Protein 4RUK (pdb70)

Secondary structure (DSSP, 8-state):
-EEEEEE--TT--HHHHHHHHHHHTT-SEEEEEEE--GGG--SS-HHHHHHHHHHHHTT-TTEEEEEE-S-HHHHHHHTT--EEEEE--SHHHHHHHHHHHHHHHHH-TT-EEEEE---HHHHT--HHHHHHHHHTT---TTTS-HHHHHHHHHHH-/--EEEEEE--TT--HHHHHHHHHHHTT-SEEEEEEE--GGG--SS-HHHHHHHHHHHHTT-TTEEEEEE-S-HHHHHHHTT--EEEEE--SHHHHHHHHHHHHHHHHH-TTSEEEEE---TTTTT--HHHHHHHHHTT---TTTS-HHHHHHHHHHH-/--EEEEEE--TT--HHHHHHHHHHHTT-SEEEEEEE--TTS--SS-HHHHHHHHHHHHTT-TTEEEEEE-S-HHHHHHHHT-SEEEEE--SHHHHHHHHHHHHHHHHH-TT-EEEEE---GGGTT--HHHHHHHHHTT---TTTS-HHHHHHHHHHT-/--EEEEEE--TT--HHHHHHHHHHHTT-SEEEEEEE--TTT--SS-HHHHHHHHHHHHTT-TTEEEEEE-S-HHHHHHHHT-SEEEEE--SHHHHHHHHHHHHHHHHH-TTSEEEEE---GGGTT--HHHHHHHHHTT---TTTS-HHHHHHHHHHT-/--EEEEEE--TT--HHHHHHHHHHHTT-SEEEEEEE--GGG--SS-HHHHHHHHHHHTTT-TTEEEEEE-S-HHHHHHHTT-SEEEEE--SHHHHHHHHHHHHHHHHH-TT-EEEEE---TTTTT--HHHHHHHHHTT---TTTS-HHHHHHHHHH--/--EEEEEE--TT--HHHHHHHHHHHTT-SEEEEEEE--GGG--SS-HHHHHHHHHHHHTT-TTEEEEEE-S-HHHHHHHTT-SEEEEE--SHHHHHHHHHHHHHHHHH-TT-EEEEE---TTTTT--HHHHHHHHHTT---TTTS-HHHHHHHHHHT-

Radius of gyration: 28.16 Å; Cα contacts (8 Å, |Δi|>4): 1679; chains: 6; bounding box: 73×75×73 Å

Sequence (947 aa):
NRVLYPGTFDPITKGHGDLIERASRLFDHVIIAVAASPKKNPLFSLEQRVALAQEVTKHLPNVEVVGFSTLLAHFVKEQKANVFLRGLRAVSDFEYEFQLANMNRRQLAPDVESMFLTPSEKYSFISSTLVREIAALGGDISKFVHPAVADALAERFKMNRVLYPGTFDPITKGHGDLIERASRLFDHVIIAVAASPKKNPLFSLEQRVALAQEVTKHLPNVEVVGFSTLLAHFVKEQKANVFLRGLRAVSDFEYEFQLANMNRRQLAPDVESMFLTPSEKYSFISSTLVREIAALGGDISKFVHPAVADALAERFKMNRVLYPGTFDPITKGHGDLIERASRLFDHVIIAVAASPKKNPLFSLEQRVALAQEVTKHLPNVEVVGFSTLLAHFVKEQKANVFLRGLRAVSDFEYEFQLANMNRRQLAPDVESMFLTPSEKYSSFISSTLVREIAALGGDISKFVHPAVADALAERFKMNRVLYPGTFDPITKGHGDLIERASRLFDHVIIAVAASPKKNPLFSLEQRVALAQEVTKHLPNVEVVGFSTLLAHFVKEQKANVFLRGLRAVSDFEYEFQLANMNRRQLAPDVESMFLTPSEKYSFISSTLVREIAALGGDISKFVHPAVADALAERFKMMNRVLYPGTFDPITKGHGDLIERASRLFDHVIIAVAASPKKNPLFSLEQRVALAQEVTKHLPNVEVVGFSTLLAHFVKEQKANVFLRGLRAVSDFEYEFQLANMNRRQLAPDVESMFLTPSEKYSFISSTLVREIAALGGDISKFVHPAVADALAERFKMNRVLYPGTFDPITKGHGDLIERASRLFDHVIIAVAASPKKNPLFSLEQRVALAQEVTKHLPNVEVVGFSTLLAHFVKEQKANVFLRGLRAVSDFEYEFQLANMNRQLAPDVESMFLTPSEKYSFISSTLVREIAALGGDISKFVHPAVADALAERFK

InterPro domains:
  IPR001980 Phosphopantetheine adenylyltransferase [MF_00151] (2-158)
  IPR001980 Phosphopantetheine adenylyltransferase [PR01020] (2-20)
  IPR001980 Phosphopantetheine adenylyltransferase [PR01020] (20-41)
  IPR001980 Phosphopantetheine adenylyltransferase [PR01020] (49-73)
  IPR001980 Phosphopantetheine adenylyltransferase [PR01020] (85-101)
  IPR001980 Phosphopantetheine adenylyltransferase [PR01020] (112-134)
  IPR001980 Phosphopantetheine adenylyltransferase [TIGR01510] (4-156)
  IPR001980 Phosphopantetheine adenylyltransferase [cd02163] (3-155)
  IPR004821 Cytidyltransferase-like domain [PF01467] (5-133)
  IPR004821 Cytidyltransferase-like domain [TIGR00125] (3-63)
  IPR013166 Citrate lyase ligase, C-terminal [SM00764] (12-153)
  IPR014729 Rossmann-like alpha/beta/alpha sandwich fold [G3DSA:3.40.50.620] (1-159)

B-factor: mean 44.16, std 12.21, range [18.0, 107.08]

CATH classification: 3.40.50.620

Structure (mmCIF, N/CA/C/O backbone):
data_4RUK
#
_entry.id   4RUK
#
_cell.length_a   79.603
_cell.length_b   89.483
_cell.length_c   79.616
_cell.angle_alpha   90.00
_cell.angle_beta   97.93
_cell.angle_gamma   90.00
#
_symmetry.space_group_name_H-M   'P 1 21 1'
#
loop_
_entity.id
_entity.type
_entity.pdbx_description
1 polymer 'Phosphopantetheine adenylyltransferase'
2 non-polymer 'COENZYME A'
3 non-polymer 'DIMETHYL SULFOXIDE'
4 non-polymer 'FORMIC ACID'
5 non-polymer 'ACETATE ION'
6 non-polymer 'PYROPHOSPHATE 2-'
7 non-polymer GLYCEROL
8 non-polymer 'CALCIUM ION'
9 water water
#
loop_
_atom_site.group_PDB
_atom_site.id
_atom_site.type_symbol
_atom_site.label_atom_id
_atom_site.label_alt_id
_atom_site.label_comp_id
_atom_site.label_asym_id
_atom_site.label_entity_id
_atom_site.label_seq_id
_atom_site.pdbx_PDB_ins_code
_atom_site.Cartn_x
_atom_site.Cartn_y
_atom_site.Cartn_z
_atom_site.occupancy
_atom_site.B_iso_or_equiv
_atom_site.auth_seq_id
_atom_site.auth_comp_id
_atom_site.auth_asym_id
_atom_site.auth_atom_id
_atom_site.pdbx_PDB_model_num
ATOM 1 N N . ASN A 1 2 ? 91.176 -5.107 33.835 1.00 47.61 2 ASN A N 1
ATOM 2 C CA . ASN A 1 2 ? 91.358 -4.154 32.739 1.00 44.15 2 ASN A CA 1
ATOM 3 C C . ASN A 1 2 ? 91.241 -4.817 31.378 1.00 35.86 2 ASN A C 1
ATOM 4 O O . ASN A 1 2 ? 92.033 -5.695 31.025 1.00 38.76 2 ASN A O 1
ATOM 9 N N . ARG A 1 3 ? 90.244 -4.396 30.617 1.00 40.45 3 ARG A N 1
ATOM 10 C CA . ARG A 1 3 ? 90.080 -4.872 29.259 1.00 39.17 3 ARG A CA 1
ATOM 11 C C . ARG A 1 3 ? 90.236 -3.672 28.314 1.00 36.73 3 ARG A C 1
ATOM 12 O O . ARG A 1 3 ? 89.455 -2.725 28.372 1.00 37.55 3 ARG A O 1
ATOM 20 N N . VAL A 1 4 ? 91.237 -3.698 27.442 1.00 32.77 4 VAL A N 1
ATOM 21 C CA . VAL A 1 4 ? 91.508 -2.502 26.643 1.00 42.68 4 VAL A CA 1
ATOM 22 C C . VAL A 1 4 ? 91.020 -2.672 25.212 1.00 39.27 4 VAL A C 1
ATOM 23 O O . VAL A 1 4 ? 91.114 -3.741 24.621 1.00 37.22 4 VAL A O 1
ATOM 27 N N . LEU A 1 5 ? 90.428 -1.620 24.675 1.00 41.54 5 LEU A N 1
ATOM 28 C CA . LEU A 1 5 ? 89.962 -1.700 23.312 1.00 35.68 5 LEU A CA 1
ATOM 29 C C . LEU A 1 5 ? 90.728 -0.701 22.447 1.00 35.28 5 LEU A C 1
ATOM 30 O O . LEU A 1 5 ? 90.775 0.490 22.748 1.00 28.68 5 LEU A O 1
ATOM 35 N N . TYR A 1 6 ? 91.315 -1.225 21.375 1.00 29.81 6 TYR A N 1
ATOM 36 C CA . TYR A 1 6 ? 92.124 -0.472 20.417 1.00 29.62 6 TYR A CA 1
ATOM 37 C C . TYR A 1 6 ? 91.364 -0.375 19.086 1.00 28.91 6 TYR A C 1
ATOM 38 O O . TYR A 1 6 ? 91.439 -1.275 18.248 1.00 31.87 6 TYR A O 1
ATOM 47 N N . PRO A 1 7 ? 90.612 0.713 18.894 1.00 35.90 7 PRO A N 1
ATOM 48 C CA . PRO A 1 7 ? 89.790 0.845 17.679 1.00 32.06 7 PRO A CA 1
ATOM 49 C C . PRO A 1 7 ? 90.563 1.473 16.533 1.00 35.29 7 PRO A C 1
ATOM 50 O O . PRO A 1 7 ? 91.432 2.314 16.769 1.00 35.49 7 PRO A O 1
ATOM 54 N N . GLY A 1 8 ? 90.263 1.065 15.308 1.00 34.07 8 GLY A N 1
ATOM 55 C CA . GLY A 1 8 ? 90.905 1.651 14.149 1.00 32.37 8 GLY A CA 1
ATOM 56 C C . GLY A 1 8 ? 90.398 1.068 12.847 1.00 30.19 8 GLY A C 1
ATOM 57 O O . GLY A 1 8 ? 89.682 0.075 12.815 1.00 30.49 8 GLY A O 1
ATOM 58 N N . THR A 1 9 ? 90.771 1.713 11.762 1.00 28.19 9 THR A N 1
ATOM 59 C CA . THR A 1 9 ? 90.416 1.248 10.437 1.00 33.19 9 THR A CA 1
ATOM 60 C C . THR A 1 9 ? 91.350 0.130 9.991 1.00 24.29 9 THR A C 1
ATOM 61 O O . THR A 1 9 ? 90.914 -0.852 9.364 1.00 31.42 9 THR A O 1
ATOM 65 N N . PHE A 1 10 ? 92.625 0.275 10.348 1.00 26.45 10 PHE A N 1
ATOM 66 C CA . PHE A 1 10 ? 93.657 -0.710 10.044 1.00 25.47 10 PHE A CA 1
ATOM 67 C C . PHE A 1 10 ? 93.575 -1.135 8.586 1.00 26.59 10 PHE A C 1
ATOM 68 O O . PHE A 1 10 ? 93.325 -2.305 8.285 1.00 24.29 10 PHE A O 1
ATOM 76 N N . ASP A 1 11 ? 93.809 -0.186 7.687 1.00 25.74 11 ASP A N 1
ATOM 77 C CA . ASP A 1 11 ? 93.688 -0.452 6.251 1.00 28.08 11 ASP A CA 1
ATOM 78 C C . ASP A 1 11 ? 95.002 -0.196 5.498 1.00 26.80 11 ASP A C 1
ATOM 79 O O . ASP A 1 11 ? 95.210 0.860 4.891 1.00 25.65 11 ASP A O 1
ATOM 84 N N . PRO A 1 12 ? 95.938 -1.145 5.591 1.00 26.87 12 PRO A N 1
ATOM 85 C CA . PRO A 1 12 ? 95.918 -2.352 6.412 1.00 23.58 12 PRO A CA 1
ATOM 86 C C . PRO A 1 12 ? 96.629 -2.076 7.729 1.00 25.04 12 PRO A C 1
ATOM 87 O O . PRO A 1 12 ? 97.145 -0.975 7.911 1.00 25.82 12 PRO A O 1
ATOM 91 N N . ILE A 1 13 ? 96.671 -3.061 8.613 1.00 23.95 13 ILE A N 1
ATOM 92 C CA . ILE A 1 13 ? 97.436 -2.938 9.843 1.00 26.27 13 ILE A CA 1
ATOM 93 C C . ILE A 1 13 ? 98.949 -2.857 9.514 1.00 30.27 13 ILE A C 1
ATOM 94 O O . ILE A 1 13 ? 99.458 -3.563 8.625 1.00 26.93 13 ILE A O 1
ATOM 99 N N . THR A 1 14 ? 99.652 -1.960 10.193 1.00 28.32 14 THR A N 1
ATOM 100 C CA . THR A 1 14 ? 101.072 -1.717 9.905 1.00 32.18 14 THR A CA 1
ATOM 101 C C . THR A 1 14 ? 101.980 -2.091 11.088 1.00 30.84 14 THR A C 1
ATOM 102 O O . THR A 1 14 ? 101.485 -2.364 12.180 1.00 25.62 14 THR A O 1
ATOM 106 N N . LYS A 1 15 ? 103.297 -1.984 10.882 1.00 25.98 15 LYS A N 1
ATOM 107 C CA . LYS A 1 15 ? 104.274 -2.199 11.952 1.00 31.96 15 LYS A CA 1
ATOM 108 C C . LYS A 1 15 ? 104.119 -1.176 13.070 1.00 28.74 15 LYS A C 1
ATOM 109 O O . LYS A 1 15 ? 104.445 -1.461 14.208 1.00 29.83 15 LYS A O 1
ATOM 115 N N . GLY A 1 16 ? 103.595 -0.001 12.738 1.00 29.69 16 GLY A N 1
ATOM 116 C CA . GLY A 1 16 ? 103.279 1.019 13.728 1.00 36.29 16 GLY A CA 1
ATOM 117 C C . GLY A 1 16 ? 102.186 0.523 14.663 1.00 42.76 16 GLY A C 1
ATOM 118 O O . GLY A 1 16 ? 102.352 0.576 15.895 1.00 36.30 16 GLY A O 1
ATOM 119 N N . HIS A 1 17 ? 101.075 0.036 14.088 1.00 29.76 17 HIS A N 1
ATOM 120 C CA . HIS A 1 17 ? 100.015 -0.571 14.899 1.00 31.54 17 HIS A CA 1
ATOM 121 C C . HIS A 1 17 ? 100.551 -1.776 15.642 1.00 28.45 17 HIS A C 1
ATOM 122 O O . HIS A 1 17 ? 100.237 -1.977 16.818 1.00 29.09 17 HIS A O 1
ATOM 129 N N . GLY A 1 18 ? 101.324 -2.597 14.930 1.00 27.41 18 GLY A N 1
ATOM 130 C CA . GLY A 1 18 ? 101.847 -3.825 15.495 1.00 31.80 18 GLY A CA 1
ATOM 131 C C . GLY A 1 18 ? 102.697 -3.556 16.720 1.00 28.36 18 GLY A C 1
ATOM 132 O O . GLY A 1 18 ? 102.602 -4.254 17.732 1.00 30.70 18 GLY A O 1
ATOM 133 N N . ASP A 1 19 ? 103.505 -2.510 16.646 1.00 36.21 19 ASP A N 1
ATOM 134 C CA . ASP A 1 19 ? 104.347 -2.152 17.778 1.00 32.48 19 ASP A CA 1
ATOM 135 C C . ASP A 1 19 ? 103.508 -1.861 19.018 1.00 34.62 19 ASP A C 1
ATOM 136 O O . ASP A 1 19 ? 103.771 -2.402 20.096 1.00 34.23 19 ASP A O 1
ATOM 141 N N . LEU A 1 20 ? 102.468 -1.051 18.837 1.00 30.63 20 LEU A N 1
ATOM 142 C CA . LEU A 1 20 ? 101.585 -0.662 19.927 1.00 29.93 20 LEU A CA 1
ATOM 143 C C . LEU A 1 20 ? 100.840 -1.855 20.506 1.00 34.41 20 LEU A C 1
ATOM 144 O O . LEU A 1 20 ? 100.583 -1.906 21.699 1.00 31.49 20 LEU A O 1
ATOM 149 N N . ILE A 1 21 ? 100.469 -2.802 19.656 1.00 29.12 21 ILE A N 1
ATOM 150 C CA . ILE A 1 21 ? 99.717 -3.954 20.120 1.00 32.32 21 ILE A CA 1
ATOM 151 C C . ILE A 1 21 ? 100.585 -4.867 20.986 1.00 29.32 21 ILE A C 1
ATOM 152 O O . ILE A 1 21 ? 100.138 -5.345 22.037 1.00 32.72 21 ILE A O 1
ATOM 157 N N . GLU A 1 22 ? 101.816 -5.085 20.535 1.00 27.92 22 GLU A N 1
ATOM 158 C CA . GLU A 1 22 ? 102.832 -5.821 21.296 1.00 31.94 22 GLU A CA 1
ATOM 159 C C . GLU A 1 22 ? 102.966 -5.192 22.681 1.00 38.75 22 GLU A C 1
ATOM 160 O O . GLU A 1 22 ? 102.862 -5.879 23.699 1.00 35.55 22 GLU A O 1
ATOM 166 N N . ARG A 1 23 ? 103.148 -3.870 22.701 1.00 36.15 23 ARG A N 1
ATOM 167 C CA . ARG A 1 23 ? 103.367 -3.162 23.954 1.00 38.97 23 ARG A CA 1
ATOM 168 C C . ARG A 1 23 ? 102.119 -3.265 24.834 1.00 37.25 23 ARG A C 1
ATOM 169 O O . ARG A 1 23 ? 102.234 -3.492 26.036 1.00 38.27 23 ARG A O 1
ATOM 177 N N . ALA A 1 24 ? 100.934 -3.201 24.230 1.00 34.61 24 ALA A N 1
ATOM 178 C CA . ALA A 1 24 ? 99.701 -3.255 25.013 1.00 33.78 24 ALA A CA 1
ATOM 179 C C . ALA A 1 24 ? 99.421 -4.660 25.521 1.00 36.00 24 ALA A C 1
ATOM 180 O O . ALA A 1 24 ? 98.740 -4.841 26.538 1.00 36.15 24 ALA A O 1
ATOM 182 N N . SER A 1 25 ? 99.895 -5.649 24.776 1.00 30.86 25 SER A N 1
ATOM 183 C CA . SER A 1 25 ? 99.732 -7.042 25.155 1.00 37.51 25 SER A CA 1
ATOM 184 C C . SER A 1 25 ? 100.469 -7.352 26.460 1.00 39.71 25 SER A C 1
ATOM 185 O O . SER A 1 25 ? 100.002 -8.125 27.292 1.00 41.51 25 SER A O 1
ATOM 188 N N . ARG A 1 26 ? 101.606 -6.695 26.635 1.00 43.22 26 ARG A N 1
ATOM 189 C CA . ARG A 1 26 ? 102.457 -6.910 27.795 1.00 46.88 26 ARG A CA 1
ATOM 190 C C . ARG A 1 26 ? 102.017 -6.039 28.938 1.00 48.79 26 ARG A C 1
ATOM 191 O O . ARG A 1 26 ? 102.610 -6.083 29.999 1.00 51.45 26 ARG A O 1
ATOM 199 N N . LEU A 1 27 ? 100.941 -5.286 28.746 1.00 44.83 27 LEU A N 1
ATOM 200 C CA . LEU A 1 27 ? 100.585 -4.308 29.741 1.00 41.91 27 LEU A CA 1
ATOM 201 C C . LEU A 1 27 ? 99.195 -4.582 30.316 1.00 47.47 27 LEU A C 1
ATOM 202 O O . LEU A 1 27 ? 98.903 -4.244 31.460 1.00 48.93 27 LEU A O 1
ATOM 207 N N . PHE A 1 28 ? 98.345 -5.228 29.532 1.00 46.73 28 PHE A N 1
ATOM 208 C CA . PHE A 1 28 ? 96.964 -5.452 29.937 1.00 41.69 28 PHE A CA 1
ATOM 209 C C . PHE A 1 28 ? 96.635 -6.918 29.877 1.00 46.80 28 PHE A C 1
ATOM 210 O O . PHE A 1 28 ? 97.268 -7.659 29.127 1.00 45.49 28 PHE A O 1
ATOM 218 N N . ASP A 1 29 ? 95.661 -7.339 30.678 1.00 42.90 29 ASP A N 1
ATOM 219 C CA . ASP A 1 29 ? 95.212 -8.724 30.654 1.00 43.14 29 ASP A CA 1
ATOM 220 C C . ASP A 1 29 ? 94.502 -9.098 29.360 1.00 42.32 29 ASP A C 1
ATOM 221 O O . ASP A 1 29 ? 94.654 -10.219 28.877 1.00 50.99 29 ASP A O 1
ATOM 226 N N . HIS A 1 30 ? 93.699 -8.186 28.824 1.00 36.55 30 HIS A N 1
ATOM 227 C CA . HIS A 1 30 ? 92.910 -8.489 27.628 1.00 41.82 30 HIS A CA 1
ATOM 228 C C . HIS A 1 30 ? 92.951 -7.320 26.637 1.00 38.88 30 HIS A C 1
ATOM 229 O O . HIS A 1 30 ? 92.574 -6.188 26.971 1.00 36.82 30 HIS A O 1
ATOM 236 N N . VAL A 1 31 ? 93.411 -7.594 25.421 1.00 32.11 31 VAL A N 1
ATOM 237 C CA . VAL A 1 31 ? 93.494 -6.559 24.393 1.00 34.27 31 VAL A CA 1
ATOM 238 C C . VAL A 1 31 ? 92.575 -6.933 23.234 1.00 43.24 31 VAL A C 1
ATOM 239 O O . VAL A 1 31 ? 92.712 -8.005 22.645 1.00 37.13 31 VAL A O 1
ATOM 243 N N . ILE A 1 32 ? 91.622 -6.055 22.940 1.00 35.79 32 ILE A N 1
ATOM 244 C CA . ILE A 1 32 ? 90.719 -6.251 21.825 1.00 31.70 32 ILE A CA 1
ATOM 245 C C . ILE A 1 32 ? 91.018 -5.233 20.748 1.00 31.69 32 ILE A C 1
ATOM 246 O O . ILE A 1 32 ? 90.888 -4.019 20.939 1.00 35.93 32 ILE A O 1
ATOM 251 N N . ILE A 1 33 ? 91.418 -5.743 19.600 1.00 28.07 33 ILE A N 1
ATOM 252 C CA . ILE A 1 33 ? 91.604 -4.916 18.430 1.00 27.03 33 ILE A CA 1
ATOM 253 C C . ILE A 1 33 ? 90.234 -4.814 17.753 1.00 29.97 33 ILE A C 1
ATOM 254 O O . ILE A 1 33 ? 89.659 -5.817 17.333 1.00 28.31 33 ILE A O 1
ATOM 259 N N . ALA A 1 34 ? 89.692 -3.606 17.733 1.00 26.22 34 ALA A N 1
ATOM 260 C CA . ALA A 1 34 ? 88.387 -3.345 17.149 1.00 26.22 34 ALA A CA 1
ATOM 261 C C . ALA A 1 34 ? 88.558 -2.699 15.775 1.00 29.29 34 ALA A C 1
ATOM 262 O O . ALA A 1 34 ? 88.920 -1.521 15.657 1.00 26.51 34 ALA A O 1
ATOM 264 N N . VAL A 1 35 ? 88.350 -3.495 14.734 1.00 31.27 35 VAL A N 1
ATOM 265 C CA . VAL A 1 35 ? 88.480 -3.008 13.368 1.00 24.93 35 VAL A CA 1
ATOM 266 C C . VAL A 1 35 ? 87.175 -2.379 12.902 1.00 30.94 35 VAL A C 1
ATOM 267 O O . VAL A 1 35 ? 86.160 -3.061 12.782 1.00 26.22 35 VAL A O 1
ATOM 271 N N . ALA A 1 36 ? 87.208 -1.070 12.669 1.00 26.18 36 ALA A N 1
ATOM 272 C CA . ALA A 1 36 ? 86.030 -0.332 12.275 1.00 29.81 36 ALA A CA 1
ATOM 273 C C . ALA A 1 36 ? 85.780 -0.441 10.776 1.00 28.56 36 ALA A C 1
ATOM 274 O O . ALA A 1 36 ? 86.700 -0.225 9.992 1.00 27.83 36 ALA A O 1
ATOM 276 N N . ALA A 1 37 ? 84.560 -0.812 10.386 1.00 26.30 37 ALA A N 1
ATOM 277 C CA . ALA A 1 37 ? 84.143 -0.710 8.994 1.00 28.48 37 ALA A CA 1
ATOM 278 C C . ALA A 1 37 ? 84.151 0.760 8.745 1.00 37.87 37 ALA A C 1
ATOM 279 O O . ALA A 1 37 ? 83.281 1.430 9.235 1.00 60.41 37 ALA A O 1
ATOM 281 N N . SER A 1 38 ? 85.072 1.315 8.012 1.00 32.78 38 SER A N 1
ATOM 282 C CA . SER A 1 38 ? 85.028 2.781 7.925 1.00 35.02 38 SER A CA 1
ATOM 283 C C . SER A 1 38 ? 84.594 3.183 6.522 1.00 27.37 38 SER A C 1
ATOM 284 O O . SER A 1 38 ? 85.423 3.540 5.716 1.00 27.36 38 SER A O 1
ATOM 287 N N . PRO A 1 39 ? 83.295 3.071 6.225 1.00 29.22 39 PRO A N 1
ATOM 288 C CA . PRO A 1 39 ? 82.903 3.230 4.813 1.00 31.59 39 PRO A CA 1
ATOM 289 C C . PRO A 1 39 ? 83.299 4.579 4.229 1.00 31.46 39 PRO A C 1
ATOM 290 O O . PRO A 1 39 ? 83.636 4.616 3.049 1.00 44.23 39 PRO A O 1
ATOM 294 N N . LYS A 1 40 ? 83.437 5.620 5.042 1.00 37.14 40 LYS A N 1
ATOM 295 C CA . LYS A 1 40 ? 83.762 6.933 4.484 1.00 41.57 40 LYS A CA 1
ATOM 296 C C . LYS A 1 40 ? 85.241 7.072 4.164 1.00 36.61 40 LYS A C 1
ATOM 297 O O . LYS A 1 40 ? 85.617 7.977 3.431 1.00 41.61 40 LYS A O 1
ATOM 303 N N . LYS A 1 41 ? 86.094 6.214 4.709 1.00 36.41 41 LYS A N 1
ATOM 304 C CA . LYS A 1 41 ? 87.477 6.241 4.234 1.00 41.35 41 LYS A CA 1
ATOM 305 C C . LYS A 1 41 ? 87.697 5.531 2.894 1.00 38.01 41 LYS A C 1
ATOM 306 O O . LYS A 1 41 ? 88.712 5.799 2.238 1.00 43.14 41 LYS A O 1
ATOM 312 N N . ASN A 1 42 ? 86.657 4.861 2.399 1.00 40.91 42 ASN A N 1
ATOM 313 C CA . ASN A 1 42 ? 86.703 3.937 1.252 1.00 34.97 42 ASN A CA 1
ATOM 314 C C . ASN A 1 42 ? 87.889 2.966 1.313 1.00 30.90 42 ASN A C 1
ATOM 315 O O . ASN A 1 42 ? 88.757 2.994 0.445 1.00 28.53 42 ASN A O 1
ATOM 320 N N . PRO A 1 43 ? 87.884 2.061 2.301 1.00 29.35 43 PRO A N 1
ATOM 321 C CA . PRO A 1 43 ? 89.060 1.235 2.604 1.00 26.22 43 PRO A CA 1
ATOM 322 C C . PRO A 1 43 ? 89.474 0.372 1.432 1.00 32.58 43 PRO A C 1
ATOM 323 O O . PRO A 1 43 ? 88.632 -0.146 0.705 1.00 28.86 43 PRO A O 1
ATOM 327 N N . LEU A 1 44 ? 90.780 0.262 1.239 1.00 28.40 44 LEU A N 1
ATOM 328 C CA . LEU A 1 44 ? 91.326 -0.581 0.205 1.00 28.53 44 LEU A CA 1
ATOM 329 C C . LEU A 1 44 ? 90.926 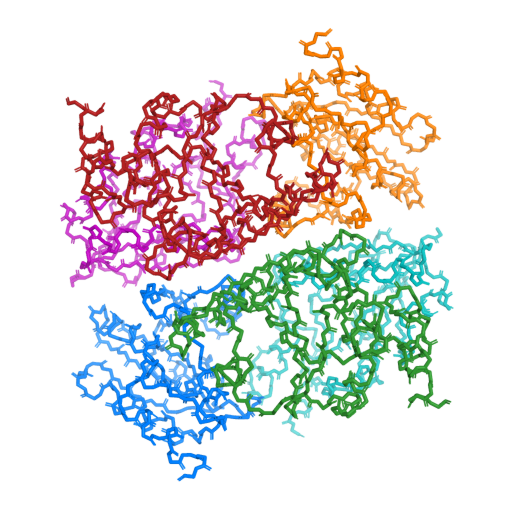-2.051 0.436 1.00 27.05 44 LEU A C 1
ATOM 330 O O . LEU A 1 44 ? 90.547 -2.782 -0.486 1.00 24.02 44 LEU A O 1
ATOM 335 N N . PHE A 1 45 ? 91.043 -2.490 1.677 1.00 25.46 45 PHE A N 1
ATOM 336 C CA . PHE A 1 45 ? 90.675 -3.850 2.031 1.00 25.60 45 PHE A CA 1
ATOM 337 C C . PHE A 1 45 ? 89.277 -3.931 2.651 1.00 29.12 45 PHE A C 1
ATOM 338 O O . PHE A 1 45 ? 88.825 -3.017 3.347 1.00 28.46 45 PHE A O 1
ATOM 346 N N . SER A 1 46 ? 88.576 -5.023 2.378 1.00 24.82 46 SER A N 1
ATOM 347 C CA . SER A 1 46 ? 87.314 -5.245 3.054 1.00 23.59 46 SER A CA 1
ATOM 348 C C . SER A 1 46 ? 87.553 -5.468 4.533 1.00 26.37 46 SER A C 1
ATOM 349 O O . SER A 1 46 ? 88.653 -5.870 4.945 1.00 28.20 46 SER A O 1
ATOM 352 N N . LEU A 1 47 ? 86.498 -5.253 5.312 1.00 30.21 47 LEU A N 1
ATOM 353 C CA . LEU A 1 47 ? 86.515 -5.421 6.753 1.00 28.74 47 LEU A CA 1
ATOM 354 C C . LEU A 1 47 ? 86.998 -6.821 7.140 1.00 31.50 47 LEU A C 1
ATOM 355 O O . LEU A 1 47 ? 87.863 -7.001 8.028 1.00 25.90 47 LEU A O 1
ATOM 360 N N . GLU A 1 48 ? 86.436 -7.804 6.448 1.00 23.68 48 GLU A N 1
ATOM 361 C CA . GLU A 1 48 ? 86.808 -9.189 6.646 1.00 29.22 48 GLU A CA 1
ATOM 362 C C . GLU A 1 48 ? 88.297 -9.406 6.391 1.00 25.51 48 GLU A C 1
ATOM 363 O O . GLU A 1 48 ? 88.950 -10.071 7.184 1.00 31.40 48 GLU A O 1
ATOM 369 N N . GLN A 1 49 ? 88.829 -8.836 5.303 1.00 24.94 49 GLN A N 1
ATOM 370 C CA . GLN A 1 49 ? 90.259 -8.928 4.988 1.00 24.62 49 GLN A CA 1
ATOM 371 C C . GLN A 1 49 ? 91.076 -8.221 6.119 1.00 26.84 49 GLN A C 1
ATOM 372 O O . GLN A 1 49 ? 92.099 -8.729 6.569 1.00 24.46 49 GLN A O 1
ATOM 378 N N . ARG A 1 50 ? 90.615 -7.053 6.566 1.00 24.45 50 ARG A N 1
ATOM 379 C CA . ARG A 1 50 ? 91.348 -6.258 7.565 1.00 28.72 50 ARG A CA 1
ATOM 380 C C . ARG A 1 50 ? 91.352 -6.976 8.914 1.00 24.30 50 ARG A C 1
ATOM 381 O O . ARG A 1 50 ? 92.351 -6.978 9.603 1.00 27.08 50 ARG A O 1
ATOM 389 N N . VAL A 1 51 ? 90.223 -7.577 9.276 1.00 30.29 51 VAL A N 1
ATOM 390 C CA . VAL A 1 51 ? 90.154 -8.455 10.438 1.00 23.42 51 VAL A CA 1
ATOM 391 C C . VAL A 1 51 ? 91.089 -9.668 10.299 1.00 30.56 51 VAL A C 1
ATOM 392 O O . VAL A 1 51 ? 91.799 -10.025 11.251 1.00 33.16 51 VAL A O 1
ATOM 396 N N . ALA A 1 52 ? 91.097 -10.307 9.130 1.00 24.38 52 ALA A N 1
ATOM 397 C CA . ALA A 1 52 ? 91.926 -11.494 8.983 1.00 31.22 52 ALA A CA 1
ATOM 398 C C . ALA A 1 52 ? 93.405 -11.125 9.124 1.00 32.72 52 ALA A C 1
ATOM 399 O O . ALA A 1 52 ? 94.179 -11.849 9.762 1.00 29.00 52 ALA A O 1
ATOM 401 N N . LEU A 1 53 ? 93.792 -10.012 8.513 1.00 26.84 53 LEU A N 1
ATOM 402 C CA . LEU A 1 53 ? 95.174 -9.576 8.580 1.00 30.74 53 LEU A CA 1
ATOM 403 C C . LEU A 1 53 ? 95.588 -9.252 10.017 1.00 30.77 53 LEU A C 1
ATOM 404 O O . LEU A 1 53 ? 96.653 -9.662 10.461 1.00 24.70 53 LEU A O 1
ATOM 409 N N . ALA A 1 54 ? 94.721 -8.551 10.743 1.00 28.68 54 ALA A N 1
ATOM 410 C CA . ALA A 1 54 ? 94.993 -8.214 12.131 1.00 26.90 54 ALA A CA 1
ATOM 411 C C . ALA A 1 54 ? 95.114 -9.488 12.998 1.00 29.66 54 ALA A C 1
ATOM 412 O O . ALA A 1 54 ? 95.928 -9.568 13.920 1.00 27.61 54 ALA A O 1
ATOM 414 N N . GLN A 1 55 ? 94.301 -10.479 12.680 1.00 25.82 55 GLN A N 1
ATOM 415 C CA . GLN A 1 55 ? 94.316 -11.730 13.416 1.00 29.72 55 GLN A CA 1
ATOM 416 C C . GLN A 1 55 ? 95.638 -12.432 13.164 1.00 38.03 55 GLN A C 1
ATOM 417 O O . GLN A 1 55 ? 96.273 -12.935 14.084 1.00 31.60 55 GLN A O 1
ATOM 423 N N . GLU A 1 56 ? 96.035 -12.457 11.897 1.00 30.85 56 GLU A N 1
ATOM 424 C CA . GLU A 1 56 ? 97.245 -13.129 11.488 1.00 36.19 56 GLU A CA 1
ATOM 425 C C . GLU A 1 56 ? 98.463 -12.523 12.185 1.00 38.16 56 GLU A C 1
ATOM 426 O O . GLU A 1 56 ? 99.318 -13.232 12.716 1.00 40.44 56 GLU A O 1
ATOM 432 N N . VAL A 1 57 ? 98.494 -11.201 12.213 1.00 30.74 57 VAL A N 1
ATOM 433 C CA . VAL A 1 57 ? 99.612 -10.442 12.760 1.00 38.87 57 VAL A CA 1
ATOM 434 C C . VAL A 1 57 ? 99.680 -10.558 14.303 1.00 38.78 57 VAL A C 1
ATOM 435 O O . VAL A 1 57 ? 100.726 -10.308 14.913 1.00 37.01 57 VAL A O 1
ATOM 439 N N . THR A 1 58 ? 98.566 -10.924 14.936 1.00 32.54 58 THR A N 1
ATOM 440 C CA . THR A 1 58 ? 98.526 -10.981 16.395 1.00 35.22 58 THR A CA 1
ATOM 441 C C . THR A 1 58 ? 98.239 -12.369 16.980 1.00 37.50 58 THR A C 1
ATOM 442 O O . THR A 1 58 ? 97.991 -12.490 18.185 1.00 36.46 58 THR A O 1
ATOM 446 N N . LYS A 1 59 ? 98.261 -13.408 16.155 1.00 33.04 59 LYS A N 1
ATOM 447 C CA . LYS A 1 59 ? 97.848 -14.738 16.620 1.00 37.57 59 LYS A CA 1
ATOM 448 C C . LYS A 1 59 ? 98.815 -15.354 17.647 1.00 40.28 59 LYS A C 1
ATOM 449 O O . LYS A 1 59 ? 98.461 -16.298 18.347 1.00 40.35 59 LYS A O 1
ATOM 455 N N . HIS A 1 60 ? 100.037 -14.835 17.706 1.00 38.63 60 HIS A N 1
ATOM 456 C CA . HIS A 1 60 ? 101.034 -15.293 18.679 1.00 42.76 60 HIS A CA 1
ATOM 457 C C . HIS A 1 60 ? 100.816 -14.669 20.059 1.00 38.30 60 HIS A C 1
ATOM 458 O O . HIS A 1 60 ? 101.518 -14.996 21.012 1.00 46.93 60 HIS A O 1
ATOM 465 N N . LEU A 1 61 ? 99.851 -13.762 20.163 1.00 38.95 61 LEU A N 1
ATOM 466 C CA . LEU A 1 61 ? 99.591 -13.089 21.431 1.00 43.88 61 LEU A CA 1
ATOM 467 C C . LEU A 1 61 ? 98.269 -13.581 22.005 1.00 40.63 61 LEU A C 1
ATOM 468 O O . LEU A 1 61 ? 97.202 -13.124 21.600 1.00 42.81 61 LEU A O 1
ATOM 473 N N . PRO A 1 62 ? 98.349 -14.450 23.022 1.00 48.40 62 PRO A N 1
ATOM 474 C CA . PRO A 1 62 ? 97.197 -15.174 23.576 1.00 43.18 62 PRO A CA 1
ATOM 475 C C . PRO A 1 62 ? 96.173 -14.257 24.217 1.00 42.09 62 PRO A C 1
ATOM 476 O O . PRO A 1 62 ? 95.010 -14.655 24.316 1.00 45.16 62 PRO A O 1
ATOM 480 N N . ASN A 1 63 ? 96.589 -13.075 24.673 1.00 39.21 63 ASN A N 1
ATOM 481 C CA . ASN A 1 63 ? 95.647 -12.171 25.315 1.00 37.24 63 ASN A CA 1
ATOM 482 C C . ASN A 1 63 ? 95.122 -11.070 24.375 1.00 39.56 63 ASN A C 1
ATOM 483 O O . ASN A 1 63 ? 94.493 -10.119 24.836 1.00 35.17 63 ASN A O 1
ATOM 488 N N . VAL A 1 64 ? 95.391 -11.200 23.074 1.00 37.40 64 VAL A N 1
ATOM 489 C CA . VAL A 1 64 ? 94.909 -10.238 22.073 1.00 35.99 64 VAL A CA 1
ATOM 490 C C . VAL A 1 64 ? 93.919 -10.903 21.109 1.00 35.12 64 VAL A C 1
ATOM 491 O O . VAL A 1 64 ? 94.228 -11.950 20.516 1.00 36.77 64 VAL A O 1
ATOM 495 N N . GLU A 1 65 ? 92.747 -10.301 20.922 1.00 33.92 65 GLU A N 1
ATOM 496 C CA . GLU A 1 65 ? 91.800 -10.831 19.935 1.00 39.93 65 GLU A CA 1
ATOM 497 C C . GLU A 1 65 ? 91.284 -9.711 19.050 1.00 30.91 65 GLU A C 1
ATOM 498 O O . GLU A 1 65 ? 91.396 -8.534 19.399 1.00 34.53 65 GLU A O 1
ATOM 504 N N . VAL A 1 66 ? 90.710 -10.093 17.914 1.00 30.62 66 VAL A N 1
ATOM 505 C CA . VAL A 1 66 ? 90.344 -9.140 16.869 1.00 30.57 66 VAL A CA 1
ATOM 506 C C . VAL A 1 66 ? 88.867 -9.260 16.537 1.00 33.28 66 VAL A C 1
ATOM 507 O O . VAL A 1 66 ? 88.351 -10.356 16.349 1.00 34.27 66 VAL A O 1
ATOM 511 N N . VAL A 1 67 ? 88.188 -8.125 16.467 1.00 29.60 67 VAL A N 1
ATOM 512 C CA . VAL A 1 67 ? 86.771 -8.097 16.151 1.00 29.33 67 VAL A CA 1
ATOM 513 C C . VAL A 1 67 ? 86.509 -6.970 15.166 1.00 33.96 67 VAL A C 1
ATOM 514 O O . VAL A 1 67 ? 87.084 -5.892 15.305 1.00 33.58 67 VAL A O 1
ATOM 518 N N . GLY A 1 68 ? 85.607 -7.187 14.214 1.00 35.35 68 GLY A N 1
ATOM 519 C CA . GLY A 1 68 ? 85.194 -6.108 13.330 1.00 31.29 68 GLY A CA 1
ATOM 520 C C . GLY A 1 68 ? 83.901 -5.530 13.874 1.00 38.64 68 GLY A C 1
ATOM 521 O O . GLY A 1 68 ? 83.130 -6.230 14.534 1.00 35.86 68 GLY A O 1
ATOM 522 N N . PHE A 1 69 ? 83.668 -4.246 13.626 1.00 37.63 69 PHE A N 1
ATOM 523 C CA . PHE A 1 69 ? 82.419 -3.623 14.042 1.00 34.67 69 PHE A CA 1
ATOM 524 C C . PHE A 1 69 ? 82.070 -2.456 13.112 1.00 30.33 69 PHE A C 1
ATOM 525 O O . PHE A 1 69 ? 82.945 -1.811 12.517 1.00 29.83 69 PHE A O 1
ATOM 533 N N . SER A 1 70 ? 80.777 -2.215 12.963 1.00 31.52 70 SER A N 1
ATOM 534 C CA . SER A 1 70 ? 80.306 -1.164 12.080 1.00 35.61 70 SER A CA 1
ATOM 535 C C . SER A 1 70 ? 79.393 -0.250 12.861 1.00 33.81 70 SER A C 1
ATOM 536 O O . SER A 1 70 ? 78.786 0.645 12.300 1.00 35.59 70 SER A O 1
ATOM 539 N N . THR A 1 71 ? 79.308 -0.478 14.167 1.00 32.94 71 THR A N 1
ATOM 540 C CA . THR A 1 71 ? 78.436 0.315 15.019 1.00 34.93 71 THR A CA 1
ATOM 541 C C . THR A 1 71 ? 79.179 1.487 15.690 1.00 40.14 71 THR A C 1
ATOM 542 O O . THR A 1 71 ? 80.392 1.635 15.538 1.00 34.97 71 THR A O 1
ATOM 546 N N . LEU A 1 72 ? 78.443 2.320 16.421 1.00 39.34 72 LEU A N 1
ATOM 547 C CA . LEU A 1 72 ? 79.050 3.406 17.195 1.00 39.71 72 LEU A CA 1
ATOM 548 C C . LEU A 1 72 ? 80.027 2.835 18.230 1.00 34.09 72 LEU A C 1
ATOM 549 O O . LEU A 1 72 ? 79.662 1.961 19.013 1.00 32.42 72 LEU A O 1
ATOM 554 N N . LEU A 1 73 ? 81.265 3.337 18.221 1.00 41.71 73 LEU A N 1
ATOM 555 C CA . LEU A 1 73 ? 82.315 2.897 19.146 1.00 36.67 73 LEU A CA 1
ATOM 556 C C . LEU A 1 73 ? 81.832 2.973 20.591 1.00 37.89 73 LEU A C 1
ATOM 557 O O . LEU A 1 73 ? 82.022 2.034 21.370 1.00 40.37 73 LEU A O 1
ATOM 562 N N . ALA A 1 74 ? 81.144 4.058 20.928 1.00 36.69 74 ALA A N 1
ATOM 563 C CA . ALA A 1 74 ? 80.661 4.255 22.294 1.00 45.18 74 ALA A CA 1
ATOM 564 C C . ALA A 1 74 ? 79.654 3.185 22.703 1.00 39.54 74 ALA A C 1
ATOM 565 O O . ALA A 1 74 ? 79.500 2.884 23.880 1.00 42.45 74 ALA A O 1
ATOM 567 N N . HIS A 1 75 ? 78.936 2.644 21.731 1.00 42.19 75 HIS A N 1
ATOM 568 C CA . HIS A 1 75 ? 78.039 1.526 21.992 1.00 36.44 75 HIS A CA 1
ATOM 569 C C . HIS A 1 75 ? 78.831 0.216 21.979 1.00 35.94 75 HIS A C 1
ATOM 570 O O . HIS A 1 75 ? 78.660 -0.638 22.835 1.00 37.04 75 HIS A O 1
ATOM 577 N N . PHE A 1 76 ? 79.700 0.067 20.993 1.00 35.00 76 PHE A N 1
ATOM 578 C CA . PHE A 1 76 ? 80.444 -1.173 20.826 1.00 32.28 76 PHE A CA 1
ATOM 579 C C . PHE A 1 76 ? 81.363 -1.487 22.005 1.00 36.86 76 PHE A C 1
ATOM 580 O O . PHE A 1 76 ? 81.494 -2.640 22.387 1.00 31.57 76 PHE A O 1
ATOM 588 N N . VAL A 1 77 ? 81.991 -0.468 22.585 1.00 34.85 77 VAL A N 1
ATOM 589 C CA . VAL A 1 77 ? 82.900 -0.706 23.694 1.00 31.87 77 VAL A CA 1
ATOM 590 C C . VAL A 1 77 ? 82.120 -1.237 24.893 1.00 39.00 77 VAL A C 1
ATOM 591 O O . VAL A 1 77 ? 82.664 -1.954 25.730 1.00 34.36 77 VAL A O 1
ATOM 595 N N . LYS A 1 78 ? 80.843 -0.881 24.986 1.00 37.39 78 LYS A N 1
ATOM 596 C CA . LYS A 1 78 ? 80.033 -1.365 26.092 1.00 39.87 78 LYS A CA 1
ATOM 597 C C . LYS A 1 78 ? 79.618 -2.806 25.831 1.00 43.56 78 LYS A C 1
ATOM 598 O O . LYS A 1 78 ? 79.493 -3.600 26.747 1.00 46.12 78 LYS A O 1
ATOM 604 N N . GLU A 1 79 ? 79.450 -3.166 24.570 1.00 41.62 79 GLU A N 1
ATOM 605 C CA . GLU A 1 79 ? 79.088 -4.543 24.268 1.00 41.49 79 GLU A CA 1
ATOM 606 C C . GLU A 1 79 ? 80.295 -5.460 24.524 1.00 43.87 79 GLU A C 1
ATOM 607 O O . GLU A 1 79 ? 80.143 -6.624 24.894 1.00 44.27 79 GLU A O 1
ATOM 613 N N . GLN A 1 80 ? 81.493 -4.905 24.385 1.00 37.97 80 GLN A N 1
ATOM 614 C CA . GLN A 1 80 ? 82.723 -5.655 24.597 1.00 38.41 80 GLN A CA 1
ATOM 615 C C . GLN A 1 80 ? 83.164 -5.649 26.066 1.00 37.66 80 GLN A C 1
ATOM 616 O O . GLN A 1 80 ? 84.132 -6.322 26.434 1.00 36.40 80 GLN A O 1
ATOM 622 N N . LYS A 1 81 ? 82.449 -4.884 26.887 1.00 37.26 81 LYS A N 1
ATOM 623 C CA . LYS A 1 81 ? 82.761 -4.716 28.309 1.00 41.77 81 LYS A CA 1
ATOM 624 C C . LYS A 1 81 ? 84.215 -4.267 28.516 1.00 43.05 81 LYS A C 1
ATOM 625 O O . LYS A 1 81 ? 84.901 -4.753 29.416 1.00 46.02 81 LYS A O 1
ATOM 631 N N . ALA A 1 82 ? 84.694 -3.343 27.691 1.00 40.12 82 ALA A N 1
ATOM 632 C CA . ALA A 1 82 ? 86.026 -2.779 27.900 1.00 38.37 82 ALA A CA 1
ATOM 633 C C . ALA A 1 82 ? 85.913 -1.471 28.661 1.00 33.63 82 ALA A C 1
ATOM 634 O O . ALA A 1 82 ? 84.957 -0.727 28.467 1.00 37.15 82 ALA A O 1
ATOM 636 N N . ASN A 1 83 ? 86.862 -1.219 29.555 1.00 32.15 83 ASN A N 1
ATOM 637 C CA . ASN A 1 83 ? 86.860 0.014 30.330 1.00 33.93 83 ASN A CA 1
ATOM 638 C C . ASN A 1 83 ? 87.954 0.977 29.891 1.00 34.86 83 ASN A C 1
ATOM 639 O O . ASN A 1 83 ? 88.086 2.058 30.456 1.00 40.68 83 ASN A O 1
ATOM 644 N N . VAL A 1 84 ? 88.748 0.585 28.897 1.00 35.62 84 VAL A N 1
ATOM 645 C CA . VAL A 1 84 ? 89.807 1.455 28.387 1.00 33.23 84 VAL A CA 1
ATOM 646 C C . VAL A 1 84 ? 89.906 1.467 26.867 1.00 34.12 84 VAL A C 1
ATOM 647 O O . VAL A 1 84 ? 89.949 0.414 26.233 1.00 31.84 84 VAL A O 1
ATOM 651 N N . PHE A 1 85 ? 89.967 2.678 26.308 1.00 28.20 85 PHE A N 1
ATOM 652 C CA . PHE A 1 85 ? 90.362 2.907 24.931 1.00 28.95 85 PHE A CA 1
ATOM 653 C C . PHE A 1 85 ? 91.853 3.089 24.815 1.00 32.09 85 PHE A C 1
ATOM 654 O O . PHE A 1 85 ? 92.455 3.850 25.579 1.00 30.89 85 PHE A O 1
ATOM 662 N N . LEU A 1 86 ? 92.442 2.442 23.817 1.00 28.83 86 LEU A N 1
ATOM 663 C CA . LEU A 1 86 ? 93.820 2.729 23.433 1.00 31.43 86 LEU A CA 1
ATOM 664 C C . LEU A 1 86 ? 93.914 3.395 22.043 1.00 31.27 86 LEU A C 1
ATOM 665 O O . LEU A 1 86 ? 93.328 2.925 21.082 1.00 29.99 86 LEU A O 1
ATOM 670 N N . ARG A 1 87 ? 94.656 4.487 21.949 1.00 33.80 87 ARG A N 1
ATOM 671 C CA . ARG A 1 87 ? 94.910 5.105 20.656 1.00 31.79 87 ARG A CA 1
ATOM 672 C C . ARG A 1 87 ? 96.400 5.429 20.547 1.00 33.07 87 ARG A C 1
ATOM 673 O O . ARG A 1 87 ? 97.053 5.758 21.545 1.00 34.91 87 ARG A O 1
ATOM 681 N N . GLY A 1 88 ? 96.946 5.316 19.343 1.00 29.88 88 GLY A N 1
ATOM 682 C CA . GLY A 1 88 ? 98.341 5.653 19.109 1.00 36.18 88 GLY A CA 1
ATOM 683 C C . GLY A 1 88 ? 98.537 7.134 18.811 1.00 36.75 88 GLY A C 1
ATOM 684 O O . GLY A 1 88 ? 97.649 7.801 18.283 1.00 39.22 88 GLY A O 1
ATOM 685 N N . LEU A 1 89 ? 99.685 7.659 19.219 1.00 41.37 89 LEU A N 1
ATOM 686 C CA . LEU A 1 89 ? 100.084 9.020 18.903 1.00 44.10 89 LEU A CA 1
ATOM 687 C C . LEU A 1 89 ? 101.475 9.058 18.284 1.00 44.31 89 LEU A C 1
ATOM 688 O O . LEU A 1 89 ? 102.420 8.521 18.849 1.00 48.10 89 LEU A O 1
ATOM 693 N N . ARG A 1 90 ? 101.593 9.635 17.096 1.00 53.19 90 ARG A N 1
ATOM 694 C CA . ARG A 1 90 ? 102.901 9.777 16.454 1.00 56.33 90 ARG A CA 1
ATOM 695 C C . ARG A 1 90 ? 103.162 11.180 15.889 1.00 59.66 90 ARG A C 1
ATOM 696 O O . ARG A 1 90 ? 104.311 11.573 15.711 1.00 62.68 90 ARG A O 1
ATOM 704 N N . ALA A 1 91 ? 102.101 11.918 15.570 1.00 65.02 91 ALA A N 1
ATOM 705 C CA . ALA A 1 91 ? 102.250 13.289 15.067 1.00 65.65 91 ALA A CA 1
ATOM 706 C C . ALA A 1 91 ? 101.320 14.222 15.848 1.00 68.70 91 ALA A C 1
ATOM 707 O O . ALA A 1 91 ? 100.356 13.761 16.460 1.00 74.45 91 ALA A O 1
ATOM 709 N N . VAL A 1 92 ? 101.606 15.522 15.854 1.00 58.39 92 VAL A N 1
ATOM 710 C CA . VAL A 1 92 ? 100.806 16.435 16.668 1.00 66.25 92 VAL A CA 1
ATOM 711 C C . VAL A 1 92 ? 99.412 16.644 16.068 1.00 65.44 92 VAL A C 1
ATOM 712 O O . VAL A 1 92 ? 98.469 16.983 16.789 1.00 65.43 92 VAL A O 1
ATOM 716 N N . SER A 1 93 ? 99.262 16.413 14.766 1.00 60.60 93 SER A N 1
ATOM 717 C CA . SER A 1 93 ? 97.929 16.503 14.173 1.00 70.09 93 SER A CA 1
ATOM 718 C C . SER A 1 93 ? 97.129 15.279 14.598 1.00 60.41 93 SER A C 1
ATOM 719 O O . SER A 1 93 ? 95.907 15.336 14.671 1.00 58.72 93 SER A O 1
ATOM 722 N N . ASP A 1 94 ? 97.812 14.177 14.899 1.00 60.30 94 ASP A N 1
ATOM 723 C CA . ASP A 1 94 ? 97.116 13.021 15.456 1.00 63.85 94 ASP A CA 1
ATOM 724 C C . ASP A 1 94 ? 96.555 13.374 16.815 1.00 61.14 94 ASP A C 1
ATOM 725 O O . ASP A 1 94 ? 95.411 13.039 17.139 1.00 57.34 94 ASP A O 1
ATOM 730 N N . PHE A 1 95 ? 97.382 14.050 17.608 1.00 55.09 95 PHE A N 1
ATOM 731 C CA . PHE A 1 95 ? 97.020 14.403 18.963 1.00 52.71 95 PHE A CA 1
ATOM 732 C C . PHE A 1 95 ? 95.770 15.271 19.060 1.00 51.12 95 PHE A C 1
ATOM 733 O O . PHE A 1 95 ? 94.920 15.039 19.916 1.00 44.45 95 PHE A O 1
ATOM 741 N N . GLU A 1 96 ? 95.676 16.296 18.222 1.00 48.80 96 GLU A N 1
ATOM 742 C CA . GLU A 1 96 ? 94.504 17.169 18.264 1.00 45.67 96 GLU A CA 1
ATOM 743 C C . GLU A 1 96 ? 93.217 16.420 17.974 1.00 44.14 96 GLU A C 1
ATOM 744 O O . GLU A 1 96 ? 92.226 16.575 18.683 1.00 53.14 96 GLU A O 1
ATOM 750 N N . TYR A 1 97 ? 93.239 15.610 16.927 1.00 45.76 97 TYR A N 1
ATOM 751 C CA . TYR A 1 97 ? 92.109 14.773 16.570 1.00 49.63 97 TYR A CA 1
ATOM 752 C C . TYR A 1 97 ? 91.765 13.786 17.698 1.00 54.81 97 TYR A C 1
ATOM 753 O O . TYR A 1 97 ? 90.598 13.687 18.098 1.00 48.16 97 TYR A O 1
ATOM 762 N N . GLU A 1 98 ? 92.778 13.104 18.244 1.00 44.01 98 GLU A N 1
ATOM 763 C CA . GLU A 1 98 ? 92.541 12.131 19.313 1.00 55.60 98 GLU A CA 1
ATOM 764 C C . GLU A 1 98 ? 91.985 12.839 20.550 1.00 52.76 98 GLU A C 1
ATOM 765 O O . GLU A 1 98 ? 91.115 12.303 21.249 1.00 47.05 98 GLU A O 1
ATOM 771 N N . PHE A 1 99 ? 92.490 14.045 20.802 1.00 48.98 99 PHE A N 1
ATOM 772 C CA . PHE A 1 99 ? 92.029 14.853 21.918 1.00 51.80 99 PHE A CA 1
ATOM 773 C C . PHE A 1 99 ? 90.530 15.124 21.794 1.00 58.43 99 PHE A C 1
ATOM 774 O O . PHE A 1 99 ? 89.788 15.096 22.777 1.00 59.08 99 PHE A O 1
ATOM 782 N N . GLN A 1 100 ? 90.090 15.361 20.566 1.00 60.36 100 GLN A N 1
ATOM 783 C CA . GLN A 1 100 ? 88.719 15.766 20.321 1.00 59.52 100 GLN A CA 1
ATOM 784 C C . GLN A 1 100 ? 87.787 14.554 20.350 1.00 55.22 100 GLN A C 1
ATOM 785 O O . GLN A 1 100 ? 86.670 14.626 20.859 1.00 63.95 100 GLN A O 1
ATOM 791 N N . LEU A 1 101 ? 88.270 13.431 19.835 1.00 55.25 101 LEU A N 1
ATOM 792 C CA . LEU A 1 101 ? 87.531 12.176 19.900 1.00 57.84 101 LEU A CA 1
ATOM 793 C C . LEU A 1 101 ? 87.376 11.687 21.347 1.00 51.32 101 LEU A C 1
ATOM 794 O O . LEU A 1 101 ? 86.311 11.210 21.742 1.00 54.14 101 LEU A O 1
ATOM 799 N N . ALA A 1 102 ? 88.433 11.830 22.137 1.00 40.86 102 ALA A N 1
ATOM 800 C CA . ALA A 1 102 ? 88.422 11.375 23.522 1.00 45.38 102 ALA A CA 1
ATOM 801 C C . ALA A 1 102 ? 87.443 12.151 24.407 1.00 55.21 102 ALA A C 1
ATOM 802 O O . ALA A 1 102 ? 86.757 11.563 25.248 1.00 57.91 102 ALA A O 1
ATOM 804 N N . ASN A 1 103 ? 87.378 13.467 24.238 1.00 58.30 103 ASN A N 1
ATOM 805 C CA . ASN A 1 103 ? 86.481 14.271 25.070 1.00 62.81 103 ASN A CA 1
ATOM 806 C C . ASN A 1 103 ? 85.023 14.075 24.663 1.00 62.35 103 ASN A C 1
ATOM 807 O O . ASN A 1 103 ? 84.107 14.292 25.456 1.00 63.35 103 ASN A O 1
ATOM 812 N N . MET A 1 104 ? 84.819 13.635 23.428 1.00 58.25 104 MET A N 1
ATOM 813 C CA . MET A 1 104 ? 83.475 13.387 22.955 1.00 59.12 104 MET A CA 1
ATOM 814 C C . MET A 1 104 ? 82.995 11.995 23.368 1.00 56.34 104 MET A C 1
ATOM 815 O O . MET A 1 104 ? 81.849 11.828 23.800 1.00 56.62 104 MET A O 1
ATOM 820 N N . ASN A 1 105 ? 83.900 11.019 23.323 1.00 56.30 105 ASN A N 1
ATOM 821 C CA . ASN A 1 105 ? 83.619 9.687 23.849 1.00 54.23 105 ASN A CA 1
ATOM 822 C C . ASN A 1 105 ? 83.433 9.733 25.351 1.00 53.94 105 ASN A C 1
ATOM 823 O O . ASN A 1 105 ? 82.737 8.894 25.920 1.00 51.80 105 ASN A O 1
ATOM 828 N N A ARG A 1 106 ? 84.065 10.708 25.994 0.42 48.60 106 ARG A N 1
ATOM 829 N N B ARG A 1 106 ? 84.094 10.689 25.996 0.58 49.09 106 ARG A N 1
ATOM 830 C CA A ARG A 1 106 ? 83.904 10.872 27.426 0.42 51.62 106 ARG A CA 1
ATOM 831 C CA B ARG A 1 106 ? 83.917 10.900 27.422 0.58 51.55 106 ARG A CA 1
ATOM 832 C C A ARG A 1 106 ? 82.452 11.279 27.689 0.42 53.45 106 ARG A C 1
ATOM 833 C C B ARG A 1 106 ? 82.464 11.291 27.689 0.58 53.43 106 ARG A C 1
ATOM 834 O O A ARG A 1 106 ? 81.894 10.955 28.732 0.42 51.88 106 ARG A O 1
ATOM 835 O O B ARG A 1 106 ? 81.919 10.970 28.738 0.58 52.15 106 ARG A O 1
ATOM 850 N N . GLN A 1 107 ? 81.835 11.958 26.723 1.00 51.14 107 GLN A N 1
ATOM 851 C CA . GLN A 1 107 ? 80.420 12.329 26.838 1.00 50.99 107 GLN A CA 1
ATOM 852 C C . GLN A 1 107 ? 79.513 11.155 26.499 1.00 48.96 107 GLN A C 1
ATOM 853 O O . GLN A 1 107 ? 78.427 11.034 27.051 1.00 50.81 107 GLN A O 1
ATOM 859 N N . LEU A 1 108 ? 79.945 10.315 25.562 1.00 49.42 108 LEU A N 1
ATOM 860 C CA . LEU A 1 108 ? 79.137 9.185 25.108 1.00 49.25 108 LEU A CA 1
ATOM 861 C C . LEU A 1 108 ? 79.375 7.927 25.956 1.00 50.36 108 LEU A C 1
ATOM 862 O O . LEU A 1 108 ? 78.492 7.079 26.090 1.00 53.71 108 LEU A O 1
ATOM 867 N N . ALA A 1 109 ? 80.588 7.793 26.485 1.00 45.71 109 ALA A N 1
ATOM 868 C CA . ALA A 1 109 ? 80.947 6.667 27.336 1.00 40.85 109 ALA A CA 1
ATOM 869 C C . ALA A 1 109 ? 81.796 7.148 28.513 1.00 44.66 109 ALA A C 1
ATOM 870 O O . ALA A 1 109 ? 83.010 6.937 28.555 1.00 44.21 109 ALA A O 1
ATOM 872 N N . PRO A 1 110 ? 81.151 7.784 29.495 1.00 49.82 110 PRO A N 1
ATOM 873 C CA . PRO A 1 110 ? 81.862 8.432 30.606 1.00 48.22 110 PRO A CA 1
ATOM 874 C C . PRO A 1 110 ? 82.627 7.479 31.520 1.00 45.88 110 PRO A C 1
ATOM 875 O O . PRO A 1 110 ? 83.528 7.918 32.230 1.00 46.25 110 PRO A O 1
ATOM 879 N N . ASP A 1 111 ? 82.308 6.195 31.487 1.00 42.50 111 ASP A N 1
ATOM 880 C CA . ASP A 1 111 ? 82.954 5.248 32.389 1.00 43.78 111 ASP A CA 1
ATOM 881 C C . ASP A 1 111 ? 84.101 4.543 31.686 1.00 39.71 111 ASP A C 1
ATOM 882 O O . ASP A 1 111 ? 84.637 3.571 32.193 1.00 53.61 111 ASP A O 1
ATOM 887 N N . VAL A 1 112 ? 84.488 5.034 30.517 1.00 39.88 112 VAL A N 1
ATOM 888 C CA . VAL A 1 112 ? 85.582 4.415 29.786 1.00 33.54 112 VAL A CA 1
ATOM 889 C C . VAL A 1 112 ? 86.776 5.347 29.726 1.00 36.28 112 VAL A C 1
ATOM 890 O O . VAL A 1 112 ? 86.650 6.504 29.331 1.00 37.26 112 VAL A O 1
ATOM 894 N N . GLU A 1 113 ? 87.939 4.842 30.118 1.00 32.56 113 GLU A N 1
ATOM 895 C CA . GLU A 1 113 ? 89.144 5.654 30.094 1.00 32.41 113 GLU A CA 1
ATOM 896 C C . GLU A 1 113 ? 89.748 5.677 28.681 1.00 35.63 113 GLU A C 1
ATOM 897 O O . GLU A 1 113 ? 89.634 4.698 27.941 1.00 37.92 113 GLU A O 1
ATOM 903 N N . SER A 1 114 ? 90.361 6.798 28.308 1.00 30.62 114 SER A N 1
ATOM 904 C CA . SER A 1 114 ? 91.149 6.894 27.077 1.00 33.36 114 SER A CA 1
ATOM 905 C C . SER A 1 114 ? 92.638 7.067 27.351 1.00 35.72 114 SER A C 1
ATOM 906 O O . SER A 1 114 ? 93.050 7.992 28.054 1.00 34.55 114 SER A O 1
ATOM 909 N N . MET A 1 115 ? 93.444 6.156 26.822 1.00 30.00 115 MET A N 1
ATOM 910 C CA . MET A 1 115 ? 94.884 6.262 26.972 1.00 32.94 115 MET A CA 1
ATOM 911 C C . MET A 1 115 ? 95.625 6.195 25.630 1.00 34.91 115 MET A C 1
ATOM 912 O O . MET A 1 115 ? 95.097 5.712 24.627 1.00 31.54 115 MET A O 1
ATOM 917 N N . PHE A 1 116 ? 96.849 6.710 25.631 1.00 37.70 116 PHE A N 1
ATOM 918 C CA . PHE A 1 116 ? 97.653 6.802 24.430 1.00 38.03 116 PHE A CA 1
ATOM 919 C C . PHE A 1 116 ? 99.046 6.214 24.606 1.00 39.26 116 PHE A C 1
ATOM 920 O O . PHE A 1 116 ? 99.650 6.329 25.673 1.00 36.26 116 PHE A O 1
ATOM 928 N N . LEU A 1 117 ? 99.536 5.586 23.538 1.00 35.05 117 LEU A N 1
ATOM 929 C CA . LEU A 1 117 ? 100.917 5.146 23.428 1.00 33.56 117 LEU A CA 1
ATOM 930 C C . LEU A 1 117 ? 101.522 5.753 22.171 1.00 40.25 117 LEU A C 1
ATOM 931 O O . LEU A 1 117 ? 100.786 6.155 21.253 1.00 39.87 117 LEU A O 1
ATOM 936 N N . THR A 1 118 ? 102.848 5.850 22.130 1.00 30.48 118 THR A N 1
ATOM 937 C CA . THR A 1 118 ? 103.535 6.271 20.914 1.00 39.05 118 THR A CA 1
ATOM 938 C C . THR A 1 118 ? 104.382 5.121 20.437 1.00 37.80 118 THR A C 1
ATOM 939 O O . THR A 1 118 ? 104.995 4.446 21.238 1.00 41.65 118 THR A O 1
ATOM 943 N N . PRO A 1 119 ? 104.387 4.863 19.127 1.00 40.33 119 PRO A N 1
ATOM 944 C CA . PRO A 1 119 ? 105.228 3.763 18.657 1.00 44.52 119 PRO A CA 1
ATOM 945 C C . PRO A 1 119 ? 106.675 4.195 18.731 1.00 39.04 119 PRO A C 1
ATOM 946 O O . PRO A 1 119 ? 106.934 5.399 18.783 1.00 43.74 119 PRO A O 1
ATOM 950 N N . SER A 1 120 ? 107.603 3.248 18.757 1.00 37.71 120 SER A N 1
ATOM 951 C CA . SER A 1 120 ? 109.009 3.605 18.707 1.00 45.70 120 SER A CA 1
ATOM 952 C C . SER A 1 120 ? 109.287 4.442 17.457 1.00 49.81 120 SER A C 1
ATOM 953 O O . SER A 1 120 ? 108.537 4.389 16.467 1.00 42.95 120 SER A O 1
ATOM 956 N N . GLU A 1 121 ? 110.333 5.251 17.544 1.00 42.21 121 GLU A N 1
ATOM 957 C CA . GLU A 1 121 ? 110.755 6.141 16.472 1.00 50.28 121 GLU A CA 1
ATOM 958 C C . GLU A 1 121 ? 110.956 5.366 15.161 1.00 46.21 121 GLU A C 1
ATOM 959 O O . GLU A 1 121 ? 110.752 5.893 14.078 1.00 50.74 121 GLU A O 1
ATOM 965 N N . LYS A 1 122 ? 111.285 4.089 15.278 1.00 47.37 122 LYS A N 1
ATOM 966 C CA . LYS A 1 122 ? 111.529 3.222 14.130 1.00 46.53 122 LYS A CA 1
ATOM 967 C C . LYS A 1 122 ? 110.268 2.998 13.263 1.00 47.23 122 LYS A C 1
ATOM 968 O O . LYS A 1 122 ? 110.374 2.715 12.063 1.00 43.68 122 LYS A O 1
ATOM 974 N N . TYR A 1 123 ? 109.090 3.105 13.878 1.00 36.77 123 TYR A N 1
ATOM 975 C CA . TYR A 1 123 ? 107.809 2.921 13.192 1.00 42.06 123 TYR A CA 1
ATOM 976 C C . TYR A 1 123 ? 106.941 4.182 13.195 1.00 41.85 123 TYR A C 1
ATOM 977 O O . TYR A 1 123 ? 105.815 4.197 12.689 1.00 46.69 123 TYR A O 1
ATOM 986 N N . SER A 1 124 ? 107.511 5.259 13.708 1.00 45.67 124 SER A N 1
ATOM 987 C CA . SER A 1 124 ? 106.783 6.493 13.964 1.00 45.47 124 SER A CA 1
ATOM 988 C C . SER A 1 124 ? 106.305 7.160 12.693 1.00 43.10 124 SER A C 1
ATOM 989 O O . SER A 1 124 ? 105.268 7.816 12.674 1.00 46.82 124 SER A O 1
ATOM 992 N N . PHE A 1 125 ? 107.115 7.049 11.658 1.00 41.55 125 PHE A N 1
ATOM 993 C CA . PHE A 1 125 ? 106.839 7.707 10.399 1.00 42.24 125 PHE A CA 1
ATOM 994 C C . PHE A 1 125 ? 105.904 6.944 9.465 1.00 40.09 125 PHE A C 1
ATOM 995 O O . PHE A 1 125 ? 105.578 7.454 8.408 1.00 45.08 125 PHE A O 1
ATOM 1003 N N . ILE A 1 126 ? 105.452 5.753 9.862 1.00 36.32 126 ILE A N 1
ATOM 1004 C CA . ILE A 1 126 ? 104.679 4.890 8.955 1.00 35.53 126 ILE A CA 1
ATOM 1005 C C . ILE A 1 126 ? 103.192 5.224 8.936 1.00 42.39 126 ILE A C 1
ATOM 1006 O O . ILE A 1 126 ? 102.498 5.141 9.944 1.00 42.71 126 ILE A O 1
ATOM 1011 N N . SER A 1 127 ? 102.730 5.620 7.757 1.00 42.83 127 SER A N 1
ATOM 1012 C CA . SER A 1 127 ? 101.326 5.893 7.500 1.00 43.44 127 SER A CA 1
ATOM 1013 C C . SER A 1 127 ? 100.681 4.749 6.732 1.00 43.11 127 SER A C 1
ATOM 1014 O O . SER A 1 127 ? 101.223 4.282 5.731 1.00 39.90 127 SER A O 1
ATOM 1017 N N . SER A 1 128 ? 99.537 4.290 7.211 1.00 37.91 128 SER A N 1
ATOM 1018 C CA . SER A 1 128 ? 98.768 3.292 6.478 1.00 41.89 128 SER A CA 1
ATOM 1019 C C . SER A 1 128 ? 98.419 3.831 5.076 1.00 38.50 128 SER A C 1
ATOM 1020 O O . SER A 1 128 ? 98.449 3.102 4.081 1.00 32.44 128 SER A O 1
ATOM 1023 N N . THR A 1 129 ? 98.119 5.124 5.012 1.00 34.30 129 THR A N 1
A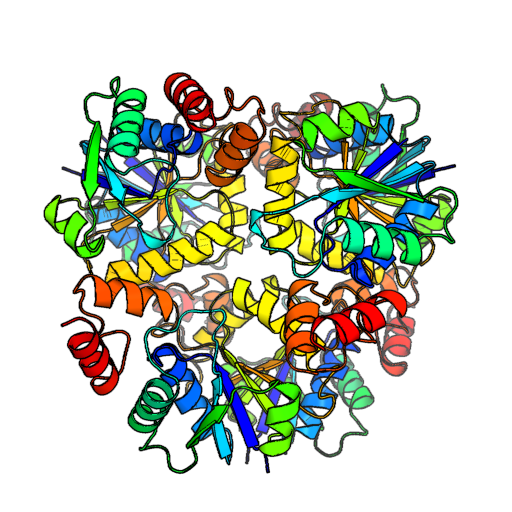TOM 1024 C CA . THR A 1 129 ? 97.776 5.782 3.761 1.00 40.46 129 THR A CA 1
ATOM 1025 C C . THR A 1 129 ? 98.928 5.755 2.784 1.00 39.56 129 THR A C 1
ATOM 1026 O O . THR A 1 129 ? 98.762 5.405 1.610 1.00 41.77 129 THR A O 1
ATOM 1030 N N . LEU A 1 130 ? 100.114 6.081 3.275 1.00 38.24 130 LEU A N 1
ATOM 1031 C CA . LEU A 1 130 ? 101.257 6.110 2.389 1.00 42.36 130 LEU A CA 1
ATOM 1032 C C . LEU A 1 130 ? 101.618 4.685 1.954 1.00 36.51 130 LEU A C 1
ATOM 1033 O O . LEU A 1 130 ? 101.964 4.465 0.796 1.00 30.94 130 LEU A O 1
ATOM 1038 N N . VAL A 1 131 ? 101.463 3.718 2.855 1.00 32.61 131 VAL A N 1
ATOM 1039 C CA . VAL A 1 131 ? 101.671 2.316 2.491 1.00 32.10 131 VAL A CA 1
ATOM 1040 C C . VAL A 1 131 ? 100.765 1.867 1.324 1.00 34.44 131 VAL A C 1
ATOM 1041 O O . VAL A 1 131 ? 101.238 1.205 0.392 1.00 31.03 131 VAL A O 1
ATOM 1045 N N . ARG A 1 132 ? 99.483 2.239 1.367 1.00 33.14 132 ARG A N 1
ATOM 1046 C CA . ARG A 1 132 ? 98.543 1.948 0.269 1.00 36.92 132 ARG A CA 1
ATOM 1047 C C . ARG A 1 132 ? 98.979 2.590 -1.053 1.00 34.67 132 ARG A C 1
ATOM 1048 O O . ARG A 1 132 ? 99.009 1.940 -2.091 1.00 39.07 132 ARG A O 1
ATOM 1056 N N . GLU A 1 133 ? 99.322 3.872 -1.003 1.00 38.18 133 GLU A N 1
ATOM 1057 C CA . GLU A 1 133 ? 99.655 4.608 -2.210 1.00 40.20 133 GLU A CA 1
ATOM 1058 C C . GLU A 1 133 ? 100.941 4.109 -2.835 1.00 35.34 133 GLU A C 1
ATOM 1059 O O . GLU A 1 133 ? 101.006 3.922 -4.044 1.00 34.62 133 GLU A O 1
ATOM 1065 N N . ILE A 1 134 ? 101.943 3.851 -2.000 1.00 34.50 134 ILE A N 1
ATOM 1066 C CA . ILE A 1 134 ? 103.211 3.304 -2.479 1.00 35.08 134 ILE A CA 1
ATOM 1067 C C . ILE A 1 134 ? 103.010 1.929 -3.134 1.00 38.61 134 ILE A C 1
ATOM 1068 O O . ILE A 1 134 ? 103.519 1.667 -4.241 1.00 36.68 134 ILE A O 1
ATOM 1073 N N . ALA A 1 135 ? 102.258 1.062 -2.465 1.00 33.05 135 ALA A N 1
ATOM 1074 C CA . ALA A 1 135 ? 101.996 -0.277 -2.990 1.00 30.00 135 ALA A CA 1
ATOM 1075 C C . ALA A 1 135 ? 101.211 -0.186 -4.294 1.00 29.26 135 ALA A C 1
ATOM 1076 O O . ALA A 1 135 ? 101.497 -0.899 -5.232 1.00 26.85 135 ALA A O 1
ATOM 1078 N N . ALA A 1 136 ? 100.255 0.737 -4.359 1.00 33.28 136 ALA A N 1
ATOM 1079 C CA . ALA A 1 136 ? 99.464 0.930 -5.582 1.00 34.45 136 ALA A CA 1
ATOM 1080 C C . ALA A 1 136 ? 100.343 1.227 -6.803 1.00 35.66 136 ALA A C 1
ATOM 1081 O O . ALA A 1 136 ? 99.976 0.939 -7.947 1.00 31.58 136 ALA A O 1
ATOM 1083 N N . LEU A 1 137 ? 101.513 1.798 -6.561 1.00 40.81 137 LEU A N 1
ATOM 1084 C CA . LEU A 1 137 ? 102.432 2.146 -7.644 1.00 36.00 137 LEU A CA 1
ATOM 1085 C C . LEU A 1 137 ? 103.614 1.188 -7.760 1.00 37.14 137 LEU A C 1
ATOM 1086 O O . LEU A 1 137 ? 104.622 1.502 -8.399 1.00 35.46 137 LEU A O 1
ATOM 1091 N N . GLY A 1 138 ? 103.490 0.021 -7.139 1.00 33.39 138 GLY A N 1
ATOM 1092 C CA . GLY A 1 138 ? 104.533 -0.983 -7.227 1.00 29.20 138 GLY A CA 1
ATOM 1093 C C . GLY A 1 138 ? 105.768 -0.641 -6.412 1.00 40.80 138 GLY A C 1
ATOM 1094 O O . GLY A 1 138 ? 106.847 -1.157 -6.669 1.00 38.76 138 GLY A O 1
ATOM 1095 N N . GLY A 1 139 ? 105.625 0.198 -5.393 1.00 33.72 139 GLY A N 1
ATOM 1096 C CA . GLY A 1 139 ? 106.764 0.412 -4.527 1.00 36.39 139 GLY A CA 1
ATOM 1097 C C . GLY A 1 139 ? 106.783 -0.699 -3.494 1.00 35.04 139 GLY A C 1
ATOM 1098 O O . GLY A 1 139 ? 105.732 -1.183 -3.077 1.00 36.92 139 GLY A O 1
ATOM 1099 N N . ASP A 1 140 ? 107.981 -1.073 -3.065 1.00 30.33 140 ASP A N 1
ATOM 1100 C CA . ASP A 1 140 ? 108.178 -2.115 -2.066 1.00 39.17 140 ASP A CA 1
ATOM 1101 C C . ASP A 1 140 ? 107.807 -1.614 -0.668 1.00 38.44 140 ASP A C 1
ATOM 1102 O O . ASP A 1 140 ? 108.497 -0.753 -0.109 1.00 36.33 140 ASP A O 1
ATOM 1107 N N . ILE A 1 141 ? 106.774 -2.205 -0.068 1.00 29.67 141 ILE A N 1
ATOM 1108 C CA . ILE A 1 141 ? 106.358 -1.764 1.268 1.00 33.39 141 ILE A CA 1
ATOM 1109 C C . ILE A 1 141 ? 106.631 -2.785 2.363 1.00 35.06 141 ILE A C 1
ATOM 1110 O O . ILE A 1 141 ? 106.114 -2.659 3.480 1.00 30.05 141 ILE A O 1
ATOM 1115 N N . SER A 1 142 ? 107.460 -3.779 2.061 1.00 33.72 142 SER A N 1
ATOM 1116 C CA . SER A 1 142 ? 107.639 -4.897 2.980 1.00 34.72 142 SER A CA 1
ATOM 1117 C C . SER A 1 142 ? 108.350 -4.491 4.277 1.00 36.97 142 SER A C 1
ATOM 1118 O O . SER A 1 142 ? 108.255 -5.187 5.286 1.00 41.51 142 SER A O 1
ATOM 1121 N N . LYS A 1 143 ? 109.027 -3.351 4.285 1.00 38.02 143 LYS A N 1
ATOM 1122 C CA . LYS A 1 143 ? 109.631 -2.918 5.540 1.00 47.92 143 LYS A CA 1
ATOM 1123 C C . LYS A 1 143 ? 108.655 -2.117 6.411 1.00 43.92 143 LYS A C 1
ATOM 1124 O O . LYS A 1 143 ? 108.926 -1.877 7.582 1.00 39.06 143 LYS A O 1
ATOM 1130 N N . PHE A 1 144 ? 107.478 -1.798 5.893 1.00 35.11 144 PHE A N 1
ATOM 1131 C CA . PHE A 1 144 ? 106.557 -1.028 6.703 1.00 34.24 144 PHE A CA 1
ATOM 1132 C C . PHE A 1 144 ? 105.481 -1.922 7.313 1.00 28.74 144 PHE A C 1
ATOM 1133 O O . PHE A 1 144 ? 104.738 -1.482 8.172 1.00 32.79 144 PHE A O 1
ATOM 1141 N N . VAL A 1 145 ? 105.392 -3.171 6.862 1.00 30.70 145 VAL A N 1
ATOM 1142 C CA . VAL A 1 145 ? 104.342 -4.069 7.319 1.00 31.94 145 VAL A CA 1
ATOM 1143 C C . VAL A 1 145 ? 104.828 -5.503 7.522 1.00 29.79 145 VAL A C 1
ATOM 1144 O O . VAL A 1 145 ? 105.850 -5.908 6.998 1.00 39.84 145 VAL A O 1
ATOM 1148 N N . HIS A 1 146 ? 104.046 -6.256 8.279 1.00 26.74 146 HIS A N 1
ATOM 1149 C CA . HIS A 1 146 ? 104.210 -7.683 8.510 1.00 31.74 146 HIS A CA 1
ATOM 1150 C C . HIS A 1 146 ? 104.096 -8.443 7.171 1.00 39.07 146 HIS A C 1
ATOM 1151 O O . HIS A 1 146 ? 103.388 -8.003 6.262 1.00 35.07 146 HIS A O 1
ATOM 1158 N N . PRO A 1 147 ? 104.831 -9.557 7.033 1.00 42.99 147 PRO A N 1
ATOM 1159 C CA . PRO A 1 147 ? 104.849 -10.349 5.792 1.00 36.93 147 PRO A CA 1
ATOM 1160 C C . PRO A 1 147 ? 103.469 -10.700 5.215 1.00 35.39 147 PRO A C 1
ATOM 1161 O O . PRO A 1 147 ? 103.314 -10.705 3.983 1.00 33.10 147 PRO A O 1
ATOM 1165 N N . ALA A 1 148 ? 102.500 -11.032 6.067 1.00 30.47 148 ALA A N 1
ATOM 1166 C CA . ALA A 1 148 ? 101.150 -11.350 5.578 1.00 32.46 148 ALA A CA 1
ATOM 1167 C C . ALA A 1 148 ? 100.468 -10.112 4.969 1.00 29.15 148 ALA A C 1
ATOM 1168 O O . ALA A 1 148 ? 99.712 -10.198 3.989 1.00 24.37 148 ALA A O 1
ATOM 1170 N N . VAL A 1 149 ? 100.758 -8.952 5.544 1.00 25.53 149 VAL A N 1
ATOM 1171 C CA . VAL A 1 149 ? 100.164 -7.720 5.041 1.00 28.57 149 VAL A CA 1
ATOM 1172 C C . VAL A 1 149 ? 100.804 -7.387 3.718 1.00 29.98 149 VAL A C 1
ATOM 1173 O O . VAL A 1 149 ? 100.101 -7.047 2.761 1.00 33.02 149 VAL A O 1
ATOM 1177 N N . ALA A 1 150 ? 102.123 -7.552 3.639 1.00 27.93 150 ALA A N 1
ATOM 1178 C CA . ALA A 1 150 ? 102.843 -7.333 2.378 1.00 28.79 150 ALA A CA 1
ATOM 1179 C C . ALA A 1 150 ? 102.288 -8.196 1.224 1.00 27.40 150 ALA A C 1
ATOM 1180 O O . ALA A 1 150 ? 102.098 -7.695 0.109 1.00 29.56 150 ALA A O 1
ATOM 1182 N N . ASP A 1 151 ? 102.035 -9.479 1.487 1.00 23.10 151 ASP A N 1
ATOM 1183 C CA . ASP A 1 151 ? 101.460 -10.358 0.471 1.00 30.68 151 ASP A CA 1
ATOM 1184 C C . ASP A 1 151 ? 100.098 -9.876 0.049 1.00 27.87 151 ASP A C 1
ATOM 1185 O O . ASP A 1 151 ? 99.775 -9.879 -1.129 1.00 32.04 151 ASP A O 1
ATOM 1190 N N . ALA A 1 152 ? 99.298 -9.469 1.024 1.00 26.34 152 ALA A N 1
ATOM 1191 C CA . ALA A 1 152 ? 97.958 -8.993 0.739 1.00 27.23 152 ALA A CA 1
ATOM 1192 C C . ALA A 1 152 ? 97.986 -7.748 -0.142 1.00 29.37 152 ALA A C 1
ATOM 1193 O O . ALA A 1 152 ? 97.162 -7.608 -1.046 1.00 33.59 152 ALA A O 1
ATOM 1195 N N . LEU A 1 153 ? 98.925 -6.848 0.123 1.00 25.61 153 LEU A N 1
ATOM 1196 C CA . LEU A 1 153 ? 99.063 -5.650 -0.686 1.00 30.51 153 LEU A CA 1
ATOM 1197 C C . LEU A 1 153 ? 99.498 -6.028 -2.098 1.00 29.91 153 LEU A C 1
ATOM 1198 O O . LEU A 1 153 ? 99.018 -5.459 -3.070 1.00 33.16 153 LEU A O 1
ATOM 1203 N N . ALA A 1 154 ? 100.392 -7.002 -2.209 1.00 30.31 154 ALA A N 1
ATOM 1204 C CA . ALA A 1 154 ? 100.865 -7.443 -3.520 1.00 41.09 154 ALA A CA 1
ATOM 1205 C C . ALA A 1 154 ? 99.714 -8.003 -4.351 1.00 36.37 154 ALA A C 1
ATOM 1206 O O . ALA A 1 154 ? 99.510 -7.618 -5.500 1.00 37.26 154 ALA A O 1
ATOM 1208 N N . GLU A 1 155 ? 98.929 -8.876 -3.750 1.00 36.18 155 GLU A N 1
ATOM 1209 C CA . GLU A 1 155 ? 97.829 -9.484 -4.468 1.00 35.87 155 GLU A CA 1
ATOM 1210 C C . GLU A 1 155 ? 96.718 -8.455 -4.750 1.00 43.76 155 GLU A C 1
ATOM 1211 O O . GLU A 1 155 ? 96.002 -8.567 -5.754 1.00 40.40 155 GLU A O 1
ATOM 1217 N N . ARG A 1 156 ? 96.579 -7.453 -3.882 1.00 29.89 156 ARG A N 1
ATOM 1218 C CA . ARG A 1 156 ? 95.457 -6.512 -3.989 1.00 32.82 156 ARG A CA 1
ATOM 1219 C C . ARG A 1 156 ? 95.382 -5.732 -5.316 1.00 38.87 156 ARG A C 1
ATOM 1220 O O . ARG A 1 156 ? 94.293 -5.386 -5.794 1.00 32.20 156 ARG A O 1
ATOM 1228 N N . PHE A 1 157 ? 96.527 -5.467 -5.921 1.00 34.19 157 PHE A N 1
ATOM 1229 C CA . PHE A 1 157 ? 96.561 -4.606 -7.100 1.00 41.38 157 PHE A CA 1
ATOM 1230 C C . PHE A 1 157 ? 96.717 -5.440 -8.391 1.00 46.70 157 PHE A C 1
ATOM 1231 O O . PHE A 1 157 ? 96.388 -4.963 -9.475 1.00 53.54 157 PHE A O 1
ATOM 1239 N N . LYS A 1 158 ? 97.198 -6.676 -8.220 1.00 44.86 158 LYS A N 1
ATOM 1240 C CA . LYS A 1 158 ? 97.302 -7.758 -9.227 1.00 59.51 158 LYS A CA 1
ATOM 1241 C C . LYS A 1 158 ? 98.475 -8.666 -8.854 1.00 63.26 158 LYS A C 1
ATOM 1242 O O . LYS A 1 158 ? 98.310 -9.873 -8.643 1.00 59.00 158 LYS A O 1
ATOM 1248 N N . MET B 1 1 ? 80.558 51.952 22.866 1.00 71.94 1 MET B N 1
ATOM 1249 C CA . MET B 1 1 ? 80.196 51.032 23.937 1.00 67.22 1 MET B CA 1
ATOM 1250 C C . MET B 1 1 ? 81.297 49.984 24.153 1.00 56.05 1 MET B C 1
ATOM 1251 O O . MET B 1 1 ? 81.518 49.543 25.273 1.00 59.59 1 MET B O 1
ATOM 1256 N N . ASN B 1 2 ? 81.993 49.604 23.078 1.00 51.33 2 ASN B N 1
ATOM 1257 C CA . ASN B 1 2 ? 83.108 48.653 23.154 1.00 49.99 2 ASN B CA 1
ATOM 1258 C C . ASN B 1 2 ? 84.451 49.293 23.521 1.00 42.23 2 ASN B C 1
ATOM 1259 O O . ASN B 1 2 ? 84.960 50.154 22.806 1.00 39.23 2 ASN B O 1
ATOM 1264 N N . ARG B 1 3 ? 85.019 48.867 24.638 1.00 40.67 3 ARG B N 1
ATOM 1265 C CA . ARG B 1 3 ? 86.345 49.315 25.028 1.00 37.83 3 ARG B CA 1
ATOM 1266 C C . ARG B 1 3 ? 87.282 48.115 25.023 1.00 34.08 3 ARG B C 1
ATOM 1267 O O . ARG B 1 3 ? 87.100 47.161 25.783 1.00 34.67 3 ARG B O 1
ATOM 1275 N N . VAL B 1 4 ? 88.300 48.163 24.178 1.00 30.68 4 VAL B N 1
ATOM 1276 C CA . VAL B 1 4 ? 89.147 46.996 24.000 1.00 35.74 4 VAL B CA 1
ATOM 1277 C C . VAL B 1 4 ? 90.495 47.185 24.679 1.00 38.53 4 VAL B C 1
ATOM 1278 O O . VAL B 1 4 ? 91.117 48.236 24.604 1.00 35.89 4 VAL B O 1
ATOM 1282 N N . LEU B 1 5 ? 90.941 46.151 25.367 1.00 38.88 5 LEU B N 1
ATOM 1283 C CA . LEU B 1 5 ? 92.235 46.235 26.007 1.00 33.06 5 LEU B CA 1
ATOM 1284 C C . LEU B 1 5 ? 93.188 45.227 25.359 1.00 30.22 5 LEU B C 1
ATOM 1285 O O . LEU B 1 5 ? 92.864 44.047 25.239 1.00 27.66 5 LEU B O 1
ATOM 1290 N N . TYR B 1 6 ? 94.347 45.730 24.935 1.00 25.89 6 TYR B N 1
ATOM 1291 C CA . TYR B 1 6 ? 95.409 44.976 24.260 1.00 30.47 6 TYR B CA 1
ATOM 1292 C C . TYR B 1 6 ? 96.623 44.861 25.193 1.00 31.98 6 TYR B C 1
ATOM 1293 O O . TYR B 1 6 ? 97.404 45.809 25.294 1.00 32.83 6 TYR B O 1
ATOM 1302 N N . PRO B 1 7 ? 96.748 43.733 25.926 1.00 35.72 7 PRO B N 1
ATOM 1303 C CA . PRO B 1 7 ? 97.861 43.564 26.885 1.00 31.90 7 PRO B CA 1
ATOM 1304 C C . PRO B 1 7 ? 99.104 42.951 26.264 1.00 36.22 7 PRO B C 1
ATOM 1305 O O . PRO B 1 7 ? 98.984 42.095 25.400 1.00 30.89 7 PRO B O 1
ATOM 1309 N N . GLY B 1 8 ? 100.281 43.358 26.717 1.00 29.99 8 GLY B N 1
ATOM 1310 C CA . GLY B 1 8 ? 101.497 42.772 26.207 1.00 31.48 8 GLY B CA 1
ATOM 1311 C C . GLY B 1 8 ? 102.719 43.358 26.866 1.00 28.64 8 GLY B C 1
ATOM 1312 O O . GLY B 1 8 ? 102.663 44.383 27.540 1.00 28.44 8 GLY B O 1
ATOM 1313 N N . THR B 1 9 ? 103.846 42.720 26.638 1.00 28.91 9 THR B N 1
ATOM 1314 C CA . THR B 1 9 ? 105.088 43.226 27.184 1.00 32.05 9 THR B CA 1
ATOM 1315 C C . THR B 1 9 ? 105.640 44.368 26.344 1.00 27.85 9 THR B C 1
ATOM 1316 O O . THR B 1 9 ? 106.197 45.330 26.890 1.00 27.16 9 THR B O 1
ATOM 1320 N N . PHE B 1 10 ? 105.455 44.265 25.026 1.00 27.07 10 PHE B N 1
ATOM 1321 C CA . PHE B 1 10 ? 105.881 45.278 24.068 1.00 26.59 10 PHE B CA 1
ATOM 1322 C C . PHE B 1 10 ? 107.320 45.700 24.366 1.00 27.48 10 PHE B C 1
ATOM 1323 O O . PHE B 1 10 ? 107.604 46.853 24.696 1.00 23.31 10 PHE B O 1
ATOM 1331 N N . ASP B 1 11 ? 108.224 44.742 24.232 1.00 28.06 11 ASP B N 1
ATOM 1332 C CA . ASP B 1 11 ? 109.628 44.955 24.557 1.00 30.03 11 ASP B CA 1
ATOM 1333 C C . ASP B 1 11 ? 110.560 44.665 23.379 1.00 23.34 11 ASP B C 1
ATOM 1334 O O . ASP B 1 11 ? 111.173 43.604 23.292 1.00 23.72 11 ASP B O 1
ATOM 1339 N N . PRO B 1 12 ? 110.637 45.593 22.426 1.00 25.01 12 PRO B N 1
ATOM 1340 C CA . PRO B 1 12 ? 109.828 46.797 22.336 1.00 26.48 12 PRO B CA 1
ATOM 1341 C C . PRO B 1 12 ? 108.623 46.512 21.457 1.00 28.77 12 PRO B C 1
ATOM 1342 O O . PRO B 1 12 ? 108.516 45.416 20.872 1.00 25.48 12 PRO B O 1
ATOM 1346 N N . ILE B 1 13 ? 107.751 47.497 21.331 1.00 25.96 13 ILE B N 1
ATOM 1347 C CA . ILE B 1 13 ? 106.640 47.376 20.408 1.00 27.38 13 ILE B CA 1
ATOM 1348 C C . ILE B 1 13 ? 107.192 47.305 18.971 1.00 30.01 13 ILE B C 1
ATOM 1349 O O . ILE B 1 13 ? 108.154 48.007 18.630 1.00 28.20 13 ILE B O 1
ATOM 1354 N N . THR B 1 14 ? 106.622 46.412 18.162 1.00 32.67 14 THR B N 1
ATOM 1355 C CA . THR B 1 14 ? 107.078 46.180 16.783 1.00 28.44 14 THR B CA 1
ATOM 1356 C C . THR B 1 14 ? 106.023 46.555 15.721 1.00 31.34 14 THR B C 1
ATOM 1357 O O . THR B 1 14 ? 104.884 46.876 16.057 1.00 27.85 14 THR B O 1
ATOM 1361 N N . LYS B 1 15 ? 106.402 46.452 14.442 1.00 27.91 15 LYS B N 1
ATOM 1362 C CA . LYS B 1 15 ? 105.463 46.669 13.342 1.00 31.60 15 LYS B CA 1
ATOM 1363 C C . LYS B 1 15 ? 104.355 45.627 13.359 1.00 25.40 15 LYS B C 1
ATOM 1364 O O . LYS B 1 15 ? 103.254 45.912 12.939 1.00 27.87 15 LYS B O 1
ATOM 1370 N N . GLY B 1 16 ? 104.633 44.447 13.907 1.00 26.18 16 GLY B N 1
ATOM 1371 C CA . GLY B 1 16 ? 103.609 43.426 14.092 1.00 26.49 16 GLY B CA 1
ATOM 1372 C C . GLY B 1 16 ? 102.540 43.930 15.058 1.00 35.83 16 GLY B C 1
ATOM 1373 O O . GLY B 1 16 ? 101.339 43.921 14.729 1.00 29.02 16 GLY B O 1
ATOM 1374 N N . HIS B 1 17 ? 102.971 44.411 16.235 1.00 28.49 17 HIS B N 1
ATOM 1375 C CA . HIS B 1 17 ? 102.028 45.025 17.173 1.00 26.69 17 HIS B CA 1
ATOM 1376 C C . HIS B 1 17 ? 101.355 46.237 16.526 1.00 24.89 17 HIS B C 1
ATOM 1377 O O . HIS B 1 17 ? 100.144 46.420 16.650 1.00 28.94 17 HIS B O 1
ATOM 1384 N N . GLY B 1 18 ? 102.159 47.064 15.865 1.00 25.03 18 GLY B N 1
ATOM 1385 C CA . GLY B 1 18 ? 101.693 48.305 15.263 1.00 21.72 18 GLY B CA 1
ATOM 1386 C C . GLY B 1 18 ? 100.619 48.043 14.236 1.00 26.42 18 GLY B C 1
ATOM 1387 O O . GLY B 1 18 ? 99.597 48.737 14.178 1.00 29.79 18 GLY B O 1
ATOM 1388 N N . ASP B 1 19 ? 100.822 46.997 13.446 1.00 30.42 19 ASP B N 1
ATOM 1389 C CA . ASP B 1 19 ? 99.825 46.625 12.466 1.00 29.79 19 ASP B CA 1
ATOM 1390 C C . ASP B 1 19 ? 98.473 46.302 13.132 1.00 30.31 19 ASP B C 1
ATOM 1391 O O . ASP B 1 19 ? 97.446 46.825 12.723 1.00 30.06 19 ASP B O 1
ATOM 1396 N N . LEU B 1 20 ? 98.485 45.480 14.186 1.00 32.31 20 LEU B N 1
ATOM 1397 C CA . LEU B 1 20 ? 97.235 45.110 14.867 1.00 31.36 20 LEU B CA 1
ATOM 1398 C C . LEU B 1 20 ? 96.563 46.314 15.489 1.00 31.08 20 LEU B C 1
ATOM 1399 O O . LEU B 1 20 ? 95.332 46.428 15.489 1.00 31.85 20 LEU B O 1
ATOM 1404 N N . ILE B 1 21 ? 97.372 47.225 16.008 1.00 27.08 21 ILE B N 1
ATOM 1405 C CA . ILE B 1 21 ? 96.825 48.388 16.676 1.00 27.14 21 ILE B CA 1
ATOM 1406 C C . ILE B 1 21 ? 96.112 49.327 15.689 1.00 30.22 21 ILE B C 1
ATOM 1407 O O . ILE B 1 21 ? 95.024 49.827 15.992 1.00 28.29 21 ILE B O 1
ATOM 1412 N N . GLU B 1 22 ? 96.720 49.562 14.527 1.00 30.66 22 GLU B N 1
ATOM 1413 C CA . GLU B 1 22 ? 96.065 50.355 13.479 1.00 34.81 22 GLU B CA 1
ATOM 1414 C C . GLU B 1 22 ? 94.700 49.732 13.200 1.00 39.51 22 GLU B C 1
ATOM 1415 O O . GLU B 1 22 ? 93.671 50.403 13.250 1.00 40.36 22 GLU B O 1
ATOM 1421 N N . ARG B 1 23 ? 94.709 48.420 12.976 1.00 40.47 23 ARG B N 1
ATOM 1422 C CA . ARG B 1 23 ? 93.491 47.690 12.634 1.00 40.80 23 ARG B CA 1
ATOM 1423 C C . ARG B 1 23 ? 92.449 47.709 13.756 1.00 37.73 23 ARG B C 1
ATOM 1424 O O . ARG B 1 23 ? 91.264 47.853 13.471 1.00 41.97 23 ARG B O 1
ATOM 1432 N N . ALA B 1 24 ? 92.880 47.646 15.016 1.00 34.44 24 ALA B N 1
ATOM 1433 C CA . ALA B 1 24 ? 91.937 47.668 16.134 1.00 35.34 24 ALA B CA 1
ATOM 1434 C C . ALA B 1 24 ? 91.362 49.065 16.327 1.00 38.86 24 ALA B C 1
ATOM 1435 O O . ALA B 1 24 ? 90.228 49.223 16.795 1.00 34.63 24 ALA B O 1
ATOM 1437 N N . SER B 1 25 ? 92.161 50.070 15.981 1.00 29.24 25 SER B N 1
ATOM 1438 C CA . SER B 1 25 ? 91.741 51.464 16.095 1.00 35.40 25 SER B CA 1
ATOM 1439 C C . SER B 1 25 ? 90.556 51.774 15.179 1.00 42.07 25 SER B C 1
ATOM 1440 O O . SER B 1 25 ? 89.689 52.580 15.521 1.00 39.33 25 SER B O 1
ATOM 1443 N N . ARG B 1 26 ? 90.532 51.102 14.031 1.00 35.73 26 ARG B N 1
ATOM 1444 C CA . ARG B 1 26 ? 89.504 51.282 13.010 1.00 44.33 26 ARG B CA 1
ATOM 1445 C C . ARG B 1 26 ? 88.281 50.425 13.287 1.00 43.69 26 ARG B C 1
ATOM 1446 O O . ARG B 1 26 ? 87.327 50.462 12.535 1.00 51.77 26 ARG B O 1
ATOM 1454 N N . LEU B 1 27 ? 88.292 49.674 14.382 1.00 43.18 27 LEU B N 1
ATOM 1455 C CA . LEU B 1 27 ? 87.226 48.722 14.593 1.00 41.16 27 LEU B CA 1
ATOM 1456 C C . LEU B 1 27 ? 86.498 49.016 15.898 1.00 51.29 27 LEU B C 1
ATOM 1457 O O . LEU B 1 27 ? 85.310 48.719 16.042 1.00 52.77 27 LEU B O 1
ATOM 1462 N N . PHE B 1 28 ? 87.200 49.651 16.829 1.00 48.88 28 PHE B N 1
ATOM 1463 C CA . PHE B 1 28 ? 86.663 49.891 18.159 1.00 41.05 28 PHE B CA 1
ATOM 1464 C C . PHE B 1 28 ? 86.658 51.365 18.490 1.00 39.89 28 PHE B C 1
ATOM 1465 O O . PHE B 1 28 ? 87.483 52.112 17.980 1.00 47.87 28 PHE B O 1
ATOM 1473 N N . ASP B 1 29 ? 85.729 51.782 19.346 1.00 47.33 29 ASP B N 1
ATOM 1474 C CA . ASP B 1 29 ? 85.661 53.178 19.764 1.00 43.60 29 ASP B CA 1
ATOM 1475 C C . ASP B 1 29 ? 86.852 53.590 20.610 1.00 43.06 29 ASP B C 1
ATOM 1476 O O . ASP B 1 29 ? 87.389 54.677 20.425 1.00 48.48 29 ASP B O 1
ATOM 1481 N N . HIS B 1 30 ? 87.269 52.715 21.523 1.00 35.53 30 HIS B N 1
ATOM 1482 C CA . HIS B 1 30 ? 88.349 53.029 22.458 1.00 40.19 30 HIS B CA 1
ATOM 1483 C C . HIS B 1 30 ? 89.305 51.840 22.573 1.00 39.48 30 HIS B C 1
ATOM 1484 O O . HIS B 1 30 ? 88.883 50.718 22.875 1.00 38.41 30 HIS B O 1
ATOM 1491 N N . VAL B 1 31 ? 90.585 52.085 22.303 1.00 33.17 31 VAL B N 1
ATOM 1492 C CA . VAL B 1 31 ? 91.611 51.041 22.368 1.00 33.57 31 VAL B CA 1
ATOM 1493 C C . VAL B 1 31 ? 92.669 51.362 23.434 1.00 36.62 31 VAL B C 1
ATOM 1494 O O . VAL B 1 31 ? 93.310 52.409 23.393 1.00 32.57 31 VAL B O 1
ATOM 1498 N N . ILE B 1 32 ? 92.837 50.465 24.390 1.00 29.96 32 ILE B N 1
ATOM 1499 C CA . ILE B 1 32 ? 93.850 50.644 25.412 1.00 29.27 32 ILE B CA 1
ATOM 1500 C C . ILE B 1 32 ? 94.971 49.632 25.278 1.00 32.78 32 ILE B C 1
ATOM 1501 O O . ILE B 1 32 ? 94.758 48.430 25.401 1.00 36.89 32 ILE B O 1
ATOM 1506 N N . ILE B 1 33 ? 96.169 50.136 25.031 1.00 27.07 33 ILE B N 1
ATOM 1507 C CA . ILE B 1 33 ? 97.352 49.308 25.027 1.00 26.74 33 ILE B CA 1
ATOM 1508 C C . ILE B 1 33 ? 97.837 49.215 26.476 1.00 30.16 33 ILE B C 1
ATOM 1509 O O . ILE B 1 33 ? 98.186 50.224 27.102 1.00 28.34 33 ILE B O 1
ATOM 1514 N N . ALA B 1 34 ? 97.782 48.012 27.018 1.00 26.04 34 ALA B N 1
ATOM 1515 C CA . ALA B 1 34 ? 98.181 47.764 28.395 1.00 31.57 34 ALA B CA 1
ATOM 1516 C C . ALA B 1 34 ? 99.570 47.126 28.405 1.00 27.51 34 ALA B C 1
ATOM 1517 O O . ALA B 1 34 ? 99.711 45.945 28.104 1.00 24.43 34 ALA B O 1
ATOM 1519 N N . VAL B 1 35 ? 100.589 47.918 28.723 1.00 26.97 35 VAL B N 1
ATOM 1520 C CA . VAL B 1 35 ? 101.970 47.427 28.750 1.00 22.59 35 VAL B CA 1
ATOM 1521 C C . VAL B 1 35 ? 102.243 46.802 30.118 1.00 28.86 35 VAL B C 1
ATOM 1522 O O . VAL B 1 35 ? 102.220 47.500 31.127 1.00 24.76 35 VAL B O 1
ATOM 1526 N N . ALA B 1 36 ? 102.469 45.492 30.134 1.00 22.99 36 ALA B N 1
ATOM 1527 C CA . ALA B 1 36 ? 102.682 44.713 31.355 1.00 31.91 36 ALA B CA 1
ATOM 1528 C C . ALA B 1 36 ? 104.115 44.858 31.813 1.00 29.61 36 ALA B C 1
ATOM 1529 O O . ALA B 1 36 ? 105.025 44.741 30.986 1.00 28.56 36 ALA B O 1
ATOM 1531 N N . ALA B 1 37 ? 104.323 45.066 33.119 1.00 27.12 37 ALA B N 1
ATOM 1532 C CA . ALA B 1 37 ? 105.677 45.141 33.672 1.00 30.09 37 ALA B CA 1
ATOM 1533 C C . ALA B 1 37 ? 106.504 43.910 33.300 1.00 21.32 37 ALA B C 1
ATOM 1534 O O . ALA B 1 37 ? 107.656 44.032 32.890 1.00 26.88 37 ALA B O 1
ATOM 1536 N N . SER B 1 38 ? 105.872 42.752 33.401 1.00 21.99 38 SER B N 1
ATOM 1537 C CA . SER B 1 38 ? 106.480 41.442 33.134 1.00 23.06 38 SER B CA 1
ATOM 1538 C C . SER B 1 38 ? 107.901 41.267 33.694 1.00 25.95 38 SER B C 1
ATOM 1539 O O . SER B 1 38 ? 108.831 40.988 32.955 1.00 25.46 38 SER B O 1
ATOM 1542 N N . PRO B 1 39 ? 108.057 41.338 35.015 1.00 29.27 39 PRO B N 1
ATOM 1543 C CA . PRO B 1 39 ? 109.440 41.265 35.518 1.00 28.89 39 PRO B CA 1
ATOM 1544 C C . PRO B 1 39 ? 110.123 39.940 35.188 1.00 31.56 39 PRO B C 1
ATOM 1545 O O . PRO B 1 39 ? 111.330 39.914 35.062 1.00 35.77 39 PRO B O 1
ATOM 1549 N N . LYS B 1 40 ? 109.362 38.882 34.939 1.00 36.66 40 LYS B N 1
ATOM 1550 C CA . LYS B 1 40 ? 109.977 37.579 34.741 1.00 43.25 40 LYS B CA 1
ATOM 1551 C C . LYS B 1 40 ? 110.550 37.423 33.338 1.00 42.75 40 LYS B C 1
ATOM 1552 O O . LYS B 1 40 ? 111.393 36.559 33.118 1.00 36.62 40 LYS B O 1
ATOM 1558 N N . LYS B 1 41 ? 110.125 38.251 32.389 1.00 38.60 41 LYS B N 1
ATOM 1559 C CA . LYS B 1 41 ? 110.805 38.249 31.097 1.00 38.02 41 LYS B CA 1
ATOM 1560 C C . LYS B 1 41 ? 112.171 38.936 31.071 1.00 40.21 41 LYS B C 1
ATOM 1561 O O . LYS B 1 41 ? 112.961 38.645 30.171 1.00 42.27 41 LYS B O 1
ATOM 1567 N N . ASN B 1 42 ? 112.508 39.663 32.138 1.00 39.19 42 ASN B N 1
ATOM 1568 C CA . ASN B 1 42 ? 113.697 40.531 32.223 1.00 32.17 42 ASN B CA 1
ATOM 1569 C C . ASN B 1 42 ? 113.779 41.525 31.056 1.00 30.71 42 ASN B C 1
ATOM 1570 O O . ASN B 1 42 ? 114.713 41.478 30.267 1.00 28.33 42 ASN B O 1
ATOM 1575 N N . PRO B 1 43 ? 112.800 42.431 30.954 1.00 29.71 43 PRO B N 1
ATOM 1576 C CA . PRO B 1 43 ? 112.674 43.253 29.743 1.00 30.33 43 PRO B CA 1
ATOM 1577 C C . PRO B 1 43 ? 113.897 44.135 29.503 1.00 34.39 43 PRO B C 1
ATOM 1578 O O . PRO B 1 43 ? 114.512 44.655 30.440 1.00 30.40 43 PRO B O 1
ATOM 1582 N N . LEU B 1 44 ? 114.263 44.235 28.233 1.00 28.32 44 LEU B N 1
ATOM 1583 C CA . LEU B 1 44 ? 115.363 45.062 27.798 1.00 32.09 44 LEU B CA 1
ATOM 1584 C C . LEU B 1 44 ? 115.057 46.524 28.151 1.00 30.01 44 LEU B C 1
ATOM 1585 O O . LEU B 1 44 ? 115.891 47.261 28.677 1.00 26.61 44 LEU B O 1
ATOM 1590 N N . PHE B 1 45 ? 113.836 46.932 27.864 1.00 24.55 45 PHE B N 1
ATOM 1591 C CA . PHE B 1 45 ? 113.423 48.280 28.161 1.00 24.46 45 PHE B CA 1
ATOM 1592 C C . PHE B 1 45 ? 112.610 48.353 29.451 1.00 28.53 45 PHE B C 1
ATOM 1593 O O . PHE B 1 45 ? 111.890 47.422 29.809 1.00 27.55 45 PHE B O 1
ATOM 1601 N N . SER B 1 46 ? 112.765 49.465 30.166 1.00 25.12 46 SER B N 1
ATOM 1602 C CA . SER B 1 46 ? 111.925 49.719 31.326 1.00 27.72 46 SER B CA 1
ATOM 1603 C C . SER B 1 46 ? 110.464 49.938 30.911 1.00 28.91 46 SER B C 1
ATOM 1604 O O . SER B 1 46 ? 110.180 50.315 29.760 1.00 27.57 46 SER B O 1
ATOM 1607 N N . LEU B 1 47 ? 109.561 49.722 31.864 1.00 28.59 47 LEU B N 1
ATOM 1608 C CA . LEU B 1 47 ? 108.123 49.889 31.674 1.00 27.51 47 LEU B CA 1
ATOM 1609 C C . LEU B 1 47 ? 107.817 51.306 31.180 1.00 31.96 47 LEU B C 1
ATOM 1610 O O . LEU B 1 47 ? 107.076 51.504 30.195 1.00 23.83 47 LEU B O 1
ATOM 1615 N N . GLU B 1 48 ? 108.427 52.282 31.846 1.00 22.46 48 GLU B N 1
ATOM 1616 C CA . GLU B 1 48 ? 108.310 53.661 31.435 1.00 31.97 48 GLU B CA 1
ATOM 1617 C C . GLU B 1 48 ? 108.770 53.866 29.982 1.00 26.47 48 GLU B C 1
ATOM 1618 O O . GLU B 1 48 ? 108.081 54.548 29.224 1.00 28.15 48 GLU B O 1
ATOM 1624 N N . GLN B 1 49 ? 109.913 53.282 29.608 1.00 25.00 49 GLN B N 1
ATOM 1625 C CA . GLN B 1 49 ? 110.418 53.350 28.225 1.00 27.16 49 GLN B CA 1
ATOM 1626 C C . GLN B 1 49 ? 109.438 52.637 27.254 1.00 27.01 49 GLN B C 1
ATOM 1627 O O . GLN B 1 49 ? 109.133 53.142 26.177 1.00 21.87 49 GLN B O 1
ATOM 1633 N N . ARG B 1 50 ? 108.928 51.475 27.648 1.00 24.44 50 ARG B N 1
ATOM 1634 C CA . ARG B 1 50 ? 108.049 50.712 26.758 1.00 31.22 50 ARG B CA 1
ATOM 1635 C C . ARG B 1 50 ? 106.728 51.448 26.548 1.00 29.38 50 ARG B C 1
ATOM 1636 O O . ARG B 1 50 ? 106.240 51.533 25.435 1.00 30.68 50 ARG B O 1
ATOM 1644 N N . VAL B 1 51 ? 106.193 52.024 27.614 1.00 27.50 51 VAL B N 1
ATOM 1645 C CA . VAL B 1 51 ? 105.014 52.869 27.526 1.00 23.22 51 VAL B CA 1
ATOM 1646 C C . VAL B 1 51 ? 105.241 54.088 26.614 1.00 34.55 51 VAL B C 1
ATOM 1647 O O . VAL B 1 51 ? 104.401 54.391 25.744 1.00 34.44 51 VAL B O 1
ATOM 1651 N N . ALA B 1 52 ? 106.371 54.777 26.785 1.00 26.90 52 ALA B N 1
ATOM 1652 C CA . ALA B 1 52 ? 106.619 55.975 25.984 1.00 30.14 52 ALA B CA 1
ATOM 1653 C C . ALA B 1 52 ? 106.712 55.605 24.492 1.00 34.52 52 ALA B C 1
ATOM 1654 O O . ALA B 1 52 ? 106.179 56.331 23.624 1.00 26.72 52 ALA B O 1
ATOM 1656 N N . LEU B 1 53 ? 107.398 54.494 24.208 1.00 25.78 53 LEU B N 1
ATOM 1657 C CA . LEU B 1 53 ? 107.551 54.039 22.838 1.00 28.03 53 LEU B CA 1
ATOM 1658 C C . LEU B 1 53 ? 106.181 53.704 22.223 1.00 30.11 53 LEU B C 1
ATOM 1659 O O . LEU B 1 53 ? 105.881 54.139 21.102 1.00 26.42 53 LEU B O 1
ATOM 1664 N N . ALA B 1 54 ? 105.337 53.005 22.986 1.00 27.80 54 ALA B N 1
ATOM 1665 C CA . ALA B 1 54 ? 103.991 52.688 22.536 1.00 29.81 54 ALA B CA 1
ATOM 1666 C C . ALA B 1 54 ? 103.173 53.970 22.288 1.00 31.98 54 ALA B C 1
ATOM 1667 O O . ALA B 1 54 ? 102.377 54.051 21.340 1.00 25.06 54 ALA B O 1
ATOM 1669 N N . GLN B 1 55 ? 103.387 54.965 23.136 1.00 27.93 55 GLN B N 1
ATOM 1670 C CA . GLN B 1 55 ? 102.666 56.221 23.018 1.00 28.19 55 GLN B CA 1
ATOM 1671 C C . GLN B 1 55 ? 103.090 56.927 21.731 1.00 33.79 55 GLN B C 1
ATOM 1672 O O . GLN B 1 55 ? 102.256 57.418 20.965 1.00 33.68 55 GLN B O 1
ATOM 1678 N N . GLU B 1 56 ? 104.397 56.956 21.506 1.00 30.99 56 GLU B N 1
ATOM 1679 C CA . GLU B 1 56 ? 104.967 57.614 20.343 1.00 37.60 56 GLU B CA 1
ATOM 1680 C C . GLU B 1 56 ? 104.437 56.986 19.055 1.00 37.00 56 GLU B C 1
ATOM 1681 O O . GLU B 1 56 ? 104.020 57.681 18.135 1.00 41.83 56 GLU B O 1
ATOM 1687 N N . VAL B 1 57 ? 104.406 55.662 19.041 1.00 28.03 57 VAL B N 1
ATOM 1688 C CA . VAL B 1 57 ? 103.997 54.877 17.883 1.00 36.49 57 VAL B CA 1
ATOM 1689 C C . VAL B 1 57 ? 102.477 54.985 17.613 1.00 35.98 57 VAL B C 1
ATOM 1690 O O . VAL B 1 57 ? 102.007 54.718 16.502 1.00 37.72 57 VAL B O 1
ATOM 1694 N N . THR B 1 58 ? 101.706 55.381 18.622 1.00 29.53 58 THR B N 1
ATOM 1695 C CA . THR B 1 58 ? 100.250 55.432 18.457 1.00 34.55 58 THR B CA 1
ATOM 1696 C C . THR B 1 58 ? 99.644 56.822 18.620 1.00 29.99 58 THR B C 1
ATOM 1697 O O . THR B 1 58 ? 98.422 56.944 18.693 1.00 36.27 58 THR B O 1
ATOM 1701 N N . LYS B 1 59 ? 100.479 57.855 18.692 1.00 31.74 59 LYS B N 1
ATOM 1702 C CA . LYS B 1 59 ? 99.999 59.207 19.020 1.00 35.02 59 LYS B CA 1
ATOM 1703 C C . LYS B 1 59 ? 99.135 59.826 17.924 1.00 33.47 59 LYS B C 1
ATOM 1704 O O . LYS B 1 59 ? 98.416 60.781 18.175 1.00 37.06 59 LYS B O 1
ATOM 1710 N N . HIS B 1 60 ? 99.232 59.297 16.709 1.00 38.44 60 HIS B N 1
ATOM 1711 C CA . HIS B 1 60 ? 98.399 59.756 15.597 1.00 40.28 60 HIS B CA 1
ATOM 1712 C C . HIS B 1 60 ? 97.004 59.135 15.638 1.00 44.78 60 HIS B C 1
ATOM 1713 O O . HIS B 1 60 ? 96.156 59.464 14.810 1.00 45.81 60 HIS B O 1
ATOM 1720 N N . LEU B 1 61 ? 96.772 58.223 16.580 1.00 37.73 61 LEU B N 1
ATOM 1721 C CA . LEU B 1 61 ? 95.475 57.560 16.665 1.00 40.54 61 LEU B CA 1
ATOM 1722 C C . LEU B 1 61 ? 94.713 58.056 17.887 1.00 41.89 61 LEU B C 1
ATOM 1723 O O . LEU B 1 61 ? 94.996 57.651 19.019 1.00 42.58 61 LEU B O 1
ATOM 1728 N N . PRO B 1 62 ? 93.704 58.904 17.651 1.00 46.75 62 PRO B N 1
ATOM 1729 C CA . PRO B 1 62 ? 92.981 59.603 18.719 1.00 44.57 62 PRO B CA 1
ATOM 1730 C C . PRO B 1 62 ? 92.203 58.678 19.640 1.00 42.60 62 PRO B C 1
ATOM 1731 O O . PRO B 1 62 ? 91.958 59.055 20.785 1.00 42.46 62 PRO B O 1
ATOM 1735 N N . ASN B 1 63 ? 91.813 57.498 19.165 1.00 41.88 63 ASN B N 1
ATOM 1736 C CA . ASN B 1 63 ? 91.022 56.615 20.007 1.00 41.70 63 ASN B CA 1
ATOM 1737 C C . ASN B 1 63 ? 91.846 55.533 20.708 1.00 38.41 63 ASN B C 1
ATOM 1738 O O . ASN B 1 63 ? 91.277 54.609 21.307 1.00 39.27 63 ASN B O 1
ATOM 1743 N N . VAL B 1 64 ? 93.170 55.666 20.638 1.00 35.14 64 VAL B N 1
ATOM 1744 C CA . VAL B 1 64 ? 94.106 54.727 21.264 1.00 33.46 64 VAL B CA 1
ATOM 1745 C C . VAL B 1 64 ? 94.922 55.391 22.384 1.00 35.55 64 VAL B C 1
ATOM 1746 O O . VAL B 1 64 ? 95.526 56.450 22.176 1.00 35.00 64 VAL B O 1
ATOM 1750 N N . GLU B 1 65 ? 94.967 54.765 23.558 1.00 36.97 65 GLU B N 1
ATOM 1751 C CA . GLU B 1 65 ? 95.815 55.270 24.636 1.00 39.67 65 GLU B CA 1
ATOM 1752 C C . GLU B 1 65 ? 96.637 54.155 25.249 1.00 33.84 65 GLU B C 1
ATOM 1753 O O . GLU B 1 65 ? 96.347 52.973 25.053 1.00 35.23 65 GLU B O 1
ATOM 1759 N N . VAL B 1 66 ? 97.681 54.540 25.981 1.00 35.68 66 VAL B N 1
ATOM 1760 C CA . VAL B 1 66 ? 98.652 53.581 26.491 1.00 34.25 66 VAL B CA 1
ATOM 1761 C C . VAL B 1 66 ? 98.748 53.697 27.999 1.00 37.03 66 VAL B C 1
ATOM 1762 O O . VAL B 1 66 ? 98.836 54.792 28.548 1.00 32.92 66 VAL B O 1
ATOM 1766 N N . VAL B 1 67 ? 98.731 52.556 28.668 1.00 30.91 67 VAL B N 1
ATOM 1767 C CA . VAL B 1 67 ? 98.819 52.531 30.109 1.00 35.59 67 VAL B CA 1
ATOM 1768 C C . VAL B 1 67 ? 99.777 51.421 30.486 1.00 36.39 67 VAL B C 1
ATOM 1769 O O . VAL B 1 67 ? 99.736 50.345 29.894 1.00 34.55 67 VAL B O 1
ATOM 1773 N N . GLY B 1 68 ? 100.596 51.650 31.505 1.00 37.33 68 GLY B N 1
ATOM 1774 C CA . GLY B 1 68 ? 101.449 50.594 32.017 1.00 35.60 68 GLY B CA 1
ATOM 1775 C C . GLY B 1 68 ? 100.759 50.009 33.229 1.00 37.11 68 GLY B C 1
ATOM 1776 O O . GLY B 1 68 ? 100.025 50.715 33.922 1.00 35.89 68 GLY B O 1
ATOM 1777 N N . PHE B 1 69 ? 100.978 48.726 33.488 1.00 31.63 69 PHE B N 1
ATOM 1778 C CA . PHE B 1 69 ? 100.398 48.104 34.667 1.00 34.76 69 PHE B CA 1
ATOM 1779 C C . PHE B 1 69 ? 101.265 46.944 35.141 1.00 33.62 69 PHE B C 1
ATOM 1780 O O . PHE B 1 69 ? 101.965 46.293 34.352 1.00 30.20 69 PHE B O 1
ATOM 1788 N N . SER B 1 70 ? 101.235 46.708 36.447 1.00 30.93 70 SER B N 1
ATOM 1789 C CA . SER B 1 70 ? 102.034 45.646 37.038 1.00 32.10 70 SER B CA 1
ATOM 1790 C C . SER B 1 70 ? 101.157 44.714 37.838 1.00 35.63 70 SER B C 1
ATOM 1791 O O . SER B 1 70 ? 101.645 43.771 38.455 1.00 31.25 70 SER B O 1
ATOM 1794 N N . THR B 1 71 ? 99.851 44.952 37.765 1.00 34.74 71 THR B N 1
ATOM 1795 C CA . THR B 1 71 ? 98.879 44.180 38.515 1.00 35.86 71 THR B CA 1
ATOM 1796 C C . THR B 1 71 ? 98.346 43.009 37.692 1.00 41.87 71 THR B C 1
ATOM 1797 O O . THR B 1 71 ? 98.739 42.825 36.538 1.00 35.67 71 THR B O 1
ATOM 1801 N N . LEU B 1 72 ? 97.489 42.198 38.307 1.00 39.27 72 LEU B N 1
ATOM 1802 C CA . LEU B 1 72 ? 96.837 41.091 37.613 1.00 38.68 72 LEU B CA 1
ATOM 1803 C C . LEU B 1 72 ? 95.989 41.599 36.439 1.00 35.02 72 LEU B C 1
ATOM 1804 O O . LEU B 1 72 ? 95.156 42.489 36.607 1.00 32.09 72 LEU B O 1
ATOM 1809 N N . LEU B 1 73 ? 96.194 41.034 35.252 1.00 36.84 73 LEU B N 1
ATOM 1810 C CA . LEU B 1 73 ? 95.405 41.448 34.089 1.00 35.00 73 LEU B CA 1
ATOM 1811 C C . LEU B 1 73 ? 93.886 41.387 34.359 1.00 35.87 73 LEU B C 1
ATOM 1812 O O . LEU B 1 73 ? 93.151 42.332 34.056 1.00 34.65 73 LEU B O 1
ATOM 1817 N N . ALA B 1 74 ? 93.429 40.318 35.001 1.00 37.49 74 ALA B N 1
ATOM 1818 C CA . ALA B 1 74 ? 92.003 40.160 35.267 1.00 40.22 74 ALA B CA 1
ATOM 1819 C C . ALA B 1 74 ? 91.450 41.264 36.167 1.00 36.91 74 ALA B C 1
ATOM 1820 O O . ALA B 1 74 ? 90.275 41.587 36.101 1.00 44.48 74 ALA B O 1
ATOM 1822 N N . HIS B 1 75 ? 92.290 41.824 37.024 1.00 37.50 75 HIS B N 1
ATOM 1823 C CA . HIS B 1 75 ? 91.869 42.949 37.852 1.00 40.69 75 HIS B CA 1
ATOM 1824 C C . HIS B 1 75 ? 91.988 44.259 37.078 1.00 34.35 75 HIS B C 1
ATOM 1825 O O . HIS B 1 75 ? 91.098 45.093 37.115 1.00 35.86 75 HIS B O 1
ATOM 1832 N N . PHE B 1 76 ? 93.100 44.430 36.379 1.00 38.36 76 PHE B N 1
ATOM 1833 C CA . PHE B 1 76 ? 93.370 45.680 35.679 1.00 34.96 76 PHE B CA 1
ATOM 1834 C C . PHE B 1 76 ? 92.334 45.972 34.603 1.00 35.32 76 PHE B C 1
ATOM 1835 O O . PHE B 1 76 ? 91.944 47.120 34.411 1.00 33.35 76 PHE B O 1
ATOM 1843 N N . VAL B 1 77 ? 91.868 44.935 33.916 1.00 33.59 77 VAL B N 1
ATOM 1844 C CA . VAL B 1 77 ? 90.894 45.159 32.864 1.00 37.50 77 VAL B CA 1
ATOM 1845 C C . VAL B 1 77 ? 89.608 45.707 33.470 1.00 37.46 77 VAL B C 1
ATOM 1846 O O . VAL B 1 77 ? 88.912 46.493 32.839 1.00 35.47 77 VAL B O 1
ATOM 1850 N N . LYS B 1 78 ? 89.322 45.349 34.719 1.00 39.98 78 LYS B N 1
ATOM 1851 C CA . LYS B 1 78 ? 88.116 45.852 35.371 1.00 37.55 78 LYS B CA 1
ATOM 1852 C C . LYS B 1 78 ? 88.316 47.299 35.826 1.00 42.81 78 LYS B C 1
ATOM 1853 O O . LYS B 1 78 ? 87.388 48.103 35.788 1.00 44.54 78 LYS B O 1
ATOM 1859 N N . GLU B 1 79 ? 89.538 47.658 36.198 1.00 40.86 79 GLU B N 1
ATOM 1860 C CA . GLU B 1 79 ? 89.784 49.037 36.608 1.00 45.70 79 GLU B CA 1
ATOM 1861 C C . GLU B 1 79 ? 89.737 49.948 35.382 1.00 44.67 79 GLU B C 1
ATOM 1862 O O . GLU B 1 79 ? 89.380 51.112 35.475 1.00 44.75 79 GLU B O 1
ATOM 1868 N N . GLN B 1 80 ? 90.051 49.400 34.216 1.00 39.30 80 GLN B N 1
ATOM 1869 C CA . GLN B 1 80 ? 89.971 50.181 32.990 1.00 39.44 80 GLN B CA 1
ATOM 1870 C C . GLN B 1 80 ? 88.558 50.122 32.408 1.00 39.01 80 GLN B C 1
ATOM 1871 O O . GLN B 1 80 ? 88.250 50.813 31.441 1.00 37.24 80 GLN B O 1
ATOM 1877 N N . LYS B 1 81 ? 87.709 49.295 33.007 1.00 35.35 81 LYS B N 1
ATOM 1878 C CA . LYS B 1 81 ? 86.350 49.061 32.509 1.00 41.83 81 LYS B CA 1
ATOM 1879 C C . LYS B 1 81 ? 86.337 48.674 31.028 1.00 45.23 81 LYS B C 1
ATOM 1880 O O . LYS B 1 81 ? 85.552 49.213 30.252 1.00 40.08 81 LYS B O 1
ATOM 1886 N N . ALA B 1 82 ? 87.231 47.778 30.621 1.00 39.40 82 ALA B N 1
ATOM 1887 C CA . ALA B 1 82 ? 87.176 47.271 29.249 1.00 38.15 82 ALA B CA 1
ATOM 1888 C C . ALA B 1 82 ? 86.406 45.960 29.211 1.00 34.66 82 ALA B C 1
ATOM 1889 O O . ALA B 1 82 ? 86.482 45.172 30.148 1.00 42.63 82 ALA B O 1
ATOM 1891 N N . ASN B 1 83 ? 85.640 45.734 28.149 1.00 36.21 83 ASN B N 1
ATOM 1892 C CA . ASN B 1 83 ? 84.879 44.503 28.049 1.00 35.32 83 ASN B CA 1
ATOM 1893 C C . ASN B 1 83 ? 85.472 43.524 27.042 1.00 32.67 83 ASN B C 1
ATOM 1894 O O . ASN B 1 83 ? 84.973 42.412 26.880 1.00 36.99 83 ASN B O 1
ATOM 1899 N N . VAL B 1 84 ? 86.559 43.920 26.392 1.00 38.01 84 VAL B N 1
ATOM 1900 C CA . VAL B 1 84 ? 87.213 43.043 25.422 1.00 30.95 84 VAL B CA 1
ATOM 1901 C C . VAL B 1 84 ? 88.727 43.039 25.546 1.00 32.22 84 VAL B C 1
ATOM 1902 O O . VAL B 1 84 ? 89.365 44.097 25.584 1.00 33.35 84 VAL B O 1
ATOM 1906 N N . PHE B 1 85 ? 89.277 41.828 25.581 1.00 28.33 85 PHE B N 1
ATOM 1907 C CA . PHE B 1 85 ? 90.698 41.579 25.385 1.00 32.84 85 PHE B CA 1
ATOM 1908 C C . PHE B 1 85 ? 91.008 41.404 23.917 1.00 32.08 85 PHE B C 1
ATOM 1909 O O . PHE B 1 85 ? 90.307 40.671 23.226 1.00 29.79 85 PHE B O 1
ATOM 1917 N N . LEU B 1 86 ? 92.090 42.033 23.471 1.00 32.91 86 LEU B N 1
ATOM 1918 C CA . LEU B 1 86 ? 92.640 41.781 22.155 1.00 33.68 86 LEU B CA 1
ATOM 1919 C C . LEU B 1 86 ? 94.014 41.104 22.255 1.00 33.87 86 LEU B C 1
ATOM 1920 O O . LEU B 1 86 ? 94.860 41.545 23.030 1.00 31.06 86 LEU B O 1
ATOM 1925 N N . ARG B 1 87 ? 94.222 40.021 21.506 1.00 29.43 87 ARG B N 1
ATOM 1926 C CA . ARG B 1 87 ? 95.541 39.383 21.403 1.00 32.93 87 ARG B CA 1
ATOM 1927 C C . ARG B 1 87 ? 95.861 39.065 19.936 1.00 33.05 87 ARG B C 1
ATOM 1928 O O . ARG B 1 87 ? 94.972 38.727 19.155 1.00 36.48 87 ARG B O 1
ATOM 1936 N N . GLY B 1 88 ? 97.126 39.175 19.566 1.00 33.83 88 GLY B N 1
ATOM 1937 C CA . GLY B 1 88 ? 97.544 38.832 18.225 1.00 36.92 88 GLY B CA 1
ATOM 1938 C C . GLY B 1 88 ? 97.880 37.353 18.108 1.00 43.54 88 GLY B C 1
ATOM 1939 O O . GLY B 1 88 ? 98.312 36.718 19.075 1.00 40.87 88 GLY B O 1
ATOM 1940 N N . LEU B 1 89 ? 97.632 36.801 16.925 1.00 43.53 89 LEU B N 1
ATOM 1941 C CA . LEU B 1 89 ? 98.021 35.439 16.581 1.00 48.87 89 LEU B CA 1
ATOM 1942 C C . LEU B 1 89 ? 98.866 35.428 15.303 1.00 43.55 89 LEU B C 1
ATOM 1943 O O . LEU B 1 89 ? 98.411 35.894 14.269 1.00 50.44 89 LEU B O 1
ATOM 1948 N N . ARG B 1 90 ? 100.081 34.888 15.378 1.00 50.90 90 ARG B N 1
ATOM 1949 C CA . ARG B 1 90 ? 100.974 34.825 14.217 1.00 53.71 90 ARG B CA 1
ATOM 1950 C C . ARG B 1 90 ? 101.512 33.405 13.966 1.00 58.23 90 ARG B C 1
ATOM 1951 O O . ARG B 1 90 ? 101.782 33.027 12.825 1.00 63.23 90 ARG B O 1
ATOM 1959 N N . ALA B 1 91 ? 101.643 32.612 15.027 1.00 59.80 91 ALA B N 1
ATOM 1960 C CA . ALA B 1 91 ? 102.123 31.229 14.917 1.00 60.68 91 ALA B CA 1
ATOM 1961 C C . ALA B 1 91 ? 101.216 30.282 15.716 1.00 64.56 91 ALA B C 1
ATOM 1962 O O . ALA B 1 91 ? 100.513 30.726 16.628 1.00 66.66 91 ALA B O 1
ATOM 1964 N N . VAL B 1 92 ? 101.230 28.990 15.396 1.00 57.18 92 VAL B N 1
ATOM 1965 C CA . VAL B 1 92 ? 100.305 28.058 16.047 1.00 64.13 92 VAL B CA 1
ATOM 1966 C C . VAL B 1 92 ? 100.692 27.820 17.505 1.00 64.44 92 VAL B C 1
ATOM 1967 O O . VAL B 1 92 ? 99.849 27.446 18.325 1.00 68.53 92 VAL B O 1
ATOM 1971 N N . SER B 1 93 ? 101.953 28.059 17.846 1.00 64.74 93 SER B N 1
ATOM 1972 C CA . SER B 1 93 ? 102.346 27.935 19.241 1.00 67.83 93 SER B CA 1
ATOM 1973 C C . SER B 1 93 ? 101.815 29.133 20.019 1.00 55.80 93 SER B C 1
ATOM 1974 O O . SER B 1 93 ? 101.516 29.024 21.202 1.00 54.32 93 SER B O 1
ATOM 1977 N N . ASP B 1 94 ? 101.654 30.263 19.340 1.00 56.28 94 ASP B N 1
ATOM 1978 C CA . ASP B 1 94 ? 101.033 31.427 19.967 1.00 65.84 94 ASP B CA 1
ATOM 1979 C C . ASP B 1 94 ? 99.591 31.137 20.308 1.00 63.64 94 ASP B C 1
ATOM 1980 O O . ASP B 1 94 ? 99.104 31.524 21.376 1.00 56.27 94 ASP B O 1
ATOM 1985 N N . PHE B 1 95 ? 98.912 30.481 19.370 1.00 55.45 95 PHE B N 1
ATOM 1986 C CA . PHE B 1 95 ? 97.522 30.119 19.539 1.00 52.98 95 PHE B CA 1
ATOM 1987 C C . PHE B 1 95 ? 97.335 29.236 20.763 1.00 50.04 95 PHE B C 1
ATOM 1988 O O . PHE B 1 95 ? 96.380 29.400 21.524 1.00 47.68 95 PHE B O 1
ATOM 1996 N N . GLU B 1 96 ? 98.237 28.280 20.932 1.00 48.50 96 GLU B N 1
ATOM 1997 C CA . GLU B 1 96 ? 98.170 27.387 22.084 1.00 44.26 96 GLU B CA 1
ATOM 1998 C C . GLU B 1 96 ? 98.193 28.125 23.390 1.00 47.26 96 GLU B C 1
ATOM 1999 O O . GLU B 1 96 ? 97.330 27.918 24.240 1.00 48.30 96 GLU B O 1
ATOM 2005 N N . TYR B 1 97 ? 99.170 29.011 23.535 1.00 50.86 97 TYR B N 1
ATOM 2006 C CA . TYR B 1 97 ? 99.301 29.795 24.743 1.00 51.93 97 TYR B CA 1
ATOM 2007 C C . TYR B 1 97 ? 98.088 30.716 24.914 1.00 53.48 97 TYR B C 1
ATOM 2008 O O . TYR B 1 97 ? 97.460 30.722 25.977 1.00 49.23 97 TYR B O 1
ATOM 2017 N N . GLU B 1 98 ? 97.705 31.426 23.850 1.00 44.12 98 GLU B N 1
ATOM 2018 C CA . GLU B 1 98 ? 96.579 32.362 23.957 1.00 51.42 98 GLU B CA 1
ATOM 2019 C C . GLU B 1 98 ? 95.275 31.638 24.299 1.00 49.68 98 GLU B C 1
ATOM 2020 O O . GLU B 1 98 ? 94.461 32.146 25.071 1.00 46.71 98 GLU B O 1
ATOM 2026 N N . PHE B 1 99 ? 95.098 30.446 23.734 1.00 52.35 99 PHE B N 1
ATOM 2027 C CA . PHE B 1 99 ? 93.912 29.638 23.985 1.00 50.73 99 PHE B CA 1
ATOM 2028 C C . PHE B 1 99 ? 93.780 29.342 25.470 1.00 54.25 99 PHE B C 1
ATOM 2029 O O . PHE B 1 99 ? 92.685 29.387 26.031 1.00 54.73 99 PHE B O 1
ATOM 2037 N N . GLN B 1 100 ? 94.910 29.056 26.104 1.00 52.92 100 GLN B N 1
ATOM 2038 C CA . GLN B 1 100 ? 94.917 28.653 27.499 1.00 54.19 100 GLN B CA 1
ATOM 2039 C C . GLN B 1 100 ? 94.844 29.875 28.410 1.00 52.19 100 GLN B C 1
ATOM 2040 O O . GLN B 1 100 ? 94.183 29.860 29.446 1.00 59.31 100 GLN B O 1
ATOM 2046 N N . LEU B 1 101 ? 95.491 30.953 27.994 1.00 55.30 101 LEU B N 1
ATOM 2047 C CA . LEU B 1 101 ? 95.404 32.203 28.729 1.00 57.28 101 LEU B CA 1
ATOM 2048 C C . LEU B 1 101 ? 93.974 32.744 28.724 1.00 55.87 101 LEU B C 1
ATOM 2049 O O . LEU B 1 101 ? 93.482 33.249 29.741 1.00 52.96 101 LEU B O 1
ATOM 2054 N N . ALA B 1 102 ? 93.307 32.616 27.581 1.00 45.25 102 ALA B N 1
ATOM 2055 C CA . ALA B 1 102 ? 91.946 33.102 27.430 1.00 45.32 102 ALA B CA 1
ATOM 2056 C C . ALA B 1 102 ? 90.968 32.347 28.338 1.00 57.38 102 ALA B C 1
ATOM 2057 O O . ALA B 1 102 ? 90.065 32.956 28.925 1.00 59.46 102 ALA B O 1
ATOM 2059 N N . ASN B 1 103 ? 91.132 31.029 28.457 1.00 53.97 103 ASN B N 1
ATOM 2060 C CA . ASN B 1 103 ? 90.216 30.256 29.294 1.00 62.36 103 ASN B CA 1
ATOM 2061 C C . ASN B 1 103 ? 90.449 30.495 30.782 1.00 59.44 103 ASN B C 1
ATOM 2062 O O . ASN B 1 103 ? 89.535 30.314 31.583 1.00 63.53 103 ASN B O 1
ATOM 2067 N N . MET B 1 104 ? 91.645 30.924 31.166 1.00 58.81 104 MET B N 1
ATOM 2068 C CA . MET B 1 104 ? 91.839 31.239 32.576 1.00 57.46 104 MET B CA 1
ATOM 2069 C C . MET B 1 104 ? 91.338 32.630 32.911 1.00 49.02 104 MET B C 1
ATOM 2070 O O . MET B 1 104 ? 90.823 32.861 34.004 1.00 52.00 104 MET B O 1
ATOM 2075 N N . ASN B 1 105 ? 91.479 33.553 31.973 1.00 51.85 105 ASN B N 1
ATOM 2076 C CA . ASN B 1 105 ? 90.893 34.872 32.156 1.00 53.20 105 ASN B CA 1
ATOM 2077 C C . ASN B 1 105 ? 89.370 34.785 32.143 1.00 51.51 105 ASN B C 1
ATOM 2078 O O . ASN B 1 105 ? 88.687 35.592 32.770 1.00 49.46 105 ASN B O 1
ATOM 2083 N N A ARG B 1 106 ? 88.839 33.802 31.428 0.46 50.03 106 ARG B N 1
ATOM 2084 N N B ARG B 1 106 ? 88.843 33.806 31.416 0.54 49.01 106 ARG B N 1
ATOM 2085 C CA A ARG B 1 106 ? 87.396 33.612 31.389 0.46 52.54 106 ARG B CA 1
ATOM 2086 C CA B ARG B 1 106 ? 87.401 33.576 31.374 0.54 52.63 106 ARG B CA 1
ATOM 2087 C C A ARG B 1 106 ? 86.908 33.198 32.782 0.46 53.54 106 ARG B C 1
ATOM 2088 C C B ARG B 1 106 ? 86.896 33.148 32.754 0.54 54.15 106 ARG B C 1
ATOM 2089 O O A ARG B 1 106 ? 85.773 33.482 33.163 0.46 52.08 106 ARG B O 1
ATOM 2090 O O B ARG B 1 106 ? 85.734 33.369 33.095 0.54 52.10 106 ARG B O 1
ATOM 2105 N N . GLN B 1 107 ? 87.780 32.540 33.544 1.00 50.88 107 GLN B N 1
ATOM 2106 C CA . GLN B 1 107 ? 87.451 32.154 34.916 1.00 52.81 107 GLN B CA 1
ATOM 2107 C C . GLN B 1 107 ? 87.629 33.334 35.865 1.00 48.23 107 GLN B C 1
ATOM 2108 O O . GLN B 1 107 ? 86.893 33.474 36.830 1.00 50.83 107 GLN B O 1
ATOM 2114 N N . LEU B 1 108 ? 88.622 34.171 35.592 1.00 47.07 108 LEU B N 1
ATOM 2115 C CA . LEU B 1 108 ? 88.942 35.297 36.467 1.00 49.66 108 LEU B CA 1
ATOM 2116 C C . LEU B 1 108 ? 88.138 36.550 36.102 1.00 52.55 108 LEU B C 1
ATOM 2117 O O . LEU B 1 108 ? 87.856 37.398 36.954 1.00 50.72 108 LEU B O 1
ATOM 2122 N N . ALA B 1 109 ? 87.817 36.674 34.816 1.00 49.06 109 ALA B N 1
ATOM 2123 C CA . ALA B 1 109 ? 87.048 37.799 34.304 1.00 45.65 109 ALA B CA 1
ATOM 2124 C C . ALA B 1 109 ? 86.021 37.309 33.273 1.00 46.36 109 ALA B C 1
ATOM 2125 O O . ALA B 1 109 ? 86.182 37.508 32.065 1.00 41.23 109 ALA B O 1
ATOM 2127 N N . PRO B 1 110 ? 84.944 36.681 33.756 1.00 52.59 110 PRO B N 1
ATOM 2128 C CA . PRO B 1 110 ? 83.949 36.006 32.905 1.00 51.39 110 PRO B CA 1
ATOM 2129 C C . PRO B 1 110 ? 83.154 36.930 31.993 1.00 45.94 110 PRO B C 1
ATOM 2130 O O . PRO B 1 110 ? 82.616 36.489 30.989 1.00 44.55 110 PRO B O 1
ATOM 2134 N N . ASP B 1 111 ? 83.124 38.209 32.324 1.00 41.62 111 ASP B N 1
ATOM 2135 C CA . ASP B 1 111 ? 82.324 39.166 31.590 1.00 46.43 111 ASP B CA 1
ATOM 2136 C C . ASP B 1 111 ? 83.168 39.900 30.569 1.00 40.95 111 ASP B C 1
ATOM 2137 O O . ASP B 1 111 ? 82.725 40.872 29.982 1.00 48.53 111 ASP B O 1
ATOM 2142 N N . VAL B 1 112 ? 84.379 39.416 30.331 1.00 40.33 112 VAL B N 1
ATOM 2143 C CA . VAL B 1 112 ? 85.258 40.051 29.366 1.00 35.74 112 VAL B CA 1
ATOM 2144 C C . VAL B 1 112 ? 85.475 39.126 28.177 1.00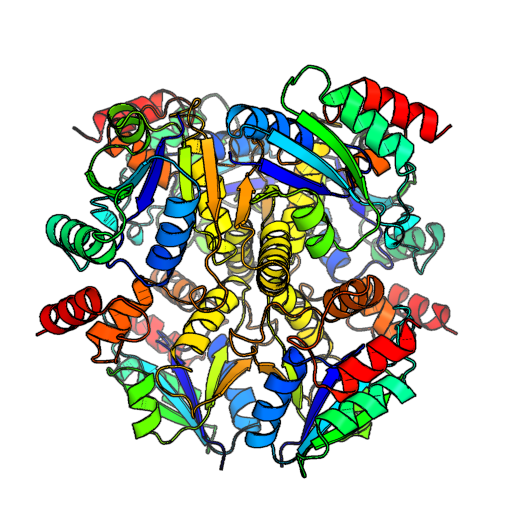 38.69 112 VAL B C 1
ATOM 2145 O O . VAL B 1 112 ? 85.839 37.962 28.342 1.00 39.50 112 VAL B O 1
ATOM 2149 N N . GLU B 1 113 ? 85.263 39.647 26.977 1.00 33.49 113 GLU B N 1
ATOM 2150 C CA . GLU B 1 113 ? 85.418 38.831 25.777 1.00 34.92 113 GLU B CA 1
ATOM 2151 C C . GLU B 1 113 ? 86.897 38.769 25.394 1.00 35.28 113 GLU B C 1
ATOM 2152 O O . GLU B 1 113 ? 87.646 39.704 25.695 1.00 39.85 113 GLU B O 1
ATOM 2158 N N . SER B 1 114 ? 87.334 37.642 24.822 1.00 32.85 114 SER B N 1
ATOM 2159 C CA . SER B 1 114 ? 88.675 37.529 24.222 1.00 33.38 114 SER B CA 1
ATOM 2160 C C . SER B 1 114 ? 88.601 37.374 22.709 1.00 35.11 114 SER B C 1
ATOM 2161 O O . SER B 1 114 ? 88.007 36.423 22.195 1.00 33.74 114 SER B O 1
ATOM 2164 N N . MET B 1 115 ? 89.220 38.294 21.987 1.00 33.01 115 MET B N 1
ATOM 2165 C CA . MET B 1 115 ? 89.240 38.181 20.539 1.00 37.34 115 MET B CA 1
ATOM 2166 C C . MET B 1 115 ? 90.659 38.245 19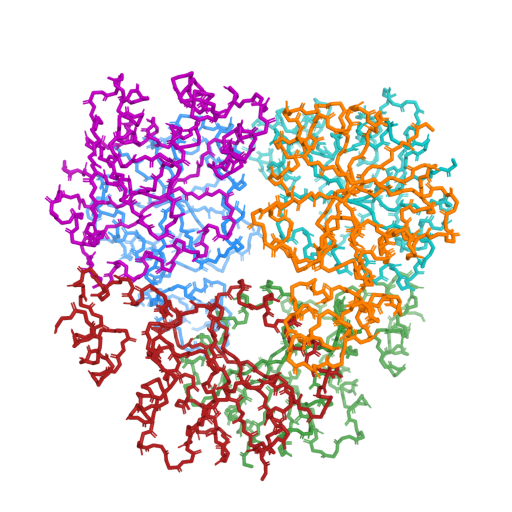.974 1.00 34.51 115 MET B C 1
ATOM 2167 O O . MET B 1 115 ? 91.583 38.744 20.609 1.00 37.28 115 MET B O 1
ATOM 2172 N N . PHE B 1 116 ? 90.825 37.719 18.770 1.00 39.70 116 PHE B N 1
ATOM 2173 C CA . PHE B 1 116 ? 92.141 37.636 18.180 1.00 34.05 116 PHE B CA 1
ATOM 2174 C C . PHE B 1 116 ? 92.179 38.251 16.797 1.00 33.61 116 PHE B C 1
ATOM 2175 O O . PHE B 1 116 ? 91.223 38.168 16.051 1.00 31.06 116 PHE B O 1
ATOM 2183 N N . LEU B 1 117 ? 93.296 38.899 16.493 1.00 32.82 117 LEU B N 1
ATOM 2184 C CA . LEU B 1 117 ? 93.592 39.340 15.147 1.00 34.77 117 LEU B CA 1
ATOM 2185 C C . LEU B 1 117 ? 94.927 38.738 14.770 1.00 37.21 117 LEU B C 1
ATOM 2186 O O . LEU B 1 117 ? 95.721 38.321 15.634 1.00 37.45 117 LEU B O 1
ATOM 2191 N N . THR B 1 118 ? 95.140 38.628 13.475 1.00 29.08 118 THR B N 1
ATOM 2192 C CA . THR B 1 118 ? 96.413 38.180 12.964 1.00 40.43 118 THR B CA 1
ATOM 2193 C C . THR B 1 118 ? 96.998 39.328 12.162 1.00 39.77 118 THR B C 1
ATOM 2194 O O . THR B 1 118 ? 96.269 40.058 11.529 1.00 40.67 118 THR B O 1
ATOM 2198 N N . PRO B 1 119 ? 98.304 39.567 12.286 1.00 43.57 119 PRO B N 1
ATOM 2199 C CA . PRO B 1 119 ? 98.893 40.656 11.507 1.00 46.08 119 PRO B CA 1
ATOM 2200 C C . PRO B 1 119 ? 98.988 40.248 10.057 1.00 39.11 119 PRO B C 1
ATOM 2201 O O . PRO B 1 119 ? 98.910 39.054 9.754 1.00 41.56 119 PRO B O 1
ATOM 2205 N N . SER B 1 120 ? 99.118 41.215 9.162 1.00 45.06 120 SER B N 1
ATOM 2206 C CA . SER B 1 120 ? 99.365 40.859 7.765 1.00 48.08 120 SER B CA 1
ATOM 2207 C C . SER B 1 120 ? 100.625 39.978 7.657 1.00 47.88 120 SER B C 1
ATOM 2208 O O . SER B 1 120 ? 101.508 40.005 8.518 1.00 44.02 120 SER B O 1
ATOM 2211 N N . GLU B 1 121 ? 100.633 39.153 6.622 1.00 40.87 121 GLU B N 1
ATOM 2212 C CA . GLU B 1 121 ? 101.667 38.157 6.399 1.00 48.52 121 GLU B CA 1
ATOM 2213 C C . GLU B 1 121 ? 103.088 38.760 6.403 1.00 46.39 121 GLU B C 1
ATOM 2214 O O . GLU B 1 121 ? 104.049 38.193 6.907 1.00 50.91 121 GLU B O 1
ATOM 2220 N N . LYS B 1 122 ? 103.107 40.012 5.989 1.00 39.94 122 LYS B N 1
ATOM 2221 C CA . LYS B 1 122 ? 104.286 40.850 5.902 1.00 41.23 122 LYS B CA 1
ATOM 2222 C C . LYS B 1 122 ? 104.953 41.259 7.250 1.00 41.97 122 LYS B C 1
ATOM 2223 O O . LYS B 1 122 ? 106.110 41.659 7.261 1.00 36.79 122 LYS B O 1
ATOM 2229 N N . TYR B 1 123 ? 104.194 41.293 8.339 1.00 30.29 123 TYR B N 1
ATOM 2230 C CA . TYR B 1 123 ? 104.722 41.600 9.687 1.00 37.94 123 TYR B CA 1
ATOM 2231 C C . TYR B 1 123 ? 104.565 40.397 10.618 1.00 40.29 123 TYR B C 1
ATOM 2232 O O . TYR B 1 123 ? 104.893 40.422 11.811 1.00 41.91 123 TYR B O 1
ATOM 2241 N N . SER B 1 124 ? 104.093 39.311 10.032 1.00 42.39 124 SER B N 1
ATOM 2242 C CA . SER B 1 124 ? 103.762 38.096 10.775 1.00 46.19 124 SER B CA 1
ATOM 2243 C C . SER B 1 124 ? 104.989 37.399 11.332 1.00 45.19 124 SER B C 1
ATOM 2244 O O . SER B 1 124 ? 104.913 36.718 12.353 1.00 53.65 124 SER B O 1
ATOM 2247 N N . PHE B 1 125 ? 106.109 37.533 10.637 1.00 41.83 125 PHE B N 1
ATOM 2248 C CA . PHE B 1 125 ? 107.318 36.840 11.044 1.00 39.74 125 PHE B CA 1
ATOM 2249 C C . PHE B 1 125 ? 108.125 37.572 12.118 1.00 40.73 125 PHE B C 1
ATOM 2250 O O . PHE B 1 125 ? 109.084 37.020 12.633 1.00 44.00 125 PHE B O 1
ATOM 2258 N N . ILE B 1 126 ? 107.683 38.758 12.523 1.00 36.70 126 ILE B N 1
ATOM 2259 C CA . ILE B 1 126 ? 108.471 39.606 13.428 1.00 36.18 126 ILE B CA 1
ATOM 2260 C C . ILE B 1 126 ? 108.274 39.258 14.897 1.00 38.93 126 ILE B C 1
ATOM 2261 O O . ILE B 1 126 ? 107.186 39.367 15.445 1.00 41.85 126 ILE B O 1
ATOM 2266 N N . SER B 1 127 ? 109.370 38.848 15.514 1.00 35.32 127 SER B N 1
ATOM 2267 C CA . SER B 1 127 ? 109.432 38.558 16.939 1.00 46.70 127 SER B CA 1
ATOM 2268 C C . SER B 1 127 ? 110.082 39.702 17.691 1.00 39.54 127 SER B C 1
ATOM 2269 O O . SER B 1 127 ? 111.133 40.203 17.297 1.00 41.22 127 SER B O 1
ATOM 2272 N N . SER B 1 128 ? 109.445 40.125 18.764 1.00 40.04 128 SER B N 1
ATOM 2273 C CA . SER B 1 128 ? 110.038 41.125 19.629 1.00 40.30 128 SER B CA 1
ATOM 2274 C C . SER B 1 128 ? 111.408 40.589 20.125 1.00 38.40 128 SER B C 1
ATOM 2275 O O . SER B 1 128 ? 112.399 41.317 20.203 1.00 32.06 128 SER B O 1
ATOM 2278 N N . THR B 1 129 ? 111.459 39.290 20.401 1.00 35.66 129 THR B N 1
ATOM 2279 C CA . THR B 1 129 ? 112.671 38.653 20.903 1.00 40.39 129 THR B CA 1
ATOM 2280 C C . THR B 1 129 ? 113.805 38.710 19.910 1.00 39.98 129 THR B C 1
ATOM 2281 O O . THR B 1 129 ? 114.937 39.054 20.259 1.00 40.44 129 THR B O 1
ATOM 2285 N N . LEU B 1 130 ? 113.511 38.389 18.660 1.00 39.18 130 LEU B N 1
ATOM 2286 C CA . LEU B 1 130 ? 114.558 38.413 17.661 1.00 39.76 130 LEU B CA 1
ATOM 2287 C C . LEU B 1 130 ? 115.001 39.853 17.359 1.00 33.92 130 LEU B C 1
ATOM 2288 O O . LEU B 1 130 ? 116.185 40.099 17.154 1.00 32.58 130 LEU B O 1
ATOM 2293 N N . VAL B 1 131 ? 114.075 40.805 17.392 1.00 28.93 131 VAL B N 1
ATOM 2294 C CA . VAL B 1 131 ? 114.459 42.202 17.244 1.00 27.69 131 VAL B CA 1
ATOM 2295 C C . VAL B 1 131 ? 115.488 42.612 18.318 1.00 35.24 131 VAL B C 1
ATOM 2296 O O . VAL B 1 131 ? 116.492 43.247 17.996 1.00 28.55 131 VAL B O 1
ATOM 2300 N N . ARG B 1 132 ? 115.268 42.212 19.568 1.00 30.71 132 ARG B N 1
ATOM 2301 C CA . ARG B 1 132 ? 116.240 42.464 20.653 1.00 36.80 132 ARG B CA 1
ATOM 2302 C C . ARG B 1 132 ? 117.613 41.846 20.394 1.00 34.56 132 ARG B C 1
ATOM 2303 O O . ARG B 1 132 ? 118.650 42.513 20.491 1.00 36.32 132 ARG B O 1
ATOM 2311 N N . GLU B 1 133 ? 117.610 40.567 20.042 1.00 34.36 133 GLU B N 1
ATOM 2312 C CA . GLU B 1 133 ? 118.849 39.825 19.868 1.00 38.23 133 GLU B CA 1
ATOM 2313 C C . GLU B 1 133 ? 119.638 40.313 18.672 1.00 31.54 133 GLU B C 1
ATOM 2314 O O . GLU B 1 133 ? 120.854 40.447 18.735 1.00 29.65 133 GLU B O 1
ATOM 2320 N N . ILE B 1 134 ? 118.939 40.569 17.573 1.00 28.75 134 ILE B N 1
ATOM 2321 C CA . ILE B 1 134 ? 119.611 41.111 16.396 1.00 32.83 134 ILE B CA 1
ATOM 2322 C C . ILE B 1 134 ? 120.228 42.489 16.714 1.00 31.62 134 ILE B C 1
ATOM 2323 O O . ILE B 1 134 ? 121.398 42.739 16.424 1.00 38.54 134 ILE B O 1
ATOM 2328 N N . ALA B 1 135 ? 119.461 43.353 17.358 1.00 31.99 135 ALA B N 1
ATOM 2329 C CA . ALA B 1 135 ? 119.947 44.696 17.681 1.00 33.25 135 ALA B CA 1
ATOM 2330 C C . ALA B 1 135 ? 121.155 44.643 18.617 1.00 29.51 135 ALA B C 1
ATOM 2331 O O . ALA B 1 135 ? 122.118 45.373 18.421 1.00 27.90 135 ALA B O 1
ATOM 2333 N N . ALA B 1 136 ? 121.121 43.744 19.594 1.00 28.99 136 ALA B N 1
ATOM 2334 C CA . ALA B 1 136 ? 122.240 43.587 20.530 1.00 33.49 136 ALA B CA 1
ATOM 2335 C C . ALA B 1 136 ? 123.557 43.268 19.818 1.00 36.08 136 ALA B C 1
ATOM 2336 O O . ALA B 1 136 ? 124.643 43.600 20.304 1.00 27.03 136 ALA B O 1
ATOM 2338 N N . LEU B 1 137 ? 123.454 42.646 18.647 1.00 38.61 137 LEU B N 1
ATOM 2339 C CA . LEU B 1 137 ? 124.628 42.263 17.875 1.00 38.16 137 LEU B CA 1
ATOM 2340 C C . LEU B 1 137 ? 124.873 43.213 16.701 1.00 38.01 137 LEU B C 1
ATOM 2341 O O . LEU B 1 137 ? 125.573 42.879 15.750 1.00 35.07 137 LEU B O 1
ATOM 2346 N N . GLY B 1 138 ? 124.267 44.390 16.755 1.00 38.45 138 GLY B N 1
ATOM 2347 C CA . GLY B 1 138 ? 124.523 45.407 15.745 1.00 33.20 138 GLY B CA 1
ATOM 2348 C C . GLY B 1 138 ? 123.900 45.102 14.397 1.00 38.98 138 GLY B C 1
ATOM 2349 O O . GLY B 1 138 ? 124.328 45.638 13.370 1.00 41.06 138 GLY B O 1
ATOM 2350 N N . GLY B 1 139 ? 122.858 44.276 14.388 1.00 35.14 139 GLY B N 1
ATOM 2351 C CA . GLY B 1 139 ? 122.151 44.048 13.144 1.00 32.71 139 GLY B CA 1
ATOM 2352 C C . GLY B 1 139 ? 121.140 45.166 12.977 1.00 37.69 139 GLY B C 1
ATOM 2353 O O . GLY B 1 139 ? 120.562 45.658 13.945 1.00 28.25 139 GLY B O 1
ATOM 2354 N N . ASP B 1 140 ? 120.883 45.529 11.731 1.00 30.77 140 ASP B N 1
ATOM 2355 C CA . ASP B 1 140 ? 119.948 46.584 11.414 1.00 36.14 140 ASP B CA 1
ATOM 2356 C C . ASP B 1 140 ? 118.508 46.103 11.636 1.00 41.07 140 ASP B C 1
ATOM 2357 O O . ASP B 1 140 ? 118.042 45.188 10.951 1.00 35.86 140 ASP B O 1
ATOM 2362 N N . ILE B 1 141 ? 117.779 46.729 12.556 1.00 28.18 141 ILE B N 1
ATOM 2363 C CA . ILE B 1 141 ? 116.413 46.272 12.789 1.00 30.70 141 ILE B CA 1
ATOM 2364 C C . ILE B 1 141 ? 115.344 47.265 12.323 1.00 32.82 141 ILE B C 1
ATOM 2365 O O . ILE B 1 141 ? 114.172 47.138 12.677 1.00 32.11 141 ILE B O 1
ATOM 2370 N N . SER B 1 142 ? 115.737 48.242 11.514 1.00 36.18 142 SER B N 1
ATOM 2371 C CA . SER B 1 142 ? 114.835 49.339 11.178 1.00 37.16 142 SER B CA 1
ATOM 2372 C C . SER B 1 142 ? 113.647 48.923 10.303 1.00 35.53 142 SER B C 1
ATOM 2373 O O . SER B 1 142 ? 112.625 49.623 10.266 1.00 34.79 142 SER B O 1
ATOM 2376 N N . LYS B 1 143 ? 113.738 47.776 9.634 1.00 35.01 143 LYS B N 1
ATOM 2377 C CA . LYS B 1 143 ? 112.576 47.316 8.859 1.00 45.06 143 LYS B CA 1
ATOM 2378 C C . LYS B 1 143 ? 111.576 46.541 9.739 1.00 43.19 143 LYS B C 1
ATOM 2379 O O . LYS B 1 143 ? 110.470 46.217 9.299 1.00 39.23 143 LYS B O 1
ATOM 2385 N N . PHE B 1 144 ? 111.927 46.283 10.996 1.00 35.63 144 PHE B N 1
ATOM 2386 C CA . PHE B 1 144 ? 111.015 45.497 11.825 1.00 36.36 144 PHE B CA 1
ATOM 2387 C C . PHE B 1 144 ? 110.256 46.347 12.820 1.00 26.84 144 PHE B C 1
ATOM 2388 O O . PHE B 1 144 ? 109.313 45.880 13.429 1.00 33.31 144 PHE B O 1
ATOM 2396 N N . VAL B 1 145 ? 110.678 47.593 12.982 1.00 30.85 145 VAL B N 1
ATOM 2397 C CA . VAL B 1 145 ? 110.089 48.465 13.982 1.00 32.78 145 VAL B CA 1
ATOM 2398 C C . VAL B 1 145 ? 109.949 49.889 13.460 1.00 31.94 145 VAL B C 1
ATOM 2399 O O . VAL B 1 145 ? 110.606 50.268 12.494 1.00 34.93 145 VAL B O 1
ATOM 2403 N N . HIS B 1 146 ? 109.096 50.659 14.132 1.00 27.73 146 HIS B N 1
ATOM 2404 C CA . HIS B 1 146 ? 108.880 52.095 13.913 1.00 32.24 146 HIS B CA 1
ATOM 2405 C C . HIS B 1 146 ? 110.174 52.874 14.198 1.00 37.63 146 HIS B C 1
ATOM 2406 O O . HIS B 1 146 ? 110.973 52.458 15.036 1.00 32.51 146 HIS B O 1
ATOM 2413 N N . PRO B 1 147 ? 110.402 53.982 13.471 1.00 39.00 147 PRO B N 1
ATOM 2414 C CA . PRO B 1 147 ? 111.620 54.793 13.621 1.00 33.28 147 PRO B CA 1
ATOM 2415 C C . PRO B 1 147 ? 111.968 55.162 15.062 1.00 31.47 147 PRO B C 1
ATOM 2416 O O . PRO B 1 147 ? 113.144 55.118 15.407 1.00 30.83 147 PRO B O 1
ATOM 2420 N N . ALA B 1 148 ? 110.990 55.522 15.886 1.00 30.43 148 ALA B N 1
ATOM 2421 C CA . ALA B 1 148 ? 111.305 55.884 17.278 1.00 32.52 148 ALA B CA 1
ATOM 2422 C C . ALA B 1 148 ? 111.838 54.670 18.050 1.00 31.57 148 ALA B C 1
ATOM 2423 O O . ALA B 1 148 ? 112.727 54.792 18.904 1.00 30.87 148 ALA B O 1
ATOM 2425 N N . VAL B 1 149 ? 111.324 53.494 17.702 1.00 25.48 149 VAL B N 1
ATOM 2426 C CA . VAL B 1 149 ? 111.773 52.255 18.320 1.00 24.41 149 VAL B CA 1
ATOM 2427 C C . VAL B 1 149 ? 113.157 51.895 17.834 1.00 29.88 149 VAL B C 1
ATOM 2428 O O . VAL B 1 149 ? 113.985 51.458 18.638 1.00 29.70 149 VAL B O 1
ATOM 2432 N N . ALA B 1 150 ? 113.428 52.083 16.536 1.00 28.07 150 ALA B N 1
ATOM 2433 C CA . ALA B 1 150 ? 114.783 51.861 16.026 1.00 26.16 150 ALA B CA 1
ATOM 2434 C C . ALA B 1 150 ? 115.823 52.724 16.768 1.00 25.72 150 ALA B C 1
ATOM 2435 O O . ALA B 1 150 ? 116.902 52.232 17.101 1.00 28.02 150 ALA B O 1
ATOM 2437 N N . ASP B 1 151 ? 115.520 54.005 16.992 1.00 24.20 151 ASP B N 1
ATOM 2438 C CA . ASP B 1 151 ? 116.432 54.881 17.738 1.00 25.55 151 ASP B CA 1
ATOM 2439 C C . ASP B 1 151 ? 116.663 54.381 19.165 1.00 22.26 151 ASP B C 1
ATOM 2440 O O . ASP B 1 151 ? 117.777 54.375 19.642 1.00 30.73 151 ASP B O 1
ATOM 2445 N N . ALA B 1 152 ? 115.590 53.953 19.824 1.00 30.16 152 ALA B N 1
ATOM 2446 C CA . ALA B 1 152 ? 115.660 53.449 21.194 1.00 28.87 152 ALA B CA 1
ATOM 2447 C C . ALA B 1 152 ? 116.530 52.188 21.268 1.00 28.62 152 ALA B C 1
ATOM 2448 O O . ALA B 1 152 ? 117.286 52.002 22.213 1.00 30.97 152 ALA B O 1
ATOM 2450 N N . LEU B 1 153 ? 116.413 51.318 20.272 1.00 31.03 153 LEU B N 1
ATOM 2451 C CA . LEU B 1 153 ? 117.254 50.136 20.224 1.00 28.10 153 LEU B CA 1
ATOM 2452 C C . LEU B 1 153 ? 118.707 50.505 19.975 1.00 32.05 153 LEU B C 1
ATOM 2453 O O . LEU B 1 153 ? 119.612 49.892 20.530 1.00 32.51 153 LEU B O 1
ATOM 2458 N N . ALA B 1 154 ? 118.933 51.486 19.110 1.00 25.70 154 ALA B N 1
ATOM 2459 C CA . ALA B 1 154 ? 120.296 51.920 18.811 1.00 33.95 154 ALA B CA 1
ATOM 2460 C C . ALA B 1 154 ? 120.984 52.478 20.063 1.00 33.56 154 ALA B C 1
ATOM 2461 O O . ALA B 1 154 ? 122.123 52.149 20.365 1.00 38.08 154 ALA B O 1
ATOM 2463 N N . GLU B 1 155 ? 120.285 53.345 20.776 1.00 35.23 155 GLU B N 1
ATOM 2464 C CA . GLU B 1 155 ? 120.841 53.949 21.979 1.00 38.97 155 GLU B CA 1
ATOM 2465 C C . GLU B 1 155 ? 120.977 52.924 23.109 1.00 39.18 155 GLU B C 1
ATOM 2466 O O . GLU B 1 155 ? 121.876 53.028 23.936 1.00 37.05 155 GLU B O 1
ATOM 2472 N N . ARG B 1 156 ? 120.103 51.923 23.130 1.00 33.36 156 ARG B N 1
ATOM 2473 C CA . ARG B 1 156 ? 120.064 50.979 24.242 1.00 31.08 156 ARG B CA 1
ATOM 2474 C C . ARG B 1 156 ? 121.361 50.205 24.511 1.00 36.27 156 ARG B C 1
ATOM 2475 O O . ARG B 1 156 ? 121.664 49.872 25.663 1.00 36.26 156 ARG B O 1
ATOM 2483 N N . PHE B 1 157 ? 122.134 49.928 23.471 1.00 35.17 157 PHE B N 1
ATOM 2484 C CA . PHE B 1 157 ? 123.303 49.069 23.619 1.00 37.60 157 PHE B CA 1
ATOM 2485 C C . PHE B 1 157 ? 124.604 49.891 23.635 1.00 41.21 157 PHE B C 1
ATOM 2486 O O . PHE B 1 157 ? 125.627 49.416 24.118 1.00 49.88 157 PHE B O 1
ATOM 2494 N N . LYS B 1 158 ? 124.499 51.131 23.154 1.00 44.86 158 LYS B N 1
ATOM 2495 C CA . LYS B 1 158 ? 125.531 52.188 23.167 1.00 61.80 158 LYS B CA 1
ATOM 2496 C C . LYS B 1 158 ? 125.288 53.140 22.003 1.00 52.79 158 LYS B C 1
ATOM 2497 O O . LYS B 1 158 ? 125.213 54.354 22.201 1.00 55.42 158 LYS B O 1
ATOM 2503 N N . MET C 1 1 ? 126.640 19.181 -10.425 1.00 63.72 1 MET C N 1
ATOM 2504 C CA . MET C 1 1 ? 126.682 17.793 -10.008 1.00 57.49 1 MET C CA 1
ATOM 2505 C C . MET C 1 1 ? 125.347 17.426 -9.352 1.00 56.20 1 MET C C 1
ATOM 2506 O O . MET C 1 1 ? 124.863 16.306 -9.477 1.00 53.37 1 MET C O 1
ATOM 2511 N N . ASN C 1 2 ? 124.748 18.405 -8.682 1.00 56.16 2 ASN C N 1
ATOM 2512 C CA . ASN C 1 2 ? 123.457 18.256 -8.027 1.00 51.72 2 ASN C CA 1
ATOM 2513 C C . ASN C 1 2 ? 122.301 18.472 -8.982 1.00 45.09 2 ASN C C 1
ATOM 2514 O O . ASN C 1 2 ? 122.173 19.538 -9.593 1.00 46.61 2 ASN C O 1
ATOM 2519 N N . ARG C 1 3 ? 121.467 17.455 -9.113 1.00 37.71 3 ARG C N 1
ATOM 2520 C CA . ARG C 1 3 ? 120.261 17.565 -9.901 1.00 41.46 3 ARG C CA 1
ATOM 2521 C C . ARG C 1 3 ? 119.085 17.457 -8.938 1.00 44.77 3 ARG C C 1
ATOM 2522 O O . ARG C 1 3 ? 118.942 16.458 -8.228 1.00 36.18 3 ARG C O 1
ATOM 2530 N N . VAL C 1 4 ? 118.260 18.498 -8.887 1.00 36.79 4 VAL C N 1
ATOM 2531 C CA . VAL C 1 4 ? 117.192 18.518 -7.908 1.00 32.89 4 VAL C CA 1
ATOM 2532 C C . VAL C 1 4 ? 115.841 18.324 -8.576 1.00 34.23 4 VAL C C 1
ATOM 2533 O O . VAL C 1 4 ? 115.551 18.868 -9.643 1.00 33.39 4 VAL C O 1
ATOM 2537 N N . LEU C 1 5 ? 115.010 17.517 -7.941 1.00 35.90 5 LEU C N 1
ATOM 2538 C CA . LEU C 1 5 ? 113.683 17.271 -8.460 1.00 33.56 5 LEU C CA 1
ATOM 2539 C C . LEU C 1 5 ? 112.615 17.821 -7.492 1.00 35.81 5 LEU C C 1
ATOM 2540 O O . LEU C 1 5 ? 112.637 17.563 -6.283 1.00 29.27 5 LEU C O 1
ATOM 2545 N N . TYR C 1 6 ? 111.712 18.619 -8.053 1.00 33.64 6 TYR C N 1
ATOM 2546 C CA . TYR C 1 6 ? 110.640 19.266 -7.310 1.00 32.57 6 TYR C CA 1
ATOM 2547 C C . TYR C 1 6 ? 109.317 18.679 -7.748 1.00 34.77 6 TYR C C 1
ATOM 2548 O O . TYR C 1 6 ? 1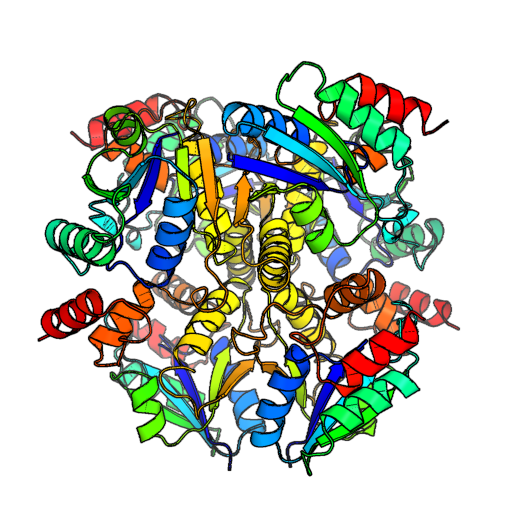08.728 19.140 -8.718 1.00 29.35 6 TYR C O 1
ATOM 2557 N N . PRO C 1 7 ? 108.844 17.649 -7.039 1.00 31.58 7 PRO C N 1
ATOM 2558 C CA . PRO C 1 7 ? 107.597 16.993 -7.441 1.00 32.15 7 PRO C CA 1
ATOM 2559 C C . PRO C 1 7 ? 106.384 17.680 -6.833 1.00 36.27 7 PRO C C 1
ATOM 2560 O O . PRO C 1 7 ? 106.480 18.217 -5.732 1.00 34.34 7 PRO C O 1
ATOM 2564 N N . GLY C 1 8 ? 105.262 17.673 -7.539 1.00 36.51 8 GLY C N 1
ATOM 2565 C CA . GLY C 1 8 ? 104.039 18.256 -7.021 1.00 31.80 8 GLY C CA 1
ATOM 2566 C C . GLY C 1 8 ? 102.916 18.056 -8.015 1.00 34.00 8 GLY C C 1
ATOM 2567 O O . GLY C 1 8 ? 103.144 17.635 -9.137 1.00 34.25 8 GLY C O 1
ATOM 2568 N N . THR C 1 9 ? 101.690 18.335 -7.603 1.00 32.27 9 THR C N 1
ATOM 2569 C CA . THR C 1 9 ? 100.556 18.224 -8.513 1.00 35.76 9 THR C CA 1
ATOM 2570 C C . THR C 1 9 ? 100.465 19.482 -9.411 1.00 35.77 9 THR C C 1
ATOM 2571 O O . THR C 1 9 ? 100.080 19.395 -10.581 1.00 32.65 9 THR C O 1
ATOM 2575 N N . PHE C 1 10 ? 100.820 20.631 -8.838 1.00 34.24 10 PHE C N 1
ATOM 2576 C CA . PHE C 1 10 ? 100.880 21.903 -9.559 1.00 39.23 10 PHE C CA 1
ATOM 2577 C C . PHE C 1 10 ? 99.611 22.115 -10.381 1.00 37.56 10 PHE C C 1
ATOM 2578 O O . PHE C 1 10 ? 99.651 22.182 -11.606 1.00 34.11 10 PHE C O 1
ATOM 2586 N N . ASP C 1 11 ? 98.489 22.202 -9.677 1.00 39.22 11 ASP C N 1
ATOM 2587 C CA . ASP C 1 11 ? 97.178 22.313 -10.287 1.00 38.26 11 ASP C CA 1
ATOM 2588 C C . ASP C 1 11 ? 96.473 23.600 -9.834 1.00 40.71 11 ASP C C 1
ATOM 2589 O O . ASP C 1 11 ? 95.604 23.559 -8.969 1.00 39.83 11 ASP C O 1
ATOM 2594 N N . PRO C 1 12 ? 96.879 24.758 -10.386 1.00 34.21 12 PRO C N 1
ATOM 2595 C CA . PRO C 1 12 ? 98.014 24.961 -11.285 1.00 39.17 12 PRO C CA 1
ATOM 2596 C C . PRO C 1 12 ? 99.238 25.366 -10.468 1.00 37.53 12 PRO C C 1
ATOM 2597 O O . PRO C 1 12 ? 99.139 25.507 -9.248 1.00 37.68 12 PRO C O 1
ATOM 2601 N N . ILE C 1 13 ? 100.367 25.560 -11.131 1.00 30.39 13 ILE C N 1
ATOM 2602 C CA . ILE C 1 13 ? 101.543 26.101 -10.476 1.00 35.96 13 ILE C CA 1
ATOM 2603 C C . ILE C 1 13 ? 101.257 27.559 -10.037 1.00 37.75 13 ILE C C 1
ATOM 2604 O O . ILE C 1 13 ? 100.579 28.319 -10.729 1.00 41.37 13 ILE C O 1
ATOM 2609 N N . THR C 1 14 ? 101.710 27.920 -8.847 1.00 36.71 14 THR C N 1
ATOM 2610 C CA . THR C 1 14 ? 101.403 29.223 -8.283 1.00 36.23 14 THR C CA 1
ATOM 2611 C C . THR C 1 14 ? 102.690 30.017 -8.104 1.00 42.55 14 THR C C 1
ATOM 2612 O O . THR C 1 14 ? 103.779 29.519 -8.384 1.00 41.29 14 THR C O 1
ATOM 2616 N N . LYS C 1 15 ? 102.561 31.260 -7.658 1.00 41.00 15 LYS C N 1
ATOM 2617 C CA . LYS C 1 15 ? 103.722 32.068 -7.333 1.00 41.61 15 LYS C CA 1
ATOM 2618 C C . LYS C 1 15 ? 104.415 31.487 -6.119 1.00 37.91 15 LYS C C 1
ATOM 2619 O O . LYS C 1 15 ? 105.581 31.779 -5.876 1.00 36.86 15 LYS C O 1
ATOM 2625 N N . GLY C 1 16 ? 103.682 30.699 -5.331 1.00 38.57 16 GLY C N 1
ATOM 2626 C CA . GLY C 1 16 ? 104.288 30.013 -4.206 1.00 36.11 16 GLY C CA 1
ATOM 2627 C C . GLY C 1 16 ? 105.346 29.049 -4.729 1.00 34.28 16 GLY C C 1
ATOM 2628 O O . GLY C 1 16 ? 106.507 29.082 -4.322 1.00 34.34 16 GLY C O 1
ATOM 2629 N N . HIS C 1 17 ? 104.946 28.209 -5.669 1.00 31.50 17 HIS C N 1
ATOM 2630 C CA . HIS C 1 17 ? 105.878 27.302 -6.316 1.00 37.77 17 HIS C CA 1
ATOM 2631 C C . HIS C 1 17 ? 106.972 28.089 -7.024 1.00 32.54 17 HIS C C 1
ATOM 2632 O O . HIS C 1 17 ? 108.143 27.760 -6.933 1.00 32.87 17 HIS C O 1
ATOM 2639 N N . GLY C 1 18 ? 106.563 29.144 -7.721 1.00 35.43 18 GLY C N 1
ATOM 2640 C CA . GLY C 1 18 ? 107.470 29.945 -8.522 1.00 31.56 18 GLY C CA 1
ATOM 2641 C C . GLY C 1 18 ? 108.601 30.538 -7.720 1.00 32.58 18 GLY C C 1
ATOM 2642 O O . GLY C 1 18 ? 109.732 30.586 -8.188 1.00 34.98 18 GLY C O 1
ATOM 2643 N N . ASP C 1 19 ? 108.294 30.995 -6.514 1.00 34.60 19 ASP C N 1
ATOM 2644 C CA . ASP C 1 19 ? 109.306 31.532 -5.629 1.00 34.29 19 ASP C CA 1
ATOM 2645 C C . ASP C 1 19 ? 110.370 30.479 -5.282 1.00 41.93 19 ASP C C 1
ATOM 2646 O O . ASP C 1 19 ? 111.580 30.754 -5.345 1.00 41.40 19 ASP C O 1
ATOM 2651 N N . LEU C 1 20 ? 109.912 29.277 -4.930 1.00 34.33 20 LEU C N 1
ATOM 2652 C CA . LEU C 1 20 ? 110.819 28.190 -4.576 1.00 35.21 20 LEU C CA 1
ATOM 2653 C C . LEU C 1 20 ? 111.686 27.792 -5.756 1.00 36.72 20 LEU C C 1
ATOM 2654 O O . LEU C 1 20 ? 112.851 27.461 -5.584 1.00 34.90 20 LEU C O 1
ATOM 2659 N N . ILE C 1 21 ? 111.112 27.823 -6.954 1.00 36.75 21 ILE C N 1
ATOM 2660 C CA . ILE C 1 21 ? 111.846 27.431 -8.152 1.00 34.03 21 ILE C CA 1
ATOM 2661 C C . ILE C 1 21 ? 112.932 28.462 -8.537 1.00 40.06 21 ILE C C 1
ATOM 2662 O O . ILE C 1 21 ? 114.044 28.086 -8.908 1.00 34.51 21 ILE C O 1
ATOM 2667 N N . GLU C 1 22 ? 112.611 29.756 -8.435 1.00 41.99 22 GLU C N 1
ATOM 2668 C CA . GLU C 1 22 ? 113.600 30.809 -8.676 1.00 39.61 22 GLU C CA 1
ATOM 2669 C C . GLU C 1 22 ? 114.805 30.555 -7.782 1.00 45.44 22 GLU C C 1
ATOM 2670 O O . GLU C 1 22 ? 115.957 30.567 -8.227 1.00 43.97 22 GLU C O 1
ATOM 2676 N N . ARG C 1 23 ? 114.514 30.332 -6.509 1.00 37.01 23 ARG C N 1
ATOM 2677 C CA . ARG C 1 23 ? 115.549 30.120 -5.520 1.00 42.98 23 ARG C CA 1
ATOM 2678 C C . ARG C 1 23 ? 116.320 28.810 -5.774 1.00 43.71 23 ARG C C 1
ATOM 2679 O O . ARG C 1 23 ? 117.543 28.760 -5.590 1.00 42.22 23 ARG C O 1
ATOM 2687 N N . ALA C 1 24 ? 115.629 27.765 -6.224 1.00 31.84 24 ALA C N 1
ATOM 2688 C CA . ALA C 1 24 ? 116.314 26.503 -6.452 1.00 41.55 24 ALA C CA 1
ATOM 2689 C C . ALA C 1 24 ? 117.164 26.598 -7.710 1.00 42.23 24 ALA C C 1
ATOM 2690 O O . ALA C 1 24 ? 118.248 26.018 -7.758 1.00 43.07 24 ALA C O 1
ATOM 2692 N N . SER C 1 25 ? 116.707 27.377 -8.698 1.00 42.37 25 SER C N 1
ATOM 2693 C CA . SER C 1 25 ? 117.483 27.558 -9.930 1.00 44.70 25 SER C CA 1
ATOM 2694 C C . SER C 1 25 ? 118.819 28.258 -9.657 1.00 43.84 25 SER C C 1
ATOM 2695 O O . SER C 1 25 ? 119.802 27.990 -10.340 1.00 39.26 25 SER C O 1
ATOM 2698 N N . ARG C 1 26 ? 118.864 29.142 -8.662 1.00 40.08 26 ARG C N 1
ATOM 2699 C CA . ARG C 1 26 ? 120.102 29.873 -8.376 1.00 44.79 26 ARG C CA 1
ATOM 2700 C C . ARG C 1 26 ? 121.009 29.082 -7.455 1.00 37.86 26 ARG C C 1
ATOM 2701 O O . ARG C 1 26 ? 122.091 29.516 -7.098 1.00 50.64 26 ARG C O 1
ATOM 2709 N N . LEU C 1 27 ? 120.574 27.891 -7.111 1.00 39.54 27 LEU C N 1
ATOM 2710 C CA . LEU C 1 27 ? 121.260 27.096 -6.123 1.00 46.80 27 LEU C CA 1
ATOM 2711 C C . LEU C 1 27 ? 121.766 25.782 -6.687 1.00 45.95 27 LEU C C 1
ATOM 2712 O O . LEU C 1 27 ? 122.779 25.263 -6.229 1.00 56.27 27 LEU C O 1
ATOM 2717 N N . PHE C 1 28 ? 121.085 25.276 -7.709 1.00 43.74 28 PHE C N 1
ATOM 2718 C CA . PHE C 1 28 ? 121.408 23.971 -8.277 1.00 42.44 28 PHE C CA 1
ATOM 2719 C C . PHE C 1 28 ? 121.689 24.085 -9.747 1.00 42.49 28 PHE C C 1
ATOM 2720 O O . PHE C 1 28 ? 121.095 24.911 -10.439 1.00 47.64 28 PHE C O 1
ATOM 2728 N N . ASP C 1 29 ? 122.570 23.224 -10.231 1.00 45.09 29 ASP C N 1
ATOM 2729 C CA . ASP C 1 29 ? 122.961 23.250 -11.627 1.00 45.59 29 ASP C CA 1
ATOM 2730 C C . ASP C 1 29 ? 121.789 22.887 -12.502 1.00 37.81 29 ASP C C 1
ATOM 2731 O O . ASP C 1 29 ? 121.632 23.415 -13.599 1.00 41.63 29 ASP C O 1
ATOM 2736 N N . HIS C 1 30 ? 120.988 21.939 -12.023 1.00 45.87 30 HIS C N 1
ATOM 2737 C CA . HIS C 1 30 ? 119.876 21.408 -12.801 1.00 35.04 30 HIS C CA 1
ATOM 2738 C C . HIS C 1 30 ? 118.627 21.207 -11.938 1.00 39.34 30 HIS C C 1
ATOM 2739 O O . HIS C 1 30 ? 118.654 20.492 -10.923 1.00 38.49 30 HIS C O 1
ATOM 2746 N N . VAL C 1 31 ? 117.531 21.825 -12.351 1.00 37.90 31 VAL C N 1
ATOM 2747 C CA . VAL C 1 31 ? 116.287 21.720 -11.619 1.00 35.48 31 VAL C CA 1
ATOM 2748 C C . VAL C 1 31 ? 115.211 21.098 -12.488 1.00 39.31 31 VAL C C 1
ATOM 2749 O O . VAL C 1 31 ? 114.944 21.572 -13.597 1.00 39.81 31 VAL C O 1
ATOM 2753 N N . ILE C 1 32 ? 114.635 20.007 -11.996 1.00 35.21 32 ILE C N 1
ATOM 2754 C CA . ILE C 1 32 ? 113.530 19.345 -12.675 1.00 33.35 32 ILE C CA 1
ATOM 2755 C C . ILE C 1 32 ? 112.229 19.483 -11.891 1.00 33.23 32 ILE C C 1
ATOM 2756 O O . ILE C 1 32 ? 112.099 19.049 -10.745 1.00 36.38 32 ILE C O 1
ATOM 2761 N N . ILE C 1 33 ? 111.265 20.109 -12.536 1.00 38.97 33 ILE C N 1
ATOM 2762 C CA . ILE C 1 33 ? 109.930 20.207 -12.008 1.00 32.48 33 ILE C CA 1
ATOM 2763 C C . ILE C 1 33 ? 109.151 18.994 -12.434 1.00 34.74 33 ILE C C 1
ATOM 2764 O O . ILE C 1 33 ? 108.873 18.807 -13.614 1.00 39.00 33 ILE C O 1
ATOM 2769 N N . ALA C 1 34 ? 108.801 18.169 -11.456 1.00 34.73 34 ALA C N 1
ATOM 2770 C CA . ALA C 1 34 ? 108.088 16.926 -11.707 1.00 30.96 34 ALA C CA 1
ATOM 2771 C C . ALA C 1 34 ? 106.604 17.057 -11.371 1.00 30.68 34 ALA C C 1
ATOM 2772 O O . ALA C 1 34 ? 106.191 17.027 -10.198 1.00 30.56 34 ALA C O 1
ATOM 2774 N N . VAL C 1 35 ? 105.800 17.180 -12.412 1.00 29.16 35 VAL C N 1
ATOM 2775 C CA . VAL C 1 35 ? 104.370 17.298 -12.254 1.00 35.07 35 VAL C CA 1
ATOM 2776 C C . VAL C 1 35 ? 103.783 15.903 -12.138 1.00 36.27 35 VAL C C 1
ATOM 2777 O O . VAL C 1 35 ? 103.892 15.096 -13.061 1.00 39.13 35 VAL C O 1
ATOM 2781 N N . ALA C 1 36 ? 103.204 15.596 -10.986 1.00 33.21 36 ALA C N 1
ATOM 2782 C CA . ALA C 1 36 ? 102.638 14.270 -10.783 1.00 39.88 36 ALA C CA 1
ATOM 2783 C C . ALA C 1 36 ? 101.218 14.182 -11.309 1.00 38.27 36 ALA C C 1
ATOM 2784 O O . ALA C 1 36 ? 100.413 15.100 -11.112 1.00 39.13 36 ALA C O 1
ATOM 2786 N N . ALA C 1 37 ? 100.937 13.120 -12.055 1.00 34.53 37 ALA C N 1
ATOM 2787 C CA . ALA C 1 37 ? 99.564 12.778 -12.344 1.00 44.92 37 ALA C CA 1
ATOM 2788 C C . ALA C 1 37 ? 99.013 12.453 -10.969 1.00 49.50 37 ALA C C 1
ATOM 2789 O O . ALA C 1 37 ? 99.640 11.715 -10.204 1.00 67.45 37 ALA C O 1
ATOM 2791 N N . SER C 1 38 ? 97.880 13.020 -10.616 1.00 47.28 38 SER C N 1
ATOM 2792 C CA . SER C 1 38 ? 97.344 12.757 -9.293 1.00 44.55 38 SER C CA 1
ATOM 2793 C C . SER C 1 38 ? 95.851 12.486 -9.413 1.00 46.33 38 SER C C 1
ATOM 2794 O O . SER C 1 38 ? 95.042 13.318 -9.021 1.00 52.43 38 SER C O 1
ATOM 2797 N N . PRO C 1 39 ? 95.490 11.329 -9.987 1.00 49.87 39 PRO C N 1
ATOM 2798 C CA . PRO C 1 39 ? 94.105 10.937 -10.288 1.00 51.23 39 PRO C CA 1
ATOM 2799 C C . PRO C 1 39 ? 93.235 10.828 -9.043 1.00 49.10 39 PRO C C 1
ATOM 2800 O O . PRO C 1 39 ? 92.018 10.867 -9.169 1.00 67.23 39 PRO C O 1
ATOM 2804 N N . LYS C 1 40 ? 93.827 10.692 -7.863 1.00 56.04 40 LYS C N 1
ATOM 2805 C CA . LYS C 1 40 ? 93.020 10.533 -6.658 1.00 68.00 40 LYS C CA 1
ATOM 2806 C C . LYS C 1 40 ? 92.470 11.907 -6.290 1.00 68.45 40 LYS C C 1
ATOM 2807 O O . LYS C 1 40 ? 91.503 12.034 -5.531 1.00 78.53 40 LYS C O 1
ATOM 2813 N N . LYS C 1 41 ? 93.132 12.936 -6.805 1.00 58.92 41 LYS C N 1
ATOM 2814 C CA . LYS C 1 41 ? 92.567 14.274 -6.843 1.00 62.75 41 LYS C CA 1
ATOM 2815 C C . LYS C 1 41 ? 91.909 14.321 -8.203 1.00 62.93 41 LYS C C 1
ATOM 2816 O O . LYS C 1 41 ? 92.283 13.559 -9.083 1.00 63.58 41 LYS C O 1
ATOM 2822 N N . ASN C 1 42 ? 90.911 15.151 -8.417 1.00 67.17 42 ASN C N 1
ATOM 2823 C CA . ASN C 1 42 ? 90.406 15.178 -9.777 1.00 64.37 42 ASN C CA 1
ATOM 2824 C C . ASN C 1 42 ? 90.908 16.510 -10.257 1.00 55.98 42 ASN C C 1
ATOM 2825 O O . ASN C 1 42 ? 90.194 17.504 -10.134 1.00 54.02 42 ASN C O 1
ATOM 2830 N N . PRO C 1 43 ? 92.175 16.551 -10.725 1.00 56.16 43 PRO C N 1
ATOM 2831 C CA . PRO C 1 43 ? 92.820 17.839 -10.982 1.00 53.51 43 PRO C CA 1
ATOM 2832 C C . PRO C 1 43 ? 92.022 18.658 -11.975 1.00 45.88 43 PRO C C 1
ATOM 2833 O O . PRO C 1 43 ? 91.490 18.104 -12.940 1.00 46.93 43 PRO C O 1
ATOM 2837 N N . LEU C 1 44 ? 91.952 19.959 -11.736 1.00 44.45 44 LEU C N 1
ATOM 2838 C CA . LEU C 1 44 ? 91.261 20.851 -12.640 1.00 43.44 44 LEU C CA 1
ATOM 2839 C C . LEU C 1 44 ? 91.859 20.753 -14.033 1.00 46.22 44 LEU C C 1
ATOM 2840 O O . LEU C 1 44 ? 91.140 20.574 -15.011 1.00 46.50 44 LEU C O 1
ATOM 2845 N N . PHE C 1 45 ? 93.182 20.822 -14.104 1.00 42.43 45 PHE C N 1
ATOM 2846 C CA . PHE C 1 45 ? 93.876 20.713 -15.373 1.00 47.10 45 PHE C CA 1
ATOM 2847 C C . PHE C 1 45 ? 94.412 19.303 -15.616 1.00 49.22 45 PHE C C 1
ATOM 2848 O O . PHE C 1 45 ? 94.822 18.604 -14.690 1.00 40.84 45 PHE C O 1
ATOM 2856 N N . SER C 1 46 ? 94.399 18.900 -16.880 1.00 50.68 46 SER C N 1
ATOM 2857 C CA . SER C 1 46 ? 94.997 17.649 -17.311 1.00 47.63 46 SER C CA 1
ATOM 2858 C C . SER C 1 46 ? 96.490 17.722 -17.073 1.00 49.53 46 SER C C 1
ATOM 2859 O O . SER C 1 46 ? 97.044 18.815 -16.940 1.00 47.26 46 SER C O 1
ATOM 2862 N N . LEU C 1 47 ? 97.148 16.568 -17.056 1.00 42.60 47 LEU C N 1
ATOM 2863 C CA . LEU C 1 47 ? 98.583 16.539 -16.846 1.00 39.24 47 LEU C CA 1
ATOM 2864 C C . LEU C 1 47 ? 99.311 17.420 -17.858 1.00 43.28 47 LEU C C 1
ATOM 2865 O O . LEU C 1 47 ? 100.149 18.260 -17.493 1.00 42.99 47 LEU C O 1
ATOM 2870 N N . GLU C 1 48 ? 98.959 17.252 -19.128 1.00 43.74 48 GLU C N 1
ATOM 2871 C CA . GLU C 1 48 ? 99.569 18.028 -20.202 1.00 42.45 48 GLU C CA 1
ATOM 2872 C C . GLU C 1 48 ? 99.405 19.546 -20.033 1.00 41.93 48 GLU C C 1
ATOM 2873 O O . GLU C 1 48 ? 100.337 20.302 -20.314 1.00 41.56 48 GLU C O 1
ATOM 2879 N N . GLN C 1 49 ? 98.220 19.998 -19.625 1.00 41.19 49 GLN C N 1
ATOM 2880 C CA . GLN C 1 49 ? 98.013 21.417 -19.351 1.00 37.25 49 GLN C CA 1
ATOM 2881 C C . GLN C 1 49 ? 98.876 21.874 -18.181 1.00 42.18 49 GLN C C 1
ATOM 2882 O O . GLN C 1 49 ? 99.489 22.946 -18.233 1.00 43.85 49 GLN C O 1
ATOM 2888 N N . ARG C 1 50 ? 98.947 21.059 -17.133 1.00 37.90 50 ARG C N 1
ATOM 2889 C CA . ARG C 1 50 ? 99.727 21.436 -15.966 1.00 40.14 50 ARG C CA 1
ATOM 2890 C C . ARG C 1 50 ? 101.236 21.481 -16.293 1.00 39.51 50 ARG C C 1
ATOM 2891 O O . ARG C 1 50 ? 101.941 22.390 -15.840 1.00 34.36 50 ARG C O 1
ATOM 2899 N N . VAL C 1 51 ? 101.727 20.524 -17.088 1.00 38.67 51 VAL C N 1
ATOM 2900 C CA . VAL C 1 51 ? 103.119 20.569 -17.569 1.00 29.93 51 VAL C CA 1
ATOM 2901 C C . VAL C 1 51 ? 103.357 21.829 -18.392 1.00 41.86 51 VAL C C 1
ATOM 2902 O O . VAL C 1 51 ? 104.358 22.538 -18.211 1.00 34.69 51 VAL C O 1
ATOM 2906 N N . ALA C 1 52 ? 102.420 22.123 -19.286 1.00 34.52 52 ALA C N 1
ATOM 2907 C CA . ALA C 1 52 ? 102.580 23.277 -20.165 1.00 40.11 52 ALA C CA 1
ATOM 2908 C C . ALA C 1 52 ? 102.657 24.571 -19.367 1.00 39.00 52 ALA C C 1
ATOM 2909 O O . ALA C 1 52 ? 103.507 25.416 -19.622 1.00 45.06 52 ALA C O 1
ATOM 2911 N N . LEU C 1 53 ? 101.784 24.709 -18.379 1.00 41.35 53 LEU C N 1
ATOM 2912 C CA . LEU C 1 53 ? 101.764 25.914 -17.569 1.00 37.68 53 LEU C CA 1
ATOM 2913 C C . LEU C 1 53 ? 103.050 26.076 -16.775 1.00 42.50 53 LEU C C 1
ATOM 2914 O O . LEU C 1 53 ? 103.606 27.179 -16.702 1.00 39.76 53 LEU C O 1
ATOM 2919 N N . ALA C 1 54 ? 103.536 24.984 -16.188 1.00 42.10 54 ALA C N 1
ATOM 2920 C CA . ALA C 1 54 ? 104.794 25.044 -15.436 1.00 41.53 54 ALA C CA 1
ATOM 2921 C C . ALA C 1 54 ? 105.980 25.422 -16.343 1.00 40.96 54 ALA C C 1
ATOM 2922 O O . ALA C 1 54 ? 106.908 26.097 -15.897 1.00 41.81 54 ALA C O 1
ATOM 2924 N N . GLN C 1 55 ? 105.971 24.958 -17.594 1.00 37.99 55 GLN C N 1
ATOM 2925 C CA . GLN C 1 55 ? 107.038 25.325 -18.534 1.00 46.60 55 GLN C CA 1
ATOM 2926 C C . GLN C 1 55 ? 106.973 26.808 -18.870 1.00 49.59 55 GLN C C 1
ATOM 2927 O O . GLN C 1 55 ? 107.997 27.509 -18.896 1.00 39.99 55 GLN C O 1
ATOM 2933 N N . GLU C 1 56 ? 105.751 27.278 -19.097 1.00 44.41 56 GLU C N 1
ATOM 2934 C CA . GLU C 1 56 ? 105.503 28.671 -19.443 1.00 53.62 56 GLU C CA 1
ATOM 2935 C C . GLU C 1 56 ? 106.043 29.602 -18.350 1.00 51.35 56 GLU C C 1
ATOM 2936 O O . GLU C 1 56 ? 106.687 30.622 -18.625 1.00 52.30 56 GLU C O 1
ATOM 2942 N N . VAL C 1 57 ? 105.796 29.216 -17.104 1.00 46.75 57 VAL C N 1
ATOM 2943 C CA . VAL C 1 57 ? 106.220 29.983 -15.934 1.00 45.13 57 VAL C CA 1
ATOM 2944 C C . VAL C 1 57 ? 107.741 29.898 -15.702 1.00 44.14 57 VAL C C 1
ATOM 2945 O O . VAL C 1 57 ? 108.331 30.769 -15.064 1.00 41.54 57 VAL C O 1
ATOM 2949 N N . THR C 1 58 ? 108.389 28.858 -16.218 1.00 42.43 58 THR C N 1
ATOM 2950 C CA . THR C 1 58 ? 109.817 28.693 -15.947 1.00 40.03 58 THR C CA 1
ATOM 2951 C C . THR C 1 58 ? 110.713 28.742 -17.179 1.00 50.57 58 THR C C 1
ATOM 2952 O O . THR C 1 58 ? 111.912 28.505 -17.068 1.00 46.71 58 THR C O 1
ATOM 2956 N N . LYS C 1 59 ? 110.158 29.122 -18.326 1.00 47.49 59 LYS C N 1
ATOM 2957 C CA . LYS C 1 59 ? 110.902 29.050 -19.580 1.00 54.45 59 LYS C CA 1
ATOM 2958 C C . LYS C 1 59 ? 112.088 30.010 -19.609 1.00 46.38 59 LYS C C 1
ATOM 2959 O O . LYS C 1 59 ? 113.039 29.786 -20.343 1.00 59.09 59 LYS C O 1
ATOM 2965 N N . HIS C 1 60 ? 112.056 31.031 -18.762 1.00 47.49 60 HIS C N 1
ATOM 2966 C CA . HIS C 1 60 ? 113.147 32.000 -18.660 1.00 44.60 60 HIS C CA 1
ATOM 2967 C C . HIS C 1 60 ? 114.325 31.475 -17.817 1.00 50.65 60 HIS C C 1
ATOM 2968 O O . HIS C 1 60 ? 115.336 32.160 -17.629 1.00 50.03 60 HIS C O 1
ATOM 2975 N N . LEU C 1 61 ? 114.169 30.284 -17.252 1.00 49.64 61 LEU C N 1
ATOM 2976 C CA . LEU C 1 61 ? 115.229 29.693 -16.445 1.00 45.30 61 LEU C CA 1
ATOM 2977 C C . LEU C 1 61 ? 115.835 28.556 -17.228 1.00 47.47 61 LEU C C 1
ATOM 2978 O O . LEU C 1 61 ? 115.201 27.512 -17.417 1.00 46.03 61 LEU C O 1
ATOM 2983 N N . PRO C 1 62 ? 117.059 28.777 -17.725 1.00 50.07 62 PRO C N 1
ATOM 2984 C CA . PRO C 1 62 ? 117.718 27.853 -18.654 1.00 47.60 62 PRO C CA 1
ATOM 2985 C C . PRO C 1 62 ? 118.047 26.511 -18.005 1.00 46.94 62 PRO C C 1
ATOM 2986 O O . PRO C 1 62 ? 118.070 25.507 -18.713 1.00 47.82 62 PRO C O 1
ATOM 2990 N N . ASN C 1 63 ? 118.263 26.491 -16.688 1.00 48.98 63 ASN C N 1
ATOM 2991 C CA . ASN C 1 63 ? 118.626 25.250 -16.003 1.00 36.13 63 ASN C CA 1
ATOM 2992 C C . ASN C 1 63 ? 117.432 24.568 -15.351 1.00 39.73 63 ASN C C 1
ATOM 2993 O O . ASN C 1 63 ? 117.583 23.607 -14.596 1.00 44.03 63 ASN C O 1
ATOM 2998 N N . VAL C 1 64 ? 116.242 25.049 -15.667 1.00 39.51 64 VAL C N 1
ATOM 2999 C CA . VAL C 1 64 ? 115.027 24.479 -15.124 1.00 38.23 64 VAL C CA 1
ATOM 3000 C C . VAL C 1 64 ? 114.234 23.862 -16.248 1.00 40.85 64 VAL C C 1
ATOM 3001 O O . VAL C 1 64 ? 114.034 24.497 -17.273 1.00 44.24 64 VAL C O 1
ATOM 3005 N N . GLU C 1 65 ? 113.805 22.616 -16.075 1.00 40.37 65 GLU C N 1
ATOM 3006 C CA . GLU C 1 65 ? 112.918 21.986 -17.050 1.00 43.36 65 GLU C CA 1
ATOM 3007 C C . GLU C 1 65 ? 111.774 21.229 -16.361 1.00 41.31 65 GLU C C 1
ATOM 3008 O O . GLU C 1 65 ? 111.803 20.976 -15.153 1.00 38.08 65 GLU C O 1
ATOM 3014 N N . VAL C 1 66 ? 110.757 20.899 -17.145 1.00 41.02 66 VAL C N 1
ATOM 3015 C CA . VAL C 1 66 ? 109.510 20.360 -16.634 1.00 38.18 66 VAL C CA 1
ATOM 3016 C C . VAL C 1 66 ? 109.156 19.014 -17.273 1.00 41.20 66 VAL C C 1
ATOM 3017 O O . VAL C 1 66 ? 109.257 18.830 -18.491 1.00 43.69 66 VAL C O 1
ATOM 3021 N N . VAL C 1 67 ? 108.761 18.060 -16.446 1.00 39.98 67 VAL C N 1
ATOM 3022 C CA . VAL C 1 67 ? 108.376 16.741 -16.926 1.00 34.39 67 VAL C CA 1
ATOM 3023 C C . VAL C 1 67 ? 107.172 16.251 -16.131 1.00 38.75 67 VAL C C 1
ATOM 3024 O O . VAL C 1 67 ? 107.017 16.603 -14.962 1.00 42.27 67 VAL C O 1
ATOM 3028 N N . GLY C 1 68 ? 106.296 15.490 -16.778 1.00 35.74 68 GLY C N 1
ATOM 3029 C CA . GLY C 1 68 ? 105.177 14.851 -16.107 1.00 32.59 68 GLY C CA 1
ATOM 3030 C C . GLY C 1 68 ? 105.445 13.386 -15.800 1.00 37.24 68 GLY C C 1
ATOM 3031 O O . GLY C 1 68 ? 106.209 12.721 -16.500 1.00 36.12 68 GLY C O 1
ATOM 3032 N N . PHE C 1 69 ? 104.827 12.861 -14.754 1.00 33.59 69 PHE C N 1
ATOM 3033 C CA . PHE C 1 69 ? 105.020 11.451 -14.444 1.00 30.22 69 PHE C CA 1
ATOM 3034 C C . PHE C 1 69 ? 103.846 10.877 -13.676 1.00 38.52 69 PHE C C 1
ATOM 3035 O O . PHE C 1 69 ? 103.162 11.585 -12.923 1.00 32.75 69 PHE C O 1
ATOM 3043 N N . SER C 1 70 ? 103.610 9.586 -13.864 1.00 32.52 70 SER C N 1
ATOM 3044 C CA . SER C 1 70 ? 102.491 8.965 -13.207 1.00 34.21 70 SER C CA 1
ATOM 3045 C C . SER C 1 70 ? 102.953 7.791 -12.367 1.00 35.63 70 SER C C 1
ATOM 3046 O O . SER C 1 70 ? 102.149 7.078 -11.770 1.00 36.78 70 SER C O 1
ATOM 3049 N N . THR C 1 71 ? 104.262 7.616 -12.291 1.00 37.45 71 THR C N 1
ATOM 3050 C CA . THR C 1 71 ? 104.818 6.482 -11.569 1.00 37.36 71 THR C CA 1
ATOM 3051 C C . THR C 1 71 ? 105.169 6.873 -10.128 1.00 36.38 71 THR C C 1
ATOM 3052 O O . THR C 1 71 ? 105.059 8.035 -9.742 1.00 34.81 71 THR C O 1
ATOM 3056 N N . LEU C 1 72 ? 105.604 5.896 -9.345 1.00 33.40 72 LEU C N 1
ATOM 3057 C CA . LEU C 1 72 ? 106.103 6.153 -7.997 1.00 34.15 72 LEU C CA 1
ATOM 3058 C C . LEU C 1 72 ? 107.297 7.126 -8.038 1.00 32.25 72 LEU C C 1
ATOM 3059 O O . LEU C 1 72 ? 108.254 6.912 -8.791 1.00 30.62 72 LEU C O 1
ATOM 3064 N N . LEU C 1 73 ? 107.227 8.187 -7.234 1.00 32.64 73 LEU C N 1
ATOM 3065 C CA . LEU C 1 73 ? 108.286 9.200 -7.138 1.00 33.16 73 LEU C CA 1
ATOM 3066 C C . LEU C 1 73 ? 109.666 8.586 -6.894 1.00 35.09 73 LEU C C 1
ATOM 3067 O O . LEU C 1 73 ? 110.654 8.932 -7.555 1.00 32.07 73 LEU C O 1
ATOM 3072 N N . ALA C 1 74 ? 109.704 7.629 -5.980 1.00 32.65 74 ALA C N 1
ATOM 3073 C CA . ALA C 1 74 ? 110.950 6.970 -5.617 1.00 35.57 74 ALA C CA 1
ATOM 3074 C C . ALA C 1 74 ? 111.527 6.205 -6.803 1.00 34.59 74 ALA C C 1
ATOM 3075 O O . ALA C 1 74 ? 112.741 5.994 -6.866 1.00 37.09 74 ALA C O 1
ATOM 3077 N N . HIS C 1 75 ? 110.662 5.773 -7.724 1.00 30.99 75 HIS C N 1
ATOM 3078 C CA . HIS C 1 75 ? 111.134 5.125 -8.953 1.00 28.93 75 HIS C CA 1
ATOM 3079 C C . HIS C 1 75 ? 111.518 6.155 -9.992 1.00 33.55 75 HIS C C 1
ATOM 3080 O O . HIS C 1 75 ? 112.581 6.086 -10.587 1.00 33.40 75 HIS C O 1
ATOM 3087 N N . PHE C 1 76 ? 110.642 7.135 -10.168 1.00 27.48 76 PHE C N 1
ATOM 3088 C CA . PHE C 1 76 ? 110.797 8.147 -11.192 1.00 34.20 76 PHE C CA 1
ATOM 3089 C C . PHE C 1 76 ? 112.073 8.966 -11.037 1.00 34.30 76 PHE C C 1
ATOM 3090 O O . PHE C 1 76 ? 112.698 9.319 -12.027 1.00 33.03 76 PHE C O 1
ATOM 3098 N N . VAL C 1 77 ? 112.456 9.241 -9.796 1.00 30.32 77 VAL C N 1
ATOM 3099 C CA . VAL C 1 77 ? 113.633 10.048 -9.534 1.00 35.23 77 VAL C CA 1
ATOM 3100 C C . VAL C 1 77 ? 114.878 9.339 -10.066 1.00 40.43 77 VAL C C 1
ATOM 3101 O O . VAL C 1 77 ? 115.851 9.990 -10.435 1.00 42.61 77 VAL C O 1
ATOM 3105 N N . LYS C 1 78 ? 114.826 8.008 -10.132 1.00 36.77 78 LYS C N 1
ATOM 3106 C CA . LYS C 1 78 ? 115.937 7.213 -10.613 1.00 36.10 78 LYS C CA 1
ATOM 3107 C C . LYS C 1 78 ? 116.005 7.298 -12.114 1.00 37.90 78 LYS C C 1
ATOM 3108 O O . LYS C 1 78 ? 117.070 7.185 -12.712 1.00 42.99 78 LYS C O 1
ATOM 3114 N N . GLU C 1 79 ? 114.855 7.477 -12.729 1.00 36.71 79 GLU C N 1
ATOM 3115 C CA . GLU C 1 79 ? 114.817 7.658 -14.171 1.00 33.15 79 GLU C CA 1
ATOM 3116 C C . GLU C 1 79 ? 115.328 9.052 -14.537 1.00 40.83 79 GLU C C 1
ATOM 3117 O O . GLU C 1 79 ? 115.925 9.248 -15.598 1.00 39.52 79 GLU C O 1
ATOM 3123 N N . GLN C 1 80 ? 115.132 10.020 -13.641 1.00 40.24 80 GLN C N 1
ATOM 3124 C CA . GLN C 1 80 ? 115.616 11.378 -13.889 1.00 36.60 80 GLN C CA 1
ATOM 3125 C C . GLN C 1 80 ? 117.039 11.620 -13.391 1.00 35.66 80 GLN C C 1
ATOM 3126 O O . GLN C 1 80 ? 117.645 12.645 -13.688 1.00 29.40 80 GLN C O 1
ATOM 3132 N N . LYS C 1 81 ? 117.574 10.657 -12.654 1.00 36.97 81 LYS C N 1
ATOM 3133 C CA . LYS C 1 81 ? 118.896 10.782 -12.085 1.00 31.90 81 LYS C CA 1
ATOM 3134 C C . LYS C 1 81 ? 119.093 12.045 -11.244 1.00 37.81 81 LYS C C 1
ATOM 3135 O O . LYS C 1 81 ? 120.119 12.714 -11.312 1.00 36.09 81 LYS C O 1
ATOM 3141 N N . ALA C 1 82 ? 118.107 12.355 -10.428 1.00 36.81 82 ALA C N 1
ATOM 3142 C CA . ALA C 1 82 ? 118.248 13.444 -9.490 1.00 37.57 82 ALA C CA 1
ATOM 3143 C C . ALA C 1 82 ? 118.713 12.864 -8.164 1.00 35.37 82 ALA C C 1
ATOM 3144 O O . ALA C 1 82 ? 118.315 11.768 -7.804 1.00 38.98 82 ALA C O 1
ATOM 3146 N N . ASN C 1 83 ? 119.583 13.574 -7.456 1.00 37.53 83 ASN C N 1
ATOM 3147 C CA . ASN C 1 83 ? 120.055 13.097 -6.161 1.00 43.15 83 ASN C CA 1
ATOM 3148 C C . ASN C 1 83 ? 119.430 13.907 -5.002 1.00 39.88 83 ASN C C 1
ATOM 3149 O O . ASN C 1 83 ? 119.789 13.731 -3.843 1.00 35.19 83 ASN C O 1
ATOM 3154 N N . VAL C 1 84 ? 118.552 14.847 -5.328 1.00 36.57 84 VAL C N 1
ATOM 3155 C CA . VAL C 1 84 ? 117.886 15.651 -4.312 1.00 32.01 84 VAL C CA 1
ATOM 3156 C C . VAL C 1 84 ? 116.425 15.840 -4.658 1.00 35.84 84 VAL C C 1
ATOM 3157 O O . VAL C 1 84 ? 116.097 16.193 -5.802 1.00 34.94 84 VAL C O 1
ATOM 3161 N N . PHE C 1 85 ? 115.560 15.589 -3.671 1.00 34.54 85 PHE C N 1
ATOM 3162 C CA . PHE C 1 85 ? 114.154 16.016 -3.698 1.00 30.71 85 PHE C CA 1
ATOM 3163 C C . PHE C 1 85 ? 114.026 17.395 -3.089 1.00 32.89 85 PHE C C 1
ATOM 3164 O O . PHE C 1 85 ? 114.517 17.637 -1.987 1.00 33.79 85 PHE C O 1
ATOM 3172 N N . LEU C 1 86 ? 113.273 18.268 -3.734 1.00 34.66 86 LEU C N 1
ATOM 3173 C CA . LEU C 1 86 ? 112.921 19.517 -3.097 1.00 32.44 86 LEU C CA 1
ATOM 3174 C C . LEU C 1 86 ? 111.443 19.523 -2.773 1.00 32.86 86 LEU C C 1
ATOM 3175 O O . LEU C 1 86 ? 110.620 19.137 -3.600 1.00 31.94 86 LEU C O 1
ATOM 3180 N N . ARG C 1 87 ? 111.118 19.911 -1.544 1.00 28.39 87 ARG C N 1
ATOM 3181 C CA . ARG C 1 87 ? 109.736 20.109 -1.148 1.00 30.18 87 ARG C CA 1
ATOM 3182 C C . ARG C 1 87 ? 109.605 21.444 -0.398 1.00 35.51 87 ARG C C 1
ATOM 3183 O O . ARG C 1 87 ? 110.499 21.839 0.345 1.00 34.29 87 ARG C O 1
ATOM 3191 N N . GLY C 1 88 ? 108.495 22.142 -0.593 1.00 33.84 88 GLY C N 1
ATOM 3192 C CA . GLY C 1 88 ? 108.264 23.388 0.113 1.00 40.22 88 GLY C CA 1
ATOM 3193 C C . GLY C 1 88 ? 107.584 23.203 1.457 1.00 44.32 88 GLY C C 1
ATOM 3194 O O . GLY C 1 88 ? 106.778 22.289 1.636 1.00 42.67 88 GLY C O 1
ATOM 3195 N N . LEU C 1 89 ? 107.911 24.079 2.400 1.00 39.94 89 LEU C N 1
ATOM 3196 C CA . LEU C 1 89 ? 107.218 24.127 3.681 1.00 47.76 89 LEU C CA 1
ATOM 3197 C C . LEU C 1 89 ? 106.648 25.540 3.861 1.00 48.97 89 LEU C C 1
ATOM 3198 O O . LEU C 1 89 ? 107.390 26.507 3.826 1.00 47.05 89 LEU C O 1
ATOM 3203 N N . ARG C 1 90 ? 105.337 25.639 4.075 1.00 55.00 90 ARG C N 1
ATOM 3204 C CA . ARG C 1 90 ? 104.651 26.927 4.241 1.00 58.40 90 ARG C CA 1
ATOM 3205 C C . ARG C 1 90 ? 103.908 26.964 5.556 1.00 59.79 90 ARG C C 1
ATOM 3206 O O . ARG C 1 90 ? 103.759 28.016 6.167 1.00 66.61 90 ARG C O 1
ATOM 3214 N N . ALA C 1 91 ? 103.460 25.795 5.993 1.00 61.02 91 ALA C N 1
ATOM 3215 C CA . ALA C 1 91 ? 102.724 25.671 7.235 1.00 61.39 91 ALA C CA 1
ATOM 3216 C C . ALA C 1 91 ? 103.316 24.537 8.040 1.00 66.60 91 ALA C C 1
ATOM 3217 O O . ALA C 1 91 ? 103.969 23.639 7.507 1.00 61.20 91 ALA C O 1
ATOM 3219 N N . VAL C 1 92 ? 103.053 24.565 9.333 1.00 68.98 92 VAL C N 1
ATOM 3220 C CA . VAL C 1 92 ? 103.661 23.612 10.231 1.00 68.54 92 VAL C CA 1
ATOM 3221 C C . VAL C 1 92 ? 103.086 22.221 9.975 1.00 70.56 92 VAL C C 1
ATOM 3222 O O . VAL C 1 92 ? 103.727 21.210 10.269 1.00 70.59 92 VAL C O 1
ATOM 3226 N N . SER C 1 93 ? 101.896 22.174 9.381 1.00 70.85 93 SER C N 1
ATOM 3227 C CA . SER C 1 93 ? 101.280 20.905 9.001 1.00 64.96 93 SER C CA 1
ATOM 3228 C C . SER C 1 93 ? 101.933 20.315 7.746 1.00 62.49 93 SER C C 1
ATOM 3229 O O . SER C 1 93 ? 101.914 19.095 7.549 1.00 52.94 93 SER C O 1
ATOM 3232 N N . ASP C 1 94 ? 102.526 21.175 6.913 1.00 60.62 94 ASP C N 1
ATOM 3233 C CA . ASP C 1 94 ? 103.292 20.694 5.758 1.00 60.56 94 ASP C CA 1
ATOM 3234 C C . ASP C 1 94 ? 104.469 19.875 6.258 1.00 53.39 94 ASP C C 1
ATOM 3235 O O . ASP C 1 94 ? 104.753 18.801 5.731 1.00 54.38 94 ASP C O 1
ATOM 3240 N N . PHE C 1 95 ? 105.138 20.397 7.284 1.00 51.68 95 PHE C N 1
ATOM 3241 C CA . PHE C 1 95 ? 106.317 19.761 7.834 1.00 56.44 95 PHE C CA 1
ATOM 3242 C C . PHE C 1 95 ? 106.030 18.342 8.298 1.00 56.85 95 PHE C C 1
ATOM 3243 O O . PHE C 1 95 ? 106.813 17.430 8.030 1.00 57.74 95 PHE C O 1
ATOM 3251 N N . GLU C 1 96 ? 104.914 18.156 8.989 1.00 53.34 96 GLU C N 1
ATOM 3252 C CA . GLU C 1 96 ? 104.547 16.826 9.441 1.00 57.51 96 GLU C CA 1
ATOM 3253 C C . GLU C 1 96 ? 104.426 15.846 8.295 1.00 46.79 96 GLU C C 1
ATOM 3254 O O . GLU C 1 96 ? 104.966 14.741 8.365 1.00 43.71 96 GLU C O 1
ATOM 3260 N N . TYR C 1 97 ? 103.696 16.248 7.259 1.00 52.13 97 TYR C N 1
ATOM 3261 C CA . TYR C 1 97 ? 103.492 15.399 6.090 1.00 49.87 97 TYR C CA 1
ATOM 3262 C C . TYR C 1 97 ? 104.817 15.135 5.385 1.00 50.54 97 TYR C C 1
ATOM 3263 O O . TYR C 1 97 ? 105.144 13.984 5.045 1.00 45.93 97 TYR C O 1
ATOM 3272 N N . GLU C 1 98 ? 105.581 16.203 5.178 1.00 41.34 98 GLU C N 1
ATOM 3273 C CA . GLU C 1 98 ? 106.862 16.079 4.501 1.00 46.42 98 GLU C CA 1
ATOM 3274 C C . GLU C 1 98 ? 107.828 15.226 5.329 1.00 44.55 98 GLU C C 1
ATOM 3275 O O . GLU C 1 98 ? 108.617 14.463 4.770 1.00 44.09 98 GLU C O 1
ATOM 3281 N N . PHE C 1 99 ? 107.771 15.359 6.653 1.00 42.59 99 PHE C N 1
ATOM 3282 C CA . PHE C 1 99 ? 108.622 14.542 7.505 1.00 43.05 99 PHE C CA 1
ATOM 3283 C C . PHE C 1 99 ? 108.365 13.054 7.265 1.00 40.15 99 PHE C C 1
ATOM 3284 O O . PHE C 1 99 ? 109.301 12.278 7.140 1.00 42.71 99 PHE C O 1
ATOM 3292 N N . GLN C 1 100 ? 107.107 12.659 7.123 1.00 42.68 100 GLN C N 1
ATOM 3293 C CA . GLN C 1 100 ? 106.829 11.237 6.988 1.00 50.39 100 GLN C CA 1
ATOM 3294 C C . GLN C 1 100 ? 107.095 10.810 5.531 1.00 41.13 100 GLN C C 1
ATOM 3295 O O . GLN C 1 100 ? 107.535 9.692 5.282 1.00 45.32 100 GLN C O 1
ATOM 3301 N N . LEU C 1 101 ? 106.857 11.689 4.563 1.00 43.22 101 LEU C N 1
ATOM 3302 C CA . LEU C 1 101 ? 107.199 11.354 3.186 1.00 44.37 101 LEU C CA 1
ATOM 3303 C C . LEU C 1 101 ? 108.713 11.194 3.021 1.00 43.09 101 LEU C C 1
ATOM 3304 O O . LEU C 1 101 ? 109.167 10.294 2.316 1.00 47.10 101 LEU C O 1
ATOM 3309 N N . ALA C 1 102 ? 109.486 12.059 3.677 1.00 44.47 102 ALA C N 1
ATOM 3310 C CA . ALA C 1 102 ? 110.934 12.034 3.541 1.00 38.55 102 ALA C CA 1
ATOM 3311 C C . ALA C 1 102 ? 111.535 10.759 4.115 1.00 45.12 102 ALA C C 1
ATOM 3312 O O . ALA C 1 102 ? 112.436 10.140 3.534 1.00 45.11 102 ALA C O 1
ATOM 3314 N N . ASN C 1 103 ? 111.036 10.362 5.271 1.00 43.78 103 ASN C N 1
ATOM 3315 C CA . ASN C 1 103 ? 111.601 9.203 5.920 1.00 42.01 103 ASN C CA 1
ATOM 3316 C C . ASN C 1 103 ? 111.138 7.957 5.172 1.00 44.10 103 ASN C C 1
ATOM 3317 O O . ASN C 1 103 ? 111.824 6.944 5.150 1.00 42.95 103 ASN C O 1
ATOM 3322 N N . MET C 1 104 ? 110.012 8.065 4.479 1.00 41.85 104 MET C N 1
ATOM 3323 C CA . MET C 1 104 ? 109.490 6.908 3.785 1.00 39.66 104 MET C CA 1
ATOM 3324 C C . MET C 1 104 ? 110.230 6.741 2.449 1.00 46.48 104 MET C C 1
ATOM 3325 O O . MET C 1 104 ? 110.605 5.623 2.069 1.00 38.51 104 MET C O 1
ATOM 3330 N N . ASN C 1 105 ? 110.531 7.872 1.807 1.00 41.54 105 ASN C N 1
ATOM 3331 C CA . ASN C 1 105 ? 111.356 7.909 0.610 1.00 41.50 105 ASN C CA 1
ATOM 3332 C C . ASN C 1 105 ? 112.799 7.516 0.880 1.00 41.55 105 ASN C C 1
ATOM 3333 O O . ASN C 1 105 ? 113.503 7.033 -0.004 1.00 40.85 105 ASN C O 1
ATOM 3338 N N A ARG C 1 106 ? 113.254 7.752 2.102 0.43 41.61 106 ARG C N 1
ATOM 3339 N N B ARG C 1 106 ? 113.229 7.742 2.115 0.57 40.71 106 ARG C N 1
ATOM 3340 C CA A ARG C 1 106 ? 114.618 7.413 2.468 0.43 44.38 106 ARG C CA 1
ATOM 3341 C CA B ARG C 1 106 ? 114.575 7.412 2.539 0.57 44.39 106 ARG C CA 1
ATOM 3342 C C A ARG C 1 106 ? 114.765 5.885 2.459 0.43 43.71 106 ARG C C 1
ATOM 3343 C C B ARG C 1 106 ? 114.758 5.897 2.488 0.57 43.78 106 ARG C C 1
ATOM 3344 O O A ARG C 1 106 ? 115.850 5.365 2.224 0.43 42.48 106 ARG C O 1
ATOM 3345 O O B ARG C 1 106 ? 115.852 5.403 2.250 0.57 42.46 106 ARG C O 1
ATOM 3360 N N . GLN C 1 107 ? 113.662 5.173 2.688 1.00 44.12 107 GLN C N 1
ATOM 3361 C CA . GLN C 1 107 ? 113.666 3.716 2.624 1.00 42.01 107 GLN C CA 1
ATOM 3362 C C . GLN C 1 107 ? 113.584 3.234 1.180 1.00 41.38 107 GLN C C 1
ATOM 3363 O O . GLN C 1 107 ? 114.161 2.214 0.828 1.00 36.53 107 GLN C O 1
ATOM 3369 N N . LEU C 1 108 ? 112.854 3.968 0.346 1.00 39.40 108 LEU C N 1
ATOM 3370 C CA . LEU C 1 108 ? 112.647 3.552 -1.036 1.00 40.06 108 LEU C CA 1
ATOM 3371 C C . LEU C 1 108 ? 113.761 4.035 -1.939 1.00 41.05 108 LEU C C 1
ATOM 3372 O O . LEU C 1 108 ? 114.078 3.387 -2.925 1.00 40.63 108 LEU C O 1
ATOM 3377 N N . ALA C 1 109 ? 114.321 5.197 -1.614 1.00 38.13 109 ALA C N 1
ATOM 3378 C CA . ALA C 1 109 ? 115.383 5.784 -2.412 1.00 35.21 109 ALA C CA 1
ATOM 3379 C C . ALA C 1 109 ? 116.431 6.368 -1.482 1.00 40.06 109 ALA C C 1
ATOM 3380 O O . ALA C 1 109 ? 116.513 7.596 -1.296 1.00 30.05 109 ALA C O 1
ATOM 3382 N N . PRO C 1 110 ? 117.243 5.474 -0.906 1.00 37.19 110 PRO C N 1
ATOM 3383 C CA . PRO C 1 110 ? 118.233 5.779 0.133 1.00 41.76 110 PRO C CA 1
ATOM 3384 C C . PRO C 1 110 ? 119.337 6.697 -0.356 1.00 32.42 110 PRO C C 1
ATOM 3385 O O . PRO C 1 110 ? 120.020 7.285 0.460 1.00 39.72 110 PRO C O 1
ATOM 3389 N N . ASP C 1 111 ? 119.516 6.818 -1.660 1.00 35.31 111 ASP C N 1
ATOM 3390 C CA . ASP C 1 111 ? 120.596 7.649 -2.173 1.00 41.13 111 ASP C CA 1
ATOM 3391 C C . ASP C 1 111 ? 120.103 9.032 -2.598 1.00 37.32 111 ASP C C 1
ATOM 3392 O O . ASP C 1 111 ? 120.833 9.809 -3.199 1.00 39.36 111 ASP C O 1
ATOM 3397 N N . VAL C 1 112 ? 118.864 9.352 -2.266 1.00 34.67 112 VAL C N 1
ATOM 3398 C CA . VAL C 1 112 ? 118.341 10.655 -2.630 1.00 36.15 112 VAL C CA 1
ATOM 3399 C C . VAL C 1 112 ? 118.057 11.465 -1.391 1.00 36.31 112 VAL C C 1
ATOM 3400 O O . VAL C 1 112 ? 117.413 10.988 -0.461 1.00 35.52 112 VAL C O 1
ATOM 3404 N N . GLU C 1 113 ? 118.565 12.687 -1.370 1.00 35.38 113 GLU C N 1
ATOM 3405 C CA . GLU C 1 113 ? 118.354 13.552 -0.231 1.00 31.84 113 GLU C CA 1
ATOM 3406 C C . GLU C 1 113 ? 117.002 14.256 -0.334 1.00 36.15 113 GLU C C 1
ATOM 3407 O O . GLU C 1 113 ? 116.523 14.554 -1.436 1.00 34.74 113 GLU C O 1
ATOM 3413 N N . SER C 1 114 ? 116.384 14.507 0.817 1.00 38.82 114 SER C N 1
ATOM 3414 C CA . SER C 1 114 ? 115.186 15.342 0.886 1.00 34.50 114 SER C CA 1
ATOM 3415 C C . SER C 1 114 ? 115.539 16.661 1.536 1.00 31.88 114 SER C C 1
ATOM 3416 O O . SER C 1 114 ? 116.075 16.695 2.642 1.00 34.41 114 SER C O 1
ATOM 3419 N N . MET C 1 115 ? 115.312 17.743 0.807 1.00 33.57 115 MET C N 1
ATOM 3420 C CA . MET C 1 115 ? 115.584 19.055 1.348 1.00 37.03 115 MET C CA 1
ATOM 3421 C C . MET C 1 115 ? 114.374 19.955 1.186 1.00 35.43 115 MET C C 1
ATOM 3422 O O . MET C 1 115 ? 113.539 19.785 0.281 1.00 36.63 115 MET C O 1
ATOM 3427 N N . PHE C 1 116 ? 114.313 20.956 2.046 1.00 36.78 116 PHE C N 1
ATOM 3428 C CA . PHE C 1 116 ? 113.170 21.837 2.075 1.00 38.13 116 PHE C CA 1
ATOM 3429 C C . PHE C 1 116 ? 113.555 23.302 2.002 1.00 34.11 116 PHE C C 1
ATOM 3430 O O . PHE C 1 116 ? 114.612 23.712 2.485 1.00 33.16 116 PHE C O 1
ATOM 3438 N N . LEU C 1 117 ? 112.688 24.065 1.348 1.00 33.20 117 LEU C N 1
ATOM 3439 C CA . LEU C 1 117 ? 112.735 25.513 1.359 1.00 33.56 117 LEU C CA 1
ATOM 3440 C C . LEU C 1 117 ? 111.380 26.025 1.825 1.00 38.12 117 LEU C C 1
ATOM 3441 O O . LEU C 1 117 ? 110.369 25.332 1.693 1.00 37.73 117 LEU C O 1
ATOM 3446 N N . THR C 1 118 ? 111.359 27.232 2.373 1.00 34.77 118 THR C N 1
ATOM 3447 C CA . THR C 1 118 ? 110.097 27.892 2.702 1.00 39.98 118 THR C CA 1
ATOM 3448 C C . THR C 1 118 ? 110.017 29.099 1.792 1.00 39.62 118 THR C C 1
ATOM 3449 O O . THR C 1 118 ? 111.027 29.753 1.555 1.00 39.61 118 THR C O 1
ATOM 3453 N N . PRO C 1 119 ? 108.834 29.369 1.229 1.00 43.06 119 PRO C N 1
ATOM 3454 C CA . PRO C 1 119 ? 108.727 30.521 0.328 1.00 45.05 119 PRO C CA 1
ATOM 3455 C C . PRO C 1 119 ? 108.804 31.831 1.118 1.00 43.90 119 PRO C C 1
ATOM 3456 O O . PRO C 1 119 ? 108.531 31.824 2.314 1.00 37.57 119 PRO C O 1
ATOM 3460 N N . SER C 1 120 ? 109.180 32.929 0.469 1.00 47.30 120 SER C N 1
ATOM 3461 C CA . SER C 1 120 ? 109.182 34.238 1.135 1.00 53.24 120 SER C CA 1
ATOM 3462 C C . SER C 1 120 ? 107.800 34.570 1.710 1.00 50.76 120 SER C C 1
ATOM 3463 O O . SER C 1 120 ? 106.778 34.092 1.199 1.00 44.48 120 SER C O 1
ATOM 3466 N N . GLU C 1 121 ? 107.769 35.379 2.768 1.00 42.36 121 GLU C N 1
ATOM 3467 C CA . GLU C 1 121 ? 106.506 35.679 3.447 1.00 52.63 121 GLU C CA 1
ATOM 3468 C C . GLU C 1 121 ? 105.432 36.217 2.502 1.00 51.06 121 GLU C C 1
ATOM 3469 O O . GLU C 1 121 ? 104.246 35.984 2.717 1.00 53.68 121 GLU C O 1
ATOM 3475 N N . LYS C 1 122 ? 105.845 36.908 1.444 1.00 48.28 122 LYS C N 1
ATOM 3476 C CA . LYS C 1 122 ? 104.889 37.447 0.493 1.00 49.80 122 LYS C CA 1
ATOM 3477 C C . LYS C 1 122 ? 104.189 36.359 -0.301 1.00 56.39 122 LYS C C 1
ATOM 3478 O O . LYS C 1 122 ? 103.040 36.527 -0.716 1.00 51.35 122 LYS C O 1
ATOM 3484 N N . TYR C 1 123 ? 104.861 35.229 -0.476 1.00 49.37 123 TYR C N 1
ATOM 3485 C CA . TYR C 1 123 ? 104.309 34.154 -1.293 1.00 51.76 123 TYR C CA 1
ATOM 3486 C C . TYR C 1 123 ? 103.915 32.933 -0.510 1.00 49.07 123 TYR C C 1
ATOM 3487 O O . TYR C 1 123 ? 103.596 31.900 -1.092 1.00 49.09 123 TYR C O 1
ATOM 3496 N N A SER C 1 124 ? 103.940 33.029 0.815 0.81 50.20 124 SER C N 1
ATOM 3497 N N B SER C 1 124 ? 103.945 33.043 0.812 0.19 50.86 124 SER C N 1
ATOM 3498 C CA A SER C 1 124 ? 103.421 31.949 1.646 0.81 54.19 124 SER C CA 1
ATOM 3499 C CA B SER C 1 124 ? 103.398 31.998 1.658 0.19 54.36 124 SER C CA 1
ATOM 3500 C C A SER C 1 124 ? 101.900 31.963 1.455 0.81 59.27 124 SER C C 1
ATOM 3501 C C B SER C 1 124 ? 101.890 31.972 1.450 0.19 58.98 124 SER C C 1
ATOM 3502 O O A SER C 1 124 ? 101.399 32.387 0.412 0.81 63.08 124 SER C O 1
ATOM 3503 O O B SER C 1 124 ? 101.391 32.369 0.397 0.19 62.48 124 SER C O 1
ATOM 3508 N N . PHE C 1 125 ? 101.154 31.521 2.454 1.00 52.65 125 PHE C N 1
ATOM 3509 C CA . PHE C 1 1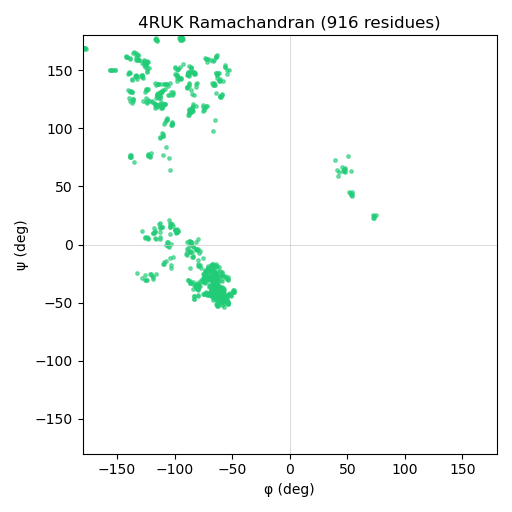25 ? 99.682 31.473 2.380 1.00 60.72 125 PHE C CA 1
ATOM 3510 C C . PHE C 1 125 ? 98.969 31.152 1.034 1.00 53.23 125 PHE C C 1
ATOM 3511 O O . PHE C 1 125 ? 97.747 31.159 0.987 1.00 60.93 125 PHE C O 1
ATOM 3519 N N . ILE C 1 126 ? 99.691 30.916 -0.056 1.00 48.16 126 ILE C N 1
ATOM 3520 C CA . ILE C 1 126 ? 99.019 30.660 -1.323 1.00 50.09 126 ILE C CA 1
ATOM 3521 C C . ILE C 1 126 ? 98.709 29.172 -1.445 1.00 46.29 126 ILE C C 1
ATOM 3522 O O . ILE C 1 126 ? 99.608 28.346 -1.552 1.00 43.52 126 ILE C O 1
ATOM 3527 N N . SER C 1 127 ? 97.425 28.850 -1.475 1.00 45.46 127 SER C N 1
ATOM 3528 C CA . SER C 1 127 ? 96.977 27.484 -1.664 1.00 47.26 127 SER C CA 1
ATOM 3529 C C . SER C 1 127 ? 96.534 27.308 -3.112 1.00 48.57 127 SER C C 1
ATOM 3530 O O . SER C 1 127 ? 95.776 28.120 -3.640 1.00 46.75 127 SER C O 1
ATOM 3533 N N . SER C 1 128 ? 97.045 26.266 -3.757 1.00 48.08 128 SER C N 1
ATOM 3534 C CA . SER C 1 128 ? 96.645 25.934 -5.113 1.00 43.17 128 SER C CA 1
ATOM 3535 C C . SER C 1 128 ? 95.141 25.700 -5.140 1.00 43.86 128 SER C C 1
ATOM 3536 O O . SER C 1 128 ? 94.448 26.123 -6.060 1.00 44.16 128 SER C O 1
ATOM 3539 N N . THR C 1 129 ? 94.649 25.044 -4.093 1.00 39.39 129 THR C N 1
ATOM 3540 C CA . THR C 1 129 ? 93.240 24.711 -3.956 1.00 44.40 129 THR C CA 1
ATOM 3541 C C . THR C 1 129 ? 92.391 25.981 -3.834 1.00 44.45 129 THR C C 1
ATOM 3542 O O . THR C 1 129 ? 91.321 26.087 -4.433 1.00 44.18 129 THR C O 1
ATOM 3546 N N . LEU C 1 130 ? 92.860 26.936 -3.042 1.00 37.61 130 LEU C N 1
ATOM 3547 C CA . LEU C 1 130 ? 92.118 28.164 -2.855 1.00 40.94 130 LEU C CA 1
ATOM 3548 C C . LEU C 1 130 ? 92.137 29.002 -4.144 1.00 39.30 130 LEU C C 1
ATOM 3549 O O . LEU C 1 130 ? 91.145 29.638 -4.477 1.00 38.91 130 LEU C O 1
ATOM 3554 N N . VAL C 1 131 ? 93.254 28.989 -4.874 1.00 34.02 131 VAL C N 1
ATOM 3555 C CA . VAL C 1 131 ? 93.316 29.652 -6.179 1.00 34.27 131 VAL C CA 1
ATOM 3556 C C . VAL C 1 131 ? 92.270 29.083 -7.156 1.00 43.50 131 VAL C C 1
ATOM 3557 O O . VAL C 1 131 ? 91.576 29.856 -7.843 1.00 39.31 131 VAL C O 1
ATOM 3561 N N . ARG C 1 132 ? 92.152 27.753 -7.210 1.00 37.18 132 ARG C N 1
ATOM 3562 C CA . ARG C 1 132 ? 91.150 27.088 -8.057 1.00 41.67 132 ARG C CA 1
ATOM 3563 C C . ARG C 1 132 ? 89.733 27.505 -7.674 1.00 37.51 132 ARG C C 1
ATOM 3564 O O . ARG C 1 132 ? 88.935 27.879 -8.523 1.00 36.26 132 ARG C O 1
ATOM 3572 N N . GLU C 1 133 ? 89.433 27.457 -6.386 1.00 37.73 133 GLU C N 1
ATOM 3573 C CA . GLU C 1 133 ? 88.094 27.772 -5.912 1.00 43.50 133 GLU C CA 1
ATOM 3574 C C . GLU C 1 133 ? 87.744 29.246 -6.142 1.00 39.62 133 GLU C C 1
ATOM 3575 O O . GLU C 1 133 ? 86.623 29.574 -6.536 1.00 36.47 133 GLU C O 1
ATOM 3581 N N . ILE C 1 134 ? 88.702 30.137 -5.901 1.00 37.17 134 ILE C N 1
ATOM 3582 C CA . ILE C 1 134 ? 88.467 31.553 -6.152 1.00 37.05 134 ILE C CA 1
ATOM 3583 C C . ILE C 1 134 ? 88.207 31.807 -7.636 1.00 39.19 134 ILE C C 1
ATOM 3584 O O . ILE C 1 134 ? 87.262 32.498 -7.996 1.00 35.91 134 ILE C O 1
ATOM 3589 N N . ALA C 1 135 ? 89.037 31.221 -8.492 1.00 42.81 135 ALA C N 1
ATOM 3590 C CA . ALA C 1 135 ? 88.904 31.410 -9.925 1.00 35.81 135 ALA C CA 1
ATOM 3591 C C . ALA C 1 135 ? 87.574 30.865 -10.404 1.00 39.11 135 ALA C C 1
ATOM 3592 O O . ALA C 1 135 ? 86.920 31.474 -11.245 1.00 40.85 135 ALA C O 1
ATOM 3594 N N . ALA C 1 136 ? 87.183 29.714 -9.864 1.00 37.64 136 ALA C N 1
ATOM 3595 C CA . ALA C 1 136 ? 85.907 29.092 -10.192 1.00 36.42 136 ALA C CA 1
ATOM 3596 C C . ALA C 1 136 ? 84.715 29.996 -9.850 1.00 41.95 136 ALA C C 1
ATOM 3597 O O . ALA C 1 136 ? 83.661 29.913 -10.476 1.00 45.16 136 ALA C O 1
ATOM 3599 N N . LEU C 1 137 ? 84.876 30.875 -8.869 1.00 37.93 137 LEU C N 1
ATOM 3600 C CA . LEU C 1 137 ? 83.773 31.755 -8.506 1.00 39.22 137 LEU C CA 1
ATOM 3601 C C . LEU C 1 137 ? 83.963 33.158 -9.079 1.00 36.36 137 LEU C C 1
ATOM 3602 O O . LEU C 1 137 ? 83.278 34.106 -8.668 1.00 39.05 137 LEU C O 1
ATOM 3607 N N . GLY C 1 138 ? 84.868 33.266 -10.049 1.00 33.89 138 GLY C N 1
ATOM 3608 C CA . GLY C 1 138 ? 85.105 34.507 -10.761 1.00 37.25 138 GLY C CA 1
ATOM 3609 C C . GLY C 1 138 ? 85.882 35.552 -9.980 1.00 45.76 138 GLY C C 1
ATOM 3610 O O . GLY C 1 138 ? 85.759 36.745 -10.234 1.00 44.26 138 GLY C O 1
ATOM 3611 N N . GLY C 1 139 ? 86.685 35.110 -9.019 1.00 45.84 139 GLY C N 1
ATOM 3612 C CA . GLY C 1 139 ? 87.541 36.024 -8.286 1.00 42.33 139 GLY C CA 1
ATOM 3613 C C . GLY C 1 139 ? 88.858 36.271 -8.994 1.00 36.47 139 GLY C C 1
ATOM 3614 O O . GLY C 1 139 ? 89.362 35.427 -9.712 1.00 42.46 139 GLY C O 1
ATOM 3615 N N . ASP C 1 140 ? 89.430 37.438 -8.772 1.00 41.15 140 ASP C N 1
ATOM 3616 C CA . ASP C 1 140 ? 90.717 37.779 -9.351 1.00 45.53 140 ASP C CA 1
ATOM 3617 C C . ASP C 1 140 ? 91.847 37.012 -8.658 1.00 42.21 140 ASP C C 1
ATOM 3618 O O . ASP C 1 140 ? 92.058 37.155 -7.455 1.00 41.44 140 ASP C O 1
ATOM 3623 N N . ILE C 1 141 ? 92.571 36.200 -9.422 1.00 40.72 141 ILE C N 1
ATOM 3624 C CA . ILE C 1 141 ? 93.678 35.436 -8.855 1.00 46.79 141 ILE C CA 1
ATOM 3625 C C . ILE C 1 141 ? 95.048 35.878 -9.369 1.00 49.53 141 ILE C C 1
ATOM 3626 O O . ILE C 1 141 ? 96.045 35.192 -9.138 1.00 46.37 141 ILE C O 1
ATOM 3631 N N . SER C 1 142 ? 95.111 37.048 -10.000 1.00 41.70 142 SER C N 1
ATOM 3632 C CA . SER C 1 142 ? 96.343 37.502 -10.650 1.00 47.11 142 SER C CA 1
ATOM 3633 C C . SER C 1 142 ? 97.449 37.809 -9.646 1.00 47.31 142 SER C C 1
ATOM 3634 O O . SER C 1 142 ? 98.611 37.870 -10.012 1.00 39.60 142 SER C O 1
ATOM 3637 N N . LYS C 1 143 ? 97.090 37.980 -8.380 1.00 43.25 143 LYS C N 1
ATOM 3638 C CA . LYS C 1 143 ? 98.084 38.247 -7.359 1.00 46.96 143 LYS C CA 1
ATOM 3639 C C . LYS C 1 143 ? 98.712 36.946 -6.847 1.00 51.83 143 LYS C C 1
ATOM 3640 O O . LYS C 1 143 ? 99.725 36.981 -6.158 1.00 49.03 143 LYS C O 1
ATOM 3646 N N . PHE C 1 144 ? 98.139 35.800 -7.217 1.00 45.16 144 PHE C N 1
ATOM 3647 C CA . PHE C 1 144 ? 98.641 34.515 -6.725 1.00 41.67 144 PHE C CA 1
ATOM 3648 C C . PHE C 1 144 ? 99.342 33.668 -7.784 1.00 43.00 144 PHE C C 1
ATOM 3649 O O . PHE C 1 144 ? 100.061 32.731 -7.451 1.00 44.26 144 PHE C O 1
ATOM 3657 N N . VAL C 1 145 ? 99.132 34.000 -9.053 1.00 42.06 145 VAL C N 1
ATOM 3658 C CA . VAL C 1 145 ? 99.681 33.224 -10.160 1.00 39.29 145 VAL C CA 1
ATOM 3659 C C . VAL C 1 145 ? 100.210 34.123 -11.271 1.00 45.34 145 VAL C C 1
ATOM 3660 O O . VAL C 1 145 ? 99.808 35.280 -11.388 1.00 46.39 145 VAL C O 1
ATOM 3664 N N . HIS C 1 146 ? 101.088 33.550 -12.093 1.00 41.24 146 HIS C N 1
ATOM 3665 C CA . HIS C 1 146 ? 101.630 34.160 -13.312 1.00 52.98 146 HIS C CA 1
ATOM 3666 C C . HIS C 1 146 ? 100.511 34.404 -14.328 1.00 42.17 146 HIS C C 1
ATOM 3667 O O . HIS C 1 146 ? 99.557 33.637 -14.395 1.00 48.49 146 HIS C O 1
ATOM 3674 N N . PRO C 1 147 ? 100.617 35.492 -15.106 1.00 52.81 147 PRO C N 1
ATOM 3675 C CA . PRO C 1 147 ? 99.585 35.875 -16.079 1.00 50.13 147 PRO C CA 1
ATOM 3676 C C . PRO C 1 147 ? 99.120 34.743 -16.986 1.00 52.03 147 PRO C C 1
ATOM 3677 O O . PRO C 1 147 ? 97.919 34.656 -17.257 1.00 53.95 147 PRO C O 1
ATOM 3681 N N . ALA C 1 148 ? 100.035 33.886 -17.429 1.00 52.05 148 ALA C N 1
ATOM 3682 C CA . ALA C 1 148 ? 99.666 32.773 -18.300 1.00 52.57 148 ALA C CA 1
ATOM 3683 C C . ALA C 1 148 ? 98.761 31.773 -17.584 1.00 50.11 148 ALA C C 1
ATOM 3684 O O . ALA C 1 148 ? 97.882 31.150 -18.190 1.00 50.73 148 ALA C O 1
ATOM 3686 N N . VAL C 1 149 ? 98.998 31.622 -16.285 1.00 49.24 149 VAL C N 1
ATOM 3687 C CA . VAL C 1 149 ? 98.224 30.720 -15.459 1.00 46.67 149 VAL C CA 1
ATOM 3688 C C . VAL C 1 149 ? 96.872 31.354 -15.214 1.00 43.90 149 VAL C C 1
ATOM 3689 O O . VAL C 1 149 ? 95.841 30.698 -15.305 1.00 45.02 149 VAL C O 1
ATOM 3693 N N . ALA C 1 150 ? 96.887 32.651 -14.936 1.00 41.29 150 ALA C N 1
ATOM 3694 C CA . ALA C 1 150 ? 95.650 33.398 -14.759 1.00 44.30 150 ALA C CA 1
ATOM 3695 C C . ALA C 1 150 ? 94.758 33.255 -15.985 1.00 48.53 150 ALA C C 1
ATOM 3696 O O . ALA C 1 150 ? 93.559 32.970 -15.868 1.00 44.66 150 ALA C O 1
ATOM 3698 N N . ASP C 1 151 ? 95.359 33.415 -17.161 1.00 48.41 151 ASP C N 1
ATOM 3699 C CA . ASP C 1 151 ? 94.630 33.295 -18.413 1.00 44.65 151 ASP C CA 1
ATOM 3700 C C . ASP C 1 151 ? 94.025 31.901 -18.545 1.00 53.78 151 ASP C C 1
ATOM 3701 O O . ASP C 1 151 ? 92.879 31.761 -18.964 1.00 50.08 151 ASP C O 1
ATOM 3706 N N . ALA C 1 152 ? 94.784 30.871 -18.167 1.00 48.44 152 ALA C N 1
ATOM 3707 C CA . ALA C 1 152 ? 94.279 29.501 -18.256 1.00 46.63 152 ALA C CA 1
ATOM 3708 C C . ALA C 1 152 ? 93.071 29.255 -17.346 1.00 47.91 152 ALA C C 1
ATOM 3709 O O . ALA C 1 152 ? 92.121 28.572 -17.745 1.00 51.63 152 ALA C O 1
ATOM 3711 N N . LEU C 1 153 ? 93.093 29.805 -16.133 1.00 44.42 153 LEU C N 1
ATOM 3712 C CA . LEU C 1 153 ? 91.955 29.625 -15.236 1.00 47.76 153 LEU C CA 1
ATOM 3713 C C . LEU C 1 153 ? 90.710 30.314 -15.792 1.00 47.40 153 LEU C C 1
ATOM 3714 O O . LEU C 1 153 ? 89.609 29.765 -15.734 1.00 48.87 153 LEU C O 1
ATOM 3719 N N . ALA C 1 154 ? 90.890 31.501 -16.356 1.00 50.05 154 ALA C N 1
ATOM 3720 C CA . ALA C 1 154 ? 89.760 32.236 -16.904 1.00 54.14 154 ALA C CA 1
ATOM 3721 C C . ALA C 1 154 ? 89.108 31.432 -18.020 1.00 54.18 154 ALA C C 1
ATOM 3722 O O . ALA C 1 154 ? 87.895 31.219 -18.027 1.00 56.73 154 ALA C O 1
ATOM 3724 N N . GLU C 1 155 ? 89.932 30.920 -18.921 1.00 54.07 155 GLU C N 1
ATOM 3725 C CA . GLU C 1 155 ? 89.423 30.200 -20.073 1.00 59.56 155 GLU C CA 1
ATOM 3726 C C . GLU C 1 155 ? 88.778 28.881 -19.645 1.00 60.14 155 GLU C C 1
ATOM 3727 O O . GLU C 1 155 ? 87.782 28.438 -20.217 1.00 62.89 155 GLU C O 1
ATOM 3733 N N . ARG C 1 156 ? 89.352 28.272 -18.616 1.00 61.69 156 ARG C N 1
ATOM 3734 C CA . ARG C 1 156 ? 88.887 26.993 -18.103 1.00 49.50 156 ARG C CA 1
ATOM 3735 C C . ARG C 1 156 ? 87.471 27.097 -17.531 1.00 54.48 156 ARG C C 1
ATOM 3736 O O . ARG C 1 156 ? 86.702 26.142 -17.563 1.00 58.91 156 ARG C O 1
ATOM 3744 N N . PHE C 1 157 ? 87.142 28.267 -16.989 1.00 58.84 157 PHE C N 1
ATOM 3745 C CA . PHE C 1 157 ? 85.867 28.474 -16.298 1.00 64.69 157 PHE C CA 1
ATOM 3746 C C . PHE C 1 157 ? 84.835 29.281 -17.089 1.00 65.19 157 PHE C C 1
ATOM 3747 O O . PHE C 1 157 ? 83.967 29.908 -16.483 1.00 63.85 157 PHE C O 1
ATOM 3755 N N . LYS C 1 158 ? 85.014 29.330 -18.412 1.00 68.49 158 LYS C N 1
ATOM 3756 C CA . LYS C 1 158 ? 84.090 29.939 -19.390 1.00 65.98 158 LYS C CA 1
ATOM 3757 C C . LYS C 1 158 ? 84.475 31.396 -19.627 1.00 71.02 158 LYS C C 1
ATOM 3758 O O . LYS C 1 158 ? 84.985 31.735 -20.698 1.00 67.11 158 LYS C O 1
ATOM 3764 N N . MET D 1 1 ? 131.920 27.320 -5.397 1.00 72.77 1 MET D N 1
ATOM 3765 C CA . MET D 1 1 ? 130.520 27.094 -5.731 1.00 64.54 1 MET D CA 1
ATOM 3766 C C . MET D 1 1 ? 129.611 27.315 -4.520 1.00 57.93 1 MET D C 1
ATOM 3767 O O . MET D 1 1 ? 129.600 28.398 -3.927 1.00 60.31 1 MET D O 1
ATOM 3772 N N . ASN D 1 2 ? 128.840 26.291 -4.170 1.00 50.19 2 ASN D N 1
ATOM 3773 C CA . ASN D 1 2 ? 127.974 26.347 -2.998 1.00 45.17 2 ASN D CA 1
ATOM 3774 C C . ASN D 1 2 ? 128.727 26.057 -1.709 1.00 43.04 2 ASN D C 1
ATOM 3775 O O . ASN D 1 2 ? 129.307 24.981 -1.539 1.00 44.54 2 ASN D O 1
ATOM 3780 N N . ARG D 1 3 ? 128.727 27.035 -0.815 1.00 36.40 3 ARG D N 1
ATOM 3781 C CA . ARG D 1 3 ? 129.318 26.894 0.505 1.00 40.57 3 ARG D CA 1
ATOM 3782 C C . ARG D 1 3 ? 128.206 27.022 1.554 1.00 42.84 3 ARG D C 1
ATOM 3783 O O . ARG D 1 3 ? 127.487 28.029 1.590 1.00 37.09 3 ARG D O 1
ATOM 3791 N N . VAL D 1 4 ? 128.025 25.992 2.376 1.00 34.18 4 VAL D N 1
ATOM 3792 C CA . VAL D 1 4 ? 126.907 25.998 3.313 1.00 34.69 4 VAL D CA 1
ATOM 3793 C C . VAL D 1 4 ? 127.396 26.169 4.732 1.00 32.28 4 VAL D C 1
ATOM 3794 O O . VAL D 1 4 ? 128.405 25.601 5.154 1.00 36.39 4 VAL D O 1
ATOM 3798 N N . LEU D 1 5 ? 126.672 26.984 5.470 1.00 32.88 5 LEU D N 1
ATOM 3799 C CA . LEU D 1 5 ? 127.011 27.228 6.850 1.00 37.41 5 LEU D CA 1
ATOM 3800 C C . LEU D 1 5 ? 125.884 26.684 7.733 1.00 38.41 5 LEU D C 1
ATOM 3801 O O . LEU D 1 5 ? 124.698 26.940 7.494 1.00 29.12 5 LEU D O 1
ATOM 3806 N N . TYR D 1 6 ? 126.298 25.872 8.700 1.00 35.53 6 TYR D N 1
ATOM 3807 C CA . TYR D 1 6 ? 125.433 25.200 9.655 1.00 31.67 6 TYR D CA 1
ATOM 3808 C C . TYR D 1 6 ? 125.679 25.772 11.049 1.00 33.06 6 TYR D C 1
ATOM 3809 O O . TYR D 1 6 ? 126.553 25.295 11.761 1.00 28.64 6 TYR D O 1
ATOM 3818 N N . PRO D 1 7 ? 124.911 26.801 11.441 1.00 33.16 7 PRO D N 1
ATOM 3819 C CA . PRO D 1 7 ? 125.148 27.442 12.739 1.00 29.69 7 PRO D CA 1
ATOM 3820 C C . PRO D 1 7 ? 124.379 26.763 13.866 1.00 34.74 7 PRO D C 1
ATOM 3821 O O . PRO D 1 7 ? 123.290 26.253 13.636 1.00 35.88 7 PRO D O 1
ATOM 3825 N N . GLY D 1 8 ? 124.941 26.769 15.069 1.00 37.26 8 GLY D N 1
ATOM 3826 C CA . GLY D 1 8 ? 124.287 26.188 16.224 1.00 33.48 8 GLY D CA 1
ATOM 3827 C C . GLY D 1 8 ? 125.122 26.410 17.469 1.00 31.09 8 GLY D C 1
ATOM 3828 O O . GLY D 1 8 ? 126.249 26.846 17.391 1.00 36.26 8 GLY D O 1
ATOM 3829 N N . THR D 1 9 ? 124.552 26.144 18.630 1.00 35.12 9 THR D N 1
ATOM 3830 C CA . THR D 1 9 ? 125.294 26.276 19.879 1.00 36.79 9 THR D CA 1
ATOM 3831 C C . THR D 1 9 ? 126.162 25.014 20.061 1.00 35.35 9 THR D C 1
ATOM 3832 O O . THR D 1 9 ? 127.267 25.087 20.606 1.00 35.79 9 THR D O 1
ATOM 3836 N N . PHE D 1 10 ? 125.637 23.872 19.612 1.00 30.99 10 PHE D N 1
ATOM 3837 C CA . PHE D 1 10 ? 126.341 22.582 19.664 1.00 39.82 10 PHE D CA 1
ATOM 3838 C C . PHE D 1 10 ? 126.980 22.369 21.034 1.00 38.52 10 PHE D C 1
ATOM 3839 O O . PHE D 1 10 ? 128.209 22.297 21.155 1.00 32.67 10 PHE D O 1
ATOM 3847 N N . ASP D 1 11 ? 126.126 22.287 22.049 1.00 31.88 11 ASP D N 1
ATOM 3848 C CA . ASP D 1 11 ? 126.546 22.188 23.435 1.00 38.46 11 ASP D CA 1
ATOM 3849 C C . ASP D 1 11 ? 126.001 20.911 24.065 1.00 34.28 11 ASP D C 1
ATOM 3850 O O . ASP D 1 11 ? 125.019 20.957 24.792 1.00 34.05 11 ASP D O 1
ATOM 3855 N N . PRO D 1 12 ? 126.591 19.754 23.736 1.00 36.07 12 PRO D N 1
ATOM 3856 C CA . PRO D 1 12 ? 127.630 19.501 22.734 1.00 40.12 12 PRO D CA 1
ATOM 3857 C C . PRO D 1 12 ? 126.985 19.082 21.416 1.00 38.19 12 PRO D C 1
ATOM 3858 O O . PRO D 1 12 ? 125.768 18.923 21.359 1.00 35.19 12 PRO D O 1
ATOM 3862 N N . ILE D 1 13 ? 127.799 18.866 20.392 1.00 32.64 13 ILE D N 1
ATOM 3863 C CA . ILE D 1 13 ? 127.309 18.331 19.136 1.00 38.10 13 ILE D CA 1
ATOM 3864 C C . ILE D 1 13 ? 126.802 16.887 19.339 1.00 41.56 13 ILE D C 1
ATOM 3865 O O . ILE D 1 13 ? 127.385 16.104 20.097 1.00 39.18 13 ILE D O 1
ATOM 3870 N N . THR D 1 14 ? 125.674 16.562 18.720 1.00 32.78 14 THR D N 1
ATOM 3871 C CA . THR D 1 14 ? 125.060 15.258 18.925 1.00 38.40 14 THR D CA 1
ATOM 3872 C C . THR D 1 14 ? 125.045 14.440 17.635 1.00 42.68 14 THR D C 1
ATOM 3873 O O . THR D 1 14 ? 125.394 14.939 16.568 1.00 43.36 14 THR D O 1
ATOM 3877 N N . LYS D 1 15 ? 124.608 13.192 17.722 1.00 39.14 15 LYS D N 1
ATOM 3878 C CA . LYS D 1 15 ? 124.456 12.392 16.517 1.00 41.64 15 LYS D CA 1
ATOM 3879 C C . LYS D 1 15 ? 123.359 12.968 15.640 1.00 36.59 15 LYS D C 1
ATOM 3880 O O . LYS D 1 15 ? 123.307 12.691 14.443 1.00 38.54 15 LYS D O 1
ATOM 3886 N N . GLY D 1 16 ? 122.461 13.744 16.245 1.00 37.42 16 GLY D N 1
ATOM 3887 C CA . GLY D 1 16 ? 121.444 14.436 15.478 1.00 40.20 16 GLY D CA 1
ATOM 3888 C C . GLY D 1 16 ? 122.120 15.427 14.546 1.00 34.86 16 GLY D C 1
ATOM 3889 O O . GLY D 1 16 ? 121.923 15.390 13.345 1.00 40.62 16 GLY D O 1
ATOM 3890 N N . HIS D 1 17 ? 122.964 16.281 15.103 1.00 33.52 17 HIS D N 1
ATOM 3891 C CA . HIS D 1 17 ? 123.749 17.195 14.293 1.00 38.41 17 HIS D CA 1
ATOM 3892 C C . HIS D 1 17 ? 124.626 16.414 13.330 1.00 30.65 17 HIS D C 1
ATOM 3893 O O . HIS D 1 17 ? 124.733 16.758 12.166 1.00 30.97 17 HIS D O 1
ATOM 3900 N N . GLY D 1 18 ? 125.257 15.363 13.842 1.00 32.40 18 GLY D N 1
ATOM 3901 C CA . GLY D 1 18 ? 126.181 14.568 13.060 1.00 27.73 18 GLY D CA 1
ATOM 3902 C C . GLY D 1 18 ? 125.538 13.985 11.815 1.00 31.46 18 GLY D C 1
ATOM 3903 O O . GLY D 1 18 ? 126.154 13.968 10.762 1.00 39.38 18 GLY D O 1
ATOM 3904 N N . ASP D 1 19 ? 124.299 13.521 11.934 1.00 34.01 19 ASP D N 1
ATOM 3905 C CA . ASP D 1 19 ? 123.560 12.995 10.790 1.00 35.71 19 ASP D CA 1
ATOM 3906 C C . ASP D 1 19 ? 123.384 14.052 9.703 1.00 41.81 19 ASP D C 1
ATOM 3907 O O . ASP D 1 19 ? 123.618 13.784 8.511 1.00 37.66 19 ASP D O 1
ATOM 3912 N N . LEU D 1 20 ? 122.979 15.252 10.119 1.00 35.77 20 LEU D N 1
ATOM 3913 C CA . LEU D 1 20 ? 122.769 16.337 9.166 1.00 35.68 20 LEU D CA 1
ATOM 3914 C C . LEU D 1 20 ? 124.070 16.721 8.495 1.00 34.72 20 LEU D C 1
ATOM 3915 O O . LEU D 1 20 ? 124.083 17.026 7.308 1.00 35.93 20 LEU D O 1
ATOM 3920 N N . ILE D 1 21 ? 125.172 16.681 9.234 1.00 32.83 21 ILE D N 1
ATOM 3921 C CA . ILE D 1 21 ? 126.456 17.072 8.653 1.00 31.34 21 ILE D CA 1
ATOM 3922 C C . ILE D 1 21 ? 126.960 16.051 7.614 1.00 42.44 21 ILE D C 1
ATOM 3923 O O . ILE D 1 21 ? 127.455 16.424 6.548 1.00 35.29 21 ILE D O 1
ATOM 3928 N N . GLU D 1 22 ? 126.815 14.766 7.924 1.00 41.47 22 GLU D N 1
ATOM 3929 C CA . GLU D 1 22 ? 127.154 13.707 6.978 1.00 44.26 22 GLU D CA 1
ATOM 3930 C C . GLU D 1 22 ? 126.417 13.936 5.648 1.00 44.06 22 GLU D C 1
ATOM 3931 O O . GLU D 1 22 ? 127.006 13.908 4.564 1.00 42.55 22 GLU D O 1
ATOM 3937 N N . ARG D 1 23 ? 125.117 14.163 5.746 1.00 36.70 23 ARG D N 1
ATOM 3938 C CA . ARG D 1 23 ? 124.306 14.356 4.563 1.00 39.16 23 ARG D CA 1
ATOM 3939 C C . ARG D 1 23 ? 124.668 15.656 3.822 1.00 42.86 23 ARG D C 1
ATOM 3940 O O . ARG D 1 23 ? 124.699 15.682 2.586 1.00 43.25 23 ARG D O 1
ATOM 3948 N N . ALA D 1 24 ? 124.989 16.714 4.566 1.00 34.61 24 ALA D N 1
ATOM 3949 C CA . ALA D 1 24 ? 125.286 17.999 3.941 1.00 41.87 24 ALA D CA 1
ATOM 3950 C C . ALA D 1 24 ? 126.655 17.929 3.291 1.00 44.81 24 ALA D C 1
ATOM 3951 O O . ALA D 1 24 ? 126.900 18.545 2.250 1.00 39.77 24 ALA D O 1
ATOM 3953 N N . SER D 1 25 ? 127.524 17.126 3.896 1.00 41.78 25 SER D N 1
ATOM 3954 C CA . SER D 1 25 ? 128.862 16.882 3.373 1.00 43.18 25 SER D CA 1
ATOM 3955 C C . SER D 1 25 ? 128.864 16.213 1.996 1.00 41.88 25 SER D C 1
ATOM 3956 O O . SER D 1 25 ? 129.708 16.520 1.158 1.00 38.11 25 SER D O 1
ATOM 3959 N N . ARG D 1 26 ? 127.902 15.328 1.756 1.00 36.08 26 ARG D N 1
ATOM 3960 C CA . ARG D 1 26 ? 127.835 14.590 0.493 1.00 43.02 26 ARG D CA 1
ATOM 3961 C C . ARG D 1 26 ? 127.062 15.371 -0.537 1.00 40.11 26 ARG D C 1
ATOM 3962 O O . ARG D 1 26 ? 126.842 14.916 -1.648 1.00 54.03 26 ARG D O 1
ATOM 3970 N N . LEU D 1 27 ? 126.656 16.565 -0.164 1.00 40.44 27 LEU D N 1
ATOM 3971 C CA . LEU D 1 27 ? 125.776 17.334 -1.001 1.00 41.96 27 LEU D CA 1
ATOM 3972 C C . LEU D 1 27 ? 126.411 18.636 -1.431 1.00 44.50 27 LEU D C 1
ATOM 3973 O O . LEU D 1 27 ? 126.159 19.110 -2.530 1.00 50.02 27 LEU D O 1
ATOM 3978 N N . PHE D 1 28 ? 127.297 19.166 -0.597 1.00 37.61 28 PHE D N 1
ATOM 3979 C CA . PHE D 1 28 ? 127.889 20.466 -0.856 1.00 42.01 28 PHE D CA 1
ATOM 3980 C C . PHE D 1 28 ? 129.394 20.368 -0.890 1.00 40.44 28 PHE D C 1
ATOM 3981 O O . PHE D 1 28 ? 129.984 19.565 -0.180 1.00 47.77 28 PHE D O 1
ATOM 3989 N N . ASP D 1 29 ? 130.009 21.227 -1.689 1.00 43.18 29 ASP D N 1
ATOM 3990 C CA . ASP D 1 29 ? 131.456 21.257 -1.847 1.00 39.36 29 ASP D CA 1
ATOM 3991 C C . ASP D 1 29 ? 132.165 21.651 -0.576 1.00 36.51 29 ASP D C 1
ATOM 3992 O O . ASP D 1 29 ? 133.262 21.171 -0.288 1.00 43.71 29 ASP D O 1
ATOM 3997 N N . HIS D 1 30 ? 131.566 22.586 0.152 1.00 35.62 30 HIS D N 1
ATOM 3998 C CA . HIS D 1 30 ? 132.181 23.106 1.364 1.00 35.94 30 HIS D CA 1
ATOM 3999 C C . HIS D 1 30 ? 131.107 23.287 2.431 1.00 37.63 30 HIS D C 1
ATOM 4000 O O . HIS D 1 30 ? 130.042 23.879 2.179 1.00 36.31 30 HIS D O 1
ATOM 4007 N N . VAL D 1 31 ? 131.358 22.684 3.587 1.00 35.89 31 VAL D N 1
ATOM 4008 C CA . VAL D 1 31 ? 130.460 22.759 4.727 1.00 37.12 31 VAL D CA 1
ATOM 4009 C C . VAL D 1 31 ? 131.166 23.391 5.930 1.00 39.66 31 VAL D C 1
ATOM 4010 O O . VAL D 1 31 ? 132.212 22.919 6.372 1.00 43.77 31 VAL D O 1
ATOM 4014 N N . ILE D 1 32 ? 130.596 24.476 6.439 1.00 36.65 32 ILE D N 1
ATOM 4015 C CA . ILE D 1 32 ? 131.144 25.147 7.602 1.00 32.76 32 ILE D CA 1
ATOM 4016 C C . ILE D 1 32 ? 130.204 24.995 8.789 1.00 39.53 32 ILE D C 1
ATOM 4017 O O . ILE D 1 32 ? 129.032 25.392 8.752 1.00 33.98 32 ILE D O 1
ATOM 4022 N N . ILE D 1 33 ? 130.722 24.365 9.831 1.00 37.81 33 ILE D N 1
ATOM 4023 C CA . ILE D 1 33 ? 130.011 24.262 11.076 1.00 31.29 33 ILE D CA 1
ATOM 4024 C C . ILE D 1 33 ? 130.345 25.472 11.919 1.00 33.30 33 ILE D C 1
ATOM 4025 O O . ILE D 1 33 ? 131.468 25.621 12.420 1.00 37.61 33 ILE D O 1
ATOM 4030 N N . ALA D 1 34 ? 129.347 26.320 12.104 1.00 34.71 34 ALA D N 1
ATOM 4031 C CA . ALA D 1 34 ? 129.516 27.559 12.846 1.00 31.69 34 ALA D CA 1
ATOM 4032 C C . ALA D 1 34 ? 128.949 27.434 14.255 1.00 29.16 34 ALA D C 1
ATOM 4033 O O . ALA D 1 34 ? 127.732 27.424 14.457 1.00 33.94 34 ALA D O 1
ATOM 4035 N N . VAL D 1 35 ? 129.843 27.297 15.223 1.00 33.38 35 VAL D N 1
ATOM 4036 C CA . VAL D 1 35 ? 129.467 27.211 16.623 1.00 34.55 35 VAL D CA 1
ATOM 4037 C C . VAL D 1 35 ? 129.304 28.604 17.216 1.00 36.48 35 VAL D C 1
ATOM 4038 O O . VAL D 1 35 ? 130.255 29.390 17.264 1.00 39.32 35 VAL D O 1
ATOM 4042 N N . ALA D 1 36 ? 128.082 28.932 17.619 1.00 35.58 36 ALA D N 1
ATOM 4043 C CA . ALA D 1 36 ? 127.814 30.254 18.177 1.00 41.98 36 ALA D CA 1
ATOM 4044 C C . ALA D 1 36 ? 128.130 30.296 19.665 1.00 38.01 36 ALA D C 1
ATOM 4045 O O . ALA D 1 36 ? 127.737 29.402 20.416 1.00 32.63 36 ALA D O 1
ATOM 4047 N N . ALA D 1 37 ? 128.904 31.299 20.064 1.00 32.85 37 ALA D N 1
ATOM 4048 C CA . ALA D 1 37 ? 129.118 31.625 21.464 1.00 43.86 37 ALA D CA 1
ATOM 4049 C C . ALA D 1 37 ? 127.796 32.113 21.988 1.00 54.82 37 ALA D C 1
ATOM 4050 O O . ALA D 1 37 ? 127.506 33.271 21.810 1.00 70.09 37 ALA D O 1
ATOM 4052 N N . SER D 1 38 ? 127.003 31.283 22.643 1.00 48.71 38 SER D N 1
ATOM 4053 C CA . SER D 1 38 ? 125.666 31.715 23.060 1.00 44.34 38 SER D CA 1
ATOM 4054 C C . SER D 1 38 ? 125.603 32.011 24.564 1.00 47.29 38 SER D C 1
ATOM 4055 O O . SER D 1 38 ? 125.058 31.205 25.306 1.00 50.08 38 SER D O 1
ATOM 4058 N N . PRO D 1 39 ? 126.173 33.145 25.023 1.00 46.91 39 PRO D N 1
ATOM 4059 C CA . PRO D 1 39 ? 126.286 33.385 26.466 1.00 48.42 39 PRO D CA 1
ATOM 4060 C C . PRO D 1 39 ? 124.944 33.441 27.180 1.00 48.97 39 PRO D C 1
ATOM 4061 O O . PRO D 1 39 ? 124.887 33.161 28.369 1.00 64.53 39 PRO D O 1
ATOM 4065 N N . LYS D 1 40 ? 123.874 33.738 26.459 1.00 55.17 40 LYS D N 1
ATOM 4066 C CA . LYS D 1 40 ? 122.561 33.874 27.079 1.00 64.26 40 LYS D CA 1
ATOM 4067 C C . LYS D 1 40 ? 121.952 32.510 27.381 1.00 65.84 40 LYS D C 1
ATOM 4068 O O . LYS D 1 40 ? 120.995 32.416 28.154 1.00 74.88 40 LYS D O 1
ATOM 4074 N N . LYS D 1 41 ? 122.474 31.458 26.757 1.00 51.52 41 LYS D N 1
ATOM 4075 C CA . LYS D 1 41 ? 122.117 30.116 27.178 1.00 54.87 41 LYS D CA 1
ATOM 4076 C C . LYS D 1 41 ? 123.038 29.694 28.306 1.00 57.10 41 LYS D C 1
ATOM 4077 O O . LYS D 1 41 ? 122.733 28.755 29.032 1.00 48.84 41 LYS D O 1
ATOM 4083 N N . ASN D 1 42 ? 124.184 30.376 28.395 1.00 59.38 42 ASN D N 1
ATOM 4084 C CA . ASN D 1 42 ? 125.266 30.019 29.313 1.00 55.45 42 ASN D CA 1
ATOM 4085 C C . ASN D 1 42 ? 125.600 28.532 29.167 1.00 52.30 42 ASN D C 1
ATOM 4086 O O . ASN D 1 42 ? 125.179 27.705 29.989 1.00 51.54 42 ASN D O 1
ATOM 4091 N N . PRO D 1 43 ? 126.317 28.192 28.084 1.00 49.83 43 PRO D N 1
ATOM 4092 C CA . PRO D 1 43 ? 126.644 26.838 27.630 1.00 48.69 43 PRO D CA 1
ATOM 4093 C C . PRO D 1 43 ? 127.457 26.019 28.628 1.00 50.09 43 PRO D C 1
ATOM 4094 O O . PRO D 1 43 ? 128.356 26.544 29.293 1.00 49.71 43 PRO D O 1
ATOM 4098 N N . LEU D 1 44 ? 127.158 24.727 28.698 1.00 44.22 44 LEU D N 1
ATOM 4099 C CA . LEU D 1 44 ? 127.897 23.835 29.562 1.00 40.10 44 LEU D CA 1
ATOM 4100 C C . LEU D 1 44 ? 129.381 23.874 29.212 1.00 49.42 44 LEU D C 1
ATOM 4101 O O . LEU D 1 44 ? 130.234 24.040 30.093 1.00 43.96 44 LEU D O 1
ATOM 4106 N N . PHE D 1 45 ? 129.676 23.762 27.918 1.00 43.65 45 PHE D N 1
ATOM 4107 C CA . PHE D 1 45 ? 131.042 23.835 27.413 1.00 43.17 45 PHE D CA 1
ATOM 4108 C C . PHE D 1 45 ? 131.399 25.217 26.870 1.00 47.09 45 PHE D C 1
ATOM 4109 O O . PHE D 1 45 ? 130.568 25.900 26.290 1.00 38.99 45 PHE D O 1
ATOM 4117 N N . SER D 1 46 ? 132.653 25.609 27.054 1.00 51.11 46 SER D N 1
ATOM 4118 C CA . SER D 1 46 ? 133.169 26.847 26.492 1.00 44.44 46 SER D CA 1
ATOM 4119 C C . SER D 1 46 ? 133.133 26.771 24.969 1.00 47.51 46 SER D C 1
ATOM 4120 O O . SER D 1 46 ? 133.015 25.683 24.398 1.00 45.18 46 SER D O 1
ATOM 4123 N N . LEU D 1 47 ? 133.232 27.921 24.310 1.00 40.14 47 LEU D N 1
ATOM 4124 C CA . LEU D 1 47 ? 133.218 27.943 22.856 1.00 38.40 47 LEU D CA 1
ATOM 4125 C C . LEU D 1 47 ? 134.303 27.048 22.279 1.00 40.73 47 LEU D C 1
ATOM 4126 O O . LEU D 1 47 ? 134.059 26.195 21.415 1.00 39.95 47 LEU D O 1
ATOM 4131 N N . GLU D 1 48 ? 135.504 27.227 22.802 1.00 42.91 48 GLU D N 1
ATOM 4132 C CA . GLU D 1 48 ? 136.664 26.477 22.351 1.00 44.57 48 GLU D CA 1
ATOM 4133 C C . GLU D 1 48 ? 136.494 24.957 22.511 1.00 40.20 48 GLU D C 1
ATOM 4134 O O . GLU D 1 48 ? 136.912 24.189 21.643 1.00 45.15 48 GLU D O 1
ATOM 4140 N N . GLN D 1 49 ? 135.918 24.518 23.626 1.00 41.38 49 GLN D N 1
ATOM 4141 C CA . GLN D 1 49 ? 135.634 23.096 23.813 1.00 39.84 49 GLN D CA 1
ATOM 4142 C C . GLN D 1 49 ? 134.613 22.602 22.783 1.00 44.06 49 GLN D C 1
ATOM 4143 O O . GLN D 1 49 ? 134.761 21.511 22.215 1.00 45.54 49 GLN D O 1
ATOM 4149 N N . ARG D 1 50 ? 133.582 23.409 22.539 1.00 36.32 50 ARG D N 1
ATOM 4150 C CA . ARG D 1 50 ? 132.529 23.031 21.606 1.00 40.09 50 ARG D CA 1
ATOM 4151 C C . ARG D 1 50 ? 133.041 22.974 20.163 1.00 37.65 50 ARG D C 1
ATOM 4152 O O . ARG D 1 50 ? 132.638 22.105 19.387 1.00 37.50 50 ARG D O 1
ATOM 4160 N N . VAL D 1 51 ? 133.903 23.919 19.799 1.00 38.19 51 VAL D N 1
ATOM 4161 C CA . VAL D 1 51 ? 134.581 23.890 18.505 1.00 34.97 51 VAL D CA 1
ATOM 4162 C C . VAL D 1 51 ? 135.439 22.628 18.387 1.00 43.61 51 VAL D C 1
ATOM 4163 O O . VAL D 1 51 ? 135.436 21.948 17.352 1.00 38.09 51 VAL D O 1
ATOM 4167 N N . ALA D 1 52 ? 136.171 22.315 19.458 1.00 35.84 52 ALA D N 1
ATOM 4168 C CA . ALA D 1 52 ? 137.061 21.163 19.450 1.00 38.25 52 ALA D CA 1
ATOM 4169 C C . ALA D 1 52 ? 136.302 19.866 19.250 1.00 37.80 52 ALA D C 1
ATOM 4170 O O . ALA D 1 52 ? 136.702 19.016 18.457 1.00 46.72 52 ALA D O 1
ATOM 4172 N N . LEU D 1 53 ? 135.197 19.725 19.967 1.00 42.06 53 LEU D N 1
ATOM 4173 C CA . LEU D 1 53 ? 134.373 18.529 19.886 1.00 38.33 53 LEU D CA 1
ATOM 4174 C C . LEU D 1 53 ? 133.756 18.394 18.506 1.00 45.32 53 LEU D C 1
ATOM 4175 O O . LEU D 1 53 ? 133.739 17.305 17.917 1.00 45.27 53 LEU D O 1
ATOM 4180 N N . ALA D 1 54 ? 133.254 19.507 17.980 1.00 42.31 54 ALA D N 1
ATOM 4181 C CA . ALA D 1 54 ? 132.679 19.496 16.635 1.00 44.32 54 ALA D CA 1
ATOM 4182 C C . ALA D 1 54 ? 133.735 19.109 15.599 1.00 39.43 54 ALA D C 1
ATOM 4183 O O . ALA D 1 54 ? 133.425 18.447 14.607 1.00 40.54 54 ALA D O 1
ATOM 4185 N N . GLN D 1 55 ? 134.977 19.537 15.818 1.00 42.71 55 GLN D N 1
ATOM 4186 C CA . GLN D 1 55 ? 136.042 19.204 14.879 1.00 44.44 55 GLN D CA 1
ATOM 4187 C C . GLN D 1 55 ? 136.335 17.704 14.938 1.00 49.63 55 GLN D C 1
ATOM 4188 O O . GLN D 1 55 ? 136.449 17.032 13.904 1.00 47.49 55 GLN D O 1
ATOM 4194 N N . GLU D 1 56 ? 136.402 17.185 16.161 1.00 52.85 56 GLU D N 1
ATOM 4195 C CA . GLU D 1 56 ? 136.713 15.775 16.417 1.00 52.44 56 GLU D CA 1
ATOM 4196 C C . GLU D 1 56 ? 135.715 14.862 15.711 1.00 51.77 56 GLU D C 1
ATOM 4197 O O . GLU D 1 56 ? 136.080 13.844 15.100 1.00 50.30 56 GLU D O 1
ATOM 4203 N N . VAL D 1 57 ? 134.449 15.252 15.785 1.00 48.46 57 VAL D N 1
ATOM 4204 C CA . VAL D 1 57 ? 133.349 14.494 15.191 1.00 49.73 57 VAL D CA 1
ATOM 4205 C C . VAL D 1 57 ? 133.363 14.578 13.654 1.00 46.84 57 VAL D C 1
ATOM 4206 O O . VAL D 1 57 ? 132.806 13.716 12.965 1.00 45.30 57 VAL D O 1
ATOM 4210 N N . THR D 1 58 ? 134.018 15.599 13.108 1.00 44.42 58 THR D N 1
ATOM 4211 C CA . THR D 1 58 ? 133.986 15.803 11.662 1.00 45.34 58 THR D CA 1
ATOM 4212 C C . THR D 1 58 ? 135.345 15.705 10.952 1.00 49.54 58 THR D C 1
ATOM 4213 O O . THR D 1 58 ? 135.464 16.094 9.791 1.00 44.05 58 THR D O 1
ATOM 4217 N N . LYS D 1 59 ? 136.356 15.172 11.628 1.00 46.80 59 LYS D N 1
ATOM 4218 C CA . LYS D 1 59 ? 137.704 15.135 11.061 1.00 53.15 59 LYS D CA 1
ATOM 4219 C C . LYS D 1 59 ? 137.818 14.257 9.828 1.00 48.69 59 LYS D C 1
ATOM 4220 O O . LYS D 1 59 ? 138.659 14.499 8.975 1.00 56.17 59 LYS D O 1
ATOM 4226 N N . HIS D 1 60 ? 136.928 13.281 9.710 1.00 48.04 60 HIS D N 1
ATOM 4227 C CA . HIS D 1 60 ? 136.936 12.349 8.583 1.00 49.67 60 HIS D CA 1
ATOM 4228 C C . HIS D 1 60 ? 136.271 12.909 7.321 1.00 51.52 60 HIS D C 1
ATOM 4229 O O . HIS D 1 60 ? 136.224 12.254 6.279 1.00 52.21 60 HIS D O 1
ATOM 4236 N N . LEU D 1 61 ? 135.705 14.103 7.421 1.00 53.64 61 LEU D N 1
ATOM 4237 C CA . LEU D 1 61 ? 135.055 14.700 6.262 1.00 47.78 61 LEU D CA 1
ATOM 4238 C C . LEU D 1 61 ? 135.941 15.817 5.772 1.00 45.84 61 LEU D C 1
ATOM 4239 O O . LEU D 1 61 ? 136.059 16.849 6.423 1.00 45.58 61 LEU D O 1
ATOM 4244 N N . PRO D 1 62 ? 136.602 15.594 4.630 1.00 52.95 62 PRO D N 1
ATOM 4245 C CA . PRO D 1 62 ? 137.633 16.510 4.119 1.00 51.94 62 PRO D CA 1
ATOM 4246 C C . PRO D 1 62 ? 137.068 17.883 3.753 1.00 50.33 62 PRO D C 1
ATOM 4247 O O . PRO D 1 62 ? 137.808 18.864 3.785 1.00 55.46 62 PRO D O 1
ATOM 4251 N N . ASN D 1 63 ? 135.786 17.940 3.395 1.00 46.03 63 ASN D N 1
ATOM 4252 C CA . ASN D 1 63 ? 135.162 19.192 2.977 1.00 40.89 63 ASN D CA 1
ATOM 4253 C C . ASN D 1 63 ? 134.341 19.864 4.083 1.00 41.37 63 ASN D C 1
ATOM 4254 O O . ASN D 1 63 ? 133.569 20.793 3.828 1.00 44.30 63 ASN D O 1
ATOM 4259 N N . VAL D 1 64 ? 134.507 19.384 5.307 1.00 42.02 64 VAL D N 1
ATOM 4260 C CA . VAL D 1 64 ? 133.815 19.944 6.450 1.00 43.36 64 VAL D CA 1
ATOM 4261 C C . VAL D 1 64 ? 134.815 20.579 7.398 1.00 41.26 64 VAL D C 1
ATOM 4262 O O . VAL D 1 64 ? 135.798 19.944 7.761 1.00 52.70 64 VAL D O 1
ATOM 4266 N N . GLU D 1 65 ? 134.572 21.828 7.797 1.00 45.59 65 GLU D N 1
ATOM 4267 C CA . GLU D 1 65 ? 135.415 22.488 8.806 1.00 46.41 65 GLU D CA 1
ATOM 4268 C C . GLU D 1 65 ? 134.591 23.241 9.867 1.00 37.57 65 GLU D C 1
ATOM 4269 O O . GLU D 1 65 ? 133.392 23.443 9.707 1.00 37.19 65 GLU D O 1
ATOM 4275 N N . VAL D 1 66 ? 135.241 23.607 10.968 1.00 39.30 66 VAL D N 1
ATOM 4276 C CA . VAL D 1 66 ? 134.565 24.174 12.133 1.00 39.14 66 VAL D CA 1
ATOM 4277 C C . VAL D 1 66 ? 135.147 25.538 12.544 1.00 39.97 66 VAL D C 1
ATOM 4278 O O . VAL D 1 66 ? 136.367 25.726 12.601 1.00 41.87 66 VAL D O 1
ATOM 4282 N N . VAL D 1 67 ? 134.265 26.496 12.807 1.00 32.27 67 VAL D N 1
ATOM 4283 C CA . VAL D 1 67 ? 134.671 27.823 13.246 1.00 37.48 67 VAL D CA 1
ATOM 4284 C C . VAL D 1 67 ? 133.716 28.284 14.340 1.00 36.48 67 VAL D C 1
ATOM 4285 O O . VAL D 1 67 ? 132.562 27.875 14.368 1.00 44.17 67 VAL D O 1
ATOM 4289 N N . GLY D 1 68 ? 134.221 29.064 15.286 1.00 40.34 68 GLY D N 1
ATOM 4290 C CA . GLY D 1 68 ? 133.397 29.680 16.308 1.00 33.05 68 GLY D CA 1
ATOM 4291 C C . GLY D 1 68 ? 133.095 31.135 15.981 1.00 37.16 68 GLY D C 1
ATOM 4292 O O . GLY D 1 68 ? 133.851 31.776 15.272 1.00 34.97 68 GLY D O 1
ATOM 4293 N N . PHE D 1 69 ? 131.979 31.661 16.462 1.00 31.33 69 PHE D N 1
ATOM 4294 C CA . PHE D 1 69 ? 131.690 33.068 16.223 1.00 32.58 69 PHE D CA 1
ATOM 4295 C C . PHE D 1 69 ? 130.784 33.632 17.301 1.00 34.12 69 PHE D C 1
ATOM 4296 O O . PHE D 1 69 ? 129.956 32.932 17.889 1.00 32.35 69 PHE D O 1
ATOM 4304 N N . SER D 1 70 ? 130.945 34.914 17.563 1.00 30.45 70 SER D N 1
ATOM 4305 C CA . SER D 1 70 ? 130.158 35.542 18.594 1.00 33.11 70 SER D CA 1
ATOM 4306 C C . SER D 1 70 ? 129.386 36.711 18.015 1.00 34.63 70 SER D C 1
ATOM 4307 O O . SER D 1 70 ? 128.669 37.410 18.726 1.00 36.46 70 SER D O 1
ATOM 4310 N N . THR D 1 71 ? 129.482 36.884 16.705 1.00 37.88 71 THR D N 1
ATOM 4311 C CA . THR D 1 71 ? 128.820 38.009 16.055 1.00 33.74 71 THR D CA 1
ATOM 4312 C C . THR D 1 71 ? 127.436 37.623 15.516 1.00 31.22 71 THR D C 1
ATOM 4313 O O . THR D 1 71 ? 127.014 36.483 15.629 1.00 29.69 71 THR D O 1
ATOM 4317 N N . LEU D 1 72 ? 126.726 38.592 14.953 1.00 31.38 72 LEU D N 1
ATOM 4318 C CA . LEU D 1 72 ? 125.466 38.328 14.274 1.00 36.63 72 LEU D CA 1
ATOM 4319 C C . LEU D 1 72 ? 125.657 37.333 13.129 1.00 31.15 72 LEU D C 1
ATOM 4320 O O . LEU D 1 72 ? 126.553 37.504 12.307 1.00 30.09 72 LEU D O 1
ATOM 4325 N N . LEU D 1 73 ? 124.830 36.291 13.105 1.00 34.47 73 LEU D N 1
ATOM 4326 C CA . LEU D 1 73 ? 124.859 35.283 12.044 1.00 33.49 73 LEU D CA 1
ATOM 4327 C C . LEU D 1 73 ? 124.803 35.919 10.658 1.00 36.26 73 LEU D C 1
ATOM 4328 O O . LEU D 1 73 ? 125.561 35.544 9.765 1.00 32.00 73 LEU D O 1
ATOM 4333 N N . ALA D 1 74 ? 123.934 36.913 10.496 1.00 32.17 74 ALA D N 1
ATOM 4334 C CA . ALA D 1 74 ? 123.777 37.577 9.208 1.00 37.19 74 ALA D CA 1
ATOM 4335 C C . ALA D 1 74 ? 125.060 38.303 8.800 1.00 33.38 74 ALA D C 1
ATOM 4336 O O . ALA D 1 74 ? 125.316 38.508 7.615 1.00 37.58 74 ALA D O 1
ATOM 4338 N N . HIS D 1 75 ? 125.853 38.710 9.787 1.00 30.45 75 HIS D N 1
ATOM 4339 C CA . HIS D 1 75 ? 127.146 39.326 9.504 1.00 36.44 75 HIS D CA 1
ATOM 4340 C C . HIS D 1 75 ? 128.223 38.276 9.252 1.00 33.28 75 HIS D C 1
ATOM 4341 O O . HIS D 1 75 ? 128.957 38.347 8.279 1.00 33.80 75 HIS D O 1
ATOM 4348 N N . PHE D 1 76 ? 128.269 37.282 10.130 1.00 26.44 76 PHE D N 1
ATOM 4349 C CA . PHE D 1 76 ? 129.296 36.263 10.101 1.00 35.58 76 PHE D CA 1
ATOM 4350 C C . PHE D 1 76 ? 129.308 35.454 8.800 1.00 34.38 76 PHE D C 1
ATOM 4351 O O . PHE D 1 76 ? 130.371 35.095 8.295 1.00 31.11 76 PHE D O 1
ATOM 4359 N N . VAL D 1 77 ? 128.130 35.196 8.252 1.00 29.82 77 VAL D N 1
ATOM 4360 C CA . VAL D 1 77 ? 128.042 34.412 7.040 1.00 31.68 77 VAL D CA 1
ATOM 4361 C C . VAL D 1 77 ? 128.742 35.160 5.895 1.00 41.57 77 VAL D C 1
ATOM 4362 O O . VAL D 1 77 ? 129.274 34.534 4.989 1.00 43.37 77 VAL D O 1
ATOM 4366 N N . LYS D 1 78 ? 128.785 36.490 5.968 1.00 38.47 78 LYS D N 1
ATOM 4367 C CA . LYS D 1 78 ? 129.399 37.296 4.918 1.00 41.43 78 LYS D CA 1
ATOM 4368 C C . LYS D 1 78 ? 130.900 37.197 5.033 1.00 36.04 78 LYS D C 1
ATOM 4369 O O . LYS D 1 78 ? 131.616 37.280 4.047 1.00 41.74 78 LYS D O 1
ATOM 4375 N N . GLU D 1 79 ? 131.360 37.000 6.255 1.00 37.76 79 GLU D N 1
ATOM 4376 C CA . GLU D 1 79 ? 132.774 36.814 6.538 1.00 37.07 79 GLU D CA 1
ATOM 4377 C C . GLU D 1 79 ? 133.250 35.443 6.047 1.00 47.64 79 GLU D C 1
ATOM 4378 O O . GLU D 1 79 ? 134.401 35.291 5.624 1.00 41.18 79 GLU D O 1
ATOM 4384 N N . GLN D 1 80 ? 132.350 34.455 6.081 1.00 39.27 80 GLN D N 1
ATOM 4385 C CA . GLN D 1 80 ? 132.667 33.100 5.623 1.00 34.82 80 GLN D CA 1
ATOM 4386 C C . GLN D 1 80 ? 132.365 32.876 4.143 1.00 37.74 80 GLN D C 1
ATOM 4387 O O . GLN D 1 80 ? 132.719 31.832 3.580 1.00 28.83 80 GLN D O 1
ATOM 4393 N N . LYS D 1 81 ? 131.708 33.856 3.527 1.00 34.14 81 LYS D N 1
ATOM 4394 C CA . LYS D 1 81 ? 131.323 33.779 2.130 1.00 32.13 81 LYS D CA 1
ATOM 4395 C C . LYS D 1 81 ? 130.517 32.540 1.798 1.00 35.80 81 LYS D C 1
ATOM 4396 O O . LYS D 1 81 ? 130.790 31.848 0.828 1.00 36.06 81 LYS D O 1
ATOM 4402 N N . ALA D 1 82 ? 129.547 32.246 2.643 1.00 32.84 82 ALA D N 1
ATOM 4403 C CA . ALA D 1 82 ? 128.620 31.173 2.391 1.00 36.56 82 ALA D CA 1
ATOM 4404 C C . ALA D 1 82 ? 127.334 31.710 1.790 1.00 32.88 82 ALA D C 1
ATOM 4405 O O . ALA D 1 82 ? 126.827 32.729 2.229 1.00 33.65 82 ALA D O 1
ATOM 4407 N N . ASN D 1 83 ? 126.777 30.987 0.825 1.00 33.19 83 ASN D N 1
ATOM 4408 C CA . ASN D 1 83 ? 125.538 31.408 0.185 1.00 40.28 83 ASN D CA 1
ATOM 4409 C C . ASN D 1 83 ? 124.330 30.550 0.651 1.00 36.81 83 ASN D C 1
ATOM 4410 O O . ASN D 1 83 ? 123.221 30.725 0.170 1.00 35.38 83 ASN D O 1
ATOM 4415 N N . VAL D 1 84 ? 124.545 29.604 1.566 1.00 33.50 84 VAL D N 1
ATOM 4416 C CA . VAL D 1 84 ? 123.425 28.827 2.108 1.00 33.30 84 VAL D CA 1
ATOM 4417 C C . VAL D 1 84 ? 123.551 28.638 3.613 1.00 35.46 84 VAL D C 1
ATOM 4418 O O . VAL D 1 84 ? 124.622 28.272 4.105 1.00 32.65 84 VAL D O 1
ATOM 4422 N N . PHE D 1 85 ? 122.459 28.904 4.332 1.00 35.41 85 PHE D N 1
ATOM 4423 C CA . PHE D 1 85 ? 122.307 28.480 5.732 1.00 33.99 85 PHE D CA 1
ATOM 4424 C C . PHE D 1 85 ? 121.690 27.086 5.743 1.00 37.66 85 PHE D C 1
ATOM 4425 O O . PHE D 1 85 ? 120.716 26.844 5.027 1.00 39.56 85 PHE D O 1
ATOM 4433 N N . LEU D 1 86 ? 122.219 26.191 6.576 1.00 37.39 86 LEU D N 1
ATOM 4434 C CA . LEU D 1 86 ? 121.546 24.931 6.830 1.00 33.02 86 LEU D CA 1
ATOM 4435 C C . LEU D 1 86 ? 121.029 24.930 8.247 1.00 31.97 86 LEU D C 1
ATOM 4436 O O . LEU D 1 86 ? 121.761 25.309 9.169 1.00 28.97 86 LEU D O 1
ATOM 4441 N N . ARG D 1 87 ? 119.756 24.548 8.405 1.00 29.12 87 ARG D N 1
ATOM 4442 C CA . ARG D 1 87 ? 119.147 24.345 9.712 1.00 31.24 87 ARG D CA 1
ATOM 4443 C C . ARG D 1 87 ? 118.392 23.011 9.737 1.00 35.19 87 ARG D C 1
ATOM 4444 O O . ARG D 1 87 ? 117.761 22.609 8.756 1.00 31.84 87 ARG D O 1
ATOM 4452 N N . GLY D 1 88 ? 118.451 22.320 10.864 1.00 34.15 88 GLY D N 1
ATOM 4453 C CA . GLY D 1 88 ? 117.756 21.058 10.995 1.00 38.30 88 GLY D CA 1
ATOM 4454 C C . GLY D 1 88 ? 116.338 21.249 11.490 1.00 43.20 88 GLY D C 1
ATOM 4455 O O . GLY D 1 88 ? 116.070 22.171 12.265 1.00 47.80 88 GLY D O 1
ATOM 4456 N N . LEU D 1 89 ? 115.435 20.382 11.040 1.00 42.63 89 LEU D N 1
ATOM 4457 C CA . LEU D 1 89 ? 114.066 20.341 11.532 1.00 47.39 89 LEU D CA 1
ATOM 4458 C C . LEU D 1 89 ? 113.782 18.930 12.042 1.00 48.66 89 LEU D C 1
ATOM 4459 O O . LEU D 1 89 ? 113.850 17.984 11.261 1.00 48.05 89 LEU D O 1
ATOM 4464 N N . ARG D 1 90 ? 113.416 18.782 13.316 1.00 53.92 90 ARG D N 1
ATOM 4465 C CA . ARG D 1 90 ? 113.124 17.447 13.858 1.00 61.18 90 ARG D CA 1
ATOM 4466 C C . ARG D 1 90 ? 111.729 17.439 14.488 1.00 60.92 90 ARG D C 1
ATOM 4467 O O . ARG D 1 90 ? 111.095 16.392 14.590 1.00 66.39 90 ARG D O 1
ATOM 4475 N N . ALA D 1 91 ? 111.269 18.606 14.935 1.00 68.02 91 ALA D N 1
ATOM 4476 C CA . ALA D 1 91 ? 109.937 18.741 15.527 1.00 64.76 91 ALA D CA 1
ATOM 4477 C C . ALA D 1 91 ? 109.215 19.920 14.890 1.00 68.51 91 ALA D C 1
ATOM 4478 O O . ALA D 1 91 ? 109.847 20.827 14.348 1.00 66.16 91 ALA D O 1
ATOM 4480 N N . VAL D 1 92 ? 107.891 19.927 14.974 1.00 73.37 92 VAL D N 1
ATOM 4481 C CA . VAL D 1 92 ? 107.124 20.955 14.278 1.00 72.28 92 VAL D CA 1
ATOM 4482 C C . VAL D 1 92 ? 107.299 22.326 14.944 1.00 73.23 92 VAL D C 1
ATOM 4483 O O . VAL D 1 92 ? 107.084 23.361 14.313 1.00 68.10 92 VAL D O 1
ATOM 4487 N N . SER D 1 93 ? 107.721 22.330 16.206 1.00 75.64 93 SER D N 1
ATOM 4488 C CA . SER D 1 93 ? 108.010 23.574 16.913 1.00 68.60 93 SER D CA 1
ATOM 4489 C C . SER D 1 93 ? 109.321 24.189 16.422 1.00 66.92 93 SER D C 1
ATOM 4490 O O . SER D 1 93 ? 109.506 25.406 16.492 1.00 66.41 93 SER D O 1
ATOM 4493 N N . ASP D 1 94 ? 110.220 23.350 15.911 1.00 59.39 94 ASP D N 1
ATOM 4494 C CA . ASP D 1 94 ? 111.450 23.846 15.302 1.00 61.80 94 ASP D CA 1
ATOM 4495 C C . ASP D 1 94 ? 111.116 24.657 14.066 1.00 59.88 94 ASP D C 1
ATOM 4496 O O . ASP D 1 94 ? 111.647 25.749 13.872 1.00 53.97 94 ASP D O 1
ATOM 4501 N N . PHE D 1 95 ? 110.204 24.121 13.256 1.00 55.63 95 PHE D N 1
ATOM 4502 C CA . PHE D 1 95 ? 109.836 24.742 11.996 1.00 57.68 95 PHE D CA 1
ATOM 4503 C C . PHE D 1 95 ? 109.335 26.165 12.191 1.00 56.70 95 PHE D C 1
ATOM 4504 O O . PHE D 1 95 ? 109.709 27.063 11.438 1.00 54.87 95 PHE D O 1
ATOM 4512 N N . GLU D 1 96 ? 108.496 26.371 13.194 1.00 55.88 96 GLU D N 1
ATOM 4513 C CA . GLU D 1 96 ? 107.991 27.706 13.459 1.00 59.66 96 GLU D CA 1
ATOM 4514 C C . GLU D 1 96 ? 109.110 28.685 13.720 1.00 47.69 96 GLU D C 1
ATOM 4515 O O . GLU D 1 96 ? 109.153 29.759 13.121 1.00 49.50 96 GLU D O 1
ATOM 4521 N N . TYR D 1 97 ? 110.012 28.300 14.610 1.00 49.47 97 TYR D N 1
ATOM 4522 C CA . TYR D 1 97 ? 111.160 29.126 14.959 1.00 52.91 97 TYR D CA 1
ATOM 4523 C C . TYR D 1 97 ? 112.046 29.325 13.728 1.00 51.22 97 TYR D C 1
ATOM 4524 O O . TYR D 1 97 ? 112.475 30.447 13.427 1.00 45.35 97 TYR D O 1
ATOM 4533 N N . GLU D 1 98 ? 112.305 28.234 13.013 1.00 40.33 98 GLU D N 1
ATOM 4534 C CA . GLU D 1 98 ? 113.147 28.312 11.829 1.00 52.52 98 GLU D CA 1
ATOM 4535 C C . GLU D 1 98 ? 112.504 29.163 10.737 1.00 43.15 98 GLU D C 1
ATOM 4536 O O . GLU D 1 98 ? 113.195 29.918 10.058 1.00 42.74 98 GLU D O 1
ATOM 4542 N N . PHE D 1 99 ? 111.187 29.045 10.579 1.00 45.15 99 PHE D N 1
ATOM 4543 C CA . PHE D 1 99 ? 110.471 29.830 9.577 1.00 45.68 99 PHE D CA 1
ATOM 4544 C C . PHE D 1 99 ? 110.667 31.313 9.844 1.00 40.67 99 PHE D C 1
ATOM 4545 O O . PHE D 1 99 ? 110.883 32.107 8.938 1.00 45.18 99 PHE D O 1
ATOM 4553 N N . GLN D 1 100 ? 110.643 31.659 11.116 1.00 45.57 100 GLN D N 1
ATOM 4554 C CA . GLN D 1 100 ? 110.692 33.035 11.547 1.00 45.66 100 GLN D CA 1
ATOM 4555 C C . GLN D 1 100 ? 112.129 33.563 11.491 1.00 48.26 100 GLN D C 1
ATOM 4556 O O . GLN D 1 100 ? 112.383 34.718 11.131 1.00 45.41 100 GLN D O 1
ATOM 4562 N N . LEU D 1 101 ? 113.073 32.696 11.821 1.00 45.73 101 LEU D N 1
ATOM 4563 C CA . LEU D 1 101 ? 114.476 33.045 11.704 1.00 44.15 101 LEU D CA 1
ATOM 4564 C C . LEU D 1 101 ? 114.876 33.238 10.244 1.00 46.90 101 LEU D C 1
ATOM 4565 O O . LEU D 1 101 ? 115.622 34.163 9.913 1.00 42.53 101 LEU D O 1
ATOM 4570 N N . ALA D 1 102 ? 114.354 32.374 9.374 1.00 43.97 102 ALA D N 1
ATOM 4571 C CA . ALA D 1 102 ? 114.725 32.396 7.965 1.00 41.54 102 ALA D CA 1
ATOM 4572 C C . ALA D 1 102 ? 114.276 33.677 7.281 1.00 42.80 102 ALA D C 1
ATOM 4573 O O . ALA D 1 102 ? 115.021 34.282 6.507 1.00 44.97 102 ALA D O 1
ATOM 4575 N N . ASN D 1 103 ? 113.061 34.106 7.576 1.00 40.93 103 ASN D N 1
ATOM 4576 C CA . ASN D 1 103 ? 112.540 35.280 6.916 1.00 40.04 103 ASN D CA 1
ATOM 4577 C C . ASN D 1 103 ? 113.200 36.541 7.443 1.00 42.93 103 ASN D C 1
ATOM 4578 O O . ASN D 1 103 ? 113.300 37.546 6.742 1.00 44.40 103 ASN D O 1
ATOM 4583 N N . MET D 1 104 ? 113.713 36.469 8.658 1.00 36.58 104 MET D N 1
ATOM 4584 C CA . MET D 1 104 ? 114.338 37.640 9.213 1.00 43.98 104 MET D CA 1
ATOM 4585 C C . MET D 1 104 ? 115.765 37.757 8.676 1.00 42.32 104 MET D C 1
ATOM 4586 O O . MET D 1 104 ? 116.230 38.848 8.365 1.00 40.20 104 MET D O 1
ATOM 4591 N N . ASN D 1 105 ? 116.418 36.614 8.491 1.00 41.18 105 ASN D N 1
ATOM 4592 C CA . ASN D 1 105 ? 117.730 36.576 7.863 1.00 40.25 105 ASN D CA 1
ATOM 4593 C C . ASN D 1 105 ? 117.670 36.959 6.405 1.00 37.07 105 ASN D C 1
ATOM 4594 O O . ASN D 1 105 ? 118.630 37.489 5.853 1.00 38.60 105 ASN D O 1
ATOM 4599 N N A ARG D 1 106 ? 116.532 36.690 5.779 0.52 38.41 106 ARG D N 1
ATOM 4600 N N B ARG D 1 106 ? 116.529 36.672 5.789 0.48 37.55 106 ARG D N 1
ATOM 4601 C CA A ARG D 1 106 ? 116.340 37.011 4.377 0.52 41.95 106 ARG D CA 1
ATOM 4602 C CA B ARG D 1 106 ? 116.270 37.019 4.403 0.48 42.02 106 ARG D CA 1
ATOM 4603 C C A ARG D 1 106 ? 116.344 38.539 4.237 0.52 42.48 106 ARG D C 1
ATOM 4604 C C B ARG D 1 106 ? 116.293 38.533 4.232 0.48 42.49 106 ARG D C 1
ATOM 4605 O O A ARG D 1 106 ? 116.686 39.064 3.186 0.52 47.18 106 ARG D O 1
ATOM 4606 O O B ARG D 1 106 ? 116.597 39.040 3.159 0.48 44.55 106 ARG D O 1
ATOM 4621 N N . GLN D 1 107 ? 115.976 39.245 5.307 1.00 42.90 107 GLN D N 1
ATOM 4622 C CA . GLN D 1 107 ? 116.023 40.704 5.313 1.00 42.86 107 GLN D CA 1
ATOM 4623 C C . GLN D 1 107 ? 117.437 41.198 5.591 1.00 43.84 107 GLN D C 1
ATOM 4624 O O . GLN D 1 107 ? 117.856 42.225 5.071 1.00 36.20 107 GLN D O 1
ATOM 4630 N N . LEU D 1 108 ? 118.165 40.468 6.430 1.00 36.52 108 LEU D N 1
ATOM 4631 C CA . LEU D 1 108 ? 119.492 40.901 6.844 1.00 39.02 108 LEU D CA 1
ATOM 4632 C C . LEU D 1 108 ? 120.552 40.442 5.860 1.00 36.88 108 LEU D C 1
ATOM 4633 O O . LEU D 1 108 ? 121.534 41.13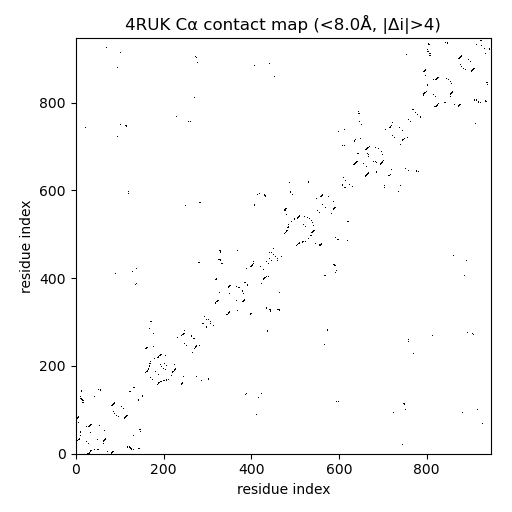8 5.643 1.00 40.10 108 LEU D O 1
ATOM 4638 N N . ALA D 1 109 ? 120.336 39.279 5.251 1.00 36.44 109 ALA D N 1
ATOM 4639 C CA . ALA D 1 109 ? 121.280 38.729 4.285 1.00 33.87 109 ALA D CA 1
ATOM 4640 C C . ALA D 1 109 ? 120.505 38.126 3.123 1.00 37.25 109 ALA D C 1
ATOM 4641 O O . ALA D 1 109 ? 120.336 36.911 3.026 1.00 31.41 109 ALA D O 1
ATOM 4643 N N . PRO D 1 110 ? 120.015 38.994 2.242 1.00 39.62 110 PRO D N 1
ATOM 4644 C CA . PRO D 1 110 ? 119.131 38.624 1.130 1.00 37.64 110 PRO D CA 1
ATOM 4645 C C . PRO D 1 110 ? 119.776 37.692 0.121 1.00 35.75 110 PRO D C 1
ATOM 4646 O O . PRO D 1 110 ? 119.064 37.054 -0.639 1.00 34.23 110 PRO D O 1
ATOM 4650 N N . ASP D 1 111 ? 121.094 37.600 0.101 1.00 37.37 111 ASP D N 1
ATOM 4651 C CA . ASP D 1 111 ? 121.731 36.755 -0.906 1.00 38.89 111 ASP D CA 1
ATOM 4652 C C . ASP D 1 111 ? 122.151 35.382 -0.357 1.00 39.98 111 ASP D C 1
ATOM 4653 O O . ASP D 1 111 ? 122.892 34.644 -0.998 1.00 41.82 111 ASP D O 1
ATOM 4658 N N . VAL D 1 112 ? 121.670 35.045 0.833 1.00 33.95 112 VAL D N 1
ATOM 4659 C CA . VAL D 1 112 ? 121.943 33.741 1.411 1.00 38.51 112 VAL D CA 1
ATOM 4660 C C . VAL D 1 112 ? 120.651 32.970 1.523 1.00 34.54 112 VAL D C 1
ATOM 4661 O O . VAL D 1 112 ? 119.680 33.470 2.064 1.00 35.56 112 VAL D O 1
ATOM 4665 N N . GLU D 1 113 ? 120.635 31.755 1.002 1.00 34.75 113 GLU D N 1
ATOM 4666 C CA . GLU D 1 113 ? 119.439 30.931 1.062 1.00 32.70 113 GLU D CA 1
ATOM 4667 C C . GLU D 1 113 ? 119.364 30.217 2.416 1.00 34.29 113 GLU D C 1
ATOM 4668 O O . GLU D 1 113 ? 120.389 29.918 3.010 1.00 32.33 113 GLU D O 1
ATOM 4674 N N . SER D 1 114 ? 118.151 29.970 2.905 1.00 41.07 114 SER D N 1
ATOM 4675 C CA . SER D 1 114 ? 117.962 29.135 4.087 1.00 35.81 114 SER D CA 1
ATOM 4676 C C . SER D 1 114 ? 117.345 27.811 3.664 1.00 39.58 114 SER D C 1
ATOM 4677 O O . SER D 1 114 ? 116.271 27.780 3.055 1.00 37.34 114 SER D O 1
ATOM 4680 N N . MET D 1 115 ? 118.040 26.718 3.953 1.00 35.53 115 MET D N 1
ATOM 4681 C CA . MET D 1 115 ? 117.508 25.414 3.615 1.00 42.66 115 MET D CA 1
ATOM 4682 C C . MET D 1 115 ? 117.481 24.493 4.823 1.00 35.52 115 MET D C 1
ATOM 4683 O O . MET D 1 115 ? 118.240 24.650 5.782 1.00 32.12 115 MET D O 1
ATOM 4688 N N . PHE D 1 116 ? 116.613 23.498 4.759 1.00 38.43 116 PHE D N 1
ATOM 4689 C CA . PHE D 1 116 ? 116.445 22.627 5.897 1.00 37.35 116 PHE D CA 1
ATOM 4690 C C . PHE D 1 116 ? 116.560 21.170 5.523 1.00 39.55 116 PHE D C 1
ATOM 4691 O O . PHE D 1 116 ? 116.173 20.756 4.424 1.00 35.15 116 PHE D O 1
ATOM 4699 N N . LEU D 1 117 ? 117.114 20.411 6.461 1.00 39.37 117 LEU D N 1
ATOM 4700 C CA . LEU D 1 117 ? 117.105 18.961 6.416 1.00 37.39 117 LEU D CA 1
ATOM 4701 C C . LEU D 1 117 ? 116.461 18.459 7.693 1.00 41.35 117 LEU D C 1
ATOM 4702 O O . LEU D 1 117 ? 116.427 19.166 8.709 1.00 37.55 117 LEU D O 1
ATOM 4707 N N . THR D 1 118 ? 115.938 17.241 7.633 1.00 41.76 118 THR D N 1
ATOM 4708 C CA . THR D 1 118 ? 115.413 16.570 8.808 1.00 40.82 118 THR D CA 1
ATOM 4709 C C . THR D 1 118 ? 116.304 15.364 9.053 1.00 44.91 118 THR D C 1
ATOM 4710 O O . THR D 1 118 ? 116.733 14.714 8.109 1.00 42.95 118 THR D O 1
ATOM 4714 N N . PRO D 1 119 ? 116.648 15.098 10.315 1.00 44.93 119 PRO D N 1
ATOM 4715 C CA . PRO D 1 119 ? 117.526 13.955 10.591 1.00 50.71 119 PRO D CA 1
ATOM 4716 C C . PRO D 1 119 ? 116.805 12.621 10.399 1.00 46.68 119 PRO D C 1
ATOM 4717 O O . PRO D 1 119 ? 115.578 12.588 10.408 1.00 41.37 119 PRO D O 1
ATOM 4721 N N . SER D 1 120 ? 117.564 11.544 10.216 1.00 47.56 120 SER D N 1
ATOM 4722 C CA . SER D 1 120 ? 116.983 10.200 10.135 1.00 54.64 120 SER D CA 1
ATOM 4723 C C . SER D 1 120 ? 116.125 9.922 11.363 1.00 48.29 120 SER D C 1
ATOM 4724 O O . SER D 1 120 ? 116.405 10.457 12.441 1.00 46.84 120 SER D O 1
ATOM 4727 N N . GLU D 1 121 ? 115.096 9.092 11.213 1.00 41.80 121 GLU D N 1
ATOM 4728 C CA . GLU D 1 121 ? 114.204 8.813 12.340 1.00 54.37 121 GLU D CA 1
ATOM 4729 C C . GLU D 1 121 ? 114.964 8.305 13.571 1.00 56.07 121 GLU D C 1
ATOM 4730 O O . GLU D 1 121 ? 114.529 8.531 14.700 1.00 54.90 121 GLU D O 1
ATOM 4736 N N . LYS D 1 122 ? 116.101 7.642 13.358 1.00 46.47 122 LYS D N 1
ATOM 4737 C CA . LYS D 1 122 ? 116.903 7.163 14.473 1.00 47.54 122 LYS D CA 1
ATOM 4738 C C . LYS D 1 122 ? 117.561 8.308 15.265 1.00 57.43 122 LYS D C 1
ATOM 4739 O O . LYS D 1 122 ? 117.815 8.165 16.456 1.00 54.35 122 LYS D O 1
ATOM 4745 N N . TYR D 1 123 ? 117.832 9.442 14.628 1.00 47.22 123 TYR D N 1
ATOM 4746 C CA . TYR D 1 123 ? 118.518 10.539 15.322 1.00 46.16 123 TYR D CA 1
ATOM 4747 C C . TYR D 1 123 ? 117.608 11.735 15.505 1.00 47.41 123 TYR D C 1
ATOM 4748 O O . TYR D 1 123 ? 118.055 12.813 15.879 1.00 52.04 123 TYR D O 1
ATOM 4757 N N . SER D 1 124 ? 116.330 11.527 15.233 1.00 43.67 124 SER D N 1
ATOM 4758 C CA . SER D 1 124 ? 115.317 12.575 15.231 1.00 52.17 124 SER D CA 1
ATOM 4759 C C . SER D 1 124 ? 115.067 13.160 16.618 1.00 51.97 124 SER D C 1
ATOM 4760 O O . SER D 1 124 ? 114.993 14.361 16.799 1.00 53.33 124 SER D O 1
ATOM 4763 N N . PHE D 1 125 ? 114.902 12.278 17.584 1.00 50.75 125 PHE D N 1
ATOM 4764 C CA . PHE D 1 125 ? 114.525 12.615 18.946 1.00 49.56 125 PHE D CA 1
ATOM 4765 C C . PHE D 1 125 ? 115.635 13.140 19.877 1.00 48.62 125 PHE D C 1
ATOM 4766 O O . PHE D 1 125 ? 115.397 13.333 21.062 1.00 54.16 125 PHE D O 1
ATOM 4774 N N . ILE D 1 126 ? 116.844 13.350 19.375 1.00 46.70 126 ILE D N 1
ATOM 4775 C CA . ILE D 1 126 ? 117.951 13.707 20.272 1.00 48.88 126 ILE D CA 1
ATOM 4776 C C . ILE D 1 126 ? 118.044 15.208 20.573 1.00 47.37 126 ILE D C 1
ATOM 4777 O O . ILE D 1 126 ? 118.310 16.017 19.687 1.00 45.02 126 ILE D O 1
ATOM 4782 N N . SER D 1 127 ? 117.865 15.552 21.845 1.00 45.66 127 SER D N 1
ATOM 4783 C CA . SER D 1 127 ? 117.996 16.923 22.323 1.00 44.82 127 SER D CA 1
ATOM 4784 C C . SER D 1 127 ? 119.339 17.133 23.031 1.00 48.36 127 SER D C 1
ATOM 4785 O O . SER D 1 127 ? 119.695 16.386 23.944 1.00 44.79 127 SER D O 1
ATOM 4788 N N . SER D 1 128 ? 120.066 18.167 22.620 1.00 44.33 128 SER D N 1
ATOM 4789 C CA . SER D 1 128 ? 121.336 18.526 23.238 1.00 38.34 128 SER D CA 1
ATOM 4790 C C . SER D 1 128 ? 121.139 18.777 24.735 1.00 45.34 128 SER D C 1
ATOM 4791 O O . SER D 1 128 ? 121.952 18.362 25.569 1.00 36.74 128 SER D O 1
ATOM 4794 N N . THR D 1 129 ? 120.026 19.432 25.056 1.00 42.02 129 THR D N 1
ATOM 4795 C CA . THR D 1 129 ? 119.681 19.775 26.426 1.00 46.83 129 THR D CA 1
ATOM 4796 C C . THR D 1 129 ? 119.432 18.505 27.237 1.00 45.41 129 THR D C 1
ATOM 4797 O O . THR D 1 129 ? 119.941 18.355 28.344 1.00 39.34 129 THR D O 1
ATOM 4801 N N . LEU D 1 130 ? 118.681 17.574 26.661 1.00 38.42 130 LEU D N 1
ATOM 4802 C CA . LEU D 1 130 ? 118.345 16.362 27.381 1.00 42.63 130 LEU D CA 1
ATOM 4803 C C . LEU D 1 130 ? 119.604 15.508 27.570 1.00 43.35 130 LEU D C 1
ATOM 4804 O O . LEU D 1 130 ? 119.764 14.865 28.600 1.00 45.29 130 LEU D O 1
ATOM 4809 N N . VAL D 1 131 ? 120.501 15.519 26.581 1.00 38.52 131 VAL D N 1
ATOM 4810 C CA . VAL D 1 131 ? 121.797 14.858 26.719 1.00 37.60 131 VAL D CA 1
ATOM 4811 C C . VAL D 1 131 ? 122.635 15.425 27.882 1.00 42.37 131 VAL D C 1
ATOM 4812 O O . VAL D 1 131 ? 123.197 14.652 28.665 1.00 34.91 131 VAL D O 1
ATOM 4816 N N . ARG D 1 132 ? 122.704 16.756 28.003 1.00 37.28 132 ARG D N 1
ATOM 4817 C CA . ARG D 1 132 ? 123.476 17.388 29.081 1.00 43.28 132 ARG D CA 1
ATOM 4818 C C . ARG D 1 132 ? 122.958 16.947 30.454 1.00 39.43 132 ARG D C 1
ATOM 4819 O O . ARG D 1 132 ? 123.734 16.541 31.308 1.00 35.55 132 ARG D O 1
ATOM 4827 N N . GLU D 1 133 ? 121.645 16.999 30.638 1.00 36.39 133 GLU D N 1
ATOM 4828 C CA . GLU D 1 133 ? 121.032 16.654 31.904 1.00 44.03 133 GLU D CA 1
ATOM 4829 C C . GLU D 1 133 ? 121.206 15.169 32.242 1.00 46.39 133 GLU D C 1
ATOM 4830 O O . GLU D 1 133 ? 121.467 14.818 33.394 1.00 36.89 133 GLU D O 1
ATOM 4836 N N . ILE D 1 134 ? 121.065 14.296 31.244 1.00 44.09 134 ILE D N 1
ATOM 4837 C CA . ILE D 1 134 ? 121.259 12.871 31.485 1.00 39.98 134 ILE D CA 1
ATOM 4838 C C . ILE D 1 134 ? 122.688 12.647 31.947 1.00 42.69 134 ILE D C 1
ATOM 4839 O O . ILE D 1 134 ? 122.932 11.946 32.931 1.00 42.64 134 ILE D O 1
ATOM 4844 N N . ALA D 1 135 ? 123.632 13.282 31.260 1.00 38.83 135 ALA D N 1
ATOM 4845 C CA . ALA D 1 135 ? 125.031 13.124 31.616 1.00 36.89 135 ALA D CA 1
ATOM 4846 C C . ALA D 1 135 ? 125.303 13.641 33.025 1.00 38.77 135 ALA D C 1
ATOM 4847 O O . ALA D 1 135 ? 125.977 12.968 33.811 1.00 44.95 135 ALA D O 1
ATOM 4849 N N . ALA D 1 136 ? 124.746 14.803 33.354 1.00 31.73 136 ALA D N 1
ATOM 4850 C CA . ALA D 1 136 ? 124.906 15.396 34.679 1.00 38.41 136 ALA D CA 1
ATOM 4851 C C . ALA D 1 136 ? 124.369 14.491 35.786 1.00 42.12 136 ALA D C 1
ATOM 4852 O O . ALA D 1 136 ? 124.809 14.573 36.924 1.00 41.97 136 ALA D O 1
ATOM 4854 N N . LEU D 1 137 ? 123.412 13.633 35.465 1.00 39.90 137 LEU D N 1
ATOM 4855 C CA . LEU D 1 137 ? 122.883 12.743 36.482 1.00 37.40 137 LEU D CA 1
ATOM 4856 C C . LEU D 1 137 ? 123.454 11.334 36.337 1.00 35.27 137 LEU D C 1
ATOM 4857 O O . LEU D 1 137 ? 122.918 10.370 36.895 1.00 40.17 137 LEU D O 1
ATOM 4862 N N . GLY D 1 138 ? 124.555 11.231 35.596 1.00 34.09 138 GLY D N 1
ATOM 4863 C CA . GLY D 1 138 ? 125.284 9.984 35.446 1.00 32.25 138 GLY D CA 1
ATOM 4864 C C . GLY D 1 138 ? 124.632 8.925 34.570 1.00 46.27 138 GLY D C 1
ATOM 4865 O O . GLY D 1 138 ? 124.902 7.738 34.718 1.00 42.42 138 GLY D O 1
ATOM 4866 N N . GLY D 1 139 ? 123.773 9.342 33.648 1.00 47.67 139 GLY D N 1
ATOM 4867 C CA . GLY D 1 139 ? 123.179 8.402 32.713 1.00 44.33 139 GLY D CA 1
ATOM 4868 C C . GLY D 1 139 ? 124.065 8.180 31.506 1.00 36.41 139 GLY D C 1
ATOM 4869 O O . GLY D 1 139 ? 124.818 9.058 31.096 1.00 42.03 139 GLY D O 1
ATOM 4870 N N . ASP D 1 140 ? 123.952 7.002 30.921 1.00 37.25 140 ASP D N 1
ATOM 4871 C CA . ASP D 1 140 ? 124.714 6.653 29.737 1.00 45.00 140 ASP D CA 1
ATOM 4872 C C . ASP D 1 140 ? 124.182 7.411 28.518 1.00 38.98 140 ASP D C 1
ATOM 4873 O O . ASP D 1 140 ? 123.024 7.257 28.132 1.00 37.93 140 ASP D O 1
ATOM 4878 N N . ILE D 1 141 ? 125.034 8.231 27.915 1.00 38.51 141 ILE D N 1
ATOM 4879 C CA . ILE D 1 141 ? 124.620 8.993 26.740 1.00 43.72 141 ILE D CA 1
ATOM 4880 C C . ILE D 1 141 ? 125.331 8.567 25.449 1.00 44.16 141 ILE D C 1
ATOM 4881 O O . ILE D 1 141 ? 125.232 9.248 24.429 1.00 47.12 141 ILE D O 1
ATOM 4886 N N . SER D 1 142 ? 125.992 7.417 25.471 1.00 40.80 142 SER D N 1
ATOM 4887 C CA . SER D 1 142 ? 126.810 6.981 24.338 1.00 44.79 142 SER D CA 1
ATOM 4888 C C . SER D 1 142 ? 125.963 6.670 23.101 1.00 44.42 142 SER D C 1
ATOM 4889 O O . SER D 1 142 ? 126.475 6.611 21.989 1.00 46.11 142 SER D O 1
ATOM 4892 N N . LYS D 1 143 ? 124.663 6.489 23.296 1.00 43.91 143 LYS D N 1
ATOM 4893 C CA . LYS D 1 143 ? 123.771 6.236 22.180 1.00 46.60 143 LYS D CA 1
ATOM 4894 C C . LYS D 1 143 ? 123.321 7.540 21.506 1.00 49.66 143 LYS D C 1
ATOM 4895 O O . LYS D 1 143 ? 122.725 7.505 20.431 1.00 45.13 143 LYS D O 1
ATOM 4901 N N . PHE D 1 144 ? 123.621 8.688 22.116 1.00 45.15 144 PHE D N 1
ATOM 4902 C CA . PHE D 1 144 ? 123.201 9.969 21.545 1.00 38.96 144 PHE D CA 1
ATOM 4903 C C . PHE D 1 144 ? 124.341 10.827 20.975 1.00 42.13 144 PHE D C 1
ATOM 4904 O O . PHE D 1 144 ? 124.097 11.745 20.190 1.00 43.57 144 PHE D O 1
ATOM 4912 N N . VAL D 1 145 ? 125.577 10.512 21.347 1.00 39.58 145 VAL D N 1
ATOM 4913 C CA . VAL D 1 145 ? 126.736 11.300 20.931 1.00 35.08 145 VAL D CA 1
ATOM 4914 C C . VAL D 1 145 ? 127.910 10.405 20.555 1.00 44.14 145 VAL D C 1
ATOM 4915 O O . VAL D 1 145 ? 127.967 9.241 20.943 1.00 47.51 145 VAL D O 1
ATOM 4919 N N . HIS D 1 146 ? 128.842 10.978 19.802 1.00 47.16 146 HIS D N 1
ATOM 4920 C CA . HIS D 1 146 ? 130.124 10.371 19.454 1.00 52.08 146 HIS D CA 1
ATOM 4921 C C . HIS D 1 146 ? 130.967 10.139 20.711 1.00 46.11 146 HIS D C 1
ATOM 4922 O O . HIS D 1 146 ? 130.897 10.919 21.660 1.00 49.36 146 HIS D O 1
ATOM 4929 N N . PRO D 1 147 ? 131.763 9.057 20.720 1.00 54.22 147 PRO D N 1
ATOM 4930 C CA . PRO D 1 147 ? 132.584 8.691 21.881 1.00 52.81 147 PRO D CA 1
ATOM 4931 C C . PRO D 1 147 ? 133.417 9.825 22.472 1.00 55.72 147 PRO D C 1
ATOM 4932 O O . PRO D 1 147 ? 133.490 9.936 23.702 1.00 54.69 147 PRO D O 1
ATOM 4936 N N . ALA D 1 148 ? 133.997 10.670 21.626 1.00 50.18 148 ALA D N 1
ATOM 4937 C CA . ALA D 1 148 ? 134.819 11.772 22.114 1.00 51.99 148 ALA D CA 1
ATOM 4938 C C . ALA D 1 148 ? 134.002 12.769 22.925 1.00 46.33 148 ALA D C 1
ATOM 4939 O O . ALA D 1 148 ? 134.518 13.405 23.850 1.00 49.80 148 ALA D O 1
ATOM 4941 N N . VAL D 1 149 ? 132.735 12.923 22.543 1.00 45.72 149 VAL D N 1
ATOM 4942 C CA . VAL D 1 149 ? 131.808 13.805 23.240 1.00 49.71 149 VAL D CA 1
ATOM 4943 C C . VAL D 1 149 ? 131.351 13.172 24.550 1.00 41.42 149 VAL D C 1
ATOM 4944 O O . VAL D 1 149 ? 131.260 13.840 25.582 1.00 41.85 149 VAL D O 1
ATOM 4948 N N . ALA D 1 150 ? 131.051 11.881 24.494 1.00 42.08 150 ALA D N 1
ATOM 4949 C CA . ALA D 1 150 ? 130.702 11.133 25.697 1.00 45.74 150 ALA D CA 1
ATOM 4950 C C . ALA D 1 150 ? 131.828 11.259 26.705 1.00 50.64 150 ALA D C 1
ATOM 4951 O O . ALA D 1 150 ? 131.599 11.567 27.880 1.00 45.96 150 ALA D O 1
ATOM 4953 N N . ASP D 1 151 ? 133.056 11.065 26.224 1.00 50.56 151 ASP D N 1
ATOM 4954 C CA . ASP D 1 151 ? 134.224 11.185 27.076 1.00 48.24 151 ASP D CA 1
ATOM 4955 C C . ASP D 1 151 ? 134.323 12.596 27.642 1.00 47.85 151 ASP D C 1
ATOM 4956 O O . ASP D 1 151 ? 134.622 12.766 28.813 1.00 48.07 151 ASP D O 1
ATOM 4961 N N . ALA D 1 152 ? 134.055 13.606 26.817 1.00 46.94 152 ALA D N 1
ATOM 4962 C CA . ALA D 1 152 ? 134.114 14.993 27.280 1.00 45.82 152 ALA D CA 1
ATOM 4963 C C . ALA D 1 152 ? 133.087 15.263 28.372 1.00 45.70 152 ALA D C 1
ATOM 4964 O O . ALA D 1 152 ? 133.351 16.001 29.332 1.00 48.92 152 ALA D O 1
ATOM 4966 N N . LEU D 1 153 ? 131.904 14.681 28.205 1.00 40.44 153 LEU D N 1
ATOM 4967 C CA . LEU D 1 153 ? 130.827 14.830 29.174 1.00 45.23 153 LEU D CA 1
ATOM 4968 C C . LEU D 1 153 ? 131.194 14.152 30.484 1.00 45.90 153 LEU D C 1
ATOM 4969 O O . LEU D 1 153 ? 130.897 14.669 31.566 1.00 51.24 153 LEU D O 1
ATOM 4974 N N . ALA D 1 154 ? 131.846 12.997 30.390 1.00 47.82 154 ALA D N 1
ATOM 4975 C CA . ALA D 1 154 ? 132.252 12.261 31.587 1.00 55.83 154 ALA D CA 1
ATOM 4976 C C . ALA D 1 154 ? 133.205 13.105 32.428 1.00 52.03 154 ALA D C 1
ATOM 4977 O O . ALA D 1 154 ? 132.987 13.286 33.618 1.00 56.85 154 ALA D O 1
ATOM 4979 N N . GLU D 1 155 ? 134.214 13.684 31.788 1.00 56.54 155 GLU D N 1
ATOM 4980 C CA . GLU D 1 155 ? 135.186 14.515 32.496 1.00 63.73 155 GLU D CA 1
ATOM 4981 C C . GLU D 1 155 ? 134.592 15.790 33.054 1.00 65.71 155 GLU D C 1
ATOM 4982 O O . GLU D 1 155 ? 134.995 16.263 34.116 1.00 67.89 155 GLU D O 1
ATOM 4988 N N . ARG D 1 156 ? 133.629 16.340 32.330 1.00 62.38 156 ARG D N 1
ATOM 4989 C CA . ARG D 1 156 ? 133.033 17.609 32.699 1.00 59.87 156 ARG D CA 1
ATOM 4990 C C . ARG D 1 156 ? 132.307 17.528 34.039 1.00 55.99 156 ARG D C 1
ATOM 4991 O O . ARG D 1 156 ? 132.221 18.520 34.761 1.00 62.29 156 ARG D O 1
ATOM 4999 N N . PHE D 1 157 ? 131.768 16.357 34.372 1.00 58.06 157 PHE D N 1
ATOM 5000 C CA . PHE D 1 157 ? 130.943 16.266 35.578 1.00 65.81 157 PHE D CA 1
ATOM 5001 C C . PHE D 1 157 ? 131.627 15.589 36.775 1.00 73.37 157 PHE D C 1
ATOM 5002 O O . PHE D 1 157 ? 130.956 15.280 37.768 1.00 67.92 157 PHE D O 1
ATOM 5010 N N . LYS D 1 158 ? 132.937 15.351 36.623 1.00 71.39 158 LYS D N 1
ATOM 5011 C CA . LYS D 1 158 ? 133.916 14.926 37.648 1.00 72.62 158 LYS D CA 1
ATOM 5012 C C . LYS D 1 158 ? 134.975 14.031 37.006 1.00 73.50 158 LYS D C 1
ATOM 5013 O O . LYS D 1 158 ? 136.132 14.425 36.852 1.00 74.42 158 LYS D O 1
ATOM 5019 N N A MET E 1 1 ? 100.959 -6.815 38.304 0.51 60.52 1 MET E N 1
ATOM 5020 N N B MET E 1 1 ? 100.755 -6.291 39.427 0.49 55.86 1 MET E N 1
ATOM 5021 C CA A MET E 1 1 ? 102.040 -6.101 38.976 0.51 58.58 1 MET E CA 1
ATOM 5022 C CA B MET E 1 1 ? 101.802 -6.429 38.417 0.49 60.91 1 MET E CA 1
ATOM 5023 C C A MET E 1 1 ? 102.266 -4.772 38.232 0.51 59.24 1 MET E C 1
ATOM 5024 C C B MET E 1 1 ? 102.176 -5.086 37.781 0.49 58.52 1 MET E C 1
ATOM 5025 O O A MET E 1 1 ? 103.377 -4.246 38.194 0.51 60.43 1 MET E O 1
ATOM 5026 O O B MET E 1 1 ? 103.326 -4.881 37.384 0.49 58.35 1 MET E O 1
ATOM 5035 N N . ASN E 1 2 ? 101.207 -4.178 37.678 1.00 54.16 2 ASN E N 1
ATOM 5036 C CA . ASN E 1 2 ? 101.433 -2.892 37.011 1.00 50.63 2 ASN E CA 1
ATOM 5037 C C . ASN E 1 2 ? 101.640 -1.787 38.046 1.00 45.08 2 ASN E C 1
ATOM 5038 O O . ASN E 1 2 ? 100.745 -1.420 38.814 1.00 43.16 2 ASN E O 1
ATOM 5043 N N . ARG E 1 3 ? 102.845 -1.244 38.039 1.00 44.06 3 ARG E N 1
ATOM 5044 C CA . ARG E 1 3 ? 103.169 -0.133 38.918 1.00 45.90 3 ARG E CA 1
ATOM 5045 C C . ARG E 1 3 ? 103.482 1.086 38.066 1.00 40.52 3 ARG E C 1
ATOM 5046 O O . ARG E 1 3 ? 104.414 1.054 37.255 1.00 32.22 3 ARG E O 1
ATOM 5054 N N . VAL E 1 4 ? 102.715 2.159 38.229 1.00 37.38 4 VAL E N 1
ATOM 5055 C CA . VAL E 1 4 ? 102.941 3.307 37.355 1.00 39.86 4 VAL E CA 1
ATOM 5056 C C . VAL E 1 4 ? 103.619 4.464 38.109 1.00 41.76 4 VAL E C 1
ATOM 5057 O O . VAL E 1 4 ? 103.280 4.779 39.251 1.00 33.70 4 VAL E O 1
ATOM 5061 N N . LEU E 1 5 ? 104.581 5.097 37.454 1.00 37.57 5 LEU E N 1
ATOM 5062 C CA . LEU E 1 5 ? 105.249 6.219 38.055 1.00 34.73 5 LEU E CA 1
ATOM 5063 C C . LEU E 1 5 ? 104.925 7.505 37.279 1.00 33.93 5 LEU E C 1
ATOM 5064 O O . LEU E 1 5 ? 105.138 7.601 36.066 1.00 34.41 5 LEU E O 1
ATOM 5069 N N . TYR E 1 6 ? 104.437 8.491 38.018 1.00 32.68 6 TYR E N 1
ATOM 5070 C CA . TYR E 1 6 ? 104.034 9.784 37.480 1.00 30.94 6 TYR E CA 1
ATOM 5071 C C . TYR E 1 6 ? 105.031 10.854 37.953 1.00 33.55 6 TYR E C 1
ATOM 5072 O O . TYR E 1 6 ? 104.905 11.389 39.056 1.00 33.09 6 TYR E O 1
ATOM 5081 N N . PRO E 1 7 ? 106.055 11.134 37.133 1.00 32.48 7 PRO E N 1
ATOM 5082 C CA . PRO E 1 7 ? 107.080 12.116 37.489 1.00 29.75 7 PRO E CA 1
ATOM 5083 C C . PRO E 1 7 ? 106.703 13.515 37.052 1.00 34.62 7 PRO E C 1
ATOM 5084 O O . PRO E 1 7 ? 106.108 13.705 35.981 1.00 34.93 7 PRO E O 1
ATOM 5088 N N . GLY E 1 8 ? 107.103 14.496 37.840 1.00 33.49 8 GLY E N 1
ATOM 5089 C CA . GLY E 1 8 ? 106.835 15.876 37.505 1.00 31.68 8 GLY E CA 1
ATOM 5090 C C . GLY E 1 8 ? 107.448 16.789 38.538 1.00 38.41 8 GLY E C 1
ATOM 5091 O O . GLY E 1 8 ? 107.918 16.345 39.598 1.00 36.30 8 GLY E O 1
ATOM 5092 N N . THR E 1 9 ? 107.463 18.071 38.217 1.00 28.76 9 THR E N 1
ATOM 5093 C CA . THR E 1 9 ? 107.948 19.063 39.142 1.00 35.05 9 THR E CA 1
ATOM 5094 C C . THR E 1 9 ? 106.884 19.381 40.167 1.00 32.19 9 THR E C 1
ATOM 5095 O O . THR E 1 9 ? 107.194 19.522 41.347 1.00 36.34 9 THR E O 1
ATOM 5099 N N . PHE E 1 10 ? 105.631 19.442 39.720 1.00 29.44 10 PHE E N 1
ATOM 5100 C CA . PHE E 1 10 ? 104.510 19.729 40.607 1.00 35.18 10 PHE E CA 1
ATOM 5101 C C . PHE E 1 10 ? 104.788 20.935 41.493 1.00 36.10 10 PHE E C 1
ATOM 5102 O O . PHE E 1 10 ? 104.902 20.799 42.697 1.00 35.07 10 PHE E O 1
ATOM 5110 N N . ASP E 1 11 ? 104.933 22.102 40.886 1.00 32.52 11 ASP E N 1
ATOM 5111 C CA . ASP E 1 11 ? 105.272 23.299 41.621 1.00 32.33 11 ASP E CA 1
ATOM 5112 C C . ASP E 1 11 ? 104.238 24.387 41.391 1.00 40.44 11 ASP E C 1
ATOM 5113 O O . ASP E 1 11 ? 104.482 25.310 40.618 1.00 37.43 11 ASP E O 1
ATOM 5118 N N . PRO E 1 12 ? 103.065 24.282 42.037 1.00 42.09 12 PRO E N 1
ATOM 5119 C CA . PRO E 1 12 ? 102.564 23.204 42.881 1.00 39.92 12 PRO E CA 1
ATOM 5120 C C . PRO E 1 12 ? 101.718 22.217 42.073 1.00 37.71 12 PRO E C 1
ATOM 5121 O O . PRO E 1 12 ? 101.456 22.480 40.904 1.00 35.41 12 PRO E O 1
ATOM 5125 N N . ILE E 1 13 ? 101.267 21.136 42.709 1.00 32.70 13 ILE E N 1
ATOM 5126 C CA . ILE E 1 13 ? 100.354 20.183 42.099 1.00 34.88 13 ILE E CA 1
ATOM 5127 C C . ILE E 1 13 ? 99.005 20.857 41.879 1.00 38.03 13 ILE E C 1
ATOM 5128 O O . ILE E 1 13 ? 98.531 21.613 42.729 1.00 34.43 13 ILE E O 1
ATOM 5133 N N . THR E 1 14 ? 98.394 20.597 40.727 1.00 33.53 14 THR E N 1
ATOM 5134 C CA . THR E 1 14 ? 97.160 21.286 40.369 1.00 42.01 14 THR E CA 1
ATOM 5135 C C . THR E 1 14 ? 95.992 20.317 40.258 1.00 36.70 14 THR E C 1
ATOM 5136 O O . THR E 1 14 ? 96.159 19.113 40.423 1.00 36.06 14 THR E O 1
ATOM 5140 N N . LYS E 1 15 ? 94.804 20.840 39.987 1.00 35.57 15 LYS E N 1
ATOM 5141 C CA . LYS E 1 15 ? 93.666 19.973 39.735 1.00 40.26 15 LYS E CA 1
ATOM 5142 C C . LYS E 1 15 ? 93.872 19.183 38.446 1.00 41.05 15 LYS E C 1
ATOM 5143 O O . LYS E 1 15 ? 93.318 18.093 38.287 1.00 40.58 15 LYS E O 1
ATOM 5149 N N . GLY E 1 16 ? 94.694 19.731 37.548 1.00 42.66 16 GLY E N 1
ATOM 5150 C CA . GLY E 1 16 ? 95.049 19.059 36.315 1.00 39.05 16 GLY E CA 1
ATOM 5151 C C . GLY E 1 16 ? 95.791 17.783 36.647 1.00 43.47 16 GLY E C 1
ATOM 5152 O O . GLY E 1 16 ? 95.435 16.712 36.162 1.00 38.10 16 GLY E O 1
ATOM 5153 N N . HIS E 1 17 ? 96.823 17.891 37.480 1.00 34.19 17 HIS E N 1
ATOM 5154 C CA . HIS E 1 17 ? 97.526 16.690 37.927 1.00 36.96 17 HIS E CA 1
ATOM 5155 C C . HIS E 1 17 ? 96.595 15.741 38.698 1.00 38.32 17 HIS E C 1
ATOM 5156 O O . HIS E 1 17 ? 96.625 14.520 38.505 1.00 35.84 17 HIS E O 1
ATOM 5163 N N . GLY E 1 18 ? 95.780 16.316 39.578 1.00 37.92 18 GLY E N 1
ATOM 5164 C CA . GLY E 1 18 ? 94.881 15.547 40.420 1.00 32.88 18 GLY E CA 1
ATOM 5165 C C . GLY E 1 18 ? 93.914 14.691 39.626 1.00 36.52 18 GLY E C 1
ATOM 5166 O O . GLY E 1 18 ? 93.630 13.556 39.998 1.00 38.15 18 GLY E O 1
ATOM 5167 N N . ASP E 1 19 ? 93.408 15.233 38.527 1.00 36.04 19 ASP E N 1
ATOM 5168 C CA . ASP E 1 19 ? 92.511 14.486 37.665 1.00 36.34 19 ASP E CA 1
ATOM 5169 C C . ASP E 1 19 ? 93.206 13.222 37.138 1.00 39.94 19 ASP E C 1
ATOM 5170 O O . ASP E 1 19 ? 92.650 12.117 37.195 1.00 41.64 19 ASP E O 1
ATOM 5175 N N . LEU E 1 20 ? 94.439 13.380 36.670 1.00 37.86 20 LEU E N 1
ATOM 5176 C CA . LEU E 1 20 ? 95.205 12.262 36.119 1.00 38.04 20 LEU E CA 1
ATOM 5177 C C . LEU E 1 20 ? 95.482 11.179 37.158 1.00 36.72 20 LEU E C 1
ATOM 5178 O O . LEU E 1 20 ? 95.465 9.980 36.851 1.00 32.92 20 LEU E O 1
ATOM 5183 N N . ILE E 1 21 ? 95.742 11.622 38.383 1.00 37.12 21 ILE E N 1
ATOM 5184 C CA . ILE E 1 21 ? 96.050 10.740 39.506 1.00 39.97 21 ILE E CA 1
ATOM 5185 C C . ILE E 1 21 ? 94.821 9.969 39.976 1.00 35.94 21 ILE E C 1
ATOM 5186 O O . ILE E 1 21 ? 94.900 8.776 40.207 1.00 37.11 21 ILE E O 1
ATOM 5191 N N . GLU E 1 22 ? 93.689 10.657 40.073 1.00 41.77 22 GLU E N 1
ATOM 5192 C CA . GLU E 1 22 ? 92.407 10.025 40.351 1.00 39.93 22 GLU E CA 1
ATOM 5193 C C . GLU E 1 22 ? 92.169 8.908 39.333 1.00 45.16 22 GLU E C 1
ATOM 5194 O O . GLU E 1 22 ? 91.877 7.762 39.679 1.00 39.63 22 GLU E O 1
ATOM 5200 N N . ARG E 1 23 ? 92.321 9.255 38.062 1.00 40.37 23 ARG E N 1
ATOM 5201 C CA . ARG E 1 23 ? 92.042 8.309 36.997 1.00 39.38 23 ARG E CA 1
ATOM 5202 C C . ARG E 1 23 ? 93.039 7.131 36.984 1.00 42.37 23 ARG E C 1
ATOM 5203 O O . ARG E 1 23 ? 92.638 5.970 36.851 1.00 37.42 23 ARG E O 1
ATOM 5211 N N . ALA E 1 24 ? 94.317 7.423 37.228 1.00 40.06 24 ALA E N 1
ATOM 5212 C CA . ALA E 1 24 ? 95.373 6.414 37.162 1.00 39.28 24 ALA E CA 1
ATOM 5213 C C . ALA E 1 24 ? 95.288 5.489 38.359 1.00 42.86 24 ALA E C 1
ATOM 5214 O O . ALA E 1 24 ? 95.742 4.345 38.307 1.00 33.83 24 ALA E O 1
ATOM 5216 N N . SER E 1 25 ? 94.757 6.032 39.449 1.00 36.81 25 SER E N 1
ATOM 5217 C CA . SER E 1 25 ? 94.492 5.267 40.650 1.00 40.67 25 SER E CA 1
ATOM 5218 C C . SER E 1 25 ? 93.439 4.178 40.412 1.00 50.17 25 SER E C 1
ATOM 5219 O O . SER E 1 25 ? 93.518 3.088 40.989 1.00 38.72 25 SER E O 1
ATOM 5222 N N . ARG E 1 26 ? 92.464 4.451 39.546 1.00 43.89 26 ARG E N 1
ATOM 5223 C CA . ARG E 1 26 ? 91.408 3.472 39.342 1.00 41.29 26 ARG E CA 1
ATOM 5224 C C . ARG E 1 26 ? 91.816 2.453 38.289 1.00 41.54 26 ARG E C 1
ATOM 5225 O O . ARG E 1 26 ? 91.080 1.526 37.996 1.00 53.77 26 ARG E O 1
ATOM 5233 N N . LEU E 1 27 ? 93.024 2.592 37.771 1.00 44.76 27 LEU E N 1
ATOM 5234 C CA . LEU E 1 27 ? 93.420 1.850 36.592 1.00 42.03 27 LEU E CA 1
ATOM 5235 C C . LEU E 1 27 ? 94.626 0.950 36.830 1.00 47.24 27 LEU E C 1
ATOM 5236 O O . LEU E 1 27 ? 94.822 -0.053 36.136 1.00 41.70 27 LEU E O 1
ATOM 5241 N N . PHE E 1 28 ? 95.433 1.332 37.814 1.00 39.27 28 PHE E N 1
ATOM 5242 C CA . PHE E 1 28 ? 96.672 0.638 38.150 1.00 41.36 28 PHE E CA 1
ATOM 5243 C C . PHE E 1 28 ? 96.683 0.219 39.614 1.00 41.98 28 PHE E C 1
ATOM 5244 O O . PHE E 1 28 ? 96.043 0.850 40.445 1.00 42.83 28 PHE E O 1
ATOM 5252 N N . ASP E 1 29 ? 97.407 -0.855 39.910 1.00 45.00 29 ASP E N 1
ATOM 5253 C CA . ASP E 1 29 ? 97.496 -1.381 41.260 1.00 42.22 29 ASP E CA 1
ATOM 5254 C C . ASP E 1 29 ? 98.241 -0.434 42.193 1.00 47.05 29 ASP E C 1
ATOM 5255 O O . ASP E 1 29 ? 97.876 -0.253 43.354 1.00 48.20 29 ASP E O 1
ATOM 5260 N N . HIS E 1 30 ? 99.296 0.162 41.664 1.00 43.53 30 HIS E N 1
ATOM 5261 C CA . HIS E 1 30 ? 100.180 0.984 42.452 1.00 41.53 30 HIS E CA 1
ATOM 5262 C C . HIS E 1 30 ? 100.511 2.244 41.669 1.00 37.55 30 HIS E C 1
ATOM 5263 O O . HIS E 1 30 ? 100.945 2.171 40.516 1.00 41.23 30 HIS E O 1
ATOM 5270 N N . VAL E 1 31 ? 100.255 3.396 42.280 1.00 37.85 31 VAL E N 1
ATOM 5271 C CA . VAL E 1 31 ? 100.567 4.674 41.658 1.00 32.13 31 VAL E CA 1
ATOM 5272 C C . VAL E 1 31 ? 101.613 5.431 42.485 1.00 35.30 31 VAL E C 1
ATOM 5273 O O . VAL E 1 31 ? 101.396 5.760 43.652 1.00 35.52 31 VAL E O 1
ATOM 5277 N N . ILE E 1 32 ? 102.745 5.713 41.865 1.00 32.36 32 ILE E N 1
ATOM 5278 C CA . ILE E 1 32 ? 103.785 6.482 42.505 1.00 32.31 32 ILE E CA 1
ATOM 5279 C C . ILE E 1 32 ? 103.910 7.859 41.851 1.00 39.45 32 ILE E C 1
ATOM 5280 O O . ILE E 1 32 ? 104.181 7.977 40.655 1.00 34.46 32 ILE E O 1
ATOM 5285 N N . ILE E 1 33 ? 103.675 8.894 42.648 1.00 36.85 33 ILE E N 1
ATOM 5286 C CA . ILE E 1 33 ? 103.935 10.257 42.237 1.00 33.80 33 ILE E CA 1
ATOM 5287 C C . ILE E 1 33 ? 105.376 10.568 42.568 1.00 34.10 33 ILE E C 1
ATOM 5288 O O . ILE E 1 33 ? 105.757 10.557 43.737 1.00 33.62 33 ILE E O 1
ATOM 5293 N N . ALA E 1 34 ? 106.187 10.776 41.535 1.00 32.85 34 ALA E N 1
ATOM 5294 C CA . ALA E 1 34 ? 107.598 11.055 41.725 1.00 25.83 34 ALA E CA 1
ATOM 5295 C C . ALA E 1 34 ? 107.846 12.543 41.529 1.00 36.77 34 ALA E C 1
ATOM 5296 O O . ALA E 1 34 ? 107.861 13.037 40.395 1.00 29.69 34 ALA E O 1
ATOM 5298 N N . VAL E 1 35 ? 108.020 13.265 42.630 1.00 32.74 35 VAL E N 1
ATOM 5299 C CA . VAL E 1 35 ? 108.250 14.701 42.536 1.00 33.01 35 VAL E CA 1
ATOM 5300 C C . VAL E 1 35 ? 109.726 14.968 42.311 1.00 31.42 35 VAL E C 1
ATOM 5301 O O . VAL E 1 35 ? 110.548 14.644 43.167 1.00 32.60 35 VAL E O 1
ATOM 5305 N N . ALA E 1 36 ? 110.064 15.541 41.161 1.00 24.10 36 ALA E N 1
ATOM 5306 C CA . ALA E 1 36 ? 111.470 15.826 40.806 1.00 25.83 36 ALA E CA 1
ATOM 5307 C C . ALA E 1 36 ? 111.989 17.114 41.471 1.00 30.58 36 ALA E C 1
ATOM 5308 O O . ALA E 1 36 ? 111.259 18.106 41.570 1.00 31.41 36 ALA E O 1
ATOM 5310 N N . ALA E 1 37 ? 113.230 17.078 41.957 1.00 26.72 37 ALA E N 1
ATOM 5311 C CA . ALA E 1 37 ? 113.865 18.251 42.571 1.00 35.23 37 ALA E CA 1
ATOM 5312 C C . ALA E 1 37 ? 113.865 19.439 41.609 1.00 33.57 37 ALA E C 1
ATOM 5313 O O . ALA E 1 37 ? 113.534 20.543 42.010 1.00 34.09 37 ALA E O 1
ATOM 5315 N N . SER E 1 38 ? 114.201 19.163 40.347 1.00 40.16 38 SER E N 1
ATOM 5316 C CA . SER E 1 38 ? 114.300 20.145 39.267 1.00 32.09 38 SER E CA 1
ATOM 5317 C C . SER E 1 38 ? 114.959 21.455 39.695 1.00 40.67 38 SER E C 1
ATOM 5318 O O . SER E 1 38 ? 114.333 22.512 39.653 1.00 41.37 38 SER E O 1
ATOM 5321 N N . PRO E 1 39 ? 116.239 21.393 40.080 1.00 44.13 39 PRO E N 1
ATOM 5322 C CA . PRO E 1 39 ? 116.861 22.603 40.621 1.00 44.12 39 PRO E CA 1
ATOM 5323 C C . PRO E 1 39 ? 116.968 23.683 39.558 1.00 54.24 39 PRO E C 1
ATOM 5324 O O . PRO E 1 39 ? 116.959 24.865 39.903 1.00 51.48 39 PRO E O 1
ATOM 5328 N N . LYS E 1 40 ? 116.984 23.274 38.288 1.00 55.42 40 LYS E N 1
ATOM 5329 C CA . LYS E 1 40 ? 117.185 24.202 37.180 1.00 54.21 40 LYS E CA 1
ATOM 5330 C C . LYS E 1 40 ? 115.922 24.980 36.833 1.00 55.69 40 LYS E C 1
ATOM 5331 O O . LYS E 1 40 ? 115.996 25.998 36.164 1.00 55.42 40 LYS E O 1
ATOM 5337 N N . LYS E 1 41 ? 114.757 24.503 37.253 1.00 54.06 41 LYS E N 1
ATOM 5338 C CA . LYS E 1 41 ? 113.569 25.330 37.092 1.00 53.07 41 LYS E CA 1
ATOM 5339 C C . LYS E 1 41 ? 113.415 26.434 38.115 1.00 53.31 41 LYS E C 1
ATOM 5340 O O . LYS E 1 41 ? 112.610 27.349 37.894 1.00 56.29 41 LYS E O 1
ATOM 5346 N N . ASN E 1 42 ? 114.308 26.451 39.103 1.00 46.97 42 ASN E N 1
ATOM 5347 C CA . ASN E 1 42 ? 114.228 27.322 40.276 1.00 51.98 42 ASN E CA 1
ATOM 5348 C C . ASN E 1 42 ? 112.818 27.324 40.911 1.00 49.75 42 ASN E C 1
ATOM 5349 O O . ASN E 1 42 ? 112.131 28.347 40.917 1.00 42.52 42 ASN E O 1
ATOM 5354 N N . PRO E 1 43 ? 112.381 26.168 41.450 1.00 50.62 43 PRO E N 1
ATOM 5355 C CA . PRO E 1 43 ? 110.992 25.992 41.921 1.00 40.43 43 PRO E CA 1
ATOM 5356 C C . PRO E 1 43 ? 110.570 26.939 43.049 1.00 35.73 43 PRO E C 1
ATOM 5357 O O . PRO E 1 43 ? 111.348 27.226 43.935 1.00 50.83 43 PRO E O 1
ATOM 5361 N N . LEU E 1 44 ? 109.332 27.404 42.993 1.00 39.02 44 LEU E N 1
ATOM 5362 C CA . LEU E 1 44 ? 108.767 28.253 44.017 1.00 34.88 44 LEU E CA 1
ATOM 5363 C C . LEU E 1 44 ? 108.735 27.535 45.362 1.00 45.60 44 LEU E C 1
ATOM 5364 O O . LEU E 1 44 ? 109.144 28.094 46.388 1.00 37.87 44 LEU E O 1
ATOM 5369 N N . PHE E 1 45 ? 108.251 26.291 45.347 1.00 44.49 45 PHE E N 1
ATOM 5370 C CA . PHE E 1 45 ? 108.210 25.463 46.551 1.00 36.74 45 PHE E CA 1
ATOM 5371 C C . PHE E 1 45 ? 109.390 24.522 46.586 1.00 35.31 45 PHE E C 1
ATOM 5372 O O . PHE E 1 45 ? 109.820 23.990 45.552 1.00 38.94 45 PHE E O 1
ATOM 5380 N N . SER E 1 46 ? 109.906 24.305 47.788 1.00 37.07 46 SER E N 1
ATOM 5381 C CA . SER E 1 46 ? 110.969 23.339 48.007 1.00 31.30 46 SER E CA 1
ATOM 5382 C C . SER E 1 46 ? 110.462 21.937 47.683 1.00 32.31 46 SER E C 1
ATOM 5383 O O . SER E 1 46 ? 109.257 21.693 47.680 1.00 33.05 46 SER E O 1
ATOM 5386 N N . LEU E 1 47 ? 111.390 21.015 47.457 1.00 30.49 47 LEU E N 1
ATOM 5387 C CA . LEU E 1 47 ? 111.045 19.632 47.164 1.00 33.00 47 LEU E CA 1
ATOM 5388 C C . LEU E 1 47 ? 110.132 19.048 48.252 1.00 34.31 47 LEU E C 1
ATOM 5389 O O . LEU E 1 47 ? 109.084 18.486 47.959 1.00 35.41 47 LEU E O 1
ATOM 5394 N N . GLU E 1 48 ? 110.519 19.249 49.510 1.00 32.75 48 GLU E N 1
ATOM 5395 C CA . GLU E 1 48 ? 109.772 18.775 50.667 1.00 35.19 48 GLU E CA 1
ATOM 5396 C C . GLU E 1 48 ? 108.340 19.310 50.715 1.00 34.12 48 GLU E C 1
ATOM 5397 O O . GLU E 1 48 ? 107.402 18.578 51.014 1.00 40.57 48 GLU E O 1
ATOM 5403 N N . GLN E 1 49 ? 108.176 20.596 50.445 1.00 33.82 49 GLN E N 1
ATOM 5404 C CA . GLN E 1 49 ? 106.844 21.189 50.401 1.00 38.50 49 GLN E CA 1
ATOM 5405 C C . GLN E 1 49 ? 106.008 20.600 49.280 1.00 33.01 49 GLN E C 1
ATOM 5406 O O . GLN E 1 49 ? 104.829 20.323 49.466 1.00 36.15 49 GLN E O 1
ATOM 5412 N N . ARG E 1 50 ? 106.617 20.432 48.111 1.00 37.55 50 ARG E N 1
ATOM 5413 C CA . ARG E 1 50 ? 105.890 19.932 46.945 1.00 36.04 50 ARG E CA 1
ATOM 5414 C C . ARG E 1 50 ? 105.465 18.492 47.170 1.00 29.16 50 ARG E C 1
ATOM 5415 O O . ARG E 1 50 ? 104.325 18.126 46.903 1.00 31.80 50 ARG E O 1
ATOM 5423 N N . VAL E 1 51 ? 106.353 17.693 47.746 1.00 34.97 51 VAL E N 1
ATOM 5424 C CA . VAL E 1 51 ? 105.977 16.334 48.142 1.00 37.15 51 VAL E CA 1
ATOM 5425 C C . VAL E 1 51 ? 104.799 16.382 49.116 1.00 31.82 51 VAL E C 1
ATOM 5426 O O . VAL E 1 51 ? 103.793 15.692 48.927 1.00 38.11 51 VAL E O 1
ATOM 5430 N N . ALA E 1 52 ? 104.897 17.256 50.117 1.00 36.10 52 ALA E N 1
ATOM 5431 C CA . ALA E 1 52 ? 103.856 17.348 51.139 1.00 37.55 52 ALA E CA 1
ATOM 5432 C C . ALA E 1 52 ? 102.528 17.766 50.544 1.00 36.10 52 ALA E C 1
ATOM 5433 O O . ALA E 1 52 ? 101.472 17.220 50.886 1.00 39.86 52 ALA E O 1
ATOM 5435 N N . LEU E 1 53 ? 102.569 18.753 49.656 1.00 35.80 53 LEU E N 1
ATOM 5436 C CA . LEU E 1 53 ? 101.335 19.202 49.029 1.00 32.50 53 LEU E CA 1
ATOM 5437 C C . LEU E 1 53 ? 100.730 18.066 48.206 1.00 33.15 53 LEU E C 1
ATOM 5438 O O . LEU E 1 53 ? 99.535 17.806 48.297 1.00 36.71 53 LEU E O 1
ATOM 5443 N N . ALA E 1 54 ? 101.567 17.361 47.451 1.00 33.55 54 ALA E N 1
ATOM 5444 C CA . ALA E 1 54 ? 101.108 16.237 46.646 1.00 35.33 54 ALA E CA 1
ATOM 5445 C C . ALA E 1 54 ? 100.506 15.123 47.526 1.00 39.48 54 ALA E C 1
ATOM 5446 O O . ALA E 1 54 ? 99.499 14.506 47.168 1.00 39.65 54 ALA E O 1
ATOM 5448 N N . GLN E 1 55 ? 101.097 14.908 48.698 1.00 41.31 55 GLN E N 1
ATOM 5449 C CA . GLN E 1 55 ? 100.633 13.865 49.622 1.00 35.42 55 GLN E CA 1
ATOM 5450 C C . GLN E 1 55 ? 99.249 14.202 50.138 1.00 37.86 55 GLN E C 1
ATOM 5451 O O . GLN E 1 55 ? 98.369 13.338 50.190 1.00 35.88 55 GLN E O 1
ATOM 5457 N N . GLU E 1 56 ? 99.070 15.473 50.510 1.00 36.71 56 GLU E N 1
ATOM 5458 C CA . GLU E 1 56 ? 97.800 15.989 51.029 1.00 36.24 56 GLU E CA 1
ATOM 5459 C C . GLU E 1 56 ? 96.655 15.840 50.046 1.00 43.30 56 GLU E C 1
ATOM 5460 O O . GLU E 1 56 ? 95.537 15.476 50.424 1.00 45.17 56 GLU E O 1
ATOM 5466 N N . VAL E 1 57 ? 96.952 16.132 48.785 1.00 42.06 57 VAL E N 1
ATOM 5467 C CA . VAL E 1 57 ? 95.997 16.065 47.686 1.00 35.93 57 VAL E CA 1
ATOM 5468 C C . VAL E 1 57 ? 95.603 14.614 47.364 1.00 38.57 57 VAL E C 1
ATOM 5469 O O . VAL E 1 57 ? 94.508 14.345 46.848 1.00 41.16 57 VAL E O 1
ATOM 5473 N N . THR E 1 58 ? 96.468 13.669 47.717 1.00 36.43 58 THR E N 1
ATOM 5474 C CA . THR E 1 58 ? 96.234 12.284 47.331 1.00 37.91 58 THR E CA 1
ATOM 5475 C C . THR E 1 58 ? 96.027 11.325 48.512 1.00 42.76 58 THR E C 1
ATOM 5476 O O . THR E 1 58 ? 96.022 10.110 48.323 1.00 43.48 58 THR E O 1
ATOM 5480 N N . LYS E 1 59 ? 95.840 11.867 49.716 1.00 42.94 59 LYS E N 1
ATOM 5481 C CA . LYS E 1 59 ? 95.793 11.047 50.929 1.00 47.17 59 LYS E CA 1
ATOM 5482 C C . LYS E 1 59 ? 94.556 10.141 50.984 1.00 43.39 59 LYS E C 1
ATOM 5483 O O . LYS E 1 59 ? 94.548 9.134 51.668 1.00 46.38 59 LYS E O 1
ATOM 5489 N N . HIS E 1 60 ? 93.524 10.494 50.238 1.00 50.52 60 HIS E N 1
ATOM 5490 C CA . HIS E 1 60 ? 92.316 9.697 50.191 1.00 38.67 60 HIS E CA 1
ATOM 5491 C C . HIS E 1 60 ? 92.425 8.507 49.247 1.00 50.40 60 HIS E C 1
ATOM 5492 O O . HIS E 1 60 ? 91.500 7.697 49.171 1.00 55.08 60 HIS E O 1
ATOM 5499 N N . LEU E 1 61 ? 93.542 8.388 48.533 1.00 44.15 61 LEU E N 1
ATOM 5500 C CA . LEU E 1 61 ? 93.701 7.298 47.572 1.00 42.74 61 LEU E CA 1
ATOM 5501 C C . LEU E 1 61 ? 94.670 6.240 48.075 1.00 47.26 61 LEU E C 1
ATOM 5502 O O . LEU E 1 61 ? 95.884 6.444 48.079 1.00 51.92 61 LEU E O 1
ATOM 5507 N N . PRO E 1 62 ? 94.138 5.073 48.446 1.00 53.02 62 PRO E N 1
ATOM 5508 C CA . PRO E 1 62 ? 94.918 4.055 49.158 1.00 46.49 62 PRO E CA 1
ATOM 5509 C C . PRO E 1 62 ? 96.078 3.478 48.369 1.00 53.40 62 PRO E C 1
ATOM 5510 O O . PRO E 1 62 ? 97.056 3.075 48.999 1.00 57.61 62 PRO E O 1
ATOM 5514 N N . ASN E 1 63 ? 96.009 3.446 47.039 1.00 49.52 63 ASN E N 1
ATOM 5515 C CA . ASN E 1 63 ? 97.105 2.835 46.282 1.00 42.32 63 ASN E CA 1
ATOM 5516 C C . ASN E 1 63 ? 98.097 3.867 45.747 1.00 46.89 63 ASN E C 1
ATOM 5517 O O . ASN E 1 63 ? 98.961 3.558 44.920 1.00 43.70 63 ASN E O 1
ATOM 5522 N N . VAL E 1 64 ? 98.000 5.087 46.261 1.00 48.69 64 VAL E N 1
ATOM 5523 C CA . VAL E 1 64 ? 98.876 6.166 45.827 1.00 43.37 64 VAL E CA 1
ATOM 5524 C C . VAL E 1 64 ? 99.861 6.609 46.914 1.00 42.91 64 VAL E C 1
ATOM 5525 O O . VAL E 1 64 ? 99.485 6.844 48.069 1.00 35.67 64 VAL E O 1
ATOM 5529 N N . GLU E 1 65 ? 101.130 6.699 46.528 1.00 38.44 65 GLU E N 1
ATOM 5530 C CA . GLU E 1 65 ? 102.152 7.262 47.399 1.00 40.66 65 GLU E CA 1
ATOM 5531 C C . GLU E 1 65 ? 103.026 8.255 46.648 1.00 43.60 65 GLU E C 1
ATOM 5532 O O . GLU E 1 65 ? 103.118 8.220 45.410 1.00 34.47 65 GLU E O 1
ATOM 5538 N N . VAL E 1 66 ? 103.673 9.127 47.421 1.00 39.53 66 VAL E N 1
ATOM 5539 C CA . VAL E 1 66 ? 104.431 10.255 46.900 1.00 32.01 66 VAL E CA 1
ATOM 5540 C C . VAL E 1 66 ? 105.855 10.247 47.421 1.00 36.73 66 VAL E C 1
ATOM 5541 O O . VAL E 1 66 ? 106.078 10.150 48.611 1.00 38.13 66 VAL E O 1
ATOM 5545 N N . VAL E 1 67 ? 106.816 10.396 46.526 1.00 30.82 67 VAL E N 1
ATOM 5546 C CA . VAL E 1 67 ? 108.202 10.416 46.897 1.00 26.88 67 VAL E CA 1
ATOM 5547 C C . VAL E 1 67 ? 108.958 11.489 46.099 1.00 36.54 67 VAL E C 1
ATOM 5548 O O . VAL E 1 67 ? 108.612 11.769 44.942 1.00 33.65 67 VAL E O 1
ATOM 5552 N N . GLY E 1 68 ? 109.984 12.083 46.714 1.00 35.87 68 GLY E N 1
ATOM 5553 C CA . GLY E 1 68 ? 110.852 13.026 46.029 1.00 27.82 68 GLY E CA 1
ATOM 5554 C C . GLY E 1 68 ? 112.098 12.352 45.487 1.00 31.02 68 GLY E C 1
ATOM 5555 O O . GLY E 1 68 ? 112.507 11.317 46.002 1.00 30.17 68 GLY E O 1
ATOM 5556 N N . PHE E 1 69 ? 112.677 12.897 44.415 1.00 26.81 69 PHE E N 1
ATOM 5557 C CA . PHE E 1 69 ? 113.908 12.342 43.862 1.00 26.80 69 PHE E CA 1
ATOM 5558 C C . PHE E 1 69 ? 114.653 13.400 43.080 1.00 33.05 69 PHE E C 1
ATOM 5559 O O . PHE E 1 69 ? 114.038 14.326 42.516 1.00 28.71 69 PHE E O 1
ATOM 5567 N N . SER E 1 70 ? 115.977 13.280 43.044 1.00 27.43 70 SER E N 1
ATOM 5568 C CA . SER E 1 70 ? 116.773 14.273 42.341 1.00 29.32 70 SER E CA 1
ATOM 5569 C C . SER E 1 70 ? 117.716 13.588 41.357 1.00 33.97 70 SER E C 1
ATOM 5570 O O . SER E 1 70 ? 118.654 14.202 40.852 1.00 31.90 70 SER E O 1
ATOM 5573 N N . THR E 1 71 ? 117.485 12.295 41.135 1.00 27.67 71 THR E N 1
ATOM 5574 C CA . THR E 1 71 ? 118.317 11.482 40.250 1.00 29.34 71 THR E CA 1
ATOM 5575 C C . THR E 1 71 ? 117.752 11.375 38.830 1.00 31.98 71 THR E C 1
ATOM 5576 O O . THR E 1 71 ? 116.702 11.919 38.521 1.00 29.17 71 THR E O 1
ATOM 5580 N N . LEU E 1 72 ? 118.464 10.684 37.962 1.00 28.12 72 LEU E N 1
ATOM 5581 C CA . LEU E 1 72 ? 117.944 10.429 36.636 1.00 32.89 72 LEU E CA 1
ATOM 5582 C C . LEU E 1 72 ? 116.641 9.636 36.720 1.00 33.33 72 LEU E C 1
ATOM 5583 O O . LEU E 1 72 ? 116.573 8.598 37.396 1.00 32.97 72 LEU E O 1
ATOM 5588 N N . LEU E 1 73 ? 115.608 10.155 36.059 1.00 27.00 73 LEU E N 1
ATOM 5589 C CA . LEU E 1 73 ? 114.311 9.501 35.987 1.00 31.64 73 LEU E CA 1
ATOM 5590 C C . LEU E 1 73 ? 114.431 8.055 35.516 1.00 34.67 73 LEU E C 1
ATOM 5591 O O . LEU E 1 73 ? 113.739 7.157 36.025 1.00 31.76 73 LEU E O 1
ATOM 5596 N N . ALA E 1 74 ? 115.284 7.845 34.517 1.00 28.51 74 ALA E N 1
ATOM 5597 C CA . ALA E 1 74 ? 115.456 6.516 33.949 1.00 37.29 74 ALA E CA 1
ATOM 5598 C C . ALA E 1 74 ? 116.051 5.558 34.979 1.00 33.63 74 ALA E C 1
ATOM 5599 O O . ALA E 1 74 ? 115.730 4.379 34.984 1.00 34.87 74 ALA E O 1
ATOM 5601 N N . HIS E 1 75 ? 116.867 6.082 35.888 1.00 32.37 75 HIS E N 1
ATOM 5602 C CA . HIS E 1 75 ? 117.398 5.255 36.966 1.00 33.16 75 HIS E CA 1
ATOM 5603 C C . HIS E 1 75 ? 116.330 5.113 38.022 1.00 34.67 75 HIS E C 1
ATOM 5604 O O . HIS E 1 75 ? 116.055 4.017 38.499 1.00 34.36 75 HIS E O 1
ATOM 5611 N N . PHE E 1 76 ? 115.676 6.219 38.350 1.00 31.72 76 PHE E N 1
ATOM 5612 C CA . PHE E 1 76 ? 114.737 6.192 39.458 1.00 34.35 76 PHE E CA 1
ATOM 5613 C C . PHE E 1 76 ? 113.552 5.240 39.246 1.00 39.51 76 PHE E C 1
ATOM 5614 O O . PHE E 1 76 ? 113.060 4.645 40.199 1.00 36.99 76 PHE E O 1
ATOM 5622 N N . VAL E 1 77 ? 113.063 5.135 38.012 1.00 38.30 77 VAL E N 1
ATOM 5623 C CA . VAL E 1 77 ? 111.918 4.280 37.743 1.00 35.80 77 VAL E CA 1
ATOM 5624 C C . VAL E 1 77 ? 112.267 2.798 37.933 1.00 41.53 77 VAL E C 1
ATOM 5625 O O . VAL E 1 77 ? 111.441 2.004 38.412 1.00 36.33 77 VAL E O 1
ATOM 5629 N N . LYS E 1 78 ? 113.515 2.444 37.655 1.00 33.95 78 LYS E N 1
ATOM 5630 C CA . LYS E 1 78 ? 113.937 1.059 37.826 1.00 46.11 78 LYS E CA 1
ATOM 5631 C C . LYS E 1 78 ? 114.072 0.831 39.310 1.00 47.90 78 LYS E C 1
ATOM 5632 O O . LYS E 1 78 ? 113.726 -0.228 39.840 1.00 49.76 78 LYS E O 1
ATOM 5638 N N . GLU E 1 79 ? 114.447 1.898 39.994 1.00 36.04 79 GLU E N 1
ATOM 5639 C CA . GLU E 1 79 ? 114.667 1.827 41.415 1.00 36.40 79 GLU E CA 1
ATOM 5640 C C . GLU E 1 79 ? 113.337 1.641 42.119 1.00 44.62 79 GLU E C 1
ATOM 5641 O O . GLU E 1 79 ? 113.247 1.051 43.208 1.00 44.39 79 GLU E O 1
ATOM 5647 N N . GLN E 1 80 ? 112.291 2.149 41.487 1.00 37.68 80 GLN E N 1
ATOM 5648 C CA . GLN E 1 80 ? 110.953 2.024 42.028 1.00 34.11 80 GLN E CA 1
ATOM 5649 C C . GLN E 1 80 ? 110.292 0.727 41.531 1.00 28.07 80 GLN E C 1
ATOM 5650 O O . GLN E 1 80 ? 109.211 0.386 41.964 1.00 38.50 80 GLN E O 1
ATOM 5656 N N . LYS E 1 81 ? 110.962 0.026 40.623 1.00 31.67 81 LYS E N 1
ATOM 5657 C CA . LYS E 1 81 ? 110.396 -1.147 39.953 1.00 45.75 81 LYS E CA 1
ATOM 5658 C C . LYS E 1 81 ? 109.006 -0.852 39.350 1.00 45.17 81 LYS E C 1
ATOM 5659 O O . LYS E 1 81 ? 108.046 -1.614 39.501 1.00 39.98 81 LYS E O 1
ATOM 5665 N N . ALA E 1 82 ? 108.902 0.282 38.676 1.00 38.27 82 ALA E N 1
ATOM 5666 C CA . ALA E 1 82 ? 107.682 0.589 37.968 1.00 31.33 82 ALA E CA 1
ATOM 5667 C C . ALA E 1 82 ? 107.864 0.139 36.535 1.00 28.66 82 ALA E C 1
ATOM 5668 O O . ALA E 1 82 ? 108.953 0.260 35.979 1.00 35.24 82 ALA E O 1
ATOM 5670 N N . ASN E 1 83 ? 106.814 -0.385 35.922 1.00 31.93 83 ASN E N 1
ATOM 5671 C CA . ASN E 1 83 ? 106.937 -0.801 34.523 1.00 39.72 83 ASN E CA 1
ATOM 5672 C C . ASN E 1 83 ? 106.276 0.200 33.553 1.00 33.36 83 ASN E C 1
ATOM 5673 O O . ASN E 1 83 ? 106.268 -0.023 32.339 1.00 34.37 83 ASN E O 1
ATOM 5678 N N . VAL E 1 84 ? 105.703 1.280 34.091 1.00 33.32 84 VAL E N 1
ATOM 5679 C CA . VAL E 1 84 ? 105.045 2.311 33.266 1.00 37.36 84 VAL E CA 1
ATOM 5680 C C . VAL E 1 84 ? 105.299 3.756 33.739 1.00 32.45 84 VAL E C 1
ATOM 5681 O O . VAL E 1 84 ? 105.162 4.043 34.915 1.00 35.91 84 VAL E O 1
ATOM 5685 N N . PHE E 1 85 ? 105.644 4.658 32.822 1.00 36.08 85 PHE E N 1
ATOM 5686 C CA . PHE E 1 85 ? 105.583 6.101 33.085 1.00 35.84 85 PHE E CA 1
ATOM 5687 C C . PHE E 1 85 ? 104.184 6.612 32.756 1.00 41.54 85 PHE E C 1
ATOM 5688 O O . PHE E 1 85 ? 103.587 6.216 31.742 1.00 39.00 85 PHE E O 1
ATOM 5696 N N . LEU E 1 86 ? 103.660 7.499 33.591 1.00 35.06 86 LEU E N 1
ATOM 5697 C CA . LEU E 1 86 ? 102.495 8.265 33.188 1.00 31.19 86 LEU E CA 1
ATOM 5698 C C . LEU E 1 86 ? 102.918 9.709 32.942 1.00 35.75 86 LEU E C 1
ATOM 5699 O O . LEU E 1 86 ? 103.695 10.272 33.716 1.00 36.05 86 LEU E O 1
ATOM 5704 N N . ARG E 1 87 ? 102.464 10.279 31.828 1.00 36.26 87 ARG E N 1
ATOM 5705 C CA . ARG E 1 87 ? 102.661 11.702 31.565 1.00 31.46 87 ARG E CA 1
ATOM 5706 C C . ARG E 1 87 ? 101.334 12.290 31.083 1.00 35.48 87 ARG E C 1
ATOM 5707 O O . ARG E 1 87 ? 100.547 11.606 30.425 1.00 32.30 87 ARG E O 1
ATOM 5715 N N . GLY E 1 88 ? 101.054 13.532 31.456 1.00 29.59 88 GLY E N 1
ATOM 5716 C CA . GLY E 1 88 ? 99.838 14.183 31.007 1.00 35.31 88 GLY E CA 1
ATOM 5717 C C . GLY E 1 88 ? 100.046 14.902 29.683 1.00 37.75 88 GLY E C 1
ATOM 5718 O O . GLY E 1 88 ? 101.123 15.431 29.445 1.00 39.83 88 GLY E O 1
ATOM 5719 N N . LEU E 1 89 ? 99.010 14.944 28.841 1.00 40.93 89 LEU E N 1
ATOM 5720 C CA . LEU E 1 89 ? 99.028 15.744 27.602 1.00 40.62 89 LEU E CA 1
ATOM 5721 C C . LEU E 1 89 ? 97.866 16.731 27.569 1.00 46.05 89 LEU E C 1
ATOM 5722 O O . LEU E 1 89 ? 96.704 16.334 27.658 1.00 45.83 89 LEU E O 1
ATOM 5727 N N . ARG E 1 90 ? 98.186 18.016 27.403 1.00 47.77 90 ARG E N 1
ATOM 5728 C CA . ARG E 1 90 ? 97.154 19.058 27.387 1.00 61.70 90 ARG E CA 1
ATOM 5729 C C . ARG E 1 90 ? 97.189 19.939 26.121 1.00 60.66 90 ARG E C 1
ATOM 5730 O O . ARG E 1 90 ? 96.154 20.422 25.679 1.00 68.18 90 ARG E O 1
ATOM 5738 N N . ALA E 1 91 ? 98.370 20.127 25.537 1.00 63.66 91 ALA E N 1
ATOM 5739 C CA . ALA E 1 91 ? 98.544 20.900 24.299 1.00 61.88 91 ALA E CA 1
ATOM 5740 C C . ALA E 1 91 ? 99.458 20.106 23.347 1.00 63.01 91 ALA E C 1
ATOM 5741 O O . ALA E 1 91 ? 100.126 19.171 23.789 1.00 58.12 91 ALA E O 1
ATOM 5743 N N . VAL E 1 92 ? 99.488 20.427 22.052 1.00 57.56 92 VAL E N 1
ATOM 5744 C CA . VAL E 1 92 ? 100.296 19.598 21.148 1.00 68.37 92 VAL E CA 1
ATOM 5745 C C . VAL E 1 92 ? 101.780 19.869 21.439 1.00 66.94 92 VAL E C 1
ATOM 5746 O O . VAL E 1 92 ? 102.644 19.065 21.084 1.00 65.82 92 VAL E O 1
ATOM 5750 N N . SER E 1 93 ? 102.083 20.992 22.093 1.00 68.00 93 SER E N 1
ATOM 5751 C CA . SER E 1 93 ? 103.473 21.275 22.448 1.00 65.77 93 SER E CA 1
ATOM 5752 C C . SER E 1 93 ? 103.898 20.338 23.576 1.00 59.52 93 SER E C 1
ATOM 5753 O O . SER E 1 93 ? 105.069 19.974 23.695 1.00 59.38 93 SER E O 1
ATOM 5756 N N . ASP E 1 94 ? 102.932 19.911 24.376 1.00 54.02 94 ASP E N 1
ATOM 5757 C CA . ASP E 1 94 ? 103.207 18.890 25.369 1.00 61.30 94 ASP E CA 1
ATOM 5758 C C . ASP E 1 94 ? 103.542 17.601 24.639 1.00 55.53 94 ASP E C 1
ATOM 5759 O O . ASP E 1 94 ? 104.496 16.912 24.991 1.00 50.31 94 ASP E O 1
ATOM 5764 N N . PHE E 1 95 ? 102.752 17.293 23.607 1.00 53.31 95 PHE E N 1
ATOM 5765 C CA . PHE E 1 95 ? 102.933 16.053 22.859 1.00 52.24 95 PHE E CA 1
ATOM 5766 C C . PHE E 1 95 ? 104.336 15.971 22.257 1.00 54.14 95 PHE E C 1
ATOM 5767 O O . PHE E 1 95 ? 104.976 14.922 22.309 1.00 47.62 95 PHE E O 1
ATOM 5775 N N . GLU E 1 96 ? 104.804 17.078 21.686 1.00 55.18 96 GLU E N 1
ATOM 5776 C CA . GLU E 1 96 ? 106.146 17.146 21.121 1.00 55.44 96 GLU E CA 1
ATOM 5777 C C . GLU E 1 96 ? 107.261 16.814 22.102 1.00 48.72 96 GLU E C 1
ATOM 5778 O O . GLU E 1 96 ? 108.098 15.946 21.858 1.00 48.38 96 GLU E O 1
ATOM 5784 N N . TYR E 1 97 ? 107.253 17.523 23.219 1.00 51.35 97 TYR E N 1
ATOM 5785 C CA . TYR E 1 97 ? 108.269 17.355 24.243 1.00 49.30 97 TYR E CA 1
ATOM 5786 C C . TYR E 1 97 ? 108.181 15.947 24.845 1.00 43.46 97 TYR E C 1
ATOM 5787 O O . TYR E 1 97 ? 109.192 15.261 24.972 1.00 46.77 97 TYR E O 1
ATOM 5796 N N . GLU E 1 98 ? 106.969 15.507 25.167 1.00 44.67 98 GLU E N 1
ATOM 5797 C CA . GLU E 1 98 ? 106.780 14.190 25.762 1.00 50.95 98 GLU E CA 1
ATOM 5798 C C . GLU E 1 98 ? 107.212 13.077 24.808 1.00 50.02 98 GLU E C 1
ATOM 5799 O O . GLU E 1 98 ? 107.824 12.095 25.230 1.00 38.64 98 GLU E O 1
ATOM 5805 N N . PHE E 1 99 ? 106.916 13.256 23.519 1.00 48.99 99 PHE E N 1
ATOM 5806 C CA . PHE E 1 99 ? 107.279 12.278 22.492 1.00 48.26 99 PHE E CA 1
ATOM 5807 C C . PHE E 1 99 ? 108.793 12.072 22.486 1.00 46.91 99 PHE E C 1
ATOM 5808 O O . PHE E 1 99 ? 109.292 10.962 22.342 1.00 45.95 99 PHE E O 1
ATOM 5816 N N . GLN E 1 100 ? 109.522 13.155 22.672 1.00 41.31 100 GLN E N 1
ATOM 5817 C CA . GLN E 1 100 ? 110.962 13.098 22.612 1.00 41.14 100 GLN E CA 1
ATOM 5818 C C . GLN E 1 100 ? 111.524 12.549 23.920 1.00 49.05 100 GLN E C 1
ATOM 5819 O O . GLN E 1 100 ? 112.521 11.833 23.926 1.00 40.85 100 GLN E O 1
ATOM 5825 N N . LEU E 1 101 ? 110.866 12.872 25.030 1.00 48.19 101 LEU E N 1
ATOM 5826 C CA . LEU E 1 101 ? 111.274 12.355 26.330 1.00 47.56 101 LEU E CA 1
ATOM 5827 C C . LEU E 1 101 ? 111.058 10.842 26.401 1.00 45.08 101 LEU E C 1
ATOM 5828 O O . LEU E 1 101 ? 111.901 10.095 26.911 1.00 42.45 101 LEU E O 1
ATOM 5833 N N . ALA E 1 102 ? 109.940 10.395 25.849 1.00 42.94 102 ALA E N 1
ATOM 5834 C CA . ALA E 1 102 ? 109.618 8.986 25.842 1.00 41.54 102 ALA E CA 1
ATOM 5835 C C . ALA E 1 102 ? 110.625 8.217 24.999 1.00 46.99 102 ALA E C 1
ATOM 5836 O O . ALA E 1 102 ? 111.040 7.123 25.368 1.00 47.81 102 ALA E O 1
ATOM 5838 N N . ASN E 1 103 ? 111.038 8.785 23.872 1.00 43.90 103 ASN E N 1
ATOM 5839 C CA . ASN E 1 103 ? 111.943 8.045 23.002 1.00 53.07 103 ASN E CA 1
ATOM 5840 C C . ASN E 1 103 ? 113.366 7.981 23.580 1.00 46.61 103 ASN E C 1
ATOM 5841 O O . ASN E 1 103 ? 114.109 7.048 23.296 1.00 47.24 103 ASN E O 1
ATOM 5846 N N . MET E 1 104 ? 113.736 8.951 24.406 1.00 41.45 104 MET E N 1
ATOM 5847 C CA . MET E 1 104 ? 115.051 8.921 25.020 1.00 45.19 104 MET E CA 1
ATOM 5848 C C . MET E 1 104 ? 115.047 8.055 26.270 1.00 43.72 104 MET E C 1
ATOM 5849 O O . MET E 1 104 ? 116.036 7.388 26.554 1.00 45.22 104 MET E O 1
ATOM 5854 N N . ASN E 1 105 ? 113.936 8.037 26.999 1.00 42.20 105 ASN E N 1
ATOM 5855 C CA . ASN E 1 105 ? 113.808 7.130 28.138 1.00 41.63 105 ASN E CA 1
ATOM 5856 C C . ASN E 1 105 ? 113.765 5.680 27.673 1.00 48.80 105 ASN E C 1
ATOM 5857 O O . ASN E 1 105 ? 114.213 4.774 28.381 1.00 42.84 105 ASN E O 1
ATOM 5862 N N A ARG E 1 106 ? 113.247 5.487 26.461 0.34 42.67 106 ARG E N 1
ATOM 5863 N N B ARG E 1 106 ? 113.211 5.468 26.484 0.66 42.62 106 ARG E N 1
ATOM 5864 C CA A ARG E 1 106 ? 113.141 4.179 25.825 0.34 41.92 106 ARG E CA 1
ATOM 5865 C CA B ARG E 1 106 ? 113.125 4.140 25.905 0.66 41.78 106 ARG E CA 1
ATOM 5866 C C A ARG E 1 106 ? 114.528 3.616 25.588 0.34 45.29 106 ARG E C 1
ATOM 5867 C C B ARG E 1 106 ? 114.531 3.611 25.630 0.66 44.34 106 ARG E C 1
ATOM 5868 O O A ARG E 1 106 ? 114.746 2.407 25.660 0.34 46.38 106 ARG E O 1
ATOM 5869 O O B ARG E 1 106 ? 114.756 2.402 25.675 0.66 46.87 106 ARG E O 1
ATOM 5884 N N . GLN E 1 107 ? 115.482 4.510 25.374 1.00 42.08 107 GLN E N 1
ATOM 5885 C CA . GLN E 1 107 ? 116.863 4.098 25.165 1.00 43.40 107 GLN E CA 1
ATOM 5886 C C . GLN E 1 107 ? 117.502 3.786 26.519 1.00 49.87 107 GLN E C 1
ATOM 5887 O O . GLN E 1 107 ? 118.299 2.854 26.641 1.00 43.65 107 GLN E O 1
ATOM 5893 N N . LEU E 1 108 ? 117.117 4.541 27.545 1.00 43.68 108 LEU E N 1
ATOM 5894 C CA . LEU E 1 108 ? 117.726 4.389 28.863 1.00 44.80 108 LEU E CA 1
ATOM 5895 C C . LEU E 1 108 ? 117.055 3.312 29.709 1.00 37.58 108 LEU E C 1
ATOM 5896 O O . LEU E 1 108 ? 117.696 2.665 30.527 1.00 36.82 108 LEU E O 1
ATOM 5901 N N . ALA E 1 109 ? 115.757 3.134 29.510 1.00 34.44 109 ALA E N 1
ATOM 5902 C CA . ALA E 1 109 ? 114.988 2.144 30.260 1.00 36.87 109 ALA E CA 1
ATOM 5903 C C . ALA E 1 109 ? 114.015 1.414 29.327 1.00 40.96 109 ALA E C 1
ATOM 5904 O O . ALA E 1 109 ? 112.811 1.663 29.351 1.00 34.43 109 ALA E O 1
ATOM 5906 N N . PRO E 1 110 ? 114.546 0.494 28.512 1.00 41.23 110 PRO E N 1
ATOM 5907 C CA . PRO E 1 110 ? 113.773 -0.163 27.455 1.00 39.32 110 PRO E CA 1
ATOM 5908 C C . PRO E 1 110 ? 112.618 -1.038 27.956 1.00 40.25 110 PRO E C 1
ATOM 5909 O O . PRO E 1 110 ? 111.746 -1.367 27.162 1.00 41.68 110 PRO E O 1
ATOM 5913 N N . ASP E 1 111 ? 112.588 -1.410 29.228 1.00 36.51 111 ASP E N 1
ATOM 5914 C CA . ASP E 1 111 ? 111.482 -2.243 29.698 1.00 36.59 111 ASP E CA 1
ATOM 5915 C C . ASP E 1 111 ? 110.400 -1.444 30.399 1.00 34.58 111 ASP E C 1
ATOM 5916 O O . ASP E 1 111 ? 109.498 -2.002 31.012 1.00 38.71 111 ASP E O 1
ATOM 5921 N N . VAL E 1 112 ? 110.460 -0.131 30.261 1.00 33.50 112 VAL E N 1
ATOM 5922 C CA . VAL E 1 112 ? 109.436 0.712 30.845 1.00 35.87 112 VAL E CA 1
ATOM 5923 C C . VAL E 1 112 ? 108.642 1.376 29.750 1.00 36.62 112 VAL E C 1
ATOM 5924 O O . VAL E 1 112 ? 109.208 1.947 28.810 1.00 41.82 112 VAL E O 1
ATOM 5928 N N . GLU E 1 113 ? 107.328 1.268 29.865 1.00 34.76 113 GLU E N 1
ATOM 5929 C CA . GLU E 1 113 ? 106.412 1.851 28.905 1.00 39.42 113 GLU E CA 1
ATOM 5930 C C . GLU E 1 113 ? 106.154 3.327 29.203 1.00 36.60 113 GLU E C 1
ATOM 5931 O O . GLU E 1 113 ? 106.175 3.736 30.355 1.00 37.53 113 GLU E O 1
ATOM 5937 N N . SER E 1 114 ? 105.928 4.130 28.173 1.00 38.29 114 SER E N 1
ATOM 5938 C CA . SER E 1 114 ? 105.475 5.505 28.392 1.00 41.84 114 SER E CA 1
ATOM 5939 C C . SER E 1 114 ? 104.033 5.621 27.927 1.00 36.92 114 SER E C 1
ATOM 5940 O O . SER E 1 114 ? 103.744 5.371 26.762 1.00 42.76 114 SER E O 1
ATOM 5943 N N . MET E 1 115 ? 103.130 5.995 28.825 1.00 29.37 115 MET E N 1
ATOM 5944 C CA . MET E 1 115 ? 101.732 6.115 28.464 1.00 36.94 115 MET E CA 1
ATOM 5945 C C . MET E 1 115 ? 101.222 7.500 28.834 1.00 41.23 115 MET E C 1
ATOM 5946 O O . MET E 1 115 ? 101.778 8.181 29.713 1.00 33.73 115 MET E O 1
ATOM 5951 N N . PHE E 1 116 ? 100.162 7.917 28.157 1.00 35.67 116 PHE E N 1
ATOM 5952 C CA . PHE E 1 116 ? 99.653 9.265 28.322 1.00 34.22 116 PHE E CA 1
ATOM 5953 C C . PHE E 1 116 ? 98.181 9.271 28.578 1.00 38.14 116 PHE E C 1
ATOM 5954 O O . PHE E 1 116 ? 97.439 8.427 28.064 1.00 31.10 116 PHE E O 1
ATOM 5962 N N . LEU E 1 117 ? 97.776 10.224 29.403 1.00 31.95 117 LEU E N 1
ATOM 5963 C CA . LEU E 1 117 ? 96.381 10.522 29.612 1.00 32.55 117 LEU E CA 1
ATOM 5964 C C . LEU E 1 117 ? 96.180 11.991 29.328 1.00 37.10 117 LEU E C 1
ATOM 5965 O O . LEU E 1 117 ? 97.113 12.797 29.409 1.00 33.78 117 LEU E O 1
ATOM 5970 N N . THR E 1 118 ? 94.963 12.358 28.972 1.00 37.83 118 THR E N 1
ATOM 5971 C CA . THR E 1 118 ? 94.694 13.771 28.835 1.00 44.77 118 THR E CA 1
ATOM 5972 C C . THR E 1 118 ? 93.679 14.139 29.923 1.00 42.07 118 THR E C 1
ATOM 5973 O O . THR E 1 118 ? 92.766 13.372 30.197 1.00 41.72 118 THR E O 1
ATOM 5977 N N . PRO E 1 119 ? 93.870 15.291 30.585 1.00 43.54 119 PRO E N 1
ATOM 5978 C CA . PRO E 1 119 ? 92.958 15.650 31.676 1.00 51.66 119 PRO E CA 1
ATOM 5979 C C . PRO E 1 119 ? 91.558 15.981 31.170 1.00 55.41 119 PRO E C 1
ATOM 5980 O O . PRO E 1 119 ? 91.392 16.334 29.993 1.00 49.43 119 PRO E O 1
ATOM 5984 N N . SER E 1 120 ? 90.578 15.888 32.066 1.00 54.00 120 SER E N 1
ATOM 5985 C CA . SER E 1 120 ? 89.207 16.261 31.750 1.00 55.48 120 SER E CA 1
ATOM 5986 C C . SER E 1 120 ? 89.212 17.677 31.186 1.00 62.86 120 SER E C 1
ATOM 5987 O O . SER E 1 120 ? 90.078 18.482 31.543 1.00 57.63 120 SER E O 1
ATOM 5990 N N . GLU E 1 121 ? 88.256 17.976 30.307 1.00 66.40 121 GLU E N 1
ATOM 5991 C CA . GLU E 1 121 ? 88.208 19.265 29.606 1.00 70.39 121 GLU E CA 1
ATOM 5992 C C . GLU E 1 121 ? 88.253 20.461 30.554 1.00 64.92 121 GLU E C 1
ATOM 5993 O O . GLU E 1 121 ? 88.787 21.509 30.217 1.00 70.76 121 GLU E O 1
ATOM 5999 N N . LYS E 1 122 ? 87.718 20.272 31.751 1.00 57.55 122 LYS E N 1
ATOM 6000 C CA . LYS E 1 122 ? 87.676 21.308 32.764 1.00 61.87 122 LYS E CA 1
ATOM 6001 C C . LYS E 1 122 ? 89.041 21.641 33.354 1.00 66.99 122 LYS E C 1
ATOM 6002 O O . LYS E 1 122 ? 89.258 22.741 33.857 1.00 64.44 122 LYS E O 1
ATOM 6008 N N . TYR E 1 123 ? 89.955 20.679 33.317 1.00 58.33 123 TYR E N 1
ATOM 6009 C CA . TYR E 1 123 ? 91.254 20.878 33.940 1.00 60.76 123 TYR E CA 1
ATOM 6010 C C . TYR E 1 123 ? 92.387 20.947 32.920 1.00 60.09 123 TYR E C 1
ATOM 6011 O O . TYR E 1 123 ? 93.557 21.022 33.293 1.00 57.55 123 TYR E O 1
ATOM 6020 N N . SER E 1 124 ? 92.025 20.949 31.638 1.00 53.77 124 SER E N 1
ATOM 6021 C CA . SER E 1 124 ? 92.978 20.949 30.520 1.00 60.65 124 SER E CA 1
ATOM 6022 C C . SER E 1 124 ? 93.776 22.242 30.376 1.00 57.43 124 SER E C 1
ATOM 6023 O O . SER E 1 124 ? 94.940 22.224 29.986 1.00 57.77 124 SER E O 1
ATOM 6026 N N . PHE E 1 125 ? 93.126 23.366 30.632 1.00 56.19 125 PHE E N 1
ATOM 6027 C CA . PHE E 1 125 ? 93.766 24.664 30.470 1.00 61.28 125 PHE E CA 1
ATOM 6028 C C . PHE E 1 125 ? 94.642 25.049 31.671 1.00 52.41 125 PHE E C 1
ATOM 6029 O O . PHE E 1 125 ? 95.241 26.118 31.684 1.00 62.24 125 PHE E O 1
ATOM 6037 N N . ILE E 1 126 ? 94.753 24.171 32.660 1.00 55.30 126 ILE E N 1
ATOM 6038 C CA . ILE E 1 126 ? 95.440 24.532 33.897 1.00 50.28 126 ILE E CA 1
ATOM 6039 C C . ILE E 1 126 ? 96.945 24.361 33.824 1.00 50.90 126 ILE E C 1
ATOM 6040 O O . ILE E 1 126 ? 97.456 23.253 33.693 1.00 55.47 126 ILE E O 1
ATOM 6045 N N . SER E 1 127 ? 97.636 25.494 33.913 1.00 54.48 127 SER E N 1
ATOM 6046 C CA . SER E 1 127 ? 99.092 25.568 33.964 1.00 50.40 127 SER E CA 1
ATOM 6047 C C . SER E 1 127 ? 99.585 25.884 35.370 1.00 53.26 127 SER E C 1
ATOM 6048 O O . SER E 1 127 ? 99.167 26.868 35.991 1.00 46.00 127 SER E O 1
ATOM 6051 N N . SER E 1 128 ? 100.515 25.075 35.844 1.00 46.06 128 SER E N 1
ATOM 6052 C CA . SER E 1 128 ? 101.140 25.292 37.133 1.00 45.77 128 SER E CA 1
ATOM 6053 C C . SER E 1 128 ? 101.809 26.681 37.216 1.00 50.16 128 SER E C 1
ATOM 6054 O O . SER E 1 128 ? 101.750 27.371 38.254 1.00 43.04 128 SER E O 1
ATOM 6057 N N . THR E 1 129 ? 102.421 27.082 36.100 1.00 42.19 129 THR E N 1
ATOM 6058 C CA . THR E 1 129 ? 103.138 28.343 35.977 1.00 44.18 129 THR E CA 1
ATOM 6059 C C . THR E 1 129 ? 102.166 29.516 36.125 1.00 41.89 129 THR E C 1
ATOM 6060 O O . THR E 1 129 ? 102.450 30.501 36.807 1.00 42.33 129 THR E O 1
ATOM 6064 N N . LEU E 1 130 ? 101.024 29.415 35.460 1.00 42.25 130 LEU E N 1
ATOM 6065 C CA . LEU E 1 130 ? 100.022 30.471 35.526 1.00 46.00 130 LEU E CA 1
ATOM 6066 C C . LEU E 1 130 ? 99.372 30.546 36.892 1.00 37.30 130 LEU E C 1
ATOM 6067 O O . LEU E 1 130 ? 99.059 31.630 37.360 1.00 41.26 130 LEU E O 1
ATOM 6072 N N . VAL E 1 131 ? 99.183 29.397 37.530 1.00 40.84 131 VAL E N 1
ATOM 6073 C CA . VAL E 1 131 ? 98.689 29.367 38.891 1.00 36.08 131 VAL E CA 1
ATOM 6074 C C . VAL E 1 131 ? 99.634 30.156 39.796 1.00 35.73 131 VAL E C 1
ATOM 6075 O O . VAL E 1 131 ? 99.186 31.006 40.565 1.00 36.91 131 VAL E O 1
ATOM 6079 N N . ARG E 1 132 ? 100.937 29.923 39.657 1.00 35.91 132 ARG E N 1
ATOM 6080 C CA . ARG E 1 132 ? 101.915 30.652 40.454 1.00 38.78 132 ARG E CA 1
ATOM 6081 C C . ARG E 1 132 ? 101.842 32.151 40.205 1.00 42.93 132 ARG E C 1
ATOM 6082 O O . ARG E 1 132 ? 101.853 32.943 41.143 1.00 39.96 132 ARG E O 1
ATOM 6090 N N . GLU E 1 133 ? 101.788 32.533 38.935 1.00 38.91 133 GLU E N 1
ATOM 6091 C CA . GLU E 1 133 ? 101.804 33.943 38.573 1.00 40.86 133 GLU E CA 1
ATOM 6092 C C . GLU E 1 133 ? 100.541 34.648 39.042 1.00 37.36 133 GLU E C 1
ATOM 6093 O O . GLU E 1 133 ? 100.601 35.788 39.493 1.00 42.63 133 GLU E O 1
ATOM 6099 N N . ILE E 1 134 ? 99.397 33.986 38.917 1.00 31.71 134 ILE E N 1
ATOM 6100 C CA . ILE E 1 134 ? 98.155 34.583 39.385 1.00 39.87 134 ILE E CA 1
ATOM 6101 C C . ILE E 1 134 ? 98.228 34.804 40.906 1.00 41.55 134 ILE E C 1
ATOM 6102 O O . ILE E 1 134 ? 97.917 35.890 41.402 1.00 40.02 134 ILE E O 1
ATOM 6107 N N . ALA E 1 135 ? 98.699 33.790 41.626 1.00 40.51 135 ALA E N 1
ATOM 6108 C CA . ALA E 1 135 ? 98.817 33.874 43.076 1.00 44.38 135 ALA E CA 1
ATOM 6109 C C . ALA E 1 135 ? 99.793 34.969 43.497 1.00 41.26 135 ALA E C 1
ATOM 6110 O O . ALA E 1 135 ? 99.499 35.739 44.403 1.00 42.39 135 ALA E O 1
ATOM 6112 N N . ALA E 1 136 ? 100.931 35.064 42.808 1.00 40.80 136 ALA E N 1
ATOM 6113 C CA . ALA E 1 136 ? 101.935 36.091 43.093 1.00 38.66 136 ALA E CA 1
ATOM 6114 C C . ALA E 1 136 ? 101.338 37.492 42.946 1.00 40.68 136 ALA E C 1
ATOM 6115 O O . ALA E 1 136 ? 101.835 38.445 43.531 1.00 42.83 136 ALA E O 1
ATOM 6117 N N . LEU E 1 137 ? 100.284 37.609 42.146 1.00 40.70 137 LEU E N 1
ATOM 6118 C CA . LEU E 1 137 ? 99.618 38.886 41.944 1.00 40.53 137 LEU E CA 1
ATOM 6119 C C . LEU E 1 137 ? 98.300 38.976 42.719 1.00 44.85 137 LEU E C 1
ATOM 6120 O O . LEU E 1 137 ? 97.471 39.850 42.461 1.00 35.99 137 LEU E O 1
ATOM 6125 N N . GLY E 1 138 ? 98.104 38.071 43.675 1.00 48.19 138 GLY E N 1
ATOM 6126 C CA . GLY E 1 138 ? 96.943 38.150 44.548 1.00 37.56 138 GLY E CA 1
ATOM 6127 C C . GLY E 1 138 ? 95.623 37.787 43.895 1.00 46.22 138 GLY E C 1
ATOM 6128 O O . GLY E 1 138 ? 94.560 38.276 44.294 1.00 40.28 138 GLY E O 1
ATOM 6129 N N . GLY E 1 139 ? 95.691 36.969 42.852 1.00 42.65 139 GLY E N 1
ATOM 6130 C CA . GLY E 1 139 ? 94.499 36.470 42.205 1.00 41.10 139 GLY E CA 1
ATOM 6131 C C . GLY E 1 139 ? 93.985 35.197 42.846 1.00 43.93 139 GLY E C 1
ATOM 6132 O O . GLY E 1 139 ? 94.747 34.474 43.463 1.00 45.92 139 GLY E O 1
ATOM 6133 N N . ASP E 1 140 ? 92.681 34.961 42.729 1.00 42.43 140 ASP E N 1
ATOM 6134 C CA . ASP E 1 140 ? 92.042 33.753 43.209 1.00 46.88 140 ASP E CA 1
ATOM 6135 C C . ASP E 1 140 ? 92.330 32.556 42.301 1.00 44.90 140 ASP E C 1
ATOM 6136 O O . ASP E 1 140 ? 91.946 32.543 41.129 1.00 41.48 140 ASP E O 1
ATOM 6141 N N . ILE E 1 141 ? 92.989 31.539 42.848 1.00 46.07 141 ILE E N 1
ATOM 6142 C CA . ILE E 1 141 ? 93.284 30.332 42.066 1.00 50.51 141 ILE E CA 1
ATOM 6143 C C . ILE E 1 141 ? 92.529 29.087 42.559 1.00 46.65 141 ILE E C 1
ATOM 6144 O O . ILE E 1 141 ? 92.904 27.968 42.239 1.00 45.89 141 ILE E O 1
ATOM 6149 N N . SER E 1 142 ? 91.461 29.285 43.329 1.00 51.23 142 SER E N 1
ATOM 6150 C CA . SER E 1 142 ? 90.772 28.173 43.998 1.00 47.43 142 SER E CA 1
ATOM 6151 C C . SER E 1 142 ? 90.078 27.226 43.024 1.00 47.24 142 SER E C 1
ATOM 6152 O O . SER E 1 142 ? 89.756 26.095 43.373 1.00 50.46 142 SER E O 1
ATOM 6155 N N . LYS E 1 143 ? 89.880 27.672 41.794 1.00 46.30 143 LYS E N 1
ATOM 6156 C CA . LYS E 1 143 ? 89.270 26.817 40.792 1.00 51.66 143 LYS E CA 1
ATOM 6157 C C . LYS E 1 143 ? 90.300 25.909 40.108 1.00 57.72 143 LYS E C 1
ATOM 6158 O O . LYS E 1 143 ? 89.932 24.974 39.385 1.00 55.41 143 LYS E O 1
ATOM 6164 N N . PHE E 1 144 ? 91.583 26.171 40.353 1.00 45.78 144 PHE E N 1
ATOM 6165 C CA . PHE E 1 144 ? 92.647 25.438 39.676 1.00 46.97 144 PHE E CA 1
ATOM 6166 C C . PHE E 1 144 ? 93.427 24.471 40.572 1.00 46.95 144 PHE E C 1
ATOM 6167 O O . PHE E 1 144 ? 94.190 23.636 40.086 1.00 46.22 144 PHE E O 1
ATOM 6175 N N . VAL E 1 145 ? 93.272 24.616 41.880 1.00 44.34 145 VAL E N 1
ATOM 6176 C CA . VAL E 1 145 ? 94.028 23.801 42.818 1.00 41.34 145 VAL E CA 1
ATOM 6177 C C . VAL E 1 145 ? 93.182 23.423 44.028 1.00 44.63 145 VAL E C 1
ATOM 6178 O O . VAL E 1 145 ? 92.144 24.024 44.281 1.00 46.85 145 VAL E O 1
ATOM 6182 N N . HIS E 1 146 ? 93.639 22.403 44.749 1.00 45.33 146 HIS E N 1
ATOM 6183 C CA . HIS E 1 146 ? 93.066 21.968 46.023 1.00 49.02 146 HIS E CA 1
ATOM 6184 C C . HIS E 1 146 ? 93.234 23.094 47.054 1.00 45.77 146 HIS E C 1
ATOM 6185 O O . HIS E 1 146 ? 94.207 23.849 46.987 1.00 47.34 146 HIS E O 1
ATOM 6192 N N . PRO E 1 147 ? 92.284 23.229 47.992 1.00 50.85 147 PRO E N 1
ATOM 6193 C CA . PRO E 1 147 ? 92.332 24.290 49.007 1.00 44.50 147 PRO E CA 1
ATOM 6194 C C . PRO E 1 147 ? 93.672 24.421 49.718 1.00 43.50 147 PRO E C 1
ATOM 6195 O O . PRO E 1 147 ? 94.130 25.540 49.926 1.00 50.61 147 PRO E O 1
ATOM 6199 N N . ALA E 1 148 ? 94.297 23.300 50.056 1.00 45.26 148 ALA E N 1
ATOM 6200 C CA . ALA E 1 148 ? 95.569 23.324 50.763 1.00 43.71 148 ALA E CA 1
ATOM 6201 C C . ALA E 1 148 ? 96.651 23.931 49.907 1.00 46.73 148 ALA E C 1
ATOM 6202 O O . ALA E 1 148 ? 97.583 24.550 50.419 1.00 50.65 148 ALA E O 1
ATOM 6204 N N . VAL E 1 149 ? 96.558 23.715 48.600 1.00 46.39 149 VAL E N 1
ATOM 6205 C CA . VAL E 1 149 ? 97.526 24.301 47.689 1.00 45.57 149 VAL E CA 1
ATOM 6206 C C . VAL E 1 149 ? 97.246 25.796 47.540 1.00 39.51 149 VAL E C 1
ATOM 6207 O O . VAL E 1 149 ? 98.164 26.614 47.552 1.00 38.83 149 VAL E O 1
ATOM 6211 N N . ALA E 1 150 ? 95.969 26.140 47.421 1.00 39.44 150 ALA E N 1
ATOM 6212 C CA . ALA E 1 150 ? 95.573 27.534 47.347 1.00 42.18 150 ALA E CA 1
ATOM 6213 C C . ALA E 1 150 ? 96.109 28.276 48.561 1.00 51.99 150 ALA E C 1
ATOM 6214 O O . ALA E 1 150 ? 96.733 29.340 48.435 1.00 50.29 150 ALA E O 1
ATOM 6216 N N . ASP E 1 151 ? 95.910 27.673 49.730 1.00 46.25 151 ASP E N 1
ATOM 6217 C CA . ASP E 1 151 ? 96.394 28.240 50.977 1.00 47.33 151 ASP E CA 1
ATOM 6218 C C . ASP E 1 151 ? 97.918 28.364 51.020 1.00 49.75 151 ASP E C 1
ATOM 6219 O O . ASP E 1 151 ? 98.442 29.395 51.438 1.00 49.32 151 ASP E O 1
ATOM 6224 N N . ALA E 1 152 ? 98.628 27.330 50.574 1.00 41.33 152 ALA E N 1
ATOM 6225 C CA . ALA E 1 152 ? 100.095 27.367 50.568 1.00 44.23 152 ALA E CA 1
ATOM 6226 C C . ALA E 1 152 ? 100.648 28.476 49.650 1.00 43.29 152 ALA E C 1
ATOM 6227 O O . ALA E 1 152 ? 101.618 29.155 49.995 1.00 45.42 152 ALA E O 1
ATOM 6229 N N . LEU E 1 153 ? 100.025 28.664 48.493 1.00 38.86 153 LEU E N 1
ATOM 6230 C CA . LEU E 1 153 ? 100.448 29.722 47.575 1.00 50.16 153 LEU E CA 1
ATOM 6231 C C . LEU E 1 153 ? 100.216 31.118 48.172 1.00 47.68 153 LEU E C 1
ATOM 6232 O O . LEU E 1 153 ? 101.064 31.996 48.050 1.00 46.69 153 LEU E O 1
ATOM 6237 N N . ALA E 1 154 ? 99.081 31.303 48.841 1.00 41.95 154 ALA E N 1
ATOM 6238 C CA . ALA E 1 154 ? 98.759 32.591 49.449 1.00 54.40 154 ALA E CA 1
ATOM 6239 C C . ALA E 1 154 ? 99.807 32.963 50.484 1.00 56.81 154 ALA E C 1
ATOM 6240 O O . ALA E 1 154 ? 100.334 34.077 50.494 1.00 58.24 154 ALA E O 1
ATOM 6242 N N . GLU E 1 155 ? 100.133 32.000 51.334 1.00 59.25 155 GLU E N 1
ATOM 6243 C CA . GLU E 1 155 ? 101.077 32.234 52.402 1.00 52.96 155 GLU E CA 1
ATOM 6244 C C . GLU E 1 155 ? 102.454 32.466 51.813 1.00 51.51 155 GLU E C 1
ATOM 6245 O O . GLU E 1 155 ? 103.233 33.263 52.323 1.00 65.22 155 GLU E O 1
ATOM 6251 N N . ARG E 1 156 ? 102.727 31.788 50.706 1.00 56.28 156 ARG E N 1
ATOM 6252 C CA . ARG E 1 156 ? 104.043 31.829 50.074 1.00 61.37 156 ARG E CA 1
ATOM 6253 C C . ARG E 1 156 ? 104.430 33.233 49.596 1.00 57.76 156 ARG E C 1
ATOM 6254 O O . ARG E 1 156 ? 105.596 33.613 49.629 1.00 61.14 156 ARG E O 1
ATOM 6262 N N . PHE E 1 157 ? 103.439 34.004 49.173 1.00 55.68 157 PHE E N 1
ATOM 6263 C CA . PHE E 1 157 ? 103.690 35.315 48.589 1.00 62.19 157 PHE E CA 1
ATOM 6264 C C . PHE E 1 157 ? 103.351 36.393 49.606 1.00 68.95 157 PHE E C 1
ATOM 6265 O O . PHE E 1 157 ? 102.466 37.218 49.341 1.00 58.44 157 PHE E O 1
ATOM 6273 N N . LYS E 1 158 ? 104.107 36.391 50.718 1.00 71.05 158 LYS E N 1
ATOM 6274 C CA . LYS E 1 158 ? 103.988 37.315 51.867 1.00 70.23 158 LYS E CA 1
ATOM 6275 C C . LYS E 1 158 ? 104.523 36.657 53.136 1.00 75.21 158 LYS E C 1
ATOM 6276 O O . LYS E 1 158 ? 105.445 35.841 53.084 1.00 72.78 158 LYS E O 1
ATOM 6282 N N . MET F 1 1 ? 78.401 50.844 13.906 1.00 74.97 1 MET F N 1
ATOM 6283 C CA . MET F 1 1 ? 78.208 50.598 12.483 1.00 69.78 1 MET F CA 1
ATOM 6284 C C . MET F 1 1 ? 79.013 49.341 12.081 1.00 74.36 1 MET F C 1
ATOM 6285 O O . MET F 1 1 ? 79.140 49.009 10.898 1.00 74.41 1 MET F O 1
ATOM 6290 N N . ASN F 1 2 ? 79.491 48.594 13.078 1.00 56.81 2 ASN F N 1
ATOM 6291 C CA . ASN F 1 2 ? 80.227 47.359 12.805 1.00 51.45 2 ASN F CA 1
ATOM 6292 C C . ASN F 1 2 ? 79.274 46.237 12.388 1.00 41.66 2 ASN F C 1
ATOM 6293 O O . ASN F 1 2 ? 78.365 45.858 13.115 1.00 44.87 2 ASN F O 1
ATOM 6298 N N . ARG F 1 3 ? 79.467 45.713 11.195 1.00 46.22 3 ARG F N 1
ATOM 6299 C CA . ARG F 1 3 ? 78.639 44.601 10.762 1.00 41.58 3 ARG F CA 1
ATOM 6300 C C . ARG F 1 3 ? 79.504 43.368 10.587 1.00 33.88 3 ARG F C 1
ATOM 6301 O O . ARG F 1 3 ? 80.454 43.378 9.808 1.00 30.08 3 ARG F O 1
ATOM 6309 N N . VAL F 1 4 ? 79.212 42.302 11.317 1.00 34.90 4 VAL F N 1
ATOM 6310 C CA . VAL F 1 4 ? 80.111 41.163 11.213 1.00 35.10 4 VAL F CA 1
ATOM 6311 C C . VAL F 1 4 ? 79.450 40.027 10.419 1.00 34.24 4 VAL F C 1
ATOM 6312 O O . VAL F 1 4 ? 78.273 39.728 10.591 1.00 34.63 4 VAL F O 1
ATOM 6316 N N . LEU F 1 5 ? 80.229 39.407 9.544 1.00 35.55 5 LEU F N 1
ATOM 6317 C CA . LEU F 1 5 ? 79.754 38.279 8.782 1.00 33.17 5 LEU F CA 1
ATOM 6318 C C . LEU F 1 5 ? 80.500 37.020 9.224 1.00 32.30 5 LEU F C 1
ATOM 6319 O O . LEU F 1 5 ? 81.732 36.968 9.222 1.00 31.56 5 LEU F O 1
ATOM 6324 N N . TYR F 1 6 ? 79.717 36.009 9.584 1.00 32.70 6 TYR F N 1
ATOM 6325 C CA . TYR F 1 6 ? 80.220 34.714 10.044 1.00 33.45 6 TYR F CA 1
ATOM 6326 C C . TYR F 1 6 ? 79.929 33.662 8.970 1.00 32.23 6 TYR F C 1
ATOM 6327 O O . TYR F 1 6 ? 78.825 33.109 8.902 1.00 33.53 6 TYR F O 1
ATOM 6336 N N . PRO F 1 7 ? 80.913 33.408 8.095 1.00 36.18 7 PRO F N 1
ATOM 6337 C CA . PRO F 1 7 ? 80.703 32.427 7.026 1.00 33.21 7 PRO F CA 1
ATOM 6338 C C . PRO F 1 7 ? 81.051 31.012 7.449 1.00 35.48 7 PRO F C 1
ATOM 6339 O O . PRO F 1 7 ? 82.020 30.823 8.190 1.00 37.10 7 PRO F O 1
ATOM 6343 N N . GLY F 1 8 ? 80.311 30.033 6.940 1.00 33.21 8 GLY F N 1
ATOM 6344 C CA . GLY F 1 8 ? 80.582 28.638 7.216 1.00 34.92 8 GLY F CA 1
ATOM 6345 C C . GLY F 1 8 ? 79.628 27.702 6.504 1.00 38.02 8 GLY F C 1
ATOM 6346 O O . GLY F 1 8 ? 78.609 28.126 5.923 1.00 32.23 8 GLY F O 1
ATOM 6347 N N . THR F 1 9 ? 79.952 26.418 6.536 1.00 31.86 9 THR F N 1
ATOM 6348 C CA . THR F 1 9 ? 79.077 25.431 5.930 1.00 37.04 9 THR F CA 1
ATOM 6349 C C . THR F 1 9 ? 77.910 25.105 6.842 1.00 34.47 9 THR F C 1
ATOM 6350 O O . THR F 1 9 ? 76.772 24.975 6.377 1.00 36.05 9 THR F O 1
ATOM 6354 N N . PHE F 1 10 ? 78.183 25.039 8.137 1.00 30.02 10 PHE F N 1
ATOM 6355 C CA . PHE F 1 10 ? 77.150 24.738 9.124 1.00 34.39 10 PHE F CA 1
ATOM 6356 C C . PHE F 1 10 ? 76.331 23.524 8.707 1.00 34.56 10 PHE F C 1
ATOM 6357 O O . PHE F 1 10 ? 75.165 23.650 8.378 1.00 33.99 10 PHE F O 1
ATOM 6365 N N . ASP F 1 11 ? 76.960 22.363 8.669 1.00 38.15 11 ASP F N 1
ATOM 6366 C CA . ASP F 1 11 ? 76.275 21.164 8.236 1.00 35.96 11 ASP F CA 1
ATOM 6367 C C . ASP F 1 11 ? 76.328 20.097 9.303 1.00 35.18 11 ASP F C 1
ATOM 6368 O O . ASP F 1 11 ? 77.119 19.173 9.202 1.00 37.49 11 ASP F O 1
ATOM 6373 N N . PRO F 1 12 ? 75.522 20.235 10.362 1.00 39.76 12 PRO F N 1
ATOM 6374 C CA . PRO F 1 12 ? 74.651 21.342 10.737 1.00 35.25 12 PRO F CA 1
ATOM 6375 C C . PRO F 1 12 ? 75.325 22.318 11.693 1.00 38.51 12 PRO F C 1
ATOM 6376 O O . PRO F 1 12 ? 76.444 22.070 12.151 1.00 38.40 12 PRO F O 1
ATOM 6380 N N . ILE F 1 13 ? 74.612 23.392 12.032 1.00 37.30 13 ILE F N 1
ATOM 6381 C CA . ILE F 1 13 ? 75.060 24.335 13.048 1.00 34.69 13 ILE F CA 1
ATOM 6382 C C . ILE F 1 13 ? 75.071 23.640 14.412 1.00 40.85 13 ILE F C 1
ATOM 6383 O O . ILE F 1 13 ? 74.156 22.864 14.752 1.00 36.89 13 ILE F O 1
ATOM 6388 N N . THR F 1 14 ? 76.128 23.899 15.180 1.00 37.76 14 THR F N 1
ATOM 6389 C CA . THR F 1 14 ? 76.318 23.217 16.452 1.00 38.39 14 THR F CA 1
ATOM 6390 C C . THR F 1 14 ? 76.274 24.200 17.594 1.00 40.57 14 THR F C 1
ATOM 6391 O O . THR F 1 14 ? 76.193 25.405 17.374 1.00 35.45 14 THR F O 1
ATOM 6395 N N . LYS F 1 15 ? 76.366 23.681 18.812 1.00 34.05 15 LYS F N 1
ATOM 6396 C CA . LYS F 1 15 ? 76.471 24.527 19.982 1.00 40.25 15 LYS F CA 1
ATOM 6397 C C . LYS F 1 15 ? 77.794 25.286 19.943 1.00 41.84 15 LYS F C 1
ATOM 6398 O O . LYS F 1 15 ? 77.921 26.372 20.524 1.00 40.37 15 LYS F O 1
ATOM 6404 N N . GLY F 1 16 ? 78.766 24.719 19.228 1.00 42.38 16 GLY F N 1
ATOM 6405 C CA . GLY F 1 16 ? 80.042 25.369 19.028 1.00 38.81 16 GLY F CA 1
ATOM 6406 C C . GLY F 1 16 ? 79.826 26.658 18.270 1.00 42.00 16 GLY F C 1
ATOM 6407 O O . GLY F 1 16 ? 80.269 27.719 18.699 1.00 40.90 16 GLY F O 1
ATOM 6408 N N . HIS F 1 17 ? 79.126 26.571 17.146 1.00 39.19 17 HIS F N 1
ATOM 6409 C CA . HIS F 1 17 ? 78.792 27.767 16.385 1.00 39.40 17 HIS F CA 1
ATOM 6410 C C . HIS F 1 17 ? 77.923 28.749 17.193 1.00 41.78 17 HIS F C 1
ATOM 6411 O O . HIS F 1 17 ? 78.148 29.971 17.184 1.00 35.12 17 HIS F O 1
ATOM 6418 N N . GLY F 1 18 ? 76.930 28.196 17.884 1.00 37.41 18 GLY F N 1
ATOM 6419 C CA . GLY F 1 18 ? 75.983 28.981 18.633 1.00 35.18 18 GLY F CA 1
ATOM 6420 C C . GLY F 1 18 ? 76.634 29.833 19.703 1.00 37.34 18 GLY F C 1
ATOM 6421 O O . GLY F 1 18 ? 76.222 30.970 19.952 1.00 35.40 18 GLY F O 1
ATOM 6422 N N . ASP F 1 19 ? 77.629 29.267 20.367 1.00 38.81 19 ASP F N 1
ATOM 6423 C CA . ASP F 1 19 ? 78.338 29.999 21.394 1.00 38.62 19 ASP F CA 1
ATOM 6424 C C . ASP F 1 19 ? 78.983 31.257 20.786 1.00 38.81 19 ASP F C 1
ATOM 6425 O O . ASP F 1 19 ? 78.862 32.353 21.335 1.00 38.43 19 ASP F O 1
ATOM 6430 N N . LEU F 1 20 ? 79.630 31.104 19.635 1.00 37.56 20 LEU F N 1
ATOM 6431 C CA . LEU F 1 20 ? 80.294 32.233 18.987 1.00 37.19 20 LEU F CA 1
ATOM 6432 C C . LEU F 1 20 ? 79.294 33.297 18.557 1.00 36.97 20 LEU F C 1
ATOM 6433 O O . LEU F 1 20 ? 79.588 34.486 18.590 1.00 33.92 20 LEU F O 1
ATOM 6438 N N . ILE F 1 21 ? 78.117 32.847 18.134 1.00 40.37 21 ILE F N 1
ATOM 6439 C CA . ILE F 1 21 ? 77.065 33.731 17.662 1.00 38.60 21 ILE F CA 1
ATOM 6440 C C . ILE F 1 21 ? 76.462 34.521 18.816 1.00 34.84 21 ILE F C 1
ATOM 6441 O O . ILE F 1 21 ? 76.273 35.719 18.698 1.00 38.04 21 ILE F O 1
ATOM 6446 N N . GLU F 1 22 ? 76.219 33.852 19.939 1.00 41.29 22 GLU F N 1
ATOM 6447 C CA . GLU F 1 22 ? 75.785 34.517 21.167 1.00 40.25 22 GLU F CA 1
ATOM 6448 C C . GLU F 1 22 ? 76.755 35.638 21.512 1.00 40.27 22 GLU F C 1
ATOM 6449 O O . GLU F 1 22 ? 76.368 36.768 21.777 1.00 42.00 22 GLU F O 1
ATOM 6455 N N . ARG F 1 23 ? 78.033 35.297 21.524 1.00 40.96 23 ARG F N 1
ATOM 6456 C CA . ARG F 1 23 ? 79.056 36.236 21.923 1.00 37.91 23 ARG F CA 1
ATOM 6457 C C . ARG F 1 23 ? 79.212 37.385 20.908 1.00 38.53 23 ARG F C 1
ATOM 6458 O O . ARG F 1 23 ? 79.291 38.545 21.293 1.00 38.91 23 ARG F O 1
ATOM 6466 N N . ALA F 1 24 ? 79.139 37.074 19.614 1.00 39.61 24 ALA F N 1
ATOM 6467 C CA . ALA F 1 24 ? 79.333 38.088 18.579 1.00 37.16 24 ALA F CA 1
ATOM 6468 C C . ALA F 1 24 ? 78.138 39.013 18.554 1.00 40.15 24 ALA F C 1
ATOM 6469 O O . ALA F 1 24 ? 78.242 40.182 18.171 1.00 37.31 24 ALA F O 1
ATOM 6471 N N . SER F 1 25 ? 76.998 38.460 18.949 1.00 35.72 25 SER F N 1
ATOM 6472 C CA . SER F 1 25 ? 75.766 39.219 19.035 1.00 43.78 25 SER F CA 1
ATOM 6473 C C . SER F 1 25 ? 75.854 40.329 20.089 1.00 47.83 25 SER F C 1
ATOM 6474 O O . SER F 1 25 ? 75.289 41.400 19.913 1.00 38.26 25 SER F O 1
ATOM 6477 N N . ARG F 1 26 ? 76.582 40.081 21.177 1.00 42.90 26 ARG F N 1
ATOM 6478 C CA . ARG F 1 26 ? 76.663 41.077 22.232 1.00 39.68 26 ARG F CA 1
ATOM 6479 C C . ARG F 1 26 ? 77.771 42.063 21.956 1.00 40.59 26 ARG F C 1
ATOM 6480 O O . ARG F 1 26 ? 77.913 43.059 22.647 1.00 48.44 26 ARG F O 1
ATOM 6488 N N . LEU F 1 27 ? 78.458 41.866 20.849 1.00 40.50 27 LEU F N 1
ATOM 6489 C CA . LEU F 1 27 ? 79.682 42.591 20.619 1.00 45.80 27 LEU F CA 1
ATOM 6490 C C . LEU F 1 27 ? 79.583 43.505 19.418 1.00 46.22 27 LEU F C 1
ATOM 6491 O O . LEU F 1 27 ? 80.278 44.510 19.333 1.00 48.84 27 LEU F O 1
ATOM 6496 N N . PHE F 1 28 ? 78.699 43.142 18.502 1.00 45.64 28 PHE F N 1
ATOM 6497 C CA . PHE F 1 28 ? 78.517 43.852 17.245 1.00 43.04 28 PHE F CA 1
ATOM 6498 C C . PHE F 1 28 ? 77.072 44.265 17.046 1.00 40.75 28 PHE F C 1
ATOM 6499 O O . PHE F 1 28 ? 76.159 43.612 17.545 1.00 43.97 28 PHE F O 1
ATOM 6507 N N . ASP F 1 29 ? 76.876 45.343 16.300 1.00 44.45 29 ASP F N 1
ATOM 6508 C CA . ASP F 1 29 ? 75.546 45.861 16.041 1.00 45.97 29 ASP F CA 1
ATOM 6509 C C . ASP F 1 29 ? 74.726 44.913 15.176 1.00 48.66 29 ASP F C 1
ATOM 6510 O O . ASP F 1 29 ? 73.533 44.695 15.400 1.00 43.78 29 ASP F O 1
ATOM 6515 N N . HIS F 1 30 ? 75.389 44.349 14.182 1.00 43.38 30 HIS F N 1
ATOM 6516 C CA . HIS F 1 30 ? 74.719 43.520 13.211 1.00 42.73 30 HIS F CA 1
ATOM 6517 C C . HIS F 1 30 ? 75.557 42.295 12.952 1.00 36.16 30 HIS F C 1
ATOM 6518 O O . HIS F 1 30 ? 76.739 42.402 12.622 1.00 36.84 30 HIS F O 1
ATOM 6525 N N . VAL F 1 31 ? 74.945 41.129 13.124 1.00 42.18 31 VAL F N 1
ATOM 6526 C CA . VAL F 1 31 ? 75.650 39.877 12.900 1.00 35.79 31 VAL F CA 1
ATOM 6527 C C . VAL F 1 31 ? 75.014 39.100 11.744 1.00 38.13 31 VAL F C 1
ATOM 6528 O O . VAL F 1 31 ? 73.844 38.712 11.802 1.00 37.13 31 VAL F O 1
ATOM 6532 N N . ILE F 1 32 ? 75.790 38.839 10.704 1.00 32.65 32 ILE F N 1
ATOM 6533 C CA . ILE F 1 32 ? 75.270 38.051 9.602 1.00 29.07 32 ILE F CA 1
ATOM 6534 C C . ILE F 1 32 ? 75.927 36.669 9.543 1.00 38.55 32 ILE F C 1
ATOM 6535 O O . ILE F 1 32 ? 77.145 36.549 9.399 1.00 28.55 32 ILE F O 1
ATOM 6540 N N . ILE F 1 33 ? 75.095 35.637 9.683 1.00 37.86 33 ILE F N 1
ATOM 6541 C CA . ILE F 1 33 ? 75.505 34.260 9.487 1.00 34.55 33 ILE F CA 1
ATOM 6542 C C . ILE F 1 33 ? 75.351 33.899 8.016 1.00 33.28 33 ILE F C 1
ATOM 6543 O O . ILE F 1 33 ? 74.245 33.820 7.502 1.00 36.18 33 ILE F O 1
ATOM 6548 N N . ALA F 1 34 ? 76.479 33.694 7.348 1.00 36.61 34 ALA F N 1
ATOM 6549 C CA . ALA F 1 34 ? 76.500 33.392 5.930 1.00 30.68 34 ALA F CA 1
ATOM 6550 C C . ALA F 1 34 ? 76.726 31.895 5.722 1.00 35.15 34 ALA F C 1
ATOM 6551 O O . ALA F 1 34 ? 77.825 31.384 5.956 1.00 34.13 34 ALA F O 1
ATOM 6553 N N . VAL F 1 35 ? 75.669 31.184 5.357 1.00 35.51 35 VAL F N 1
ATOM 6554 C CA . VAL F 1 35 ? 75.776 29.752 5.119 1.00 33.68 35 VAL F CA 1
ATOM 6555 C C . VAL F 1 35 ? 76.188 29.508 3.675 1.00 33.72 35 VAL F C 1
ATOM 6556 O O . VAL F 1 35 ? 75.459 29.894 2.744 1.00 34.54 35 VAL F O 1
ATOM 6560 N N . ALA F 1 36 ? 77.366 28.916 3.495 1.00 26.45 36 ALA F N 1
ATOM 6561 C CA . ALA F 1 36 ? 77.927 28.642 2.162 1.00 30.06 36 ALA F CA 1
ATOM 6562 C C . ALA F 1 36 ? 77.326 27.372 1.568 1.00 32.48 36 ALA F C 1
ATOM 6563 O O . ALA F 1 36 ? 77.166 26.385 2.283 1.00 32.36 36 ALA F O 1
ATOM 6565 N N . ALA F 1 37 ? 77.005 27.393 0.272 1.00 31.86 37 ALA F N 1
ATOM 6566 C CA . ALA F 1 37 ? 76.476 26.207 -0.411 1.00 36.13 37 ALA F CA 1
ATOM 6567 C C . ALA F 1 37 ? 77.417 25.024 -0.224 1.00 36.93 37 ALA F C 1
ATOM 6568 O O . ALA F 1 37 ? 76.966 23.934 0.106 1.00 31.77 37 ALA F O 1
ATOM 6570 N N . SER F 1 38 ? 78.716 25.288 -0.388 1.00 32.81 38 SER F N 1
ATOM 6571 C CA . SER F 1 38 ? 79.797 24.310 -0.317 1.00 30.25 38 SER F CA 1
ATOM 6572 C C . SER F 1 38 ? 79.488 22.990 -1.013 1.00 38.12 38 SER F C 1
ATOM 6573 O O . SER F 1 38 ? 79.602 21.935 -0.406 1.00 36.97 38 SER F O 1
ATOM 6576 N N . PRO F 1 39 ? 79.202 23.038 -2.317 1.00 40.97 39 PRO F N 1
ATOM 6577 C CA . PRO F 1 39 ? 78.734 21.810 -2.970 1.00 41.87 39 PRO F CA 1
ATOM 6578 C C . PRO F 1 39 ? 79.774 20.700 -2.961 1.00 55.07 39 PRO F C 1
ATOM 6579 O O . PRO F 1 39 ? 79.406 19.524 -2.956 1.00 54.06 39 PRO F O 1
ATOM 6583 N N . LYS F 1 40 ? 81.045 21.083 -2.857 1.00 55.11 40 LYS F N 1
ATOM 6584 C CA . LYS F 1 40 ? 82.160 20.153 -2.972 1.00 54.55 40 LYS F CA 1
ATOM 6585 C C . LYS F 1 40 ? 82.417 19.347 -1.702 1.00 57.46 40 LYS F C 1
ATOM 6586 O O . LYS F 1 40 ? 83.176 18.382 -1.723 1.00 57.46 40 LYS F O 1
ATOM 6592 N N . LYS F 1 41 ? 81.817 19.761 -0.593 1.00 54.51 41 LYS F N 1
ATOM 6593 C CA . LYS F 1 41 ? 81.809 18.924 0.599 1.00 51.94 41 LYS F CA 1
ATOM 6594 C C . LYS F 1 41 ? 80.618 17.979 0.654 1.00 53.86 41 LYS F C 1
ATOM 6595 O O . LYS F 1 41 ? 80.476 17.229 1.621 1.00 53.55 41 LYS F O 1
ATOM 6601 N N . ASN F 1 42 ? 79.788 18.016 -0.388 1.00 46.95 42 ASN F N 1
ATOM 6602 C CA . ASN F 1 42 ? 78.532 17.269 -0.449 1.00 52.97 42 ASN F CA 1
ATOM 6603 C C . ASN F 1 42 ? 77.826 17.282 0.911 1.00 52.89 42 ASN F C 1
ATOM 6604 O O . ASN F 1 42 ? 77.809 16.272 1.616 1.00 43.02 42 ASN F O 1
ATOM 6609 N N . PRO F 1 43 ? 77.254 18.445 1.288 1.00 47.56 43 PRO F N 1
ATOM 6610 C CA . PRO F 1 43 ? 76.691 18.598 2.637 1.00 40.69 43 PRO F CA 1
ATOM 6611 C C . PRO F 1 43 ? 75.526 17.633 2.878 1.00 38.42 43 PRO F C 1
ATOM 6612 O O . PRO F 1 43 ? 74.764 17.345 1.970 1.00 40.60 43 PRO F O 1
ATOM 6616 N N . LEU F 1 44 ? 75.414 17.111 4.088 1.00 35.89 44 LEU F N 1
ATOM 6617 C CA . LEU F 1 44 ? 74.303 16.253 4.439 1.00 35.63 44 LEU F CA 1
ATOM 6618 C C . LEU F 1 44 ? 72.969 16.975 4.272 1.00 42.95 44 LEU F C 1
ATOM 6619 O O . LEU F 1 44 ? 72.007 16.436 3.713 1.00 40.36 44 LEU F O 1
ATOM 6624 N N . PHE F 1 45 ? 72.913 18.202 4.778 1.00 42.68 45 PHE F N 1
ATOM 6625 C CA . PHE F 1 45 ? 71.707 18.997 4.661 1.00 36.13 45 PHE F CA 1
ATOM 6626 C C . PHE F 1 45 ? 71.829 19.944 3.485 1.00 37.30 45 PHE F C 1
ATOM 6627 O O . PHE F 1 45 ? 72.917 20.461 3.186 1.00 33.88 45 PHE F O 1
ATOM 6635 N N . SER F 1 46 ? 70.708 20.169 2.811 1.00 37.45 46 SER F N 1
ATOM 6636 C CA . SER F 1 46 ? 70.657 21.147 1.733 1.00 38.02 46 SER F CA 1
ATOM 6637 C C . SER F 1 46 ? 70.923 22.536 2.289 1.00 34.14 46 SER F C 1
ATOM 6638 O O . SER F 1 46 ? 70.768 22.767 3.487 1.00 34.44 46 SER F O 1
ATOM 6641 N N . LEU F 1 47 ? 71.282 23.461 1.405 1.00 31.59 47 LEU F N 1
ATOM 6642 C CA . LEU F 1 47 ? 71.517 24.839 1.803 1.00 34.70 47 LEU F CA 1
ATOM 6643 C C . LEU F 1 47 ? 70.304 25.407 2.555 1.00 38.53 47 LEU F C 1
ATOM 6644 O O . LEU F 1 47 ? 70.457 25.930 3.660 1.00 39.91 47 LEU F O 1
ATOM 6649 N N . GLU F 1 48 ? 69.104 25.240 2.000 1.00 35.82 48 GLU F N 1
ATOM 6650 C CA . GLU F 1 48 ? 67.885 25.728 2.642 1.00 36.13 48 GLU F CA 1
ATOM 6651 C C . GLU F 1 48 ? 67.656 25.141 4.028 1.00 37.99 48 GLU F C 1
ATOM 6652 O O . GLU F 1 48 ? 67.245 25.847 4.951 1.00 38.75 48 GLU F O 1
ATOM 6658 N N . GLN F 1 49 ? 67.894 23.847 4.173 1.00 37.82 49 GLN F N 1
ATOM 6659 C CA . GLN F 1 49 ? 67.765 23.231 5.488 1.00 38.11 49 GLN F CA 1
ATOM 6660 C C . GLN F 1 49 ? 68.760 23.836 6.464 1.00 33.44 49 GLN F C 1
ATOM 6661 O O . GLN F 1 49 ? 68.434 24.054 7.635 1.00 40.51 49 GLN F O 1
ATOM 6667 N N . ARG F 1 50 ? 69.984 24.059 5.995 1.00 34.65 50 ARG F N 1
ATOM 6668 C CA . ARG F 1 50 ? 71.042 24.583 6.856 1.00 36.35 50 ARG F CA 1
ATOM 6669 C C . ARG F 1 50 ? 70.763 26.031 7.270 1.00 32.78 50 ARG F C 1
ATOM 6670 O O . ARG F 1 50 ? 70.945 26.394 8.420 1.00 35.38 50 ARG F O 1
ATOM 6678 N N . VAL F 1 51 ? 70.269 26.839 6.343 1.00 35.09 51 VAL F N 1
ATOM 6679 C CA . VAL F 1 51 ? 69.798 28.179 6.683 1.00 30.33 51 VAL F CA 1
ATOM 6680 C C . VAL F 1 51 ? 68.684 28.103 7.721 1.00 35.39 51 VAL F C 1
ATOM 6681 O O . VAL F 1 51 ? 68.721 28.796 8.735 1.00 40.43 51 VAL F O 1
ATOM 6685 N N . ALA F 1 52 ? 67.726 27.206 7.496 1.00 37.08 52 ALA F N 1
ATOM 6686 C CA . ALA F 1 52 ? 66.581 27.104 8.388 1.00 39.88 52 ALA F CA 1
ATOM 6687 C C . ALA F 1 52 ? 67.002 26.731 9.799 1.00 41.17 52 ALA F C 1
ATOM 6688 O O . ALA F 1 52 ? 66.580 27.349 10.778 1.00 41.98 52 ALA F O 1
ATOM 6690 N N . LEU F 1 53 ? 67.880 25.747 9.897 1.00 40.82 53 LEU F N 1
ATOM 6691 C CA . LEU F 1 53 ? 68.346 25.308 11.198 1.00 37.56 53 LEU F CA 1
ATOM 6692 C C . LEU F 1 53 ? 69.079 26.446 11.916 1.00 34.67 53 LEU F C 1
ATOM 6693 O O . LEU F 1 53 ? 68.861 26.674 13.101 1.00 36.19 53 LEU F O 1
ATOM 6698 N N . ALA F 1 54 ? 69.922 27.168 11.185 1.00 35.65 54 ALA F N 1
ATOM 6699 C CA . ALA F 1 54 ? 70.648 28.294 11.753 1.00 40.16 54 ALA F CA 1
ATOM 6700 C C . ALA F 1 54 ? 69.682 29.387 12.237 1.00 44.95 54 ALA F C 1
ATOM 6701 O O . ALA F 1 54 ? 69.898 30.006 13.290 1.00 39.78 54 ALA F O 1
ATOM 6703 N N . GLN F 1 55 ? 68.595 29.579 11.491 1.00 39.93 55 GLN F N 1
ATOM 6704 C CA . GLN F 1 55 ? 67.599 30.600 11.819 1.00 39.25 55 GLN F CA 1
ATOM 6705 C C . GLN F 1 55 ? 66.915 30.211 13.115 1.00 41.03 55 GLN F C 1
ATOM 6706 O O . GLN F 1 55 ? 66.717 31.038 14.015 1.00 37.70 55 GLN F O 1
ATOM 6712 N N . GLU F 1 56 ? 66.567 28.930 13.197 1.00 36.53 56 GLU F N 1
ATOM 6713 C CA . GLU F 1 56 ? 65.897 28.384 14.371 1.00 41.48 56 GLU F CA 1
ATOM 6714 C C . GLU F 1 56 ? 66.715 28.578 15.643 1.00 44.85 56 GLU F C 1
ATOM 6715 O O . GLU F 1 56 ? 66.183 28.946 16.694 1.00 44.93 56 GLU F O 1
ATOM 6721 N N . VAL F 1 57 ? 68.014 28.323 15.524 1.00 42.81 57 VAL F N 1
ATOM 6722 C CA . VAL F 1 57 ? 68.963 28.419 16.625 1.00 42.20 57 VAL F CA 1
ATOM 6723 C C . VAL F 1 57 ? 69.229 29.872 17.054 1.00 40.88 57 VAL F C 1
ATOM 6724 O O . VAL F 1 57 ? 69.639 30.142 18.198 1.00 44.11 57 VAL F O 1
ATOM 6728 N N . THR F 1 58 ? 68.981 30.818 16.157 1.00 36.23 58 THR F N 1
ATOM 6729 C CA . THR F 1 58 ? 69.356 32.195 16.458 1.00 42.49 58 THR F CA 1
ATOM 6730 C C . THR F 1 58 ? 68.180 33.169 16.530 1.00 44.60 58 THR F C 1
ATOM 6731 O O . THR F 1 58 ? 68.377 34.383 16.589 1.00 46.58 58 THR F O 1
ATOM 6735 N N . LYS F 1 59 ? 66.962 32.635 16.543 1.00 45.40 59 LYS F N 1
ATOM 6736 C CA . LYS F 1 59 ? 65.760 33.458 16.436 1.00 49.00 59 LYS F CA 1
ATOM 6737 C C . LYS F 1 59 ? 65.524 34.355 17.662 1.00 44.30 59 LYS F C 1
ATOM 6738 O O . LYS F 1 59 ? 64.816 35.341 17.580 1.00 45.39 59 LYS F O 1
ATOM 6744 N N . HIS F 1 60 ? 66.134 34.006 18.785 1.00 47.34 60 HIS F N 1
ATOM 6745 C CA . HIS F 1 60 ? 66.044 34.797 20.002 1.00 43.20 60 HIS F CA 1
ATOM 6746 C C . HIS F 1 60 ? 67.007 35.985 20.009 1.00 47.58 60 HIS F C 1
ATOM 6747 O O . HIS F 1 60 ? 66.988 36.784 20.936 1.00 53.68 60 HIS F O 1
ATOM 6754 N N . LEU F 1 61 ? 67.843 36.111 18.979 1.00 46.19 61 LEU F N 1
ATOM 6755 C CA . LEU F 1 61 ? 68.814 37.203 18.928 1.00 39.60 61 LEU F CA 1
ATOM 6756 C C . LEU F 1 61 ? 68.380 38.242 17.907 1.00 47.97 61 LEU F C 1
ATOM 6757 O O . LEU F 1 61 ? 68.443 38.009 16.693 1.00 47.49 61 LEU F O 1
ATOM 6762 N N . PRO F 1 62 ? 67.950 39.412 18.399 1.00 52.49 62 PRO F N 1
ATOM 6763 C CA . PRO F 1 62 ? 67.288 40.401 17.545 1.00 49.31 62 PRO F CA 1
ATOM 6764 C C . PRO F 1 62 ? 68.177 40.980 16.463 1.00 49.49 62 PRO F C 1
ATOM 6765 O O . PRO F 1 62 ? 67.646 41.299 15.398 1.00 53.27 62 PRO F O 1
ATOM 6769 N N . ASN F 1 63 ? 69.489 41.053 16.695 1.00 46.97 63 ASN F N 1
ATOM 6770 C CA . ASN F 1 63 ? 70.406 41.669 15.730 1.00 43.97 63 ASN F CA 1
ATOM 6771 C C . ASN F 1 63 ? 71.139 40.675 14.834 1.00 46.39 63 ASN F C 1
ATOM 6772 O O . ASN F 1 63 ? 72.071 41.041 14.108 1.00 47.06 63 ASN F O 1
ATOM 6777 N N . VAL F 1 64 ? 70.685 39.427 14.857 1.00 45.18 64 VAL F N 1
ATOM 6778 C CA . VAL F 1 64 ? 71.282 38.369 14.051 1.00 40.95 64 VAL F CA 1
ATOM 6779 C C . VAL F 1 64 ? 70.352 37.891 12.942 1.00 38.37 64 VAL F C 1
ATOM 6780 O O . VAL F 1 64 ? 69.170 37.617 13.174 1.00 35.97 64 VAL F O 1
ATOM 6784 N N . GLU F 1 65 ? 70.889 37.818 11.733 1.00 35.62 65 GLU F N 1
ATOM 6785 C CA . GLU F 1 65 ? 70.161 37.223 10.629 1.00 36.98 65 GLU F CA 1
ATOM 6786 C C . GLU F 1 65 ? 70.998 36.250 9.824 1.00 39.68 65 GLU F C 1
ATOM 6787 O O . GLU F 1 65 ? 72.221 36.266 9.873 1.00 35.28 65 GLU F O 1
ATOM 6793 N N . VAL F 1 66 ? 70.306 35.396 9.079 1.00 45.35 66 VAL F N 1
ATOM 6794 C CA . VAL F 1 66 ? 70.920 34.272 8.387 1.00 32.26 66 VAL F CA 1
ATOM 6795 C C . VAL F 1 66 ? 70.617 34.276 6.906 1.00 38.55 66 VAL F C 1
ATOM 6796 O O . VAL F 1 66 ? 69.474 34.434 6.522 1.00 34.75 66 VAL F O 1
ATOM 6800 N N . VAL F 1 67 ? 71.644 34.084 6.083 1.00 37.14 67 VAL F N 1
ATOM 6801 C CA . VAL F 1 67 ? 71.493 34.066 4.641 1.00 33.49 67 VAL F CA 1
ATOM 6802 C C . VAL F 1 67 ? 72.368 32.965 4.004 1.00 39.21 67 VAL F C 1
ATOM 6803 O O . VAL F 1 67 ? 73.432 32.602 4.536 1.00 35.25 67 VAL F O 1
ATOM 6807 N N . GLY F 1 68 ? 71.890 32.389 2.904 1.00 33.50 68 GLY F N 1
ATOM 6808 C CA . GLY F 1 68 ? 72.676 31.432 2.143 1.00 27.15 68 GLY F CA 1
ATOM 6809 C C . GLY F 1 68 ? 73.358 32.095 0.963 1.00 27.84 68 GLY F C 1
ATOM 6810 O O . GLY F 1 68 ? 72.855 33.090 0.429 1.00 30.55 68 GLY F O 1
ATOM 6811 N N . PHE F 1 69 ? 74.504 31.560 0.550 1.00 27.47 69 PHE F N 1
ATOM 6812 C CA . PHE F 1 69 ? 75.213 32.106 -0.610 1.00 29.54 69 PHE F CA 1
ATOM 6813 C C . PHE F 1 69 ? 76.100 31.044 -1.231 1.00 36.44 69 PHE F C 1
ATOM 6814 O O . PHE F 1 69 ? 76.601 30.161 -0.519 1.00 30.83 69 PHE F O 1
ATOM 6822 N N . SER F 1 70 ? 76.310 31.154 -2.546 1.00 28.33 70 SER F N 1
ATOM 6823 C CA . SER F 1 70 ? 77.100 30.189 -3.310 1.00 36.11 70 SER F CA 1
ATOM 6824 C C . SER F 1 70 ? 78.219 30.910 -4.021 1.00 30.41 70 SER F C 1
ATOM 6825 O O . SER F 1 70 ? 78.886 30.333 -4.859 1.00 33.18 70 SER F O 1
ATOM 6828 N N . THR F 1 71 ? 78.376 32.191 -3.735 1.00 29.22 71 THR F N 1
ATOM 6829 C CA . THR F 1 71 ? 79.377 32.995 -4.426 1.00 29.34 71 THR F CA 1
ATOM 6830 C C . THR F 1 71 ? 80.689 33.109 -3.652 1.00 31.31 71 THR F C 1
ATOM 6831 O O . THR F 1 71 ? 80.815 32.598 -2.549 1.00 33.35 71 THR F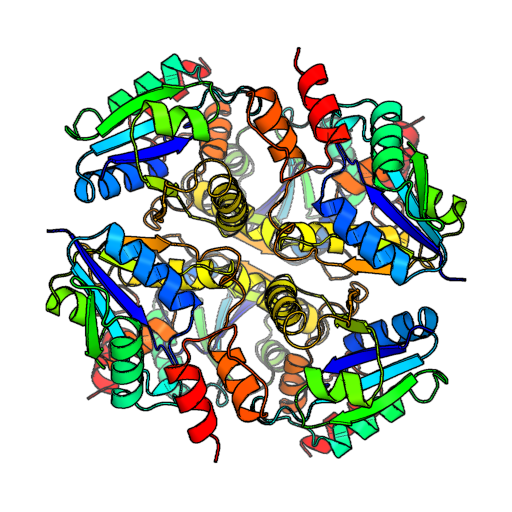 O 1
ATOM 6835 N N . LEU F 1 72 ? 81.653 33.794 -4.248 1.00 27.62 72 LEU F N 1
ATOM 6836 C CA . LEU F 1 72 ? 82.911 34.078 -3.600 1.00 34.12 72 LEU F CA 1
ATOM 6837 C C . LEU F 1 72 ? 82.658 34.875 -2.323 1.00 38.17 72 LEU F C 1
ATOM 6838 O O . LEU F 1 72 ? 81.966 35.910 -2.354 1.00 34.23 72 LEU F O 1
ATOM 6843 N N . LEU F 1 73 ? 83.198 34.370 -1.210 1.00 28.64 73 LEU F N 1
ATOM 6844 C CA . LEU F 1 73 ? 83.087 35.010 0.092 1.00 31.52 73 LEU F CA 1
ATOM 6845 C C . LEU F 1 73 ? 83.557 36.462 0.047 1.00 30.02 73 LEU F C 1
ATOM 6846 O O . LEU F 1 73 ? 82.948 37.348 0.642 1.00 39.37 73 LEU F O 1
ATOM 6851 N N . ALA F 1 74 ? 84.669 36.684 -0.643 1.00 24.82 74 ALA F N 1
ATOM 6852 C CA . ALA F 1 74 ? 85.257 38.001 -0.718 1.00 36.96 74 ALA F CA 1
ATOM 6853 C C . ALA F 1 74 ? 84.329 38.972 -1.456 1.00 35.84 74 ALA F C 1
ATOM 6854 O O . ALA F 1 74 ? 84.306 40.158 -1.149 1.00 40.13 74 ALA F O 1
ATOM 6856 N N . HIS F 1 75 ? 83.538 38.452 -2.393 1.00 33.72 75 HIS F N 1
ATOM 6857 C CA . HIS F 1 75 ? 82.534 39.255 -3.083 1.00 35.80 75 HIS F CA 1
ATOM 6858 C C . HIS F 1 75 ? 81.317 39.396 -2.204 1.00 32.69 75 HIS F C 1
ATOM 6859 O O . HIS F 1 75 ? 80.744 40.473 -2.070 1.00 35.46 75 HIS F O 1
ATOM 6866 N N . PHE F 1 76 ? 80.921 38.290 -1.592 1.00 32.10 76 PHE F N 1
ATOM 6867 C CA . PHE F 1 76 ? 79.692 38.291 -0.829 1.00 35.03 76 PHE F CA 1
ATOM 6868 C C . PHE F 1 76 ? 79.714 39.239 0.372 1.00 37.64 76 PHE F C 1
ATOM 6869 O O . PHE F 1 76 ? 78.691 39.841 0.707 1.00 37.65 76 PHE F O 1
ATOM 6877 N N . VAL F 1 77 ? 80.859 39.336 1.044 1.00 38.00 77 VAL F N 1
ATOM 6878 C CA . VAL F 1 77 ? 80.960 40.185 2.222 1.00 37.25 77 VAL F CA 1
ATOM 6879 C C . VAL F 1 77 ? 80.854 41.669 1.844 1.00 40.45 77 VAL F C 1
ATOM 6880 O O . VAL F 1 77 ? 80.316 42.477 2.609 1.00 38.07 77 VAL F O 1
ATOM 6884 N N . LYS F 1 78 ? 81.302 42.017 0.640 1.00 40.54 78 LYS F N 1
ATOM 6885 C CA . LYS F 1 78 ? 81.215 43.407 0.209 1.00 44.31 78 LYS F CA 1
ATOM 6886 C C . LYS F 1 78 ? 79.766 43.643 -0.116 1.00 47.85 78 LYS F C 1
ATOM 6887 O O . LYS F 1 78 ? 79.211 44.695 0.192 1.00 46.33 78 LYS F O 1
ATOM 6893 N N . GLU F 1 79 ? 79.123 42.583 -0.593 1.00 41.13 79 GLU F N 1
ATOM 6894 C CA . GLU F 1 79 ? 77.739 42.655 -0.989 1.00 32.22 79 GLU F CA 1
ATOM 6895 C C . GLU F 1 79 ? 76.888 42.839 0.239 1.00 42.73 79 GLU F C 1
ATOM 6896 O O . GLU F 1 79 ? 75.797 43.415 0.201 1.00 43.03 79 GLU F O 1
ATOM 6902 N N . GLN F 1 80 ? 77.390 42.338 1.352 1.00 43.31 80 GLN F N 1
ATOM 6903 C CA . GLN F 1 80 ? 76.656 42.458 2.594 1.00 36.33 80 GLN F CA 1
ATOM 6904 C C . GLN F 1 80 ? 77.034 43.762 3.286 1.00 29.29 80 GLN F C 1
ATOM 6905 O O . GLN F 1 80 ? 76.485 44.093 4.320 1.00 35.69 80 GLN F O 1
ATOM 6911 N N . LYS F 1 81 ? 77.985 44.479 2.710 1.00 30.69 81 LYS F N 1
ATOM 6912 C CA . LYS F 1 81 ? 78.514 45.682 3.340 1.00 46.26 81 LYS F CA 1
ATOM 6913 C C . LYS F 1 81 ? 78.969 45.362 4.783 1.00 42.39 81 LYS F C 1
ATOM 6914 O O . LYS F 1 81 ? 78.693 46.117 5.714 1.00 44.71 81 LYS F O 1
ATOM 6920 N N . ALA F 1 82 ? 79.633 44.229 4.973 1.00 34.41 82 ALA F N 1
ATOM 6921 C CA . ALA F 1 82 ? 80.176 43.906 6.287 1.00 38.41 82 ALA F CA 1
ATOM 6922 C C . ALA F 1 82 ? 81.639 44.314 6.357 1.00 31.89 82 ALA F C 1
ATOM 6923 O O . ALA F 1 82 ? 82.381 44.171 5.386 1.00 34.26 82 ALA F O 1
ATOM 6925 N N . ASN F 1 83 ? 82.073 44.806 7.506 1.00 38.01 83 ASN F N 1
ATOM 6926 C CA . ASN F 1 83 ? 83.460 45.234 7.597 1.00 40.96 83 ASN F CA 1
ATOM 6927 C C . ASN F 1 83 ? 84.335 44.256 8.378 1.00 38.37 83 ASN F C 1
ATOM 6928 O O . ASN F 1 83 ? 85.548 44.443 8.476 1.00 33.35 83 ASN F O 1
ATOM 6933 N N . VAL F 1 84 ? 83.722 43.191 8.890 1.00 35.61 84 VAL F N 1
ATOM 6934 C CA . VAL F 1 84 ? 84.456 42.179 9.649 1.00 36.10 84 VAL F CA 1
ATOM 6935 C C . VAL F 1 84 ? 84.013 40.751 9.301 1.00 36.06 84 VAL F C 1
ATOM 6936 O O . VAL F 1 84 ? 82.814 40.483 9.258 1.00 34.38 84 VAL F O 1
ATOM 6940 N N . PHE F 1 85 ? 84.974 39.856 9.054 1.00 33.48 85 PHE F N 1
ATOM 6941 C CA . PHE F 1 85 ? 84.730 38.413 9.056 1.00 33.66 85 PHE F CA 1
ATOM 6942 C C . PHE F 1 85 ? 84.903 37.911 10.483 1.00 38.43 85 PHE F C 1
ATOM 6943 O O . PHE F 1 85 ? 85.858 38.297 11.172 1.00 38.36 85 PHE F O 1
ATOM 6951 N N . LEU F 1 86 ? 84.018 37.028 10.920 1.00 35.75 86 LEU F N 1
ATOM 6952 C CA . LEU F 1 86 ? 84.264 36.275 12.144 1.00 29.74 86 LEU F CA 1
ATOM 6953 C C . LEU F 1 86 ? 84.532 34.809 11.795 1.00 36.88 86 LEU F C 1
ATOM 6954 O O . LEU F 1 86 ? 83.836 34.236 10.955 1.00 36.20 86 LEU F O 1
ATOM 6959 N N . ARG F 1 87 ? 85.583 34.234 12.380 1.00 32.96 87 ARG F N 1
ATOM 6960 C CA . ARG F 1 87 ? 85.866 32.799 12.224 1.00 32.29 87 ARG F CA 1
ATOM 6961 C C . ARG F 1 87 ? 86.176 32.209 13.592 1.00 33.97 87 ARG F C 1
ATOM 6962 O O . ARG F 1 87 ? 86.733 32.897 14.441 1.00 31.76 87 ARG F O 1
ATOM 6970 N N . GLY F 1 88 ? 85.768 30.963 13.833 1.00 32.94 88 GLY F N 1
ATOM 6971 C CA . GLY F 1 88 ? 86.036 30.311 15.107 1.00 31.52 88 GLY F CA 1
ATOM 6972 C C . GLY F 1 88 ? 87.371 29.584 15.130 1.00 37.73 88 GLY F C 1
ATOM 6973 O O . GLY F 1 88 ? 87.789 29.060 14.110 1.00 37.64 88 GLY F O 1
ATOM 6974 N N . LEU F 1 89 ? 88.034 29.540 16.285 1.00 39.38 89 LEU F N 1
ATOM 6975 C CA . LEU F 1 89 ? 89.267 28.758 16.441 1.00 47.05 89 LEU F CA 1
ATOM 6976 C C . LEU F 1 89 ? 89.141 27.780 17.602 1.00 49.46 89 LEU F C 1
ATOM 6977 O O . LEU F 1 89 ? 88.784 28.182 18.709 1.00 50.31 89 LEU F O 1
ATOM 6982 N N . ARG F 1 90 ? 89.390 26.493 17.355 1.00 56.97 90 ARG F N 1
ATOM 6983 C CA . ARG F 1 90 ? 89.330 25.503 18.442 1.00 65.34 90 ARG F CA 1
ATOM 6984 C C . ARG F 1 90 ? 90.620 24.690 18.553 1.00 62.76 90 ARG F C 1
ATOM 6985 O O . ARG F 1 90 ? 90.982 24.247 19.633 1.00 76.55 90 ARG F O 1
ATOM 6993 N N . ALA F 1 91 ? 91.293 24.481 17.428 1.00 62.82 91 ALA F N 1
ATOM 6994 C CA . ALA F 1 91 ? 92.533 23.706 17.384 1.00 63.77 91 ALA F CA 1
ATOM 6995 C C . ALA F 1 91 ? 93.578 24.442 16.561 1.00 63.05 91 ALA F C 1
ATOM 6996 O O . ALA F 1 91 ? 93.254 25.398 15.846 1.00 57.93 91 ALA F O 1
ATOM 6998 N N . VAL F 1 92 ? 94.836 24.032 16.685 1.00 61.85 92 VAL F N 1
ATOM 6999 C CA . VAL F 1 92 ? 95.900 24.719 15.963 1.00 69.24 92 VAL F CA 1
ATOM 7000 C C . VAL F 1 92 ? 95.824 24.488 14.443 1.00 64.57 92 VAL F C 1
ATOM 7001 O O . VAL F 1 92 ? 96.333 25.302 13.668 1.00 61.46 92 VAL F O 1
ATOM 7005 N N . SER F 1 93 ? 95.169 23.414 14.006 1.00 68.01 93 SER F N 1
ATOM 7006 C CA . SER F 1 93 ? 95.039 23.179 12.572 1.00 63.58 93 SER F CA 1
ATOM 7007 C C . SER F 1 93 ? 94.013 24.138 11.984 1.00 63.24 93 SER F C 1
ATOM 7008 O O . SER F 1 93 ? 94.076 24.509 10.807 1.00 58.82 93 SER F O 1
ATOM 7011 N N . ASP F 1 94 ? 93.067 24.545 12.818 1.00 59.92 94 ASP F N 1
ATOM 7012 C CA . ASP F 1 94 ? 92.114 25.552 12.403 1.00 61.92 94 ASP F CA 1
ATOM 7013 C C . ASP F 1 94 ? 92.859 26.859 12.207 1.00 53.36 94 ASP F C 1
ATOM 7014 O O . ASP F 1 94 ? 92.672 27.541 11.200 1.00 49.95 94 ASP F O 1
ATOM 7019 N N . PHE F 1 95 ? 93.735 27.178 13.160 1.00 55.33 95 PHE F N 1
ATOM 7020 C CA . PHE F 1 95 ? 94.484 28.426 13.119 1.00 55.65 95 PHE F CA 1
ATOM 7021 C C . PHE F 1 95 ? 95.297 28.518 11.831 1.00 55.66 95 PHE F C 1
ATOM 7022 O O . PHE F 1 95 ? 95.360 29.576 11.207 1.00 49.18 95 PHE F O 1
ATOM 7030 N N . GLU F 1 96 ? 95.934 27.415 11.452 1.00 54.45 96 GLU F N 1
ATOM 7031 C CA . GLU F 1 96 ? 96.726 27.376 10.226 1.00 55.81 96 GLU F CA 1
ATOM 7032 C C . GLU F 1 96 ? 95.895 27.718 8.994 1.00 47.50 96 GLU F C 1
ATOM 7033 O O . GLU F 1 96 ? 96.239 28.600 8.199 1.00 46.10 96 GLU F O 1
ATOM 7039 N N . TYR F 1 97 ? 94.781 27.013 8.863 1.00 51.83 97 TYR F N 1
ATOM 7040 C CA . TYR F 1 97 ? 93.880 27.186 7.740 1.00 50.44 97 TYR F CA 1
ATOM 7041 C C . TYR F 1 97 ? 93.277 28.592 7.759 1.00 45.88 97 TYR F C 1
ATOM 7042 O O . TYR F 1 97 ? 93.254 29.268 6.736 1.00 51.74 97 TYR F O 1
ATOM 7051 N N . GLU F 1 98 ? 92.820 29.040 8.925 1.00 41.82 98 GLU F N 1
ATOM 7052 C CA . GLU F 1 98 ? 92.214 30.367 9.037 1.00 47.06 98 GLU F CA 1
ATOM 7053 C C . GLU F 1 98 ? 93.207 31.497 8.740 1.00 51.04 98 GLU F C 1
ATOM 7054 O O . GLU F 1 98 ? 92.843 32.526 8.150 1.00 39.10 98 GLU F O 1
ATOM 7060 N N . PHE F 1 99 ? 94.452 31.304 9.175 1.00 45.73 99 PHE F N 1
ATOM 7061 C CA . PHE F 1 99 ? 95.517 32.270 8.945 1.00 49.34 99 PHE F CA 1
ATOM 7062 C C . PHE F 1 99 ? 95.706 32.439 7.433 1.00 49.82 99 PHE F C 1
ATOM 7063 O O . PHE F 1 99 ? 95.841 33.552 6.920 1.00 45.01 99 PHE F O 1
ATOM 7071 N N . GLN F 1 100 ? 95.628 31.335 6.712 1.00 43.12 100 GLN F N 1
ATOM 7072 C CA . GLN F 1 100 ? 95.892 31.370 5.294 1.00 42.93 100 GLN F CA 1
ATOM 7073 C C . GLN F 1 100 ? 94.683 31.936 4.562 1.00 50.66 100 GLN F C 1
ATOM 7074 O O . GLN F 1 100 ? 94.821 32.668 3.587 1.00 47.87 100 GLN F O 1
ATOM 7080 N N . LEU F 1 101 ? 93.495 31.615 5.062 1.00 49.07 101 LEU F N 1
ATOM 7081 C CA . LEU F 1 101 ? 92.257 32.138 4.503 1.00 45.36 101 LEU F CA 1
ATOM 7082 C C . LEU F 1 101 ? 92.170 33.648 4.722 1.00 44.61 101 LEU F C 1
ATOM 7083 O O . LEU F 1 101 ? 91.751 34.401 3.831 1.00 36.97 101 LEU F O 1
ATOM 7088 N N . ALA F 1 102 ? 92.595 34.090 5.900 1.00 37.40 102 ALA F N 1
ATOM 7089 C CA . ALA F 1 102 ? 92.549 35.504 6.221 1.00 41.93 102 ALA F CA 1
ATOM 7090 C C . ALA F 1 102 ? 93.491 36.278 5.310 1.00 44.94 102 ALA F C 1
ATOM 7091 O O . ALA F 1 102 ? 93.170 37.382 4.874 1.00 50.52 102 ALA F O 1
ATOM 7093 N N . ASN F 1 103 ? 94.656 35.713 5.022 1.00 42.99 103 ASN F N 1
ATOM 7094 C CA . ASN F 1 103 ? 95.612 36.449 4.202 1.00 56.35 103 ASN F CA 1
ATOM 7095 C C . ASN F 1 103 ? 95.221 36.495 2.714 1.00 50.82 103 ASN F C 1
ATOM 7096 O O . ASN F 1 103 ? 95.571 37.435 2.008 1.00 49.15 103 ASN F O 1
ATOM 7101 N N . MET F 1 104 ? 94.465 35.512 2.242 1.00 48.91 104 MET F N 1
ATOM 7102 C CA . MET F 1 104 ? 94.032 35.543 0.848 1.00 46.96 104 MET F CA 1
ATOM 7103 C C . MET F 1 104 ? 92.785 36.402 0.697 1.00 43.14 104 MET F C 1
ATOM 7104 O O . MET F 1 104 ? 92.606 37.034 -0.337 1.00 42.37 104 MET F O 1
ATOM 7109 N N . ASN F 1 105 ? 91.929 36.437 1.718 1.00 41.08 105 ASN F N 1
ATOM 7110 C CA . ASN F 1 105 ? 90.792 37.362 1.707 1.00 45.36 105 ASN F CA 1
ATOM 7111 C C . ASN F 1 105 ? 91.216 38.823 1.824 1.00 48.64 105 ASN F C 1
ATOM 7112 O O . ASN F 1 105 ? 90.539 39.720 1.323 1.00 51.60 105 ASN F O 1
ATOM 7117 N N . ARG F 1 106 ? 92.336 39.041 2.505 1.00 42.35 106 ARG F N 1
ATOM 7118 C CA . ARG F 1 106 ? 92.896 40.362 2.724 1.00 42.64 106 ARG F CA 1
ATOM 7119 C C . ARG F 1 106 ? 93.366 40.926 1.379 1.00 44.43 106 ARG F C 1
ATOM 7120 O O . ARG F 1 106 ? 93.385 42.137 1.172 1.00 46.77 106 ARG F O 1
ATOM 7128 N N . GLN F 1 107 ? 93.734 40.038 0.461 1.00 42.89 107 GLN F N 1
ATOM 7129 C CA . GLN F 1 107 ? 94.122 40.454 -0.880 1.00 36.91 107 GLN F CA 1
ATOM 7130 C C . GLN F 1 107 ? 92.874 40.735 -1.708 1.00 47.76 107 GLN F C 1
ATOM 7131 O O . GLN F 1 107 ? 92.871 41.630 -2.562 1.00 44.14 107 GLN F O 1
ATOM 7137 N N . LEU F 1 108 ? 91.810 39.972 -1.452 1.00 39.20 108 LEU F N 1
ATOM 7138 C CA . LEU F 1 108 ? 90.580 40.098 -2.242 1.00 44.43 108 LEU F CA 1
ATOM 7139 C C . LEU F 1 108 ? 89.639 41.172 -1.709 1.00 41.29 108 LEU F C 1
ATOM 7140 O O . LEU F 1 108 ? 88.967 41.853 -2.474 1.00 40.89 108 LEU F O 1
ATOM 7145 N N . ALA F 1 109 ? 89.633 41.345 -0.393 1.00 38.75 109 ALA F N 1
ATOM 7146 C CA . ALA F 1 109 ? 88.785 42.336 0.261 1.00 40.08 109 ALA F CA 1
ATOM 7147 C C . ALA F 1 109 ? 89.587 43.044 1.354 1.00 40.97 109 ALA F C 1
ATOM 7148 O O . ALA F 1 109 ? 89.428 42.749 2.541 1.00 36.67 109 ALA F O 1
ATOM 7150 N N . PRO F 1 110 ? 90.455 43.982 0.944 1.00 40.19 110 PRO F N 1
ATOM 7151 C CA . PRO F 1 110 ? 91.424 44.636 1.829 1.00 41.34 110 PRO F CA 1
ATOM 7152 C C . PRO F 1 110 ? 90.802 45.486 2.936 1.00 43.33 110 PRO F C 1
ATOM 7153 O O . PRO F 1 110 ? 91.498 45.792 3.903 1.00 47.09 110 PRO F O 1
ATOM 7157 N N . ASP F 1 111 ? 89.538 45.873 2.806 1.00 40.07 111 ASP F N 1
ATOM 7158 C CA . ASP F 1 111 ? 88.905 46.722 3.819 1.00 34.96 111 ASP F CA 1
ATOM 7159 C C . ASP F 1 111 ? 88.043 45.919 4.767 1.00 37.99 111 ASP F C 1
ATOM 7160 O O . ASP F 1 111 ? 87.278 46.476 5.547 1.00 37.22 111 ASP F O 1
ATOM 7165 N N . VAL F 1 112 ? 88.188 44.605 4.712 1.00 30.88 112 VAL F N 1
ATOM 7166 C CA . VAL F 1 112 ? 87.434 43.762 5.606 1.00 41.42 112 VAL F CA 1
ATOM 7167 C C . VAL F 1 112 ? 88.381 43.100 6.577 1.00 36.03 112 VAL F C 1
ATOM 7168 O O . VAL F 1 112 ? 89.357 42.465 6.178 1.00 39.50 112 VAL F O 1
ATOM 7172 N N . GLU F 1 113 ? 88.077 43.250 7.855 1.00 34.50 113 GLU F N 1
ATOM 7173 C CA . GLU F 1 113 ? 88.922 42.698 8.898 1.00 37.19 113 GLU F CA 1
ATOM 7174 C C . GLU F 1 113 ? 88.593 41.220 9.134 1.00 37.79 113 GLU F C 1
ATOM 7175 O O . GLU F 1 113 ? 87.444 40.815 8.984 1.00 36.68 113 GLU F O 1
ATOM 7181 N N . SER F 1 114 ? 89.594 40.418 9.487 1.00 35.33 114 SER F N 1
ATOM 7182 C CA . SER F 1 114 ? 89.340 39.043 9.916 1.00 42.55 114 SER F CA 1
ATOM 7183 C C . SER F 1 114 ? 89.607 38.927 11.395 1.00 37.53 114 SER F C 1
ATOM 7184 O O . SER F 1 114 ? 90.720 39.175 11.841 1.00 37.05 114 SER F O 1
ATOM 7187 N N . MET F 1 115 ? 88.592 38.533 12.153 1.00 33.02 115 MET F N 1
ATOM 7188 C CA . MET F 1 115 ? 88.766 38.384 13.583 1.00 37.61 115 MET F CA 1
ATOM 7189 C C . MET F 1 115 ? 88.344 36.981 14.016 1.00 38.20 115 MET F C 1
ATOM 7190 O O . MET F 1 115 ? 87.540 36.313 13.355 1.00 33.51 115 MET F O 1
ATOM 7195 N N . PHE F 1 116 ? 88.894 36.540 15.136 1.00 35.39 116 PHE F N 1
ATOM 7196 C CA . PHE F 1 116 ? 88.685 35.179 15.591 1.00 31.45 116 PHE F CA 1
ATOM 7197 C C . PHE F 1 116 ? 88.216 35.146 17.013 1.00 36.74 116 PHE F C 1
ATOM 7198 O O . PHE F 1 116 ? 88.587 36.005 17.824 1.00 32.00 116 PHE F O 1
ATOM 7206 N N . LEU F 1 117 ? 87.351 34.179 17.290 1.00 32.68 117 LEU F N 1
ATOM 7207 C CA . LEU F 1 117 ? 86.966 33.857 18.647 1.00 35.88 117 LEU F CA 1
ATOM 7208 C C . LEU F 1 117 ? 87.191 32.370 18.894 1.00 40.41 117 LEU F C 1
ATOM 7209 O O . LEU F 1 117 ? 87.147 31.553 17.965 1.00 36.53 117 LEU F O 1
ATOM 7214 N N . THR F 1 118 ? 87.392 32.014 20.156 1.00 41.00 118 THR F N 1
ATOM 7215 C CA . THR F 1 118 ? 87.467 30.606 20.546 1.00 46.04 118 THR F CA 1
ATOM 7216 C C . THR F 1 118 ? 86.236 30.327 21.396 1.00 37.58 118 THR F C 1
ATOM 7217 O O . THR F 1 118 ? 85.840 31.167 22.189 1.00 40.88 118 THR F O 1
ATOM 7221 N N . PRO F 1 119 ? 85.590 29.176 21.183 1.00 42.61 119 PRO F N 1
ATOM 7222 C CA . PRO F 1 119 ? 84.384 28.851 21.951 1.00 50.65 119 PRO F CA 1
ATOM 7223 C C . PRO F 1 119 ? 84.718 28.523 23.392 1.00 48.63 119 PRO F C 1
ATOM 7224 O O . PRO F 1 119 ? 85.867 28.166 23.706 1.00 41.41 119 PRO F O 1
ATOM 7228 N N . SER F 1 120 ? 83.715 28.632 24.254 1.00 49.47 120 SER F N 1
ATOM 7229 C CA . SER F 1 120 ? 83.879 28.207 25.630 1.00 50.52 120 SER F CA 1
ATOM 7230 C C . SER F 1 120 ? 84.351 26.762 25.597 1.00 60.18 120 SER F C 1
ATOM 7231 O O . SER F 1 120 ? 83.978 25.997 24.701 1.00 54.11 120 SER F O 1
ATOM 7234 N N . GLU F 1 121 ? 85.172 26.397 26.573 1.00 63.27 121 GLU F N 1
ATOM 7235 C CA . GLU F 1 121 ? 85.771 25.071 26.634 1.00 64.39 121 GLU F CA 1
ATOM 7236 C C . GLU F 1 121 ? 84.767 23.930 26.617 1.00 59.89 121 GLU F C 1
ATOM 7237 O O . GLU F 1 121 ? 85.075 22.832 26.163 1.00 69.37 121 GLU F O 1
ATOM 7243 N N . LYS F 1 122 ? 83.569 24.192 27.111 1.00 55.89 122 LYS F N 1
ATOM 7244 C CA . LYS F 1 122 ? 82.534 23.182 27.118 1.00 62.68 122 LYS F CA 1
ATOM 7245 C C . LYS F 1 122 ? 82.070 22.858 25.693 1.00 65.98 122 LYS F C 1
ATOM 7246 O O . LYS F 1 122 ? 81.598 21.749 25.438 1.00 61.70 122 LYS F O 1
ATOM 7252 N N . TYR F 1 123 ? 82.212 23.810 24.767 1.00 60.44 123 TYR F N 1
ATOM 7253 C CA . TYR F 1 123 ? 81.776 23.583 23.390 1.00 58.01 123 TYR F CA 1
ATOM 7254 C C . TYR F 1 123 ? 82.957 23.526 22.409 1.00 59.32 123 TYR F C 1
ATOM 7255 O O . TYR F 1 123 ? 82.750 23.400 21.199 1.00 57.95 123 TYR F O 1
ATOM 7264 N N . SER F 1 124 ? 84.182 23.593 22.938 1.00 53.57 124 SER F N 1
ATOM 7265 C CA . SER F 1 124 ? 85.406 23.635 22.120 1.00 61.87 124 SER F CA 1
ATOM 7266 C C . SER F 1 124 ? 85.738 22.334 21.396 1.00 60.25 124 SER F C 1
ATOM 7267 O O . SER F 1 124 ? 86.462 22.349 20.400 1.00 52.30 124 SER F O 1
ATOM 7270 N N . PHE F 1 125 ? 85.311 21.208 21.957 1.00 54.24 125 PHE F N 1
ATOM 7271 C CA . PHE F 1 125 ? 85.610 19.902 21.376 1.00 54.83 125 PHE F CA 1
ATOM 7272 C C . PHE F 1 125 ? 84.618 19.456 20.297 1.00 54.89 125 PHE F C 1
ATOM 7273 O O . PHE F 1 125 ? 84.760 18.370 19.754 1.00 61.44 125 PHE F O 1
ATOM 7281 N N . ILE F 1 126 ? 83.633 20.294 19.979 1.00 54.97 126 ILE F N 1
ATOM 7282 C CA . ILE F 1 126 ? 82.535 19.920 19.084 1.00 46.52 126 ILE F CA 1
ATOM 7283 C C . ILE F 1 126 ? 82.796 20.097 17.592 1.00 49.93 126 ILE F C 1
ATOM 7284 O O . ILE F 1 126 ? 82.993 21.212 17.120 1.00 55.35 126 ILE F O 1
ATOM 7289 N N . SER F 1 127 ? 82.790 18.980 16.869 1.00 47.91 127 SER F N 1
ATOM 7290 C CA . SER F 1 127 ? 82.905 18.932 15.407 1.00 49.87 127 SER F CA 1
ATOM 7291 C C . SER F 1 127 ? 81.573 18.609 14.725 1.00 48.08 127 SER F C 1
ATOM 7292 O O . SER F 1 127 ? 80.944 17.607 15.054 1.00 38.44 127 SER F O 1
ATOM 7295 N N . SER F 1 128 ? 81.159 19.413 13.752 1.00 45.49 128 SER F N 1
ATOM 7296 C CA . SER F 1 128 ? 79.940 19.098 13.007 1.00 45.58 128 SER F CA 1
ATOM 7297 C C . SER F 1 128 ? 80.026 17.727 12.309 1.00 43.09 128 SER F C 1
ATOM 7298 O O . SER F 1 128 ? 79.032 17.005 12.231 1.00 44.59 128 SER F O 1
ATOM 7301 N N . THR F 1 129 ? 81.207 17.382 11.807 1.00 39.32 129 THR F N 1
ATOM 7302 C CA . THR F 1 129 ? 81.428 16.105 11.128 1.00 47.96 129 THR F CA 1
ATOM 7303 C C . THR F 1 129 ? 81.189 14.953 12.098 1.00 43.29 129 THR F C 1
ATOM 7304 O O . THR F 1 129 ? 80.594 13.936 11.758 1.00 47.91 129 THR F O 1
ATOM 7308 N N . LEU F 1 130 ? 81.695 15.116 13.309 1.00 40.55 130 LEU F N 1
ATOM 7309 C CA . LEU F 1 130 ? 81.567 14.085 14.316 1.00 43.57 130 LEU F CA 1
ATOM 7310 C C . LEU F 1 130 ? 80.122 13.960 14.747 1.00 39.18 130 LEU F C 1
ATOM 7311 O O . LEU F 1 130 ? 79.644 12.866 15.016 1.00 42.18 130 LEU F O 1
ATOM 7316 N N . VAL F 1 131 ? 79.435 15.094 14.818 1.00 39.19 131 VAL F N 1
ATOM 7317 C CA . VAL F 1 131 ? 78.022 15.093 15.123 1.00 41.65 131 VAL F CA 1
ATOM 7318 C C . VAL F 1 131 ? 77.269 14.302 14.056 1.00 39.15 131 VAL F C 1
ATOM 7319 O O . VAL F 1 131 ? 76.415 13.481 14.384 1.00 35.84 131 VAL F O 1
ATOM 7323 N N . ARG F 1 132 ? 77.602 14.536 12.787 1.00 38.98 132 ARG F N 1
ATOM 7324 C CA . ARG F 1 132 ? 76.975 13.796 11.697 1.00 40.95 132 ARG F CA 1
ATOM 7325 C C . ARG F 1 132 ? 77.220 12.296 11.798 1.00 39.95 132 ARG F C 1
ATOM 7326 O O . ARG F 1 132 ? 76.302 11.499 11.605 1.00 39.57 132 ARG F O 1
ATOM 7334 N N . GLU F 1 133 ? 78.464 11.915 12.055 1.00 43.06 133 GLU F N 1
ATOM 7335 C CA . GLU F 1 133 ? 78.810 10.500 12.092 1.00 41.62 133 GLU F CA 1
ATOM 7336 C C . GLU F 1 133 ? 78.160 9.808 13.281 1.00 39.75 133 GLU F C 1
ATOM 7337 O O . GLU F 1 133 ? 77.673 8.686 13.161 1.00 41.24 133 GLU F O 1
ATOM 7343 N N . ILE F 1 134 ? 78.146 10.477 14.427 1.00 38.46 134 ILE F N 1
ATOM 7344 C CA . ILE F 1 134 ? 77.494 9.915 15.602 1.00 40.51 134 ILE F CA 1
ATOM 7345 C C . ILE F 1 134 ? 75.988 9.724 15.363 1.00 43.57 134 ILE F C 1
ATOM 7346 O O . ILE F 1 134 ? 75.431 8.661 15.661 1.00 43.21 134 ILE F O 1
ATOM 7351 N N . ALA F 1 135 ? 75.333 10.736 14.802 1.00 39.14 135 ALA F N 1
ATOM 7352 C CA . ALA F 1 135 ? 73.898 10.623 14.525 1.00 41.48 135 ALA F CA 1
ATOM 7353 C C . ALA F 1 135 ? 73.604 9.508 13.510 1.00 41.98 135 ALA F C 1
ATOM 7354 O O . ALA F 1 135 ? 72.678 8.731 13.697 1.00 40.87 135 ALA F O 1
ATOM 7356 N N . ALA F 1 136 ? 74.419 9.410 12.460 1.00 37.61 136 ALA F N 1
ATOM 7357 C CA . ALA F 1 136 ? 74.245 8.373 11.434 1.00 42.88 136 ALA F CA 1
ATOM 7358 C C . ALA F 1 136 ? 74.319 6.967 12.025 1.00 40.73 136 ALA F C 1
ATOM 7359 O O . ALA F 1 136 ? 73.855 6.019 11.428 1.00 43.13 136 ALA F O 1
ATOM 7361 N N . LEU F 1 137 ? 74.970 6.842 13.172 1.00 46.10 137 LEU F N 1
ATOM 7362 C CA . LEU F 1 137 ? 75.106 5.559 13.846 1.00 45.11 137 LEU F CA 1
ATOM 7363 C C . LEU F 1 137 ? 74.166 5.466 15.052 1.00 47.13 137 LEU F C 1
ATOM 7364 O O . LEU F 1 137 ? 74.314 4.584 15.899 1.00 40.35 137 LEU F O 1
ATOM 7369 N N . GLY F 1 138 ? 73.196 6.372 15.124 1.00 42.87 138 GLY F N 1
ATOM 7370 C CA . GLY F 1 138 ? 72.198 6.319 16.175 1.00 39.80 138 GLY F CA 1
ATOM 7371 C C . GLY F 1 138 ? 72.706 6.724 17.553 1.00 45.22 138 GLY F C 1
ATOM 7372 O O . GLY F 1 138 ? 72.158 6.313 18.578 1.00 45.75 138 GLY F O 1
ATOM 7373 N N . GLY F 1 139 ? 73.758 7.529 17.592 1.00 43.83 139 GLY F N 1
ATOM 7374 C CA . GLY F 1 139 ? 74.269 8.021 18.859 1.00 43.90 139 GLY F CA 1
ATOM 7375 C C . GLY F 1 139 ? 73.542 9.272 19.312 1.00 45.84 139 GLY F C 1
ATOM 7376 O O . GLY F 1 139 ? 72.968 9.971 18.491 1.00 39.15 139 GLY F O 1
ATOM 7377 N N . ASP F 1 140 ? 73.504 9.499 20.623 1.00 46.41 140 ASP F N 1
ATOM 7378 C CA . ASP F 1 140 ? 72.915 10.703 21.207 1.00 45.07 140 ASP F CA 1
ATOM 7379 C C . ASP F 1 140 ? 73.824 11.926 21.038 1.00 43.94 140 ASP F C 1
ATOM 7380 O O . ASP F 1 140 ? 74.906 11.981 21.625 1.00 42.00 140 ASP F O 1
ATOM 7385 N N . ILE F 1 141 ? 73.377 12.920 20.276 1.00 44.48 141 ILE F N 1
ATOM 7386 C CA . ILE F 1 141 ? 74.175 14.142 20.094 1.00 47.15 141 ILE F CA 1
ATOM 7387 C C . ILE F 1 141 ? 73.536 15.370 20.713 1.00 47.32 141 ILE F C 1
ATOM 7388 O O . ILE F 1 141 ? 73.900 16.489 20.375 1.00 51.20 141 ILE F O 1
ATOM 7393 N N . SER F 1 142 ? 72.583 15.170 21.613 1.00 50.59 142 SER F N 1
ATOM 7394 C CA . SER F 1 142 ? 71.784 16.288 22.104 1.00 46.50 142 SER F CA 1
ATOM 7395 C C . SER F 1 142 ? 72.571 17.290 22.937 1.00 49.99 142 SER F C 1
ATOM 7396 O O . SER F 1 142 ? 72.152 18.429 23.092 1.00 52.53 142 SER F O 1
ATOM 7399 N N . LYS F 1 143 ? 73.717 16.890 23.462 1.00 46.53 143 LYS F N 1
ATOM 7400 C CA . LYS F 1 143 ? 74.501 17.837 24.236 1.00 52.14 143 LYS F CA 1
ATOM 7401 C C . LYS F 1 143 ? 75.454 18.635 23.333 1.00 57.86 143 LYS F C 1
ATOM 7402 O O . LYS F 1 143 ? 76.174 19.526 23.804 1.00 54.13 143 LYS F O 1
ATOM 7408 N N . PHE F 1 144 ? 75.467 18.309 22.040 1.00 46.28 144 PHE F N 1
ATOM 7409 C CA . PHE F 1 144 ? 76.355 18.988 21.103 1.00 45.72 144 PHE F CA 1
ATOM 7410 C C . PHE F 1 144 ? 75.605 19.943 20.171 1.00 52.76 144 PHE F C 1
ATOM 7411 O O . PHE F 1 144 ? 76.204 20.766 19.479 1.00 47.50 144 PHE F O 1
ATOM 7419 N N . VAL F 1 145 ? 74.291 19.809 20.127 1.00 50.20 145 VAL F N 1
ATOM 7420 C CA . VAL F 1 145 ? 73.505 20.623 19.228 1.00 43.89 145 VAL F CA 1
ATOM 7421 C C . VAL F 1 145 ? 72.204 21.001 19.900 1.00 45.40 145 VAL F C 1
ATOM 7422 O O . VAL F 1 145 ? 71.784 20.364 20.859 1.00 48.38 145 VAL F O 1
ATOM 7426 N N . HIS F 1 146 ? 71.577 22.039 19.371 1.00 45.33 146 HIS F N 1
ATOM 7427 C CA . HIS F 1 146 ? 70.253 22.469 19.771 1.00 48.37 146 HIS F CA 1
ATOM 7428 C C . HIS F 1 146 ? 69.251 21.354 19.420 1.00 45.99 146 HIS F C 1
ATOM 7429 O O . HIS F 1 146 ? 69.444 20.628 18.438 1.00 41.33 146 HIS F O 1
ATOM 7436 N N . PRO F 1 147 ? 68.192 21.202 20.232 1.00 51.93 147 PRO F N 1
ATOM 7437 C CA . PRO F 1 147 ? 67.161 20.169 20.055 1.00 44.49 147 PRO F CA 1
ATOM 7438 C C . PRO F 1 147 ? 66.592 20.054 18.651 1.00 46.35 147 PRO F C 1
ATOM 7439 O O . PRO F 1 147 ? 66.389 18.941 18.178 1.00 55.52 147 PRO F O 1
ATOM 7443 N N . ALA F 1 148 ? 66.354 21.178 17.993 1.00 42.65 148 ALA F N 1
ATOM 7444 C CA . ALA F 1 148 ? 65.815 21.163 16.644 1.00 42.96 148 ALA F CA 1
ATOM 7445 C C . ALA F 1 148 ? 66.802 20.539 15.690 1.00 49.10 148 ALA F C 1
ATOM 7446 O O . ALA F 1 148 ? 66.415 19.901 14.708 1.00 49.72 148 ALA F O 1
ATOM 7448 N N . VAL F 1 149 ? 68.085 20.750 15.961 1.00 40.69 149 VAL F N 1
ATOM 7449 C CA . VAL F 1 149 ? 69.121 20.165 15.128 1.00 42.53 149 VAL F CA 1
ATOM 7450 C C . VAL F 1 149 ? 69.217 18.666 15.416 1.00 42.13 149 VAL F C 1
ATOM 7451 O O . VAL F 1 149 ? 69.342 17.859 14.500 1.00 41.18 149 VAL F O 1
ATOM 7455 N N . ALA F 1 150 ? 69.135 18.301 16.691 1.00 36.90 150 ALA F N 1
ATOM 7456 C CA . ALA F 1 150 ? 69.150 16.900 17.069 1.00 40.98 150 ALA F CA 1
ATOM 7457 C C . ALA F 1 150 ? 68.024 16.153 16.367 1.00 49.83 150 ALA F C 1
ATOM 7458 O O . ALA F 1 150 ? 68.246 15.120 15.726 1.00 48.86 150 ALA F O 1
ATOM 7460 N N . ASP F 1 151 ? 66.832 16.736 16.433 1.00 45.60 151 ASP F N 1
ATOM 7461 C CA . ASP F 1 151 ? 65.653 16.167 15.805 1.00 50.15 151 ASP F CA 1
ATOM 7462 C C . ASP F 1 151 ? 65.818 16.047 14.289 1.00 48.67 151 ASP F C 1
ATOM 7463 O O . ASP F 1 151 ? 65.485 15.016 13.705 1.00 52.73 151 ASP F O 1
ATOM 7468 N N . ALA F 1 152 ? 66.359 17.084 13.657 1.00 41.18 152 ALA F N 1
ATOM 7469 C CA . ALA F 1 152 ? 66.559 17.068 12.203 1.00 42.46 152 ALA F CA 1
ATOM 7470 C C . ALA F 1 152 ? 67.560 15.981 11.748 1.00 46.02 152 ALA F C 1
ATOM 7471 O O . ALA F 1 152 ? 67.380 15.324 10.713 1.00 44.50 152 ALA F O 1
ATOM 7473 N N . LEU F 1 153 ? 68.623 15.806 12.520 1.00 36.50 153 LEU F N 1
ATOM 7474 C CA . LEU F 1 153 ? 69.619 14.787 12.215 1.00 48.83 153 LEU F CA 1
ATOM 7475 C C . LEU F 1 153 ? 69.027 13.374 12.326 1.00 48.45 153 LEU F C 1
ATOM 7476 O O . LEU F 1 153 ? 69.340 12.508 11.518 1.00 48.28 153 LEU F O 1
ATOM 7481 N N . ALA F 1 154 ? 68.177 13.149 13.324 1.00 42.72 154 ALA F N 1
ATOM 7482 C CA . ALA F 1 154 ? 67.551 11.842 13.502 1.00 51.95 154 ALA F CA 1
ATOM 7483 C C . ALA F 1 154 ? 66.700 11.482 12.286 1.00 61.67 154 ALA F C 1
ATOM 7484 O O . ALA F 1 154 ? 66.795 10.377 11.747 1.00 60.95 154 ALA F O 1
ATOM 7486 N N . GLU F 1 155 ? 65.902 12.442 11.833 1.00 61.93 155 GLU F N 1
ATOM 7487 C CA . GLU F 1 155 ? 64.988 12.215 10.727 1.00 54.30 155 GLU F CA 1
ATOM 7488 C C . GLU F 1 155 ? 65.773 11.972 9.451 1.00 52.91 155 GLU F C 1
ATOM 7489 O O . GLU F 1 155 ? 65.390 11.168 8.603 1.00 61.27 155 GLU F O 1
ATOM 7495 N N . ARG F 1 156 ? 66.908 12.647 9.362 1.00 55.73 156 ARG F N 1
ATOM 7496 C CA . ARG F 1 156 ? 67.764 12.640 8.181 1.00 57.30 156 ARG F CA 1
ATOM 7497 C C . ARG F 1 156 ? 68.326 11.256 7.834 1.00 57.41 156 ARG F C 1
ATOM 7498 O O . ARG F 1 156 ? 68.591 10.955 6.671 1.00 61.39 156 ARG F O 1
ATOM 7506 N N . PHE F 1 157 ? 68.523 10.433 8.854 1.00 57.76 157 PHE F N 1
ATOM 7507 C CA . PHE F 1 157 ? 69.171 9.138 8.695 1.00 61.00 157 PHE F CA 1
ATOM 7508 C C . PHE F 1 157 ? 68.168 7.991 8.738 1.00 68.62 157 PHE F C 1
ATOM 7509 O O . PHE F 1 157 ? 68.540 6.855 9.034 1.00 68.59 157 PHE F O 1
ATOM 7517 N N . LYS F 1 158 ? 66.891 8.312 8.524 1.00 73.69 158 LYS F N 1
ATOM 7518 C CA . LYS F 1 158 ? 65.831 7.301 8.423 1.00 71.06 158 LYS F CA 1
ATOM 7519 C C . LYS F 1 158 ? 64.650 7.789 7.583 1.00 75.97 158 LYS F C 1
ATOM 7520 O O . LYS F 1 158 ? 64.817 8.262 6.454 1.00 68.66 158 LYS F O 1
#

Nearest PDB structures (foldseek):
  5ts2-assembly1_A  TM=9.910E-01  e=4.331E-31  Pseudomonas aeruginosa LESB58
  3l93-assembly1_A  TM=9.909E-01  e=2.152E-22  Yersinia pestis CO92
  1qjc-assembly1_B  TM=9.912E-01  e=3.155E-22  Escherichia coli
  8i8i-assembly2_C-2  TM=9.809E-01  e=2.152E-22  Klebsiella pneumoniae
  3k9w-assembly1_A  TM=9.807E-01  e=9.327E-22  Burkholderia pseudomallei 1710b

Solvent-accessible surface area: 38496 Å² total; per-residue (Å²): 74,84,0,0,8,6,13,24,6,6,0,2,6,68,8,42,13,21,6,1,66,33,0,15,160,12,12,120,47,0,2,0,0,0,21,29,11,108,142,137,126,37,34,4,58,50,142,83,6,25,51,19,0,88,68,17,3,148,110,23,136,36,15,80,16,43,27,18,74,77,12,26,1,90,9,0,97,120,36,147,8,58,0,5,0,46,20,0,77,25,16,53,42,4,29,108,10,43,51,32,10,8,1,9,107,44,24,0,74,132,16,29,12,1,1,0,11,4,6,13,102,57,15,6,7,7,21,62,10,0,58,83,10,12,52,83,57,7,100,11,55,149,3,1,64,96,25,0,16,100,26,2,72,129,98,83,215,197,18,81,0,0,7,6,13,26,6,6,0,2,6,66,0,30,13,25,0,1,52,33,0,15,172,13,10,102,47,0,2,0,0,0,20,22,17,111,137,141,122,36,34,3,56,50,144,86,6,25,50,19,0,88,63,16,4,149,108,17,137,35,16,77,16,41,28,18,74,78,12,28,1,88,11,0,97,127,37,163,8,54,0,5,0,50,9,0,54,28,15,56,46,4,27,101,12,40,44,33,11,11,1,11,109,41,27,0,74,110,11,30,15,0,1,0,0,0,11,12,104,62,18,13,6,17,24,57,12,0,60,94,11,12,53,82,58,6,86,11,56,106,2,1,65,96,24,0,17,102,25,2,74,127,98,80,213,145,13,75,0,0,6,6,15,21,6,6,0,2,5,68,0,26,13,16,0,0,54,26,0,12,174,11,8,72,45,0,3,0,0,0,20,28,17,113,200,121,146,29,31,2,59,54,140,85,6,34,57,19,0,68,69,17,1,130,107,16,133,38,7,79,22,43,27,16,76,73,12,27,0,85,9,0,94,125,38,142,8,51,0,3,1,52,8,0,58,33,15,51,43,3,26,98,8,33,34,28,9,3,0,9,80,56,26,0,92,132,21,23,12,0,1,0,5,0,9,29,128,66,12,19,8,23,26,62,19,0,58,88,10,11,50,82,61,8,79,12,57,88,2,0,66,91,24,0,16,97,24,1,67,140,110,70,216,158,15,77,0,0,9,7,15,24,6,5,0,2,5,71,9,40,12,14,6,1,51,27,0,12,172,8,9,66,43,0,2,0,0,0,22,26,14,108,205,144,123,30,37,2,58,50,143,84,4,34,57,18,0,84,65,20,4,117,113,14,136,36,11,84,25,41,26,17,76,72,11,26,0,82,7,0,94,124,38,146,7,49,0,3,1,53,18,0,94,25,14,57,32,3,24,99,8,35,40,30,10,4,0,9,76,45,22,1,94,131,19,24,12,0,2,0,4,5,10,19,80,66,13,8,8,11,25,63,18,0,57,74,10,13,45,80,59,8,82,11,57,73,0,0,65,90,24,0,17,94,26,2,73,133,107,70,219,162,30,55,0,0,7,5,14,24,7,6,0,2,4,71,0,20,13,20,0,1,60,32,0,14,205,16,13,106,47,0,3,0,0,0,21,18,21,97,165,144,130,34,35,2,58,50,147,82,5,23,52,19,0,85,62,19,4,148,110,22,134,36,19,89,16,52,26,18,75,68,12,28,0,80,14,0,101,127,47,144,6,41,0,3,1,50,13,0,55,30,9,52,44,4,28,109,11,35,28,29,10,5,2,10,84,27,20,1,81,133,17,15,12,0,2,0,6,0,14,21,101,64,17,17,3,20,25,55,16,0,54,65,11,12,50,83,61,9,96,10,58,108,1,1,65,98,32,0,20,96,27,0,53,111,103,66,192,216,29,72,0,0,6,6,14,23,7,6,0,2,6,68,0,24,12,20,0,1,54,40,1,13,166,13,12,73,48,0,4,0,0,0,22,18,21,92,188,140,126,27,33,3,60,48,147,85,5,23,51,20,0,86,60,19,4,149,110,13,135,38,17,92,18,51,27,16,73,73,10,28,0,80,14,0,92,117,47,151,6,50,0,3,0,48,11,0,54,25,14,55,47,3,32,108,10,31,44,28,4,0,2,10,43,50,20,0,96,137,17,22,6,0,2,0,6,1,26,16,94,75,20,14,11,22,32,53,18,0,51,65,8,12,51,84,61,10,98,10,59,99,0,0,64,97,33,0,20,92,28,0,48,103,100,72,181

Organism: NCBI:txid350703

Foldseek 3Di:
DAEEEEDQPLPPWVFNLQVVVVVLVPDQAYEYEHEQPVVVVRLDGQVRNQVQVCVSCVVRPRYHYDYDHDDPLVVCVVVVAQEYEDEDQDVVVVVVVVVVQVVSCVSNVRHYYDYDYGPPLLSPDDSVVLLVCLLVVHQCPSTHDPVVSVVSVVSND/DAAEEEEDQPLPPWVQNLQVVVVVLVVDQAYEYEHEQPVVVVRLDGQVRRQVQVCVSCVVRPRYHYDYDHDDPLVVCVVVPHQEYEDEDQDVVVVVVVVVVQVVSCVSNVRHYYDYDYGPPLLSPDDSVVLLVCLLVVHQCPVTHDPVVSVVSVVSND/DAAEEEEDQPLPPKVQNVQVVVVVLVVDQAYEYEHEDDVVDVRLDDQVVRQVQVCVSCVVRPRYHYDYDHDDPLVVCVVVVHQEYEDEDQDPVVVVVLVVVQVVSCVSNVRHYYDYDYGPPLQGPQDSVVLLVCLLVVHQCCSIHPPVVSVVSVVSND/DAAEEEEDQPLPPKVQNVQVCVVVLVVDQAYEYEHEQDCVVPRLDGQVVRQVQVCVSCVPRPRYHYDYDHDDPLVVCVVVVHQEYEDEDLDVVVVVVLVVVQVVSCVSNVRHHYDYDYGDPLQSPDDSVVLLVCLLVPHDCCSIHPPVVSVVSVVSND/DAAEEEEDQPLPPKVQNLQVVVVVLVVGQAYEYEHEQPVVVVRLDGQVVRQVQVCVSCVPRVRYHYDYDHDDPLVVCVVVVHQEYEDEDQDVVSVVVLVVVQVVSCVSRVRHYYDYDYGDPQQSVADSVVLLVCLLVVHQPVSIHPPVVSVVSVVSND/DAAEEEEDQPLPPKVQNLQVVVVVLVVDQAYEYEHEQPVVVVRLDGQVVRQVQVCVSCVPRPRYHYDYDHDDPLVVCVVVVHQEYEDEDQDVVSVVVLVVVQVVSCVSNVRHYYDYDYGDPQQSVDDSVVLLVCLLVVHDCCSIHPPVVSVVSVVSND